Protein 5TGD (pdb70)

Radius of gyration: 28.55 Å; Cα contacts (8 Å, |Δi|>4): 2318; chains: 4; bounding box: 91×60×72 Å

Secondary structure (DSSP, 8-state):
----GGG--EEETTTTSHHHHHHHHHHHHTT--EEEEESS-HHHHHHHHHHHHHTT--EEEEE--TTS--TTHHHHHHHHHSS--EEEE---------TTS--HHHHHHHHIIIIIHHHHHHHHHHHHS-TTS-EEEEEE--GGGGS--SSSHHHHHHHHHHHHHHHHHHHHHTTTEEEEEEEE-S-S--TT--HHHHHHHHHTSTTSSPPPTHHHHHHHHHHHH-TT--S-EEEESTTGGG----TT-/-GGG--EEETTTTSHHHHHHHHHHHHTT--EEEEESS-HHHHHHHHHHHHHTT--EEEEE--TTS--TTHHHHHHHHHSS--EEEE---------TTS--HHHHHHHHIIIIIHHHHHHHHHHHHS-TTS-EEEEEE--GGGGS--SSSHHHHHHHHHHHHHHHHHHHHHTTTEEEEEEEE-S-S--SS--HHHHHHHHHTSTT-SPPPTHHHHHHHHHHHH-TT--S-EEEESTTGGG----TTT-/---GGG--EEETTTTSHHHHHHHHHHHHTT--EEEEESS-HHHHHHHHHHHHHTT--EEEEE--TTS--TTHHHHHHHHHSS--EEEE---------TTS--HHHHHHHHIIIIIHHHHHHHHHHHHS-TTS-EEEEEE--GGGGS--SSSHHHHHHHHHHHHHHHHHHHHHTTTEEEEEEEE-S-S--TT--HHHHHHHHHTSTTSSPPPTHHHHHHHHHHHH-TT--S-EEEESTTGGG----TTT-/-TT--EEETTTTSHHHHHHHHHHHHTT--EEEEESS-HHHHHHHHHHHHHTT--EEEEE--TTS--TTHHHHHHHHH-S--EEEE--------BTTB--HHHHHHHHIIIIIHHHHHHHHHHHHS-TT--EEEEEE--GGGGS--SSSHHHHHHHHHHHHHHHHHHHHHTTTEEEEEEEE-S----HHHHHTSTTSS---THHHHHHHHHHHH-TT--S-EEEESTTGGG----TTT-

CATH classification: 3.40.50.720

Nearest PDB structures (foldseek):
  5tgd-assembly1_B  TM=1.004E+00  e=1.037E-51  Brucella suis 92/29
  5bt9-assembly3_C  TM=1.002E+00  e=9.711E-50  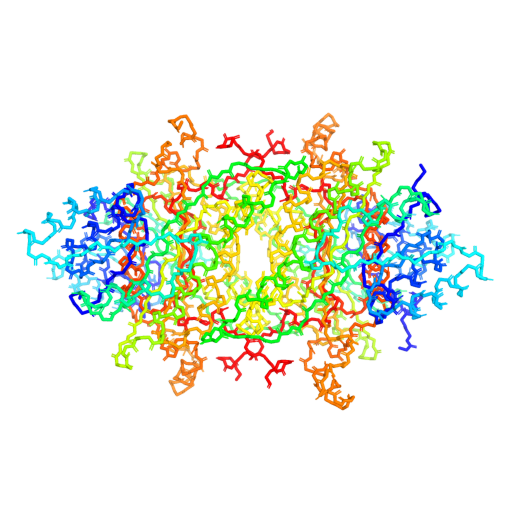Brucella canis ATCC 23365
  5bt9-assembly5_B  TM=9.985E-01  e=6.152E-47  Brucella canis ATCC 23365
  5bt9-assembly5_D  TM=9.973E-01  e=4.563E-47  Brucella canis ATCC 23365
  5tgd-assembly1_D  TM=1.000E+00  e=1.548E-45  Brucella suis 92/29

Solvent-accessible surface area: 33608 Å² total; per-residue (Å²): 152,43,47,117,52,73,46,0,7,0,0,0,2,26,0,4,130,113,30,1,81,18,0,0,43,22,0,7,88,85,38,3,6,0,0,0,4,3,55,106,24,54,113,78,0,79,60,9,5,97,111,5,69,132,90,69,32,75,8,3,28,6,84,15,88,16,69,49,114,5,122,31,1,6,132,70,0,25,96,156,21,21,53,2,5,0,0,0,6,20,20,60,33,79,89,91,13,118,14,50,75,26,78,44,68,31,3,66,107,0,12,17,11,2,0,44,7,4,0,15,0,0,15,24,0,84,184,54,4,51,152,134,28,22,0,0,0,0,0,7,5,13,9,30,14,81,26,32,5,18,64,45,1,0,10,2,1,0,6,4,0,2,32,14,0,0,45,2,0,1,17,24,5,21,59,53,0,8,0,0,0,0,0,16,11,15,12,57,47,34,122,102,47,169,90,116,64,19,113,59,38,19,63,114,3,26,8,104,64,24,4,84,64,68,2,0,0,67,0,0,35,9,0,6,83,1,69,0,0,0,2,3,5,0,0,0,0,0,0,7,22,16,11,37,90,4,69,6,88,107,51,77,85,0,9,0,0,0,2,28,0,4,125,104,29,1,80,17,0,0,39,21,0,8,90,84,41,4,10,0,0,0,4,4,70,218,25,72,121,78,0,38,58,10,4,83,155,19,61,129,89,68,33,76,11,24,47,7,82,15,76,13,70,45,102,6,84,36,1,5,51,73,0,29,124,67,16,23,54,3,25,0,1,0,6,18,19,64,30,59,67,86,12,112,13,41,76,14,80,34,65,27,3,68,88,0,11,14,13,1,0,52,4,4,0,38,0,0,27,37,1,74,87,53,6,51,88,132,31,35,0,0,0,0,0,8,6,15,13,35,13,82,26,30,8,16,68,33,2,0,10,2,1,0,4,4,0,2,31,11,0,0,48,2,0,1,17,27,2,22,67,58,0,8,0,0,0,0,0,17,12,14,13,56,39,38,104,128,51,142,96,118,71,26,60,57,34,20,67,118,2,27,2,104,49,24,6,96,63,67,2,0,0,68,0,0,36,10,0,30,83,1,107,0,0,1,3,4,5,0,0,0,0,0,0,7,22,16,10,43,69,0,64,4,59,93,108,53,124,49,65,66,0,10,0,0,0,2,26,0,6,120,141,28,0,80,18,0,0,46,23,0,14,95,84,42,4,10,0,0,0,4,4,86,102,18,52,110,64,0,76,60,12,5,86,114,5,64,130,86,74,34,73,3,4,36,6,87,17,77,12,70,49,119,5,126,44,2,5,133,77,0,25,94,152,15,23,54,1,7,0,0,0,5,20,21,60,25,100,92,120,15,132,22,56,68,10,78,29,64,24,4,66,96,0,12,15,11,1,0,52,5,3,0,19,0,0,15,15,1,83,125,52,5,54,138,131,45,20,0,0,0,0,0,8,4,14,15,31,13,82,30,30,6,18,59,45,1,0,11,2,1,0,4,4,0,3,33,10,0,0,47,2,0,0,17,38,12,23,60,33,1,8,0,0,0,0,0,18,10,19,15,58,48,66,99,116,40,52,93,70,66,23,111,49,48,18,63,111,2,26,7,101,56,19,3,90,60,72,2,0,0,74,0,0,34,11,0,3,78,1,66,0,0,1,2,5,4,0,0,0,0,0,0,14,20,16,14,57,39,0,52,6,46,120,80,78,101,0,9,0,0,0,2,25,0,5,44,144,27,0,72,20,0,0,62,27,0,15,94,79,35,6,10,0,0,0,4,4,81,100,37,57,109,92,0,81,41,2,6,91,130,13,64,125,96,69,36,69,9,17,37,8,80,18,78,12,69,45,117,4,113,39,2,4,130,76,0,23,74,159,13,22,55,2,23,0,0,0,5,18,20,61,24,102,85,86,7,107,18,41,64,32,74,33,65,20,4,68,93,0,11,13,13,2,0,50,5,4,0,14,0,0,13,30,0,76,94,50,8,36,147,128,53,26,0,0,0,0,0,7,4,15,17,32,11,84,29,33,6,17,68,43,2,0,11,2,1,0,5,5,0,2,32,13,0,0,48,2,0,1,17,38,9,24,38,49,0,3,0,0,0,0,0,16,11,21,16,61,124,89,87,69,62,18,57,116,2,25,9,99,58,20,3,93,58,78,3,0,0,72,0,0,39,11,0,35,86,1,83,0,0,0,2,5,5,0,0,0,0,0,0,12,19,14,13,36,87,0,51,10,42,124

Structure (mmCIF, N/CA/C/O backbone):
data_5TGD
#
_entry.id   5TGD
#
_cell.length_a   76.350
_cell.length_b   76.520
_cell.length_c   98.260
_cell.angle_alpha   90.000
_cell.angle_beta   109.470
_cell.angle_gamma   90.000
#
_symmetry.space_group_name_H-M   'P 1 21 1'
#
loop_
_entity.id
_entity.type
_entity.pdbx_description
1 polymer 'FolM Alternative dihydrofolate reductase'
2 non-polymer 'NADP NICOTINAMIDE-ADENINE-DINUCLEOTIDE PHOSPHATE'
3 non-polymer 1,2-ETHANEDIOL
4 non-polymer GLYCEROL
5 water water
#
loop_
_atom_site.group_PDB
_atom_site.id
_atom_site.type_symbol
_atom_site.label_atom_id
_atom_site.label_alt_id
_atom_site.label_comp_id
_atom_site.label_asym_id
_atom_site.label_entity_id
_atom_site.label_seq_id
_atom_site.pdbx_PDB_ins_code
_atom_site.Cartn_x
_atom_site.Cartn_y
_atom_site.Cartn_z
_atom_site.occupancy
_atom_site.B_iso_or_equiv
_atom_site.auth_seq_id
_atom_site.auth_comp_id
_atom_site.auth_asym_id
_atom_site.auth_atom_id
_atom_site.pdbx_PDB_model_num
ATOM 1 N N . GLU A 1 14 ? 24.979 -14.383 24.953 1.00 66.84 14 GLU A N 1
ATOM 2 C CA . GLU A 1 14 ? 26.366 -14.608 25.358 1.00 67.94 14 GLU A CA 1
ATOM 3 C C . GLU A 1 14 ? 27.345 -13.676 24.633 1.00 64.88 14 GLU A C 1
ATOM 4 O O . GLU A 1 14 ? 28.557 -13.781 24.834 1.00 65.56 14 GLU A O 1
ATOM 6 N N . ALA A 1 15 ? 26.818 -12.770 23.796 1.00 57.23 15 ALA A N 1
ATOM 7 C CA . ALA A 1 15 ? 27.639 -11.782 23.094 1.00 47.89 15 ALA A CA 1
ATOM 8 C C . ALA A 1 15 ? 26.816 -10.590 22.607 1.00 39.39 15 ALA A C 1
ATOM 9 O O . ALA A 1 15 ? 26.806 -10.284 21.408 1.00 36.04 15 ALA A O 1
ATOM 11 N N . ARG A 1 16 ? 26.128 -9.905 23.523 1.00 33.28 16 ARG A N 1
ATOM 12 C CA . ARG A 1 16 ? 25.308 -8.748 23.190 1.00 32.78 16 ARG A CA 1
ATOM 13 C C . ARG A 1 16 ? 26.020 -7.426 23.457 1.00 31.55 16 ARG A C 1
ATOM 14 O O . ARG A 1 16 ? 25.357 -6.384 23.578 1.00 30.01 16 ARG A O 1
ATOM 22 N N . MET A 1 17 ? 27.348 -7.444 23.561 1.00 35.83 17 MET A N 1
ATOM 23 C CA . MET A 1 17 ? 28.084 -6.198 23.704 1.00 34.45 17 MET A CA 1
ATOM 24 C C . MET A 1 17 ? 27.894 -5.335 22.461 1.00 25.49 17 MET A C 1
ATOM 25 O O . MET A 1 17 ? 27.657 -5.838 21.358 1.00 22.67 17 MET A O 1
ATOM 30 N N . VAL A 1 18 ? 28.012 -4.017 22.650 1.00 25.32 18 VAL A N 1
ATOM 31 C CA . VAL A 1 18 ? 27.613 -3.077 21.604 1.00 25.47 18 VAL A CA 1
ATOM 32 C C . VAL A 1 18 ? 28.477 -3.243 20.357 1.00 24.86 18 VAL A C 1
ATOM 33 O O . VAL A 1 18 ? 27.980 -3.119 19.228 1.00 22.07 18 VAL A O 1
ATOM 37 N N . ALA A 1 19 ? 29.773 -3.553 20.532 1.00 24.55 19 ALA A N 1
ATOM 38 C CA . ALA A 1 19 ? 30.654 -3.746 19.379 1.00 25.69 19 ALA A CA 1
ATOM 39 C C . ALA A 1 19 ? 30.160 -4.854 18.460 1.00 27.95 19 ALA A C 1
ATOM 40 O O . ALA A 1 19 ? 30.505 -4.865 17.273 1.00 27.70 19 ALA A O 1
ATOM 42 N N . ASN A 1 20 ? 29.357 -5.779 18.979 1.00 22.28 20 ASN A N 1
ATOM 43 C CA . ASN A 1 20 ? 28.818 -6.885 18.201 1.00 24.63 20 ASN A CA 1
ATOM 44 C C . ASN A 1 20 ? 27.343 -6.682 17.846 1.00 27.54 20 ASN A C 1
ATOM 45 O O . ASN A 1 20 ? 26.610 -7.660 17.645 1.00 25.42 20 ASN A O 1
ATOM 50 N N . CYS A 1 21 ? 26.884 -5.430 17.758 1.00 24.19 21 CYS A N 1
ATOM 51 C CA A CYS A 1 21 ? 25.484 -5.119 17.460 0.83 20.89 21 CYS A CA 1
ATOM 52 C CA B CYS A 1 21 ? 25.487 -5.118 17.455 0.17 21.47 21 CYS A CA 1
ATOM 53 C C . CYS A 1 21 ? 25.427 -4.048 16.377 1.00 22.00 21 CYS A C 1
ATOM 54 O O . CYS A 1 21 ? 25.155 -2.874 16.661 1.00 21.98 21 CYS A O 1
ATOM 59 N N . PRO A 1 22 ? 25.678 -4.418 15.122 1.00 22.31 22 PRO A N 1
ATOM 60 C CA . PRO A 1 22 ? 25.596 -3.431 14.038 1.00 21.35 22 PRO A CA 1
ATOM 61 C C . PRO A 1 22 ? 24.186 -2.863 13.892 1.00 21.12 22 PRO A C 1
ATOM 62 O O . PRO A 1 22 ? 23.188 -3.594 13.913 1.00 21.01 22 PRO A O 1
ATOM 66 N N . VAL A 1 23 ? 24.117 -1.538 13.737 1.00 23.02 23 VAL A N 1
ATOM 67 C CA . VAL A 1 23 ? 22.859 -0.801 13.665 1.00 20.75 23 VAL A CA 1
ATOM 68 C C . VAL A 1 23 ? 22.685 -0.254 12.256 1.00 21.22 23 VAL A C 1
ATOM 69 O O . VAL A 1 23 ? 23.644 0.232 11.649 1.00 23.72 23 VAL A O 1
ATOM 73 N N . LEU A 1 24 ? 21.462 -0.322 11.740 1.00 21.22 24 LEU A N 1
ATOM 74 C CA . LEU A 1 24 ? 21.095 0.361 10.503 1.00 24.38 24 LEU A CA 1
ATOM 75 C C . LEU A 1 24 ? 19.995 1.356 10.830 1.00 24.25 24 LEU A C 1
ATOM 76 O O . LEU A 1 24 ? 18.926 0.959 11.305 1.00 21.79 24 LEU A O 1
ATOM 81 N N . VAL A 1 25 ? 20.258 2.640 10.595 1.00 21.35 25 VAL A N 1
ATOM 82 C CA . VAL A 1 25 ? 19.266 3.693 10.799 1.00 22.85 25 VAL A CA 1
ATOM 83 C C . VAL A 1 25 ? 18.870 4.242 9.436 1.00 24.29 25 VAL A C 1
ATOM 84 O O . VAL A 1 25 ? 19.706 4.811 8.725 1.00 22.40 25 VAL A O 1
ATOM 88 N N . THR A 1 26 ? 17.594 4.085 9.071 1.00 21.98 26 THR A N 1
ATOM 89 C CA . THR A 1 26 ? 17.110 4.652 7.822 1.00 22.90 26 THR A CA 1
ATOM 90 C C . THR A 1 26 ? 16.823 6.138 8.006 1.00 24.52 26 THR A C 1
ATOM 91 O O . THR A 1 26 ? 16.367 6.572 9.067 1.00 23.84 26 THR A O 1
ATOM 95 N N . GLY A 1 27 ? 17.113 6.919 6.969 1.00 25.82 27 GLY A N 1
ATOM 96 C CA . GLY A 1 27 ? 17.018 8.362 7.062 1.00 27.45 27 GLY A CA 1
ATOM 97 C C . GLY A 1 27 ? 17.837 8.888 8.220 1.00 25.80 27 GLY A C 1
ATOM 98 O O . GLY A 1 27 ? 17.358 9.722 8.991 1.00 24.67 27 GLY A O 1
ATOM 99 N N . GLY A 1 28 ? 19.069 8.400 8.362 1.00 25.82 28 GLY A N 1
ATOM 100 C CA . GLY A 1 28 ? 19.884 8.686 9.522 1.00 22.31 28 GLY A CA 1
ATOM 101 C C . GLY A 1 28 ? 20.783 9.900 9.422 1.00 26.84 28 GLY A C 1
ATOM 102 O O . GLY A 1 28 ? 21.567 10.141 10.345 1.00 25.28 28 GLY A O 1
ATOM 103 N N . ALA A 1 29 ? 20.689 10.694 8.358 1.00 26.46 29 ALA A N 1
ATOM 104 C CA . ALA A 1 29 ? 21.658 11.761 8.157 1.00 28.50 29 ALA A CA 1
ATOM 105 C C . ALA A 1 29 ? 21.221 13.117 8.702 1.00 33.07 29 ALA A C 1
ATOM 106 O O . ALA A 1 29 ? 22.027 14.053 8.691 1.00 34.86 29 ALA A O 1
ATOM 108 N N . ARG A 1 30 ? 19.979 13.275 9.155 1.00 29.46 30 ARG A N 1
ATOM 109 C CA . ARG A 1 30 ? 19.540 14.566 9.672 1.00 30.24 30 ARG A CA 1
ATOM 110 C C . ARG A 1 30 ? 18.609 14.368 10.861 1.00 30.22 30 ARG A C 1
ATOM 111 O O . ARG A 1 30 ? 18.090 13.274 11.094 1.00 26.10 30 ARG A O 1
ATOM 119 N N . ARG A 1 31 ? 18.422 15.448 11.622 1.00 29.18 31 ARG A N 1
ATOM 120 C CA . ARG A 1 31 ? 17.315 15.609 12.587 1.00 29.21 31 ARG A CA 1
ATOM 121 C C . ARG A 1 31 ? 17.291 14.416 13.548 1.00 28.46 31 ARG A C 1
ATOM 122 O O . ARG A 1 31 ? 18.331 14.086 14.132 1.00 25.40 31 ARG A O 1
ATOM 130 N N . ILE A 1 32 ? 16.145 13.761 13.755 1.00 27.59 32 ILE A N 1
ATOM 131 C CA . ILE A 1 32 ? 16.042 12.709 14.766 1.00 21.93 32 ILE A CA 1
ATOM 132 C C . ILE A 1 32 ? 16.896 11.507 14.387 1.00 20.62 32 ILE A C 1
ATOM 133 O O . ILE A 1 32 ? 17.564 10.907 15.239 1.00 24.34 32 ILE A O 1
ATOM 138 N N . GLY A 1 33 ? 16.891 11.137 13.104 1.00 21.37 33 GLY A N 1
ATOM 139 C CA . GLY A 1 33 ? 17.735 10.044 12.655 1.00 20.00 33 GLY A CA 1
ATOM 140 C C . GLY A 1 33 ? 19.192 10.271 13.007 1.00 22.73 33 GLY A C 1
ATOM 141 O O . GLY A 1 33 ? 19.865 9.373 13.516 1.00 23.00 33 GLY A O 1
ATOM 142 N N . LYS A 1 34 ? 19.687 11.488 12.754 1.00 24.25 34 LYS A N 1
ATOM 143 C CA A LYS A 1 34 ? 21.063 11.832 13.106 0.57 21.96 34 LYS A CA 1
ATOM 144 C CA B LYS A 1 34 ? 21.063 11.835 13.106 0.43 21.96 34 LYS A CA 1
ATOM 145 C C . LYS A 1 34 ? 21.294 11.731 14.609 1.00 24.54 34 LYS A C 1
ATOM 146 O O . LYS A 1 34 ? 22.336 11.228 15.055 1.00 23.81 34 LYS A O 1
ATOM 157 N N . ALA A 1 35 ? 20.338 12.216 15.407 1.00 22.42 35 ALA A N 1
ATOM 158 C CA . ALA A 1 35 ? 20.460 12.134 16.859 1.00 22.78 35 ALA A CA 1
ATOM 159 C C . ALA A 1 35 ? 20.566 10.686 17.320 1.00 22.63 35 ALA A C 1
ATOM 160 O O . ALA A 1 35 ? 21.355 10.365 18.217 1.00 20.66 35 ALA A O 1
ATOM 162 N N . ILE A 1 36 ? 19.785 9.794 16.714 1.00 19.42 36 ILE A N 1
ATOM 163 C CA . ILE A 1 36 ? 19.881 8.381 17.062 1.00 18.77 36 ILE A CA 1
ATOM 164 C C . ILE A 1 36 ? 21.237 7.817 16.650 1.00 21.41 36 ILE A C 1
ATOM 165 O O . ILE A 1 36 ? 21.913 7.151 17.446 1.00 19.99 36 ILE A O 1
ATOM 170 N N . VAL A 1 37 ? 21.668 8.098 15.413 1.00 18.62 37 VAL A N 1
ATOM 171 C CA . VAL A 1 37 ? 22.939 7.571 14.901 1.00 20.21 37 VAL A CA 1
ATOM 172 C C . VAL A 1 37 ? 24.092 7.950 15.823 1.00 18.94 37 VAL A C 1
ATOM 173 O O . VAL A 1 37 ? 24.894 7.101 16.236 1.00 19.31 37 VAL A O 1
ATOM 177 N N . GLU A 1 38 ? 24.190 9.238 16.156 1.00 20.30 38 GLU A N 1
ATOM 178 C CA . GLU A 1 38 ? 25.327 9.723 16.928 1.00 20.13 38 GLU A CA 1
ATOM 179 C C . GLU A 1 38 ? 25.267 9.248 18.370 1.00 18.86 38 GLU A C 1
ATOM 180 O O . GLU A 1 38 ? 26.314 9.022 18.986 1.00 23.16 38 GLU A O 1
ATOM 186 N N . ASP A 1 39 ? 24.069 9.069 18.923 1.00 17.62 39 ASP A N 1
ATOM 187 C CA . ASP A 1 39 ? 23.973 8.480 20.257 1.00 22.02 39 ASP A CA 1
ATOM 188 C C . ASP A 1 39 ? 24.505 7.052 20.256 1.00 23.40 39 ASP A C 1
ATOM 189 O O . ASP A 1 39 ? 25.398 6.704 21.043 1.00 23.52 39 ASP A O 1
ATOM 194 N N . LEU A 1 40 ? 23.987 6.218 19.346 1.00 19.77 40 LEU A N 1
ATOM 195 C CA . LEU A 1 40 ? 24.408 4.824 19.300 1.00 19.36 40 LEU A CA 1
ATOM 196 C C . LEU A 1 40 ? 25.895 4.707 18.996 1.00 22.24 40 LEU A C 1
ATOM 197 O O . LEU A 1 40 ? 26.607 3.926 19.638 1.00 20.35 40 LEU A O 1
ATOM 202 N N . ALA A 1 41 ? 26.388 5.490 18.035 1.00 20.39 41 ALA A N 1
ATOM 203 C CA . ALA A 1 41 ? 27.809 5.432 17.710 1.00 21.51 41 ALA A CA 1
ATOM 204 C C . ALA A 1 41 ? 28.662 5.871 18.890 1.00 23.31 41 ALA A C 1
ATOM 205 O O . ALA A 1 41 ? 29.739 5.311 19.130 1.00 24.23 41 ALA A O 1
ATOM 207 N N . SER A 1 42 ? 28.212 6.872 19.642 1.00 22.07 42 SER A N 1
ATOM 208 C CA . SER A 1 42 ? 29.069 7.281 20.743 1.00 25.80 42 SER A CA 1
ATOM 209 C C . SER A 1 42 ? 29.048 6.272 21.883 1.00 27.80 42 SER A C 1
ATOM 210 O O . SER A 1 42 ? 29.913 6.334 22.758 1.00 29.45 42 SER A O 1
ATOM 213 N N . HIS A 1 43 ? 28.094 5.345 21.892 1.00 21.59 43 HIS A N 1
ATOM 214 C CA . HIS A 1 43 ? 28.045 4.302 22.903 1.00 22.66 43 HIS A CA 1
ATOM 215 C C . HIS A 1 43 ? 28.678 3.006 22.427 1.00 25.89 43 HIS A C 1
ATOM 216 O O . HIS A 1 43 ? 28.605 2.000 23.133 1.00 29.40 43 HIS A O 1
ATOM 223 N N . GLY A 1 44 ? 29.305 3.005 21.254 1.00 21.07 44 GLY A N 1
ATOM 224 C CA . GLY A 1 44 ? 30.070 1.857 20.828 1.00 15.65 44 GLY A CA 1
ATOM 225 C C . GLY A 1 44 ? 29.399 0.942 19.833 1.00 20.45 44 GLY A C 1
ATOM 226 O O . GLY A 1 44 ? 30.016 -0.053 19.436 1.00 20.09 44 GLY A O 1
ATOM 227 N N . PHE A 1 45 ? 28.169 1.239 19.410 1.00 17.90 45 PHE A N 1
ATOM 228 C CA . PHE A 1 45 ? 27.551 0.476 18.318 1.00 19.92 45 PHE A CA 1
ATOM 229 C C . PHE A 1 45 ? 28.195 0.826 16.977 1.00 21.76 45 PHE A C 1
ATOM 230 O O . PHE A 1 45 ? 28.371 2.011 16.672 1.00 20.43 45 PHE A O 1
ATOM 238 N N . PRO A 1 46 ? 28.526 -0.160 16.145 1.00 20.22 46 PRO A N 1
ATOM 239 C CA . PRO A 1 46 ? 28.750 0.122 14.719 1.00 22.07 46 PRO A CA 1
ATOM 240 C C . PRO A 1 46 ? 27.450 0.590 14.091 1.00 22.98 46 PRO A C 1
ATOM 241 O O . PRO A 1 46 ? 26.398 -0.003 14.331 1.00 22.32 46 PRO A O 1
ATOM 245 N N . VAL A 1 47 ? 27.507 1.655 13.284 1.00 23.06 47 VAL A N 1
ATOM 246 C CA A VAL A 1 47 ? 26.299 2.275 12.744 0.57 24.83 47 VAL A CA 1
ATOM 247 C CA B VAL A 1 47 ? 26.295 2.261 12.740 0.43 24.64 47 VAL A CA 1
ATOM 248 C C . VAL A 1 47 ? 26.424 2.417 11.232 1.00 25.25 47 VAL A C 1
ATOM 249 O O . VAL A 1 47 ? 27.431 2.928 10.732 1.00 25.60 47 VAL A O 1
ATOM 256 N N . ALA A 1 48 ? 25.395 1.979 10.514 1.00 21.93 48 ALA A N 1
ATOM 257 C CA . ALA A 1 48 ? 25.249 2.233 9.090 1.00 24.96 48 ALA A CA 1
ATOM 258 C C . ALA A 1 48 ? 24.215 3.343 8.934 1.00 23.45 48 ALA A C 1
ATOM 259 O O . ALA A 1 48 ? 23.056 3.170 9.322 1.00 22.51 48 ALA A O 1
ATOM 261 N N . ILE A 1 49 ? 24.648 4.487 8.414 1.00 25.60 49 ILE A N 1
ATOM 262 C CA . ILE A 1 49 ? 23.791 5.653 8.235 1.00 23.52 49 ILE A CA 1
ATOM 263 C C . ILE A 1 49 ? 23.161 5.557 6.858 1.00 24.66 49 ILE A C 1
ATOM 264 O O . ILE A 1 49 ? 23.818 5.801 5.848 1.00 27.53 49 ILE A O 1
ATOM 269 N N . HIS A 1 50 ? 21.887 5.213 6.805 1.00 24.61 50 HIS A N 1
ATOM 270 C CA . HIS A 1 50 ? 21.214 5.221 5.529 1.00 26.60 50 HIS A CA 1
ATOM 271 C C . HIS A 1 50 ? 20.729 6.626 5.194 1.00 28.98 50 HIS A C 1
ATOM 272 O O . HIS A 1 50 ? 20.268 7.371 6.065 1.00 28.44 50 HIS A O 1
ATOM 279 N N . CYS A 1 51 ? 20.820 6.978 3.915 1.00 29.42 51 CYS A N 1
ATOM 280 C CA . CYS A 1 51 ? 20.308 8.249 3.427 1.00 32.33 51 CYS A CA 1
ATOM 281 C C . CYS A 1 51 ? 20.019 8.120 1.935 1.00 30.53 51 CYS A C 1
ATOM 282 O O . CYS A 1 51 ? 20.316 7.101 1.305 1.00 33.73 51 CYS A O 1
ATOM 285 N N . ASN A 1 52 ? 19.401 9.162 1.384 1.00 35.71 52 ASN A N 1
ATOM 286 C CA . ASN A 1 52 ? 19.140 9.235 -0.050 1.00 39.64 52 ASN A CA 1
ATOM 287 C C . ASN A 1 52 ? 19.560 10.604 -0.556 1.00 40.33 52 ASN A C 1
ATOM 288 O O . ASN A 1 52 ? 20.588 10.733 -1.225 1.00 44.27 52 ASN A O 1
ATOM 290 N N . ARG A 1 53 ? 18.786 11.638 -0.222 1.00 37.33 53 ARG A N 1
ATOM 291 C CA . ARG A 1 53 ? 19.166 12.986 -0.637 1.00 42.01 53 ARG A CA 1
ATOM 292 C C . ARG A 1 53 ? 20.342 13.516 0.188 1.00 43.35 53 ARG A C 1
ATOM 293 O O . ARG A 1 53 ? 21.220 14.202 -0.351 1.00 45.84 53 ARG A O 1
ATOM 295 N N . SER A 1 54 ? 20.406 13.178 1.477 1.00 33.44 54 SER A N 1
ATOM 296 C CA . SER A 1 54 ? 21.345 13.819 2.403 1.00 33.26 54 SER A CA 1
ATOM 297 C C . SER A 1 54 ? 22.695 13.098 2.482 1.00 32.35 54 SER A C 1
ATOM 298 O O . SER A 1 54 ? 23.242 12.876 3.560 1.00 31.22 54 SER A O 1
ATOM 301 N N . LEU A 1 55 ? 23.258 12.754 1.326 1.00 36.17 55 LEU A N 1
ATOM 302 C CA . LEU A 1 55 ? 24.498 11.982 1.308 1.00 41.18 55 LEU A CA 1
ATOM 303 C C . LEU A 1 55 ? 25.663 12.776 1.890 1.00 42.88 55 LEU A C 1
ATOM 304 O O . LEU A 1 55 ? 26.455 12.239 2.674 1.00 38.22 55 LEU A O 1
ATOM 309 N N . ASP A 1 56 ? 25.795 14.049 1.503 1.00 45.54 56 ASP A N 1
ATOM 310 C CA . ASP A 1 56 ? 26.823 14.905 2.089 1.00 44.37 56 ASP A CA 1
ATOM 311 C C . ASP A 1 56 ? 26.749 14.876 3.606 1.00 42.81 56 ASP A C 1
ATOM 312 O O . ASP A 1 56 ? 27.750 14.618 4.284 1.00 42.47 56 ASP A O 1
ATOM 317 N N . GLU A 1 57 ? 25.559 15.141 4.151 1.00 32.71 57 GLU A N 1
ATOM 318 C CA . GLU A 1 57 ? 25.383 15.146 5.596 1.00 34.14 57 GLU A CA 1
ATOM 319 C C . GLU A 1 57 ? 25.764 13.803 6.198 1.00 33.41 57 GLU A C 1
ATOM 320 O O . GLU A 1 57 ? 26.403 13.751 7.255 1.00 32.34 57 GLU A O 1
ATOM 326 N N . GLY A 1 58 ? 25.375 12.706 5.543 1.00 30.37 58 GLY A N 1
ATOM 327 C CA . GLY A 1 58 ? 25.667 11.392 6.090 1.00 30.44 58 GLY A CA 1
ATOM 328 C C . GLY A 1 58 ? 27.155 11.111 6.142 1.00 30.36 58 GLY A C 1
ATOM 329 O O . GLY A 1 58 ? 27.667 10.599 7.140 1.00 27.77 58 GLY A O 1
ATOM 330 N N . GLU A 1 59 ? 27.871 11.458 5.074 1.00 31.38 59 GLU A N 1
ATOM 331 C CA . GLU A 1 59 ? 29.314 11.239 5.056 1.00 33.00 59 GLU A CA 1
ATOM 332 C C . GLU A 1 59 ? 30.018 12.085 6.106 1.00 32.10 59 GLU A C 1
ATOM 333 O O . GLU A 1 59 ? 30.993 11.638 6.720 1.00 33.72 59 GLU A O 1
ATOM 339 N N . ALA A 1 60 ? 29.554 13.316 6.315 1.00 32.02 60 ALA A N 1
ATOM 340 C CA . ALA A 1 60 ? 30.171 14.156 7.332 1.00 32.98 60 ALA A CA 1
ATOM 341 C C . ALA A 1 60 ? 29.971 13.562 8.719 1.00 31.39 60 ALA A C 1
ATOM 342 O O . ALA A 1 60 ? 30.893 13.570 9.545 1.00 30.01 60 ALA A O 1
ATOM 344 N N . ILE A 1 61 ? 28.780 13.028 8.991 1.00 31.67 61 ILE A N 1
ATOM 345 C CA . ILE A 1 61 ? 28.517 12.409 10.293 1.00 26.80 61 ILE A CA 1
ATOM 346 C C . ILE A 1 61 ? 29.403 11.185 10.481 1.00 29.18 61 ILE A C 1
ATOM 347 O O . ILE A 1 61 ? 29.990 10.972 11.550 1.00 28.00 61 ILE A O 1
ATOM 352 N N . ALA A 1 62 ? 29.495 10.350 9.444 1.00 30.25 62 ALA A N 1
ATOM 353 C CA . ALA A 1 62 ? 30.300 9.139 9.541 1.00 26.29 62 ALA A CA 1
ATOM 354 C C . ALA A 1 62 ? 31.765 9.475 9.753 1.00 27.31 62 ALA A C 1
ATOM 355 O O . ALA A 1 62 ? 32.436 8.854 10.586 1.00 29.31 62 ALA A O 1
ATOM 357 N N . ASN A 1 63 ? 32.278 10.463 9.013 1.00 31.56 63 ASN A N 1
ATOM 358 C CA . ASN A 1 63 ? 33.686 10.844 9.146 1.00 34.01 63 ASN A CA 1
ATOM 359 C C . ASN A 1 63 ? 33.993 11.334 10.555 1.00 34.83 63 ASN A C 1
ATOM 360 O O . ASN A 1 63 ? 35.057 11.028 11.113 1.00 30.07 63 ASN A O 1
ATOM 365 N N . ARG A 1 64 ? 33.084 12.123 11.130 1.00 28.98 64 ARG A N 1
ATOM 366 C CA . ARG A 1 64 ? 33.271 12.600 12.491 1.00 29.59 64 ARG A CA 1
ATOM 367 C C . ARG A 1 64 ? 33.302 11.431 13.468 1.00 30.63 64 ARG A C 1
ATOM 368 O O . ARG A 1 64 ? 34.178 11.358 14.341 1.00 30.04 64 ARG A O 1
ATOM 376 N N . ILE A 1 65 ? 32.384 10.480 13.305 1.00 25.73 65 ILE A N 1
ATOM 377 C CA . ILE A 1 65 ? 32.368 9.310 14.178 1.00 25.56 65 ILE A CA 1
ATOM 378 C C . ILE A 1 65 ? 33.675 8.542 14.058 1.00 28.54 65 ILE A C 1
ATOM 379 O O . ILE A 1 65 ? 34.302 8.185 15.062 1.00 29.68 65 ILE A O 1
ATOM 384 N N . ASN A 1 66 ? 34.106 8.275 12.828 1.00 26.15 66 ASN A N 1
ATOM 385 C CA . ASN A 1 66 ? 35.289 7.444 12.643 1.00 27.74 66 ASN A CA 1
ATOM 386 C C . ASN A 1 66 ? 36.536 8.145 13.154 1.00 29.71 66 ASN A C 1
ATOM 387 O O . ASN A 1 66 ? 37.423 7.504 13.732 1.00 29.85 66 ASN A O 1
ATOM 392 N N . ASP A 1 67 ? 36.612 9.465 12.974 1.00 30.25 67 ASP A N 1
ATOM 393 C CA A ASP A 1 67 ? 37.755 10.218 13.481 0.45 32.86 67 ASP A CA 1
ATOM 394 C CA B ASP A 1 67 ? 37.760 10.209 13.483 0.55 32.62 67 ASP A CA 1
ATOM 395 C C . ASP A 1 67 ? 37.799 10.209 15.006 1.00 33.08 67 ASP A C 1
ATOM 396 O O . ASP A 1 67 ? 38.880 10.311 15.593 1.00 39.17 67 ASP A O 1
ATOM 405 N N . SER A 1 68 ? 36.643 10.093 15.658 1.00 30.89 68 SER A N 1
ATOM 406 C CA A SER A 1 68 ? 36.552 10.009 17.109 0.60 29.18 68 SER A CA 1
ATOM 407 C CA B SER A 1 68 ? 36.576 10.015 17.109 0.40 29.21 68 SER A CA 1
ATOM 408 C C . SER A 1 68 ? 36.766 8.596 17.632 1.00 33.24 68 SER A C 1
ATOM 409 O O . SER A 1 68 ? 36.656 8.374 18.845 1.00 30.57 68 SER A O 1
ATOM 414 N N . GLY A 1 69 ? 37.053 7.638 16.755 1.00 32.51 69 GLY A N 1
ATOM 415 C CA . GLY A 1 69 ? 37.296 6.274 17.169 1.00 28.21 69 GLY A CA 1
ATOM 416 C C . GLY A 1 69 ? 36.086 5.370 17.159 1.00 30.02 69 GLY A C 1
ATOM 417 O O . GLY A 1 69 ? 36.189 4.227 17.620 1.00 29.28 69 GLY A O 1
ATOM 418 N N . GLY A 1 70 ? 34.944 5.844 16.666 1.00 27.14 70 GLY A N 1
ATOM 419 C CA . GLY A 1 70 ? 33.779 5.004 16.484 1.00 25.41 70 GLY A CA 1
ATOM 420 C C . GLY A 1 70 ? 33.850 4.234 15.180 1.00 27.54 70 GLY A C 1
ATOM 421 O O . GLY A 1 70 ? 34.892 4.134 14.532 1.00 30.08 70 GLY A O 1
ATOM 422 N N . ASN A 1 71 ? 32.700 3.690 14.778 1.00 25.17 71 ASN A N 1
ATOM 423 C CA . ASN A 1 71 ? 32.643 2.808 13.608 1.00 29.61 71 ASN A CA 1
ATOM 424 C C . ASN A 1 71 ? 31.340 3.089 12.854 1.00 29.01 71 ASN A C 1
ATOM 425 O O . ASN A 1 71 ? 30.267 2.650 13.276 1.00 28.95 71 ASN A O 1
ATOM 430 N N . ALA A 1 72 ? 31.433 3.823 11.742 1.00 26.78 72 ALA A N 1
ATOM 431 C CA . ALA A 1 72 ? 30.252 4.252 11.003 1.00 30.38 72 ALA A CA 1
ATOM 432 C C . ALA A 1 72 ? 30.510 4.182 9.505 1.00 32.60 72 ALA A C 1
ATOM 433 O O . ALA A 1 72 ? 31.641 4.364 9.045 1.00 30.29 72 ALA A O 1
ATOM 435 N N . CYS A 1 73 ? 29.443 3.921 8.746 1.00 28.72 73 CYS A N 1
ATOM 436 C CA . CYS A 1 73 ? 29.489 3.959 7.291 1.00 30.49 73 CYS A CA 1
ATOM 437 C C . CYS A 1 73 ? 28.217 4.635 6.787 1.00 35.56 73 CYS A C 1
ATOM 438 O O . CYS A 1 73 ? 27.264 4.853 7.541 1.00 30.24 73 CYS A O 1
ATOM 441 N N . VAL A 1 74 ? 28.208 4.989 5.506 1.00 32.02 74 VAL A N 1
ATOM 442 C CA . VAL A 1 74 ? 27.026 5.539 4.859 1.00 32.18 74 VAL A CA 1
ATOM 443 C C . VAL A 1 74 ? 26.553 4.552 3.803 1.00 36.16 74 VAL A C 1
ATOM 444 O O . VAL A 1 74 ? 27.360 3.992 3.054 1.00 35.04 74 VAL A O 1
ATOM 448 N N . VAL A 1 75 ? 25.248 4.324 3.754 1.00 35.36 75 VAL A N 1
ATOM 449 C CA . VAL A 1 75 ? 24.658 3.512 2.704 1.00 37.18 75 VAL A CA 1
ATOM 450 C C . VAL A 1 75 ? 23.513 4.304 2.100 1.00 39.75 75 VAL A C 1
ATOM 451 O O . VAL A 1 75 ? 22.826 5.065 2.787 1.00 37.85 75 VAL A O 1
ATOM 455 N N . GLN A 1 76 ? 23.322 4.136 0.799 1.00 42.19 76 GLN A N 1
ATOM 456 C CA . GLN A 1 76 ? 22.421 4.977 0.029 1.00 46.15 76 GLN A CA 1
ATOM 457 C C . GLN A 1 76 ? 21.373 4.100 -0.633 1.00 45.38 76 GLN A C 1
ATOM 458 O O . GLN A 1 76 ? 21.710 3.074 -1.233 1.00 44.02 76 GLN A O 1
ATOM 464 N N . ALA A 1 77 ? 20.109 4.492 -0.512 1.00 36.37 77 ALA A N 1
ATOM 465 C CA . ALA A 1 77 ? 19.069 3.763 -1.222 1.00 46.90 77 ALA A CA 1
ATOM 466 C C . ALA A 1 77 ? 17.786 4.576 -1.208 1.00 43.22 77 ALA A C 1
ATOM 467 O O . ALA A 1 77 ? 17.512 5.320 -0.262 1.00 37.88 77 ALA A O 1
ATOM 469 N N . ASP A 1 78 ? 17.013 4.424 -2.277 1.00 41.63 78 ASP A N 1
ATOM 470 C CA . ASP A 1 78 ? 15.676 4.992 -2.352 1.00 40.25 78 ASP A CA 1
ATOM 471 C C . ASP A 1 78 ? 14.724 4.015 -1.680 1.00 43.21 78 ASP A C 1
ATOM 472 O O . ASP A 1 78 ? 14.516 2.905 -2.180 1.00 42.21 78 ASP A O 1
ATOM 477 N N . LEU A 1 79 ? 14.141 4.419 -0.548 1.00 35.04 79 LEU A N 1
ATOM 478 C CA . LEU A 1 79 ? 13.230 3.513 0.141 1.00 39.34 79 LEU A CA 1
ATOM 479 C C . LEU A 1 79 ? 11.882 3.343 -0.570 1.00 45.83 79 LEU A C 1
ATOM 480 O O . LEU A 1 79 ? 11.051 2.563 -0.093 1.00 46.39 79 LEU A O 1
ATOM 485 N N . GLU A 1 80 ? 11.632 4.021 -1.690 1.00 36.65 80 GLU A N 1
ATOM 486 C CA . GLU A 1 80 ? 10.446 3.743 -2.484 1.00 37.88 80 GLU A CA 1
ATOM 487 C C . GLU A 1 80 ? 10.766 2.943 -3.734 1.00 47.98 80 GLU A C 1
ATOM 488 O O . GLU A 1 80 ? 9.864 2.671 -4.536 1.00 50.20 80 GLU A O 1
ATOM 494 N N . GLY A 1 81 ? 12.025 2.570 -3.917 1.00 44.40 81 GLY A N 1
ATOM 495 C CA . GLY A 1 81 ? 12.431 1.739 -5.027 1.00 50.57 81 GLY A CA 1
ATOM 496 C C . GLY A 1 81 ? 12.873 0.382 -4.530 1.00 52.89 81 GLY A C 1
ATOM 497 O O . GLY A 1 81 ? 12.223 -0.203 -3.657 1.00 51.23 81 GLY A O 1
ATOM 498 N N . ASP A 1 82 ? 13.992 -0.120 -5.047 1.00 58.44 82 ASP A N 1
ATOM 499 C CA . ASP A 1 82 ? 14.498 -1.418 -4.620 1.00 64.20 82 ASP A CA 1
ATOM 500 C C . ASP A 1 82 ? 15.300 -1.252 -3.331 1.00 60.18 82 ASP A C 1
ATOM 501 O O . ASP A 1 82 ? 16.383 -0.653 -3.331 1.00 56.55 82 ASP A O 1
ATOM 506 N N . VAL A 1 83 ? 14.765 -1.779 -2.228 1.00 60.22 83 VAL A N 1
ATOM 507 C CA . VAL A 1 83 ? 15.482 -1.817 -0.958 1.00 51.58 83 VAL A CA 1
ATOM 508 C C . VAL A 1 83 ? 16.064 -3.194 -0.681 1.00 54.73 83 VAL A C 1
ATOM 509 O O . VAL A 1 83 ? 16.496 -3.463 0.442 1.00 57.37 83 VAL A O 1
ATOM 513 N N . ARG A 1 84 ? 16.094 -4.071 -1.681 1.00 59.31 84 ARG A N 1
ATOM 514 C CA . ARG A 1 84 ? 16.455 -5.464 -1.462 1.00 62.58 84 ARG A CA 1
ATOM 515 C C . ARG A 1 84 ? 17.946 -5.677 -1.310 1.00 56.01 84 ARG A C 1
ATOM 516 O O . ARG A 1 84 ? 18.354 -6.764 -0.892 1.00 55.35 84 ARG A O 1
ATOM 524 N N . GLY A 1 85 ? 18.760 -4.684 -1.636 1.00 53.37 85 GLY A N 1
ATOM 525 C CA . GLY A 1 85 ? 20.170 -4.749 -1.343 1.00 44.19 85 GLY A CA 1
ATOM 526 C C . GLY A 1 85 ? 20.608 -3.924 -0.160 1.00 41.32 85 GLY A C 1
ATOM 527 O O . GLY A 1 85 ? 21.793 -3.947 0.181 1.00 45.05 85 GLY A O 1
ATOM 528 N N . LEU A 1 86 ? 19.686 -3.222 0.504 1.00 37.00 86 LEU A N 1
ATOM 529 C CA . LEU A 1 86 ? 20.082 -2.224 1.495 1.00 38.55 86 LEU A CA 1
ATOM 530 C C . LEU A 1 86 ? 20.710 -2.865 2.728 1.00 35.00 86 LEU A C 1
ATOM 531 O O . LEU A 1 86 ? 21.774 -2.431 3.182 1.00 35.18 86 LEU A O 1
ATOM 536 N N . VAL A 1 87 ? 20.062 -3.882 3.304 1.00 34.20 87 VAL A N 1
ATOM 537 C CA . VAL A 1 87 ? 20.640 -4.504 4.493 1.00 34.49 87 VAL A CA 1
ATOM 538 C C . VAL A 1 87 ? 22.006 -5.088 4.164 1.00 38.70 87 VAL A C 1
ATOM 539 O O . VAL A 1 87 ? 22.927 -5.046 4.993 1.00 35.31 87 VAL A O 1
ATOM 543 N N . LYS A 1 88 ? 22.183 -5.592 2.936 1.00 43.51 88 LYS A N 1
ATOM 544 C CA . LYS A 1 88 ? 23.464 -6.187 2.570 1.00 40.85 88 LYS A CA 1
ATOM 545 C C . LYS A 1 88 ? 24.539 -5.128 2.350 1.00 35.93 88 LYS A C 1
ATOM 546 O O . LYS A 1 88 ? 25.697 -5.338 2.724 1.00 35.98 88 LYS A O 1
ATOM 552 N N . GLN A 1 89 ? 24.191 -3.994 1.727 1.00 40.03 89 GLN A N 1
ATOM 553 C CA . GLN A 1 89 ? 25.158 -2.900 1.630 1.00 42.47 89 GLN A CA 1
ATOM 554 C C . GLN A 1 89 ? 25.669 -2.524 3.009 1.00 37.08 89 GLN A C 1
ATOM 555 O O . GLN A 1 89 ? 26.852 -2.215 3.181 1.00 35.65 89 GLN A O 1
ATOM 561 N N . ALA A 1 90 ? 24.776 -2.527 4.001 1.00 32.60 90 ALA A N 1
ATOM 562 C CA . ALA A 1 90 ? 25.166 -2.171 5.358 1.00 33.91 90 ALA A CA 1
ATOM 563 C C . ALA A 1 90 ? 26.018 -3.265 5.981 1.00 32.76 90 ALA A C 1
ATOM 564 O O . ALA A 1 90 ? 27.112 -2.997 6.494 1.00 34.18 90 ALA A O 1
ATOM 566 N N . SER A 1 91 ? 25.545 -4.511 5.920 1.00 30.27 91 SER A N 1
ATOM 567 C CA . SER A 1 91 ? 26.271 -5.613 6.540 1.00 33.54 91 SER A CA 1
ATOM 568 C C . SER A 1 91 ? 27.612 -5.869 5.859 1.00 36.08 91 SER A C 1
ATOM 569 O O . SER A 1 91 ? 28.541 -6.361 6.506 1.00 35.99 91 SER A O 1
ATOM 572 N N . ASP A 1 92 ? 27.733 -5.544 4.567 1.00 35.51 92 ASP A N 1
ATOM 573 C CA . ASP A 1 92 ? 29.031 -5.623 3.898 1.00 39.38 92 ASP A CA 1
ATOM 574 C C . ASP A 1 92 ? 30.065 -4.740 4.576 1.00 37.39 92 ASP A C 1
ATOM 575 O O . ASP A 1 92 ? 31.260 -5.042 4.529 1.00 41.61 92 ASP A O 1
ATOM 580 N N . ARG A 1 93 ? 29.634 -3.646 5.201 1.00 35.19 93 ARG A N 1
ATOM 581 C CA . ARG A 1 93 ? 30.545 -2.667 5.784 1.00 36.28 93 ARG A CA 1
ATOM 582 C C . ARG A 1 93 ? 30.768 -2.853 7.281 1.00 38.16 93 ARG A C 1
ATOM 583 O O . ARG A 1 93 ? 31.907 -2.720 7.739 1.00 37.16 93 ARG A O 1
ATOM 591 N N . ILE A 1 94 ? 29.730 -3.163 8.063 1.00 33.62 94 ILE A N 1
ATOM 592 C CA . ILE A 1 94 ? 29.855 -3.223 9.519 1.00 37.01 94 ILE A CA 1
ATOM 593 C C . ILE A 1 94 ? 29.455 -4.569 10.114 1.00 32.80 94 ILE A C 1
ATOM 594 O O . ILE A 1 94 ? 29.513 -4.724 11.338 1.00 33.89 94 ILE A O 1
ATOM 599 N N . GLY A 1 95 ? 29.046 -5.543 9.304 1.00 31.90 95 GLY A N 1
ATOM 600 C CA . GLY A 1 95 ? 28.632 -6.824 9.827 1.00 30.06 95 GLY A CA 1
ATOM 601 C C . GLY A 1 95 ? 27.121 -6.964 9.896 1.00 30.36 95 GLY A C 1
ATOM 602 O O . GLY A 1 95 ? 26.378 -5.991 9.723 1.00 28.36 95 GLY A O 1
ATOM 603 N N . PRO A 1 96 ? 26.640 -8.180 10.163 1.00 30.83 96 PRO A N 1
ATOM 604 C CA . PRO A 1 96 ? 25.202 -8.458 10.010 1.00 29.88 96 PRO A CA 1
ATOM 605 C C . PRO A 1 96 ? 24.362 -7.535 10.878 1.00 29.12 96 PRO A C 1
ATOM 606 O O . PRO A 1 96 ? 24.599 -7.404 12.079 1.00 26.36 96 PRO A O 1
ATOM 610 N N . ILE A 1 97 ? 23.380 -6.877 10.249 1.00 28.43 97 ILE A N 1
ATOM 611 C CA . ILE A 1 97 ? 22.579 -5.887 10.960 1.00 23.96 97 ILE A CA 1
ATOM 612 C C . ILE A 1 97 ? 21.791 -6.565 12.063 1.00 25.86 97 ILE A C 1
ATOM 613 O O . ILE A 1 97 ? 21.074 -7.545 11.835 1.00 25.37 97 ILE A O 1
ATOM 618 N N . ARG A 1 98 ? 21.927 -6.037 13.274 1.00 24.29 98 ARG A N 1
ATOM 619 C CA . ARG A 1 98 ? 21.330 -6.631 14.451 1.00 24.28 98 ARG A CA 1
ATOM 620 C C . ARG A 1 98 ? 20.284 -5.739 15.086 1.00 23.11 98 ARG A C 1
ATOM 621 O O . ARG A 1 98 ? 19.414 -6.238 15.809 1.00 20.71 98 ARG A O 1
ATOM 629 N N . LEU A 1 99 ? 20.349 -4.443 14.830 1.00 20.28 99 LEU A N 1
ATOM 630 C CA . LEU A 1 99 ? 19.424 -3.464 15.371 1.00 20.86 99 LEU A CA 1
ATOM 631 C C . LEU A 1 99 ? 19.041 -2.574 14.201 1.00 20.16 99 LEU A C 1
ATOM 632 O O . LEU A 1 99 ? 19.906 -1.913 13.616 1.00 20.34 99 LEU A O 1
ATOM 637 N N . LEU A 1 100 ? 17.769 -2.612 13.822 1.00 19.20 100 LEU A N 1
ATOM 638 C CA . LEU A 1 100 ? 17.236 -1.839 12.708 1.00 22.43 100 LEU A CA 1
ATOM 639 C C . LEU A 1 100 ? 16.351 -0.729 13.269 1.00 23.91 100 LEU A C 1
ATOM 640 O O . LEU A 1 100 ? 15.410 -1.008 14.024 1.00 20.37 100 LEU A O 1
ATOM 645 N N . VAL A 1 101 ? 16.641 0.517 12.906 1.00 20.00 101 VAL A N 1
ATOM 646 C CA . VAL A 1 101 ? 15.797 1.644 13.2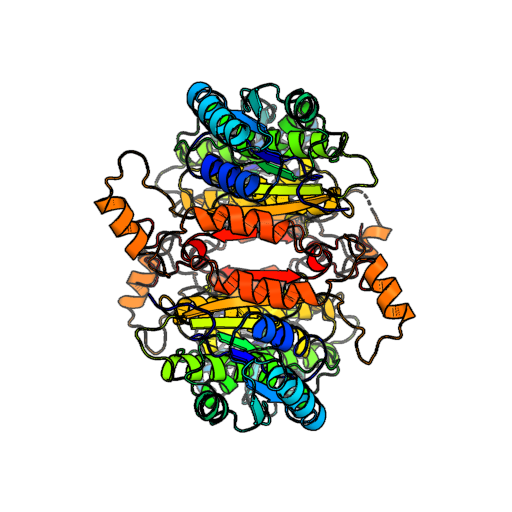89 1.00 21.93 101 VAL A CA 1
ATOM 647 C C . VAL A 1 101 ? 15.110 2.147 12.029 1.00 21.67 101 VAL A C 1
ATOM 648 O O . VAL A 1 101 ? 15.758 2.725 11.147 1.00 22.35 101 VAL A O 1
ATOM 652 N N . ASN A 1 102 ? 13.802 1.920 11.939 1.00 21.73 102 ASN A N 1
ATOM 653 C CA . ASN A 1 102 ? 13.002 2.369 10.798 1.00 25.49 102 ASN A CA 1
ATOM 654 C C . ASN A 1 102 ? 12.567 3.797 11.078 1.00 22.81 102 ASN A C 1
ATOM 655 O O . ASN A 1 102 ? 11.495 4.055 11.629 1.00 21.26 102 ASN A O 1
ATOM 660 N N . ASN A 1 103 ? 13.429 4.738 10.704 1.00 23.09 103 ASN A N 1
ATOM 661 C CA . ASN A 1 103 ? 13.225 6.140 11.027 1.00 22.88 103 ASN A CA 1
ATOM 662 C C . ASN A 1 103 ? 12.743 6.961 9.842 1.00 23.56 103 ASN A C 1
ATOM 663 O O . ASN A 1 103 ? 12.001 7.926 10.040 1.00 23.74 103 ASN A O 1
ATOM 668 N N . ALA A 1 104 ? 13.136 6.594 8.623 1.00 24.45 104 ALA A N 1
ATOM 669 C CA . ALA A 1 104 ? 12.809 7.395 7.451 1.00 25.74 104 ALA A CA 1
ATOM 670 C C . ALA A 1 104 ? 11.303 7.608 7.310 1.00 25.88 104 ALA A C 1
ATOM 671 O O . ALA A 1 104 ? 10.480 6.770 7.699 1.00 25.82 104 ALA A O 1
ATOM 673 N N . SER A 1 105 ? 10.945 8.742 6.726 1.00 28.88 105 SER A N 1
ATOM 674 C CA . SER A 1 105 ? 9.556 9.157 6.754 1.00 28.11 105 SER A CA 1
ATOM 675 C C . SER A 1 105 ? 9.290 10.155 5.645 1.00 30.29 105 SER A C 1
ATOM 676 O O . SER A 1 105 ? 10.196 10.830 5.153 1.00 30.91 105 SER A O 1
ATOM 679 N N . LEU A 1 106 ? 8.025 10.238 5.274 1.00 28.97 106 LEU A N 1
ATOM 680 C CA . LEU A 1 106 ? 7.471 11.303 4.458 1.00 33.02 106 LEU A CA 1
ATOM 681 C C . LEU A 1 106 ? 6.243 11.816 5.195 1.00 37.86 106 LEU A C 1
ATOM 682 O O . LEU A 1 106 ? 5.478 11.026 5.753 1.00 39.04 106 LEU A O 1
ATOM 687 N N . PHE A 1 107 ? 6.068 13.136 5.235 1.00 37.83 107 PHE A N 1
ATOM 688 C CA . PHE A 1 107 ? 5.037 13.756 6.084 1.00 38.27 107 PHE A CA 1
ATOM 689 C C . PHE A 1 107 ? 4.338 14.851 5.266 1.00 36.48 107 PHE A C 1
ATOM 690 O O . PHE A 1 107 ? 4.578 16.043 5.471 1.00 37.52 107 PHE A O 1
ATOM 698 N N . GLN A 1 108 ? 3.464 14.430 4.342 1.00 38.97 108 GLN A N 1
ATOM 699 C CA . GLN A 1 108 ? 2.735 15.327 3.447 1.00 38.04 108 GLN A CA 1
ATOM 700 C C . GLN A 1 108 ? 1.243 15.303 3.762 1.00 36.95 108 GLN A C 1
ATOM 701 O O . GLN A 1 108 ? 0.682 14.247 4.067 1.00 35.62 108 GLN A O 1
ATOM 707 N N . GLU A 1 109 ? 0.597 16.461 3.667 1.00 33.75 109 GLU A N 1
ATOM 708 C CA . GLU A 1 109 ? -0.801 16.551 4.055 1.00 35.85 109 GLU A CA 1
ATOM 709 C C . GLU A 1 109 ? -1.708 16.142 2.907 1.00 38.71 109 GLU A C 1
ATOM 710 O O . GLU A 1 109 ? -1.429 16.424 1.739 1.00 41.13 109 GLU A O 1
ATOM 716 N N . ASP A 1 110 ? -2.788 15.449 3.250 1.00 37.40 110 ASP A N 1
ATOM 717 C CA . ASP A 1 110 ? -3.918 15.282 2.356 1.00 40.43 110 ASP A CA 1
ATOM 718 C C . ASP A 1 110 ? -5.158 15.134 3.228 1.00 43.17 110 ASP A C 1
ATOM 719 O O . ASP A 1 110 ? -5.064 15.050 4.458 1.00 34.06 110 ASP A O 1
ATOM 724 N N . LYS A 1 111 ? -6.323 15.117 2.576 1.00 40.08 111 LYS A N 1
ATOM 725 C CA . LYS A 1 111 ? -7.620 15.136 3.240 1.00 39.09 111 LYS A CA 1
ATOM 726 C C . LYS A 1 111 ? -8.567 14.182 2.533 1.00 42.98 111 LYS A C 1
ATOM 727 O O . LYS A 1 111 ? -8.497 14.013 1.315 1.00 43.80 111 LYS A O 1
ATOM 733 N N . VAL A 1 112 ? -9.478 13.580 3.300 1.00 36.56 112 VAL A N 1
ATOM 734 C CA . VAL A 1 112 ? -10.632 12.951 2.680 1.00 37.51 112 VAL A CA 1
ATOM 735 C C . VAL A 1 112 ? -11.343 14.001 1.840 1.00 41.25 112 VAL A C 1
ATOM 736 O O . VAL A 1 112 ? -11.498 15.157 2.257 1.00 41.15 112 VAL A O 1
ATOM 740 N N . GLY A 1 113 ? -11.757 13.614 0.638 1.00 40.00 113 GLY A N 1
ATOM 741 C CA . GLY A 1 113 ? -12.367 14.521 -0.299 1.00 44.83 113 GLY A CA 1
ATOM 742 C C . GLY A 1 113 ? -11.413 15.084 -1.330 1.00 49.62 113 GLY A C 1
ATOM 743 O O . GLY A 1 113 ? -11.862 15.626 -2.347 1.00 56.21 113 GLY A O 1
ATOM 744 N N . ALA A 1 114 ? -10.113 14.972 -1.091 1.00 49.87 114 ALA A N 1
ATOM 745 C CA . ALA A 1 114 ? -9.093 15.440 -2.017 1.00 52.69 114 ALA A CA 1
ATOM 746 C C . ALA A 1 114 ? -7.924 14.477 -2.012 1.00 51.70 114 ALA A C 1
ATOM 747 O O . ALA A 1 114 ? -6.758 14.883 -2.056 1.00 54.92 114 ALA A O 1
ATOM 749 N N . LEU A 1 115 ? -8.220 13.183 -1.942 1.00 49.52 115 LEU A N 1
ATOM 750 C CA . LEU A 1 115 ? -7.173 12.182 -1.802 1.00 48.12 115 LEU A CA 1
ATOM 751 C C . LEU A 1 115 ? -6.507 11.909 -3.144 1.00 51.14 115 LEU A C 1
ATOM 752 O O . LEU A 1 115 ? -7.180 11.600 -4.134 1.00 52.88 115 LEU A O 1
ATOM 757 N N . ASP A 1 116 ? -5.184 12.049 -3.177 1.00 52.12 116 ASP A N 1
ATOM 758 C CA . ASP A 1 116 ? -4.375 11.636 -4.314 1.00 52.73 116 ASP A CA 1
ATOM 759 C C . ASP A 1 116 ? -3.691 10.329 -3.946 1.00 45.97 116 ASP A C 1
ATOM 760 O O . ASP A 1 116 ? -2.885 10.291 -3.009 1.00 44.20 116 ASP A O 1
ATOM 765 N N . MET A 1 117 ? -4.022 9.257 -4.668 1.00 40.77 117 MET A N 1
ATOM 766 C CA . MET A 1 117 ? -3.551 7.940 -4.265 1.00 41.95 117 MET A CA 1
ATOM 767 C C . MET A 1 117 ? -2.063 7.753 -4.525 1.00 43.51 117 MET A C 1
ATOM 768 O O . MET A 1 117 ? -1.447 6.891 -3.894 1.00 42.35 117 MET A O 1
ATOM 773 N N . ALA A 1 118 ? -1.469 8.542 -5.422 1.00 44.11 118 ALA A N 1
ATOM 774 C CA . ALA A 1 118 ? -0.017 8.496 -5.579 1.00 43.34 118 ALA A CA 1
ATOM 775 C C . ALA A 1 118 ? 0.683 8.866 -4.278 1.00 44.12 118 ALA A C 1
ATOM 776 O O . ALA A 1 118 ? 1.622 8.184 -3.852 1.00 44.36 118 ALA A O 1
ATOM 778 N N . LEU A 1 119 ? 0.243 9.949 -3.631 1.00 46.87 119 LEU A N 1
ATOM 779 C CA . LEU A 1 119 ? 0.840 10.331 -2.354 1.00 44.31 119 LEU A CA 1
ATOM 780 C C . LEU A 1 119 ? 0.531 9.300 -1.277 1.00 40.22 119 LEU A C 1
ATOM 781 O O . LEU A 1 119 ? 1.403 8.955 -0.469 1.00 40.57 119 LEU A O 1
ATOM 786 N N . TRP A 1 120 ? -0.711 8.815 -1.247 1.00 36.92 120 TRP A N 1
ATOM 787 C CA . TRP A 1 120 ? -1.083 7.695 -0.387 1.00 35.31 120 TRP A CA 1
ATOM 788 C C . TRP A 1 120 ? -0.072 6.558 -0.492 1.00 37.62 120 TRP A C 1
ATOM 789 O O . TRP A 1 120 ? 0.490 6.112 0.519 1.00 33.90 120 TRP A O 1
ATOM 800 N N . ASP A 1 121 ? 0.184 6.092 -1.720 1.00 36.25 121 ASP A N 1
ATOM 801 C CA . ASP A 1 121 ? 1.107 4.978 -1.933 1.00 39.38 121 ASP A CA 1
ATOM 802 C C . ASP A 1 121 ? 2.494 5.268 -1.373 1.00 37.40 121 ASP A C 1
ATOM 803 O O . ASP A 1 121 ? 3.160 4.365 -0.853 1.00 38.04 121 ASP A O 1
ATOM 808 N N . ARG A 1 122 ? 2.955 6.517 -1.482 1.00 35.79 122 ARG A N 1
ATOM 809 C CA A ARG A 1 122 ? 4.282 6.862 -0.977 0.66 34.26 122 ARG A CA 1
ATOM 810 C CA B ARG A 1 122 ? 4.283 6.848 -0.982 0.34 34.79 122 ARG A CA 1
ATOM 811 C C . ARG A 1 122 ? 4.341 6.762 0.538 1.00 34.89 122 ARG A C 1
ATOM 812 O O . ARG A 1 122 ? 5.330 6.270 1.097 1.00 35.13 122 ARG A O 1
ATOM 827 N N . HIS A 1 123 ? 3.299 7.238 1.222 1.00 30.94 123 HIS A N 1
ATOM 828 C CA . HIS A 1 123 ? 3.265 7.116 2.675 1.00 29.49 123 HIS A CA 1
ATOM 829 C C . HIS A 1 123 ? 3.343 5.658 3.095 1.00 30.35 123 HIS A C 1
ATOM 830 O O . HIS A 1 123 ? 4.118 5.297 3.989 1.00 29.41 123 HIS A O 1
ATOM 837 N N . PHE A 1 124 ? 2.554 4.798 2.444 1.00 28.70 124 PHE A N 1
ATOM 838 C CA . PHE A 1 124 ? 2.566 3.387 2.805 1.00 29.71 124 PHE A CA 1
ATOM 839 C C . PHE A 1 124 ? 3.874 2.714 2.421 1.00 32.38 124 PHE A C 1
ATOM 840 O O . PHE A 1 124 ? 4.329 1.803 3.125 1.00 29.89 124 PHE A O 1
ATOM 848 N N . ALA A 1 125 ? 4.505 3.160 1.336 1.00 33.32 125 ALA A N 1
ATOM 849 C CA . ALA A 1 125 ? 5.790 2.585 0.952 1.00 28.94 125 ALA A CA 1
ATOM 850 C C . ALA A 1 125 ? 6.846 2.841 2.016 1.00 27.96 125 ALA A C 1
ATOM 851 O O . ALA A 1 125 ? 7.541 1.914 2.449 1.00 29.99 125 ALA A O 1
ATOM 853 N N . VAL A 1 126 ? 6.974 4.097 2.456 1.00 32.64 126 VAL A N 1
ATOM 854 C CA . VAL A 1 126 ? 8.062 4.488 3.353 1.00 28.22 126 VAL A CA 1
ATOM 855 C C . VAL A 1 126 ? 7.783 4.048 4.787 1.00 25.40 126 VAL A C 1
ATOM 856 O O . VAL A 1 126 ? 8.701 3.662 5.515 1.00 27.70 126 VAL A O 1
ATOM 860 N N . HIS A 1 127 ? 6.528 4.104 5.224 1.00 24.82 127 HIS A N 1
ATOM 861 C CA . HIS A 1 127 ? 6.234 3.845 6.630 1.00 23.42 127 HIS A CA 1
ATOM 862 C C . HIS A 1 127 ? 5.821 2.414 6.915 1.00 27.61 127 HIS A C 1
ATOM 863 O O . HIS A 1 127 ? 5.861 2.001 8.076 1.00 26.59 127 HIS A O 1
ATOM 870 N N . LEU A 1 128 ? 5.428 1.644 5.903 1.00 29.07 128 LEU A N 1
ATOM 871 C CA . LEU A 1 128 ? 4.951 0.297 6.181 1.00 25.29 128 LEU A CA 1
ATOM 872 C C . LEU A 1 128 ? 5.697 -0.746 5.366 1.00 25.34 128 LEU A C 1
ATOM 873 O O . LEU A 1 128 ? 6.300 -1.659 5.936 1.00 29.33 128 LEU A O 1
ATOM 878 N N . LYS A 1 129 ? 5.659 -0.624 4.034 1.00 26.18 129 LYS A N 1
ATOM 879 C CA . LYS A 1 129 ? 6.254 -1.642 3.175 1.00 29.72 129 LYS A CA 1
ATOM 880 C C . LYS A 1 129 ? 7.739 -1.805 3.464 1.00 29.35 129 LYS A C 1
ATOM 881 O O . LYS A 1 129 ? 8.219 -2.900 3.783 1.00 29.32 129 LYS A O 1
ATOM 887 N N . THR A 1 130 ? 8.483 -0.722 3.358 1.00 27.57 130 THR A N 1
ATOM 888 C CA . THR A 1 130 ? 9.928 -0.823 3.545 1.00 29.61 130 THR A CA 1
ATOM 889 C C . THR A 1 130 ? 10.309 -1.257 4.956 1.00 25.97 130 THR A C 1
ATOM 890 O O . THR A 1 130 ? 11.142 -2.171 5.084 1.00 30.22 130 THR A O 1
ATOM 894 N N . PRO A 1 131 ? 9.758 -0.685 6.036 1.00 25.61 131 PRO A N 1
ATOM 895 C CA . PRO A 1 131 ? 10.091 -1.208 7.373 1.00 25.22 131 PRO A CA 1
ATOM 896 C C . PRO A 1 131 ? 9.874 -2.704 7.512 1.00 27.67 131 PRO A C 1
ATOM 897 O O . PRO A 1 131 ? 10.704 -3.397 8.115 1.00 27.65 131 PRO A O 1
ATOM 901 N N . VAL A 1 132 ? 8.779 -3.223 6.959 1.00 28.25 132 VAL A N 1
ATOM 902 C CA . VAL A 1 132 ? 8.513 -4.657 7.035 1.00 30.06 132 VAL A CA 1
ATOM 903 C C . VAL A 1 132 ? 9.536 -5.432 6.215 1.00 31.79 132 VAL A C 1
ATOM 904 O O . VAL A 1 132 ? 10.073 -6.453 6.662 1.00 31.93 132 VAL A O 1
ATOM 908 N N . ILE A 1 133 ? 9.817 -4.960 4.999 1.00 26.20 133 ILE A N 1
ATOM 909 C CA . ILE A 1 133 ? 10.774 -5.651 4.143 1.00 27.64 133 ILE A CA 1
ATOM 910 C C . ILE A 1 133 ? 12.157 -5.662 4.781 1.00 27.41 133 ILE A C 1
ATOM 911 O O . ILE A 1 133 ? 12.844 -6.689 4.789 1.00 30.64 133 ILE A O 1
ATOM 916 N N . LEU A 1 134 ? 12.589 -4.522 5.326 1.00 26.61 134 LEU A N 1
ATOM 917 C CA . LEU A 1 134 ? 13.905 -4.466 5.961 1.00 28.34 134 LEU A CA 1
ATOM 918 C C . LEU A 1 134 ? 13.963 -5.357 7.195 1.00 26.79 134 LEU A C 1
ATOM 919 O O . LEU A 1 134 ? 14.987 -5.996 7.460 1.00 26.54 134 LEU A O 1
ATOM 924 N N . ALA A 1 135 ? 12.872 -5.418 7.961 1.00 26.88 135 ALA A N 1
ATOM 925 C CA . ALA A 1 135 ? 12.826 -6.340 9.093 1.00 27.27 135 ALA A CA 1
ATOM 926 C C . ALA A 1 135 ? 12.992 -7.779 8.620 1.00 28.47 135 ALA A C 1
ATOM 927 O O . ALA A 1 135 ? 13.782 -8.548 9.179 1.00 30.44 135 ALA A O 1
ATOM 929 N N . GLU A 1 136 ? 12.256 -8.156 7.577 1.00 26.87 136 GLU A N 1
ATOM 930 C CA . GLU A 1 136 ? 12.408 -9.478 6.990 1.00 29.82 136 GLU A CA 1
ATOM 931 C C . GLU A 1 136 ? 13.858 -9.728 6.586 1.00 32.76 136 GLU A C 1
ATOM 932 O O . GLU A 1 136 ? 14.448 -10.762 6.925 1.00 33.18 136 GLU A O 1
ATOM 938 N N . ASP A 1 137 ? 14.457 -8.773 5.872 1.00 30.48 137 ASP A N 1
ATOM 939 C CA . ASP A 1 137 ? 15.809 -8.977 5.363 1.00 30.68 137 ASP A CA 1
ATOM 940 C C . ASP A 1 137 ? 16.816 -9.065 6.501 1.00 33.30 137 ASP A C 1
ATOM 941 O O . ASP A 1 137 ? 17.754 -9.870 6.446 1.00 30.86 137 ASP A O 1
ATOM 946 N N . MET A 1 138 ? 16.646 -8.237 7.533 1.00 31.88 138 MET A N 1
ATOM 947 C CA . MET A 1 138 ? 17.512 -8.334 8.704 1.00 32.11 138 MET A CA 1
ATOM 948 C C . MET A 1 138 ? 17.411 -9.712 9.335 1.00 31.00 138 MET A C 1
ATOM 949 O O . MET A 1 138 ? 18.427 -10.340 9.649 1.00 31.39 138 MET A O 1
ATOM 954 N N . ARG A 1 139 ? 16.181 -10.191 9.542 1.00 30.12 139 ARG A N 1
ATOM 955 C CA . ARG A 1 139 ? 15.996 -11.501 10.150 1.00 31.75 139 ARG A CA 1
ATOM 956 C C . ARG A 1 139 ? 16.662 -12.591 9.325 1.00 33.81 139 ARG A C 1
ATOM 957 O O . ARG A 1 139 ? 17.328 -13.475 9.875 1.00 34.01 139 ARG A O 1
ATOM 965 N N . LYS A 1 140 ? 16.493 -12.546 8.004 1.00 29.24 140 LYS A N 1
ATOM 966 C CA . LYS A 1 140 ? 17.067 -13.582 7.155 1.00 31.26 140 LYS A CA 1
ATOM 967 C C . LYS A 1 140 ? 18.593 -13.604 7.254 1.00 34.30 140 LYS A C 1
ATOM 968 O O . LYS A 1 140 ? 19.204 -14.677 7.252 1.00 36.53 140 LYS A O 1
ATOM 974 N N . ALA A 1 141 ? 19.225 -12.435 7.385 1.00 32.42 141 ALA A N 1
ATOM 975 C CA . ALA A 1 141 ? 20.680 -12.349 7.343 1.00 34.73 141 ALA A CA 1
ATOM 976 C C . ALA A 1 141 ? 21.324 -12.371 8.722 1.00 31.33 141 ALA A C 1
ATOM 977 O O . ALA A 1 141 ? 22.548 -12.492 8.817 1.00 33.16 141 ALA A O 1
ATOM 979 N N . LEU A 1 142 ? 20.554 -12.264 9.781 1.00 30.29 142 LEU A N 1
ATOM 980 C CA . LEU A 1 142 ? 21.144 -12.250 11.111 1.00 33.10 142 LEU A CA 1
ATOM 981 C C . LEU A 1 142 ? 21.443 -13.678 11.550 1.00 36.25 142 LEU A C 1
ATOM 982 O O . LEU A 1 142 ? 20.529 -14.512 11.567 1.00 32.43 142 LEU A O 1
ATOM 987 N N . PRO A 1 143 ? 22.696 -14.004 11.890 1.00 36.93 143 PRO A N 1
ATOM 988 C CA . PRO A 1 143 ? 23.028 -15.369 12.320 1.00 34.14 143 PRO A CA 1
ATOM 989 C C . PRO A 1 143 ? 22.119 -15.838 13.444 1.00 34.19 143 PRO A C 1
ATOM 990 O O . PRO A 1 143 ? 21.715 -15.056 14.306 1.00 30.46 143 PRO A O 1
ATOM 994 N N . GLU A 1 144 ? 21.822 -17.140 13.437 1.00 37.32 144 GLU A N 1
ATOM 995 C CA . GLU A 1 144 ? 20.795 -17.670 14.324 1.00 44.30 144 GLU A CA 1
ATOM 996 C C . GLU A 1 144 ? 21.204 -17.639 15.791 1.00 36.96 144 GLU A C 1
ATOM 997 O O . GLU A 1 144 ? 20.322 -17.617 16.655 1.00 35.88 144 GLU A O 1
ATOM 1003 N N . ASP A 1 145 ? 22.499 -17.599 16.101 1.00 34.60 145 ASP A N 1
ATOM 1004 C CA . ASP A 1 145 ? 22.919 -17.445 17.492 1.00 33.13 145 ASP A CA 1
ATOM 1005 C C . ASP A 1 145 ? 22.917 -15.984 17.969 1.00 31.84 145 ASP A C 1
ATOM 1006 O O . ASP A 1 145 ? 23.406 -15.718 19.072 1.00 30.49 145 ASP A O 1
ATOM 1011 N N . GLN A 1 146 ? 22.374 -15.046 17.185 1.00 30.61 146 GLN A N 1
ATOM 1012 C CA . GLN A 1 146 ? 22.258 -13.641 17.575 1.00 26.50 146 GLN A CA 1
ATOM 1013 C C . GLN A 1 146 ? 20.792 -13.231 17.644 1.00 26.27 146 GLN A C 1
ATOM 1014 O O . GLN A 1 146 ? 20.024 -13.481 16.707 1.00 26.81 146 GLN A O 1
ATOM 1020 N N . ASP A 1 147 ? 20.408 -12.601 18.750 1.00 23.83 147 ASP A N 1
ATOM 1021 C CA . ASP A 1 147 ? 19.095 -11.985 18.830 1.00 23.41 147 ASP A CA 1
ATOM 1022 C C . ASP A 1 147 ? 19.148 -10.600 18.185 1.00 23.83 147 ASP A C 1
ATOM 1023 O O . ASP A 1 147 ? 20.214 -9.998 18.042 1.00 23.57 147 ASP A O 1
ATOM 1028 N N . GLY A 1 148 ? 17.982 -10.104 17.760 1.00 19.69 148 GLY A N 1
ATOM 1029 C CA . GLY A 1 148 ? 17.907 -8.829 17.086 1.00 18.96 148 GLY A CA 1
ATOM 1030 C C . GLY A 1 148 ? 16.807 -7.954 17.660 1.00 23.07 148 GLY A C 1
ATOM 1031 O O . GLY A 1 148 ? 15.993 -8.385 18.485 1.00 23.64 148 GLY A O 1
ATOM 1032 N N . LEU A 1 149 ? 16.794 -6.707 17.193 1.00 22.60 149 LEU A N 1
ATOM 1033 C CA . LEU A 1 149 ? 15.805 -5.725 17.620 1.00 21.95 149 LEU A CA 1
ATOM 1034 C C . LEU A 1 149 ? 15.467 -4.814 16.449 1.00 23.33 149 LEU A C 1
ATOM 1035 O O . LEU A 1 149 ? 16.367 -4.332 15.755 1.00 20.00 149 LEU A O 1
ATOM 1040 N N . VAL A 1 150 ? 14.176 -4.587 16.236 1.00 17.77 150 VAL A N 1
ATOM 1041 C CA . VAL A 1 150 ? 13.680 -3.567 15.320 1.00 20.73 150 VAL A CA 1
ATOM 1042 C C . VAL A 1 150 ? 13.032 -2.488 16.173 1.00 20.11 150 VAL A C 1
ATOM 1043 O O . VAL A 1 150 ? 12.242 -2.797 17.070 1.00 20.08 150 VAL A O 1
ATOM 1047 N N . VAL A 1 151 ? 13.380 -1.232 15.919 1.00 18.64 151 VAL A N 1
ATOM 1048 C CA . VAL A 1 151 ? 12.682 -0.095 16.518 1.00 19.42 151 VAL A CA 1
ATOM 1049 C C . VAL A 1 151 ? 12.058 0.729 15.397 1.00 20.58 151 VAL A C 1
ATOM 1050 O O . VAL A 1 151 ? 12.772 1.304 14.566 1.00 19.32 151 VAL A O 1
ATOM 1054 N N . ASN A 1 152 ? 10.733 0.778 15.369 1.00 17.48 152 ASN A N 1
ATOM 1055 C CA . ASN A 1 152 ? 10.011 1.558 14.375 1.00 19.99 152 ASN A CA 1
ATOM 1056 C C . ASN A 1 152 ? 9.772 2.957 14.919 1.00 20.92 152 ASN A C 1
ATOM 1057 O O . ASN A 1 152 ? 9.289 3.108 16.045 1.00 18.64 152 ASN A O 1
ATOM 1062 N N . ILE A 1 153 ? 10.091 3.977 14.130 1.00 19.51 153 ILE A N 1
ATOM 1063 C CA . ILE A 1 153 ? 9.758 5.344 14.515 1.00 19.53 153 ILE A CA 1
ATOM 1064 C C . ILE A 1 153 ? 8.407 5.693 13.909 1.00 23.86 153 ILE A C 1
ATOM 1065 O O . ILE A 1 153 ? 8.246 5.719 12.683 1.00 22.60 153 ILE A O 1
ATOM 1070 N N . ILE A 1 154 ? 7.430 5.956 14.768 1.00 17.53 154 ILE A N 1
ATOM 1071 C CA . ILE A 1 154 ? 6.073 6.132 14.292 1.00 18.57 154 ILE A CA 1
ATOM 1072 C C . ILE A 1 154 ? 5.684 7.591 14.486 1.00 23.94 154 ILE A C 1
ATOM 1073 O O . ILE A 1 154 ? 6.275 8.482 13.864 1.00 22.46 154 ILE A O 1
ATOM 1078 N N . ASP A 1 155 ? 4.700 7.844 15.351 1.00 17.99 155 ASP A N 1
ATOM 1079 C CA . ASP A 1 155 ? 4.137 9.175 15.542 1.00 20.77 155 ASP A CA 1
ATOM 1080 C C . ASP A 1 155 ? 3.124 9.052 16.662 1.00 25.75 155 ASP A C 1
ATOM 1081 O O . ASP A 1 155 ? 2.337 8.100 16.661 1.00 21.29 155 ASP A O 1
ATOM 1086 N N . GLN A 1 156 ? 3.131 9.994 17.611 1.00 18.06 156 GLN A N 1
ATOM 1087 C CA . GLN A 1 156 ? 2.201 9.933 18.740 1.00 18.27 156 GLN A CA 1
ATOM 1088 C C . GLN A 1 156 ? 0.739 9.871 18.299 1.00 19.36 156 GLN A C 1
ATOM 1089 O O . GLN A 1 156 ? -0.111 9.380 19.055 1.00 20.03 156 GLN A O 1
ATOM 1095 N N . ARG A 1 157 ? 0.425 10.364 17.102 1.00 19.91 157 ARG A N 1
ATOM 1096 C CA . ARG A 1 157 ? -0.967 10.494 16.689 1.00 21.78 157 ARG A CA 1
ATOM 1097 C C . ARG A 1 157 ? -1.648 9.147 16.503 1.00 20.13 157 ARG A C 1
ATOM 1098 O O . ARG A 1 157 ? -2.882 9.090 16.465 1.00 23.13 157 ARG A O 1
ATOM 1106 N N . VAL A 1 158 ? -0.885 8.059 16.392 1.00 19.71 158 VAL A N 1
ATOM 1107 C CA . VAL A 1 158 ? -1.528 6.758 16.302 1.00 19.28 158 VAL A CA 1
ATOM 1108 C C . VAL A 1 158 ? -2.219 6.410 17.602 1.00 20.19 158 VAL A C 1
ATOM 1109 O O . VAL A 1 158 ? -3.065 5.515 17.620 1.00 22.83 158 VAL A O 1
ATOM 1113 N N . TRP A 1 159 ? -1.875 7.094 18.697 1.00 19.09 159 TRP A N 1
ATOM 1114 C CA . TRP A 1 159 ? -2.542 6.916 19.977 1.00 18.85 159 TRP A CA 1
ATOM 1115 C C . TRP A 1 159 ? -3.615 7.965 20.238 1.00 19.74 159 TRP A C 1
ATOM 1116 O O . TRP A 1 159 ? -4.230 7.959 21.309 1.00 19.53 159 TRP A O 1
ATOM 1127 N N . LYS A 1 160 ? -3.861 8.861 19.284 1.00 20.40 160 LYS A N 1
ATOM 1128 C CA . LYS A 1 160 ? -4.866 9.906 19.438 1.00 23.47 160 LYS A CA 1
ATOM 1129 C C . LYS A 1 160 ? -5.328 10.276 18.027 1.00 23.02 160 LYS A C 1
ATOM 1130 O O . LYS A 1 160 ? -4.944 11.297 17.450 1.00 25.22 160 LYS A O 1
ATOM 1136 N N . LEU A 1 161 ? -6.170 9.418 17.466 1.00 22.84 161 LEU A N 1
ATOM 1137 C CA . LEU A 1 161 ? -6.529 9.533 16.065 1.00 26.16 161 LEU A CA 1
ATOM 1138 C C . LEU A 1 161 ? -7.340 10.794 15.818 1.00 30.10 161 LEU A C 1
ATOM 1139 O O . LEU A 1 161 ? -8.200 11.169 16.620 1.00 32.55 161 LEU A O 1
ATOM 1144 N N . ASN A 1 162 ? -7.052 11.452 14.704 1.00 24.32 162 ASN A N 1
ATOM 1145 C CA . ASN A 1 162 ? -7.848 12.575 14.235 1.00 25.79 162 ASN A CA 1
ATOM 1146 C C . ASN A 1 162 ? -7.838 12.524 12.716 1.00 26.50 162 ASN A C 1
ATOM 1147 O O . ASN A 1 162 ? -7.093 11.732 12.123 1.00 25.84 162 ASN A O 1
ATOM 1152 N N . PRO A 1 163 ? -8.685 13.315 12.052 1.00 27.93 163 PRO A N 1
ATOM 1153 C CA . PRO A 1 163 ? -8.840 13.170 10.595 1.00 28.71 163 PRO A CA 1
ATOM 1154 C C . PRO A 1 163 ? -7.833 13.933 9.750 1.00 35.72 163 PRO A C 1
ATOM 1155 O O . PRO A 1 163 ? -7.905 13.849 8.518 1.00 29.89 163 PRO A O 1
ATOM 1159 N N . GLN A 1 164 ? -6.917 14.678 10.358 1.00 32.32 164 GLN A N 1
ATOM 1160 C CA . GLN A 1 164 ? -5.961 15.417 9.554 1.00 34.17 164 GLN A CA 1
ATOM 1161 C C . GLN A 1 164 ? -4.874 14.476 9.049 1.00 31.29 164 GLN A C 1
ATOM 1162 O O . GLN A 1 164 ? -4.636 13.409 9.621 1.00 28.62 164 GLN A O 1
ATOM 1168 N N . PHE A 1 165 ? -4.222 14.878 7.956 1.00 30.06 165 PHE A N 1
ATOM 1169 C CA . PHE A 1 165 ? -3.119 14.117 7.367 1.00 30.15 165 PHE A CA 1
ATOM 1170 C C . PHE A 1 165 ? -3.544 12.669 7.133 1.00 31.63 165 PHE A C 1
ATOM 1171 O O . PHE A 1 165 ? -3.005 11.727 7.713 1.00 30.45 165 PHE A O 1
ATOM 1179 N N . PHE A 1 166 ? -4.538 12.512 6.260 1.00 29.89 166 PHE A N 1
ATOM 1180 C CA . PHE A 1 166 ? -5.315 11.279 6.239 1.00 28.24 166 PHE A CA 1
ATOM 1181 C C . PHE A 1 166 ? -4.461 10.070 5.879 1.00 28.53 166 PHE A C 1
ATOM 1182 O O . PHE A 1 166 ? -4.411 9.094 6.633 1.00 26.36 166 PHE A O 1
ATOM 1190 N N . SER A 1 167 ? -3.800 10.093 4.716 1.00 28.91 167 SER A N 1
ATOM 1191 C CA . SER A 1 167 ? -3.037 8.910 4.325 1.00 27.69 167 SER A CA 1
ATOM 1192 C C . SER A 1 167 ? -1.779 8.754 5.170 1.00 29.21 167 SER A C 1
ATOM 1193 O O . SER A 1 167 ? -1.377 7.622 5.478 1.00 25.65 167 SER A O 1
ATOM 1196 N N . TYR A 1 168 ? -1.156 9.869 5.570 1.00 28.22 168 TYR A N 1
ATOM 1197 C CA . TYR A 1 168 ? -0.010 9.788 6.471 1.00 28.95 168 TYR A CA 1
ATOM 1198 C C . TYR A 1 168 ? -0.390 9.067 7.757 1.00 26.03 168 TYR A C 1
ATOM 1199 O O . TYR A 1 168 ? 0.309 8.145 8.196 1.00 26.03 168 TYR A O 1
ATOM 1208 N N . THR A 1 169 ? -1.509 9.468 8.363 1.00 23.95 169 THR A N 1
ATOM 1209 C CA . THR A 1 169 ? -1.930 8.871 9.623 1.00 24.91 169 THR A CA 1
ATOM 1210 C C . THR A 1 169 ? -2.199 7.380 9.459 1.00 25.20 169 THR A C 1
ATOM 1211 O O . THR A 1 169 ? -1.756 6.564 10.277 1.00 25.98 169 THR A O 1
ATOM 1215 N N . LEU A 1 170 ? -2.913 7.002 8.392 1.00 25.18 170 LEU A N 1
ATOM 1216 C CA . LEU A 1 170 ? -3.202 5.587 8.169 1.00 26.56 170 LEU A CA 1
ATOM 1217 C C . LEU A 1 170 ? -1.924 4.769 8.013 1.00 25.72 170 LEU A C 1
ATOM 1218 O O . LEU A 1 170 ? -1.844 3.633 8.501 1.00 23.40 170 LEU A O 1
ATOM 1223 N N . SER A 1 171 ? -0.916 5.323 7.326 1.00 26.55 171 SER A N 1
ATOM 1224 C CA . SER A 1 171 ? 0.327 4.584 7.122 1.00 24.38 171 SER A CA 1
ATOM 1225 C C . SER A 1 171 ? 1.116 4.445 8.427 1.00 26.04 171 SER A C 1
ATOM 1226 O O . SER A 1 171 ? 1.707 3.389 8.685 1.00 22.90 171 SER A O 1
ATOM 1229 N N . LYS A 1 172 ? 1.140 5.492 9.262 1.00 22.18 172 LYS A N 1
ATOM 1230 C CA . LYS A 1 172 ? 1.808 5.378 10.557 1.00 21.11 172 LYS A CA 1
ATOM 1231 C C . LYS A 1 172 ? 1.026 4.470 11.498 1.00 21.05 172 LYS A C 1
ATOM 1232 O O . LYS A 1 172 ? 1.619 3.688 12.251 1.00 19.23 172 LYS A O 1
ATOM 1238 N N . SER A 1 173 ? -0.308 4.550 11.469 1.00 21.50 173 SER A N 1
ATOM 1239 C CA . SER A 1 173 ? -1.093 3.605 12.256 1.00 22.45 173 SER A CA 1
ATOM 1240 C C . SER A 1 173 ? -0.786 2.167 11.847 1.00 24.60 173 SER A C 1
ATOM 1241 O O . SER A 1 173 ? -0.684 1.281 12.704 1.00 21.48 173 SER A O 1
ATOM 1244 N N . ALA A 1 174 ? -0.619 1.918 10.540 1.00 19.52 174 ALA A N 1
ATOM 1245 C CA . ALA A 1 174 ? -0.304 0.567 10.076 1.00 26.38 174 ALA A CA 1
ATOM 1246 C C . ALA A 1 174 ? 1.051 0.101 10.602 1.00 24.50 174 ALA A C 1
ATOM 1247 O O . ALA A 1 174 ? 1.209 -1.062 10.993 1.00 23.58 174 ALA A O 1
ATOM 1249 N N . LEU A 1 175 ? 2.042 0.995 10.611 1.00 22.47 175 LEU A N 1
ATOM 1250 C CA . LEU A 1 175 ? 3.335 0.666 11.199 1.00 21.02 175 LEU A CA 1
ATOM 1251 C C . LEU A 1 175 ? 3.193 0.303 12.678 1.00 22.80 175 LEU A C 1
ATOM 1252 O O . LEU A 1 175 ? 3.898 -0.583 13.175 1.00 20.55 175 LEU A O 1
ATOM 1257 N N . TRP A 1 176 ? 2.270 0.956 13.397 1.00 20.52 176 TRP A N 1
ATOM 1258 C CA . TRP A 1 176 ? 2.056 0.581 14.792 1.00 19.89 176 TRP A CA 1
ATOM 1259 C C . TRP A 1 176 ? 1.356 -0.772 14.890 1.00 21.91 176 TRP A C 1
ATOM 1260 O O . TRP A 1 176 ? 1.709 -1.599 15.739 1.00 19.59 176 TRP A O 1
ATOM 1271 N N . ASN A 1 177 ? 0.382 -1.033 14.014 1.00 20.57 177 ASN A N 1
ATOM 1272 C CA . ASN A 1 177 ? -0.213 -2.364 13.959 1.00 23.52 177 ASN A CA 1
ATOM 1273 C C . ASN A 1 177 ? 0.839 -3.416 13.624 1.00 21.86 177 ASN A C 1
ATOM 1274 O O . ASN A 1 177 ? 0.903 -4.478 14.254 1.00 19.96 177 ASN A O 1
ATOM 1279 N N . ALA A 1 178 ? 1.675 -3.132 12.626 1.00 20.26 178 ALA A N 1
ATOM 1280 C CA . ALA A 1 178 ? 2.733 -4.062 12.250 1.00 19.29 178 ALA A CA 1
ATOM 1281 C C . ALA A 1 178 ? 3.749 -4.264 13.371 1.00 23.57 178 ALA A C 1
ATOM 1282 O O . ALA A 1 178 ? 4.382 -5.322 13.444 1.00 22.62 178 ALA A O 1
ATOM 1284 N N . THR A 1 179 ? 3.940 -3.268 14.244 1.00 19.34 179 THR A N 1
ATOM 1285 C CA . THR A 1 179 ? 4.850 -3.475 15.366 1.00 19.37 179 THR A CA 1
ATOM 1286 C C . THR A 1 179 ? 4.378 -4.637 16.224 1.00 16.79 179 THR A C 1
ATOM 1287 O O . THR A 1 179 ? 5.184 -5.476 16.626 1.00 17.87 179 THR A O 1
ATOM 1291 N N . ARG A 1 180 ? 3.069 -4.738 16.474 1.00 17.85 180 ARG A N 1
ATOM 1292 C CA . ARG A 1 180 ? 2.560 -5.884 17.231 1.00 20.12 180 ARG A CA 1
ATOM 1293 C C . ARG A 1 180 ? 2.703 -7.189 16.449 1.00 22.20 180 ARG A C 1
ATOM 1294 O O . ARG A 1 180 ? 3.243 -8.176 16.966 1.00 21.34 180 ARG A O 1
ATOM 1302 N N . THR A 1 181 ? 2.216 -7.222 15.202 1.00 17.68 181 THR A N 1
ATOM 1303 C CA . THR A 1 181 ? 2.195 -8.490 14.477 1.00 20.38 181 THR A CA 1
ATOM 1304 C C . THR A 1 181 ? 3.600 -8.911 14.038 1.00 21.57 181 THR A C 1
ATOM 1305 O O . THR A 1 181 ? 3.902 -10.110 14.031 1.00 21.75 181 THR A O 1
ATOM 1309 N N . LEU A 1 182 ? 4.482 -7.960 13.703 1.00 20.13 182 LEU A N 1
ATOM 1310 C CA . LEU A 1 182 ? 5.888 -8.319 13.497 1.00 21.75 182 LEU A CA 1
ATOM 1311 C C . LEU A 1 182 ? 6.505 -8.881 14.773 1.00 21.53 182 LEU A C 1
ATOM 1312 O O . LEU A 1 182 ? 7.255 -9.864 14.730 1.00 20.74 182 LEU A O 1
ATOM 1317 N N . ALA A 1 183 ? 6.211 -8.264 15.920 1.00 18.92 183 ALA A N 1
ATOM 1318 C CA . ALA A 1 183 ? 6.748 -8.779 17.173 1.00 19.20 183 ALA A CA 1
ATOM 1319 C C . ALA A 1 183 ? 6.311 -10.220 17.389 1.00 20.15 183 ALA A C 1
ATOM 1320 O O . ALA A 1 183 ? 7.124 -11.078 17.748 1.00 20.05 183 ALA A O 1
ATOM 1322 N N . GLN A 1 184 ? 5.025 -10.508 17.162 1.00 17.78 184 GLN A N 1
ATOM 1323 C CA . GLN A 1 184 ? 4.545 -11.876 17.321 1.00 20.10 184 GLN A CA 1
ATOM 1324 C C . GLN A 1 184 ? 5.192 -12.813 16.304 1.00 23.09 184 GLN A C 1
ATOM 1325 O O . GLN A 1 184 ? 5.531 -13.959 16.630 1.00 24.95 184 GLN A O 1
ATOM 1331 N N . ALA A 1 185 ? 5.367 -12.343 15.067 1.00 19.00 185 ALA A N 1
ATOM 1332 C CA . ALA A 1 185 ? 5.894 -13.198 14.007 1.00 20.30 185 ALA A CA 1
ATOM 1333 C C . ALA A 1 185 ? 7.374 -13.496 14.206 1.00 26.17 185 ALA A C 1
ATOM 1334 O O . ALA A 1 185 ? 7.835 -14.598 13.889 1.00 29.15 185 ALA A O 1
ATOM 1336 N N . LEU A 1 186 ? 8.142 -12.529 14.710 1.00 23.85 186 LEU A N 1
ATOM 1337 C CA . LEU A 1 186 ? 9.593 -12.677 14.757 1.00 23.62 186 LEU A CA 1
ATOM 1338 C C . LEU A 1 186 ? 10.090 -13.181 16.100 1.00 24.15 186 LEU A C 1
ATOM 1339 O O . LEU A 1 186 ? 11.269 -13.536 16.213 1.00 25.14 186 LEU A O 1
ATOM 1344 N N . ALA A 1 187 ? 9.229 -13.204 17.113 1.00 22.60 187 ALA A N 1
ATOM 1345 C CA . ALA A 1 187 ? 9.580 -13.812 18.381 1.00 20.69 187 ALA A CA 1
ATOM 1346 C C . ALA A 1 187 ? 9.943 -15.279 18.156 1.00 23.18 187 ALA A C 1
ATOM 1347 O O . ALA A 1 187 ? 9.413 -15.921 17.244 1.00 21.81 187 ALA A O 1
ATOM 1349 N N . PRO A 1 188 ? 10.855 -15.840 18.970 1.00 23.93 188 PRO A N 1
ATOM 1350 C CA . PRO A 1 188 ? 11.528 -15.182 20.088 1.00 20.30 188 PRO A CA 1
ATOM 1351 C C . PRO A 1 188 ? 12.838 -14.470 19.732 1.00 18.51 188 PRO A C 1
ATOM 1352 O O . PRO A 1 188 ? 13.342 -13.728 20.569 1.00 21.38 188 PRO A O 1
ATOM 1356 N N . ARG A 1 189 ? 13.380 -14.675 18.530 1.00 18.99 189 ARG A N 1
ATOM 1357 C CA . ARG A 1 189 ? 14.762 -14.248 18.306 1.00 22.10 189 ARG A CA 1
ATOM 1358 C C . ARG A 1 189 ? 14.884 -12.748 18.062 1.00 21.55 189 ARG A C 1
ATOM 1359 O O . ARG A 1 189 ? 15.912 -12.151 18.398 1.00 21.38 189 ARG A O 1
ATOM 1367 N N . ILE A 1 190 ? 13.865 -12.115 17.493 1.00 22.96 190 ILE A N 1
ATOM 1368 C CA . ILE A 1 190 ? 13.936 -10.697 17.170 1.00 21.52 190 ILE A CA 1
ATOM 1369 C C . ILE A 1 190 ? 12.757 -9.995 17.815 1.00 17.79 190 ILE A C 1
ATOM 1370 O O . ILE A 1 190 ? 11.616 -10.445 17.691 1.00 18.90 190 ILE A O 1
ATOM 1375 N N . ARG A 1 191 ? 13.038 -8.925 18.535 1.00 18.03 191 ARG A N 1
ATOM 1376 C CA . ARG A 1 191 ? 12.019 -8.128 19.192 1.00 19.41 191 ARG A CA 1
ATOM 1377 C C . ARG A 1 191 ? 11.724 -6.894 18.347 1.00 20.57 191 ARG A C 1
ATOM 1378 O O . ARG A 1 191 ? 12.598 -6.378 17.644 1.00 21.88 191 ARG A O 1
ATOM 1386 N N . VAL A 1 192 ? 10.477 -6.433 18.399 1.00 18.41 192 VAL A N 1
ATOM 1387 C CA . VAL A 1 192 ? 10.032 -5.307 17.586 1.00 18.45 192 VAL A CA 1
ATOM 1388 C C . VAL A 1 192 ? 9.313 -4.313 18.490 1.00 19.64 192 VAL A C 1
ATOM 1389 O O . VAL A 1 192 ? 8.264 -4.630 19.066 1.00 19.81 192 VAL A O 1
ATOM 1393 N N . ASN A 1 193 ? 9.867 -3.112 18.603 1.00 16.93 193 ASN A N 1
ATOM 1394 C CA . ASN A 1 193 ? 9.326 -2.070 19.460 1.00 15.82 193 ASN A CA 1
ATOM 1395 C C . ASN A 1 193 ? 9.259 -0.776 18.667 1.00 17.50 193 ASN A C 1
ATOM 1396 O O . ASN A 1 193 ? 9.623 -0.729 17.487 1.00 19.99 193 ASN A O 1
ATOM 1401 N N . ALA A 1 194 ? 8.785 0.286 19.310 1.00 15.02 194 ALA A N 1
ATOM 1402 C CA . ALA A 1 194 ? 8.549 1.515 18.572 1.00 16.24 194 ALA A CA 1
ATOM 1403 C C . ALA A 1 194 ? 8.745 2.731 19.460 1.00 18.78 194 ALA A C 1
ATOM 1404 O O . ALA A 1 194 ? 8.672 2.655 20.692 1.00 16.43 194 ALA A O 1
ATOM 1406 N N . ILE A 1 195 ? 8.982 3.862 18.795 1.00 17.02 195 ILE A N 1
ATOM 1407 C CA . ILE A 1 195 ? 9.001 5.189 19.398 1.00 16.76 195 ILE A CA 1
ATOM 1408 C C . ILE A 1 195 ? 7.976 6.048 18.667 1.00 18.84 195 ILE A C 1
ATOM 1409 O O . ILE A 1 195 ? 7.975 6.101 17.431 1.00 21.65 195 ILE A O 1
ATOM 1414 N N . ALA A 1 196 ? 7.122 6.731 19.422 1.00 17.56 196 ALA A N 1
ATOM 1415 C CA . ALA A 1 196 ? 6.142 7.637 18.827 1.00 17.93 196 ALA A CA 1
ATOM 1416 C C . ALA A 1 196 ? 6.512 9.066 19.186 1.00 21.39 196 ALA A C 1
ATOM 1417 O O . ALA A 1 196 ? 6.176 9.535 20.283 1.00 21.87 196 ALA A O 1
ATOM 1419 N N . PRO A 1 197 ? 7.213 9.792 18.323 1.00 20.99 197 PRO A N 1
ATOM 1420 C CA . PRO A 1 197 ? 7.584 11.169 18.663 1.00 20.95 197 PRO A CA 1
ATOM 1421 C C . PRO A 1 197 ? 6.376 12.089 18.659 1.00 22.59 197 PRO A C 1
ATOM 1422 O O . PRO A 1 197 ? 5.446 11.930 17.861 1.00 24.29 197 PRO A O 1
ATOM 1426 N N . GLY A 1 198 ? 6.396 13.054 19.571 1.00 23.18 198 GLY A N 1
ATOM 1427 C CA . GLY A 1 198 ? 5.548 14.219 19.468 1.00 20.86 198 GLY A CA 1
ATOM 1428 C C . GLY A 1 198 ? 6.343 15.361 18.859 1.00 27.15 198 GLY A C 1
ATOM 1429 O O . GLY A 1 198 ? 7.348 15.146 18.164 1.00 26.86 198 GLY A O 1
ATOM 1430 N N . PRO A 1 199 ? 5.923 16.601 19.121 1.00 27.03 199 PRO A N 1
ATOM 1431 C CA . PRO A 1 199 ? 6.617 17.751 18.521 1.00 27.91 199 PRO A CA 1
ATOM 1432 C C . PRO A 1 199 ? 8.064 17.841 18.990 1.00 31.80 199 PRO A C 1
ATOM 1433 O O . PRO A 1 199 ? 8.356 18.222 20.130 1.00 26.25 199 PRO A O 1
ATOM 1437 N N . THR A 1 200 ? 8.983 17.464 18.106 1.00 29.48 200 THR A N 1
ATOM 1438 C CA . THR A 1 200 ? 10.397 17.392 18.440 1.00 25.27 200 THR A CA 1
ATOM 1439 C C . THR A 1 200 ? 11.211 18.448 17.714 1.00 26.61 200 THR A C 1
ATOM 1440 O O . THR A 1 200 ? 12.023 19.140 18.334 1.00 30.18 200 THR A O 1
ATOM 1444 N N . LEU A 1 201 ? 11.003 18.592 16.406 1.00 26.57 201 LEU A N 1
ATOM 1445 C CA . LEU A 1 201 ? 11.654 19.622 15.623 1.00 34.85 201 LEU A CA 1
ATOM 1446 C C . LEU A 1 201 ? 10.579 20.138 14.681 1.00 40.88 201 LEU A C 1
ATOM 1447 O O . LEU A 1 201 ? 9.880 19.324 14.050 1.00 47.18 201 LEU A O 1
ATOM 1452 N N . PRO A 1 202 ? 10.419 21.456 14.562 1.00 37.49 202 PRO A N 1
ATOM 1453 C CA . PRO A 1 202 ? 9.350 21.998 13.716 1.00 38.03 202 PRO A CA 1
ATOM 1454 C C . PRO A 1 202 ? 9.356 21.362 12.335 1.00 40.72 202 PRO A C 1
ATOM 1455 O O . PRO A 1 202 ? 10.414 21.121 11.747 1.00 41.84 202 PRO A O 1
ATOM 1459 N N . SER A 1 203 ? 8.161 21.056 11.833 1.00 48.68 203 SER A N 1
ATOM 1460 C CA . SER A 1 203 ? 8.018 20.545 10.477 1.00 54.69 203 SER A CA 1
ATOM 1461 C C . SER A 1 203 ? 8.264 21.664 9.467 1.00 57.64 203 SER A C 1
ATOM 1462 O O . SER A 1 203 ? 8.448 22.831 9.822 1.00 56.00 203 SER A O 1
ATOM 1465 N N . GLU A 1 204 ? 8.267 21.298 8.183 1.00 61.22 204 GLU A N 1
ATOM 1466 C CA . GLU A 1 204 ? 8.491 22.300 7.147 1.00 56.89 204 GLU A CA 1
ATOM 1467 C C . GLU A 1 204 ? 7.369 23.332 7.096 1.00 48.71 204 GLU A C 1
ATOM 1468 O O . GLU A 1 204 ? 7.593 24.449 6.616 1.00 48.45 204 GLU A O 1
ATOM 1470 N N . ARG A 1 205 ? 6.181 22.995 7.601 1.00 48.68 205 ARG A N 1
ATOM 1471 C CA . ARG A 1 205 ? 5.028 23.889 7.585 1.00 49.92 205 ARG A CA 1
ATOM 1472 C C . ARG A 1 205 ? 4.909 24.746 8.844 1.00 48.75 205 ARG A C 1
ATOM 1473 O O . ARG A 1 205 ? 3.980 25.558 8.939 1.00 44.91 205 ARG A O 1
ATOM 1475 N N . GLN A 1 206 ? 5.831 24.607 9.794 1.00 44.99 206 GLN A N 1
ATOM 1476 C CA . GLN A 1 206 ? 5.740 25.254 11.098 1.00 44.52 206 GLN A CA 1
ATOM 1477 C C . GLN A 1 206 ? 6.799 26.342 11.237 1.00 42.71 206 GLN A C 1
ATOM 1478 O O . GLN A 1 206 ? 8.000 26.051 11.242 1.00 41.84 206 GLN A O 1
ATOM 1484 N N . ARG A 1 207 ? 6.351 27.588 11.358 1.00 39.78 207 ARG A N 1
ATOM 1485 C CA A ARG A 1 207 ? 7.220 28.658 11.812 0.53 39.26 207 ARG A CA 1
ATOM 1486 C CA B ARG A 1 207 ? 7.239 28.643 11.805 0.47 39.32 207 ARG A CA 1
ATOM 1487 C C . ARG A 1 207 ? 7.688 28.356 13.237 1.00 41.66 207 ARG A C 1
ATOM 1488 O O . ARG A 1 207 ? 7.076 27.542 13.941 1.00 40.28 207 ARG A O 1
ATOM 1503 N N . PRO A 1 208 ? 8.769 29.003 13.695 1.00 46.37 208 PRO A N 1
ATOM 1504 C CA . PRO A 1 208 ? 9.180 28.794 15.097 1.00 42.98 208 PRO A CA 1
ATOM 1505 C C . PRO A 1 208 ? 8.088 29.121 16.109 1.00 39.74 208 PRO A C 1
ATOM 1506 O O . PRO A 1 208 ? 7.908 28.372 17.075 1.00 39.80 208 PRO A O 1
ATOM 1510 N N . GLU A 1 209 ? 7.360 30.225 15.917 1.00 41.64 209 GLU A N 1
ATOM 1511 C CA . GLU A 1 209 ? 6.238 30.551 16.793 1.00 41.63 209 GLU A CA 1
ATOM 1512 C C . GLU A 1 209 ? 5.231 29.415 16.859 1.00 40.34 209 GLU A C 1
ATOM 1513 O O . GLU A 1 209 ? 4.669 29.132 17.926 1.00 39.51 209 GLU A O 1
ATOM 1519 N N . ASP A 1 210 ? 4.950 28.788 15.716 1.00 38.51 210 ASP A N 1
ATOM 1520 C CA . ASP A 1 210 ? 3.955 27.724 15.691 1.00 39.02 210 ASP A CA 1
ATOM 1521 C C . ASP A 1 210 ? 4.420 26.530 16.507 1.00 36.17 210 ASP A C 1
ATOM 1522 O O . ASP A 1 210 ? 3.638 25.948 17.267 1.00 33.36 210 ASP A O 1
ATOM 1527 N N . PHE A 1 211 ? 5.697 26.166 16.374 1.00 38.40 211 PHE A N 1
ATOM 1528 C CA . PHE A 1 211 ? 6.234 25.044 17.135 1.00 34.48 211 PHE A CA 1
ATOM 1529 C C . PHE A 1 211 ? 6.220 25.343 18.627 1.00 31.79 211 PHE A C 1
ATOM 1530 O O . PHE A 1 211 ? 5.856 24.483 19.439 1.00 32.53 211 PHE A O 1
ATOM 1538 N N . GLU A 1 212 ? 6.606 26.563 19.006 1.00 32.32 212 GLU A N 1
ATOM 1539 C CA . GLU A 1 212 ? 6.659 26.918 20.419 1.00 36.84 212 GLU A CA 1
ATOM 1540 C C . GLU A 1 212 ? 5.264 26.942 21.028 1.00 38.51 212 GLU A C 1
ATOM 1541 O O . GLU A 1 212 ? 5.039 26.381 22.109 1.00 33.90 212 GLU A O 1
ATOM 1547 N N . ARG A 1 213 ? 4.313 27.593 20.348 1.00 40.48 213 ARG A N 1
ATOM 1548 C CA . ARG A 1 213 ? 2.936 27.610 20.839 1.00 39.35 213 ARG A CA 1
ATOM 1549 C C . ARG A 1 213 ? 2.409 26.194 21.009 1.00 32.74 213 ARG A C 1
ATOM 1550 O O . ARG A 1 213 ? 1.780 25.877 22.024 1.00 30.04 213 ARG A O 1
ATOM 1552 N N . GLN A 1 214 ? 2.681 25.320 20.038 1.00 29.20 214 GLN A N 1
ATOM 1553 C CA . GLN A 1 214 ? 2.219 23.942 20.144 1.00 26.21 214 GLN A CA 1
ATOM 1554 C C . GLN A 1 214 ? 2.828 23.251 21.354 1.00 28.38 214 GLN A C 1
ATOM 1555 O O . GLN A 1 214 ? 2.124 22.571 22.112 1.00 27.58 214 GLN A O 1
ATOM 1561 N N . VAL A 1 215 ? 4.142 23.407 21.551 1.00 25.22 215 VAL A N 1
ATOM 1562 C CA . VAL A 1 215 ? 4.807 22.756 22.678 1.00 24.29 215 VAL A CA 1
ATOM 1563 C C . VAL A 1 215 ? 4.208 23.231 23.993 1.00 26.83 215 VAL A C 1
ATOM 1564 O O . VAL A 1 215 ? 4.016 22.446 24.931 1.00 22.65 215 VAL A O 1
ATOM 1568 N N . SER A 1 216 ? 3.901 24.524 24.082 1.00 31.05 216 SER A N 1
ATOM 1569 C CA . SER A 1 216 ? 3.343 25.059 25.315 1.00 32.59 216 SER A CA 1
ATOM 1570 C C . SER A 1 216 ? 1.946 24.524 25.596 1.00 30.60 216 SER A C 1
ATOM 1571 O O . SER A 1 216 ? 1.475 24.639 26.731 1.00 33.95 216 SER A O 1
ATOM 1574 N N . LYS A 1 217 ? 1.272 23.960 24.593 1.00 29.43 217 LYS A N 1
ATOM 1575 C CA . LYS A 1 217 ? -0.054 23.372 24.762 1.00 29.77 217 LYS A CA 1
ATOM 1576 C C . LYS A 1 217 ? -0.009 21.875 25.066 1.00 26.28 217 LYS A C 1
ATOM 1577 O O . LYS A 1 217 ? -1.059 21.277 25.316 1.00 25.80 217 LYS A O 1
ATOM 1583 N N . LEU A 1 218 ? 1.171 21.260 25.051 1.00 20.51 218 LEU A N 1
ATOM 1584 C CA . LEU A 1 218 ? 1.290 19.871 25.463 1.00 20.14 218 LEU A CA 1
ATOM 1585 C C . LEU A 1 218 ? 1.088 19.749 26.972 1.00 23.87 218 LEU A C 1
ATOM 1586 O O . LEU A 1 218 ? 1.380 20.687 27.720 1.00 22.90 218 LEU A O 1
ATOM 1591 N N . PRO A 1 219 ? 0.578 18.600 27.442 1.00 19.76 219 PRO A N 1
ATOM 1592 C CA . PRO A 1 219 ? 0.392 18.430 28.895 1.00 18.72 219 PRO A CA 1
ATOM 1593 C C . PRO A 1 219 ? 1.664 18.628 29.703 1.00 18.23 219 PRO A C 1
ATOM 1594 O O . PRO A 1 219 ? 1.610 19.209 30.794 1.00 20.02 219 PRO A O 1
ATOM 1598 N N . LEU A 1 220 ? 2.810 18.183 29.200 1.00 18.57 220 LEU A N 1
ATOM 1599 C CA . LEU A 1 220 ? 4.056 18.418 29.918 1.00 20.09 220 LEU A CA 1
ATOM 1600 C C . LEU A 1 220 ? 4.699 19.752 29.563 1.00 23.03 220 LEU A C 1
ATOM 1601 O O . LEU A 1 220 ? 5.713 20.114 30.171 1.00 21.84 220 LEU A O 1
ATOM 1606 N N . GLN A 1 221 ? 4.134 20.482 28.598 1.00 20.76 221 GLN A N 1
ATOM 1607 C CA . GLN A 1 221 ? 4.612 21.808 28.207 1.00 23.54 221 GLN A CA 1
ATOM 1608 C C . GLN A 1 221 ? 6.091 21.800 27.812 1.00 26.04 221 GLN A C 1
ATOM 1609 O O . GLN A 1 221 ? 6.787 22.809 27.951 1.00 27.35 221 GLN A O 1
ATOM 1615 N N . ARG A 1 222 ? 6.577 20.673 27.298 1.00 21.19 222 ARG A N 1
ATOM 1616 C CA . ARG A 1 222 ? 7.970 20.551 26.898 1.00 26.54 222 ARG A CA 1
ATOM 1617 C C . ARG A 1 222 ? 8.063 19.567 25.740 1.00 24.38 222 ARG A C 1
ATOM 1618 O O . ARG A 1 222 ? 7.292 18.608 25.657 1.00 24.45 222 ARG A O 1
ATOM 1626 N N . ALA A 1 223 ? 9.005 19.819 24.845 1.00 24.38 223 ALA A N 1
ATOM 1627 C CA . ALA A 1 223 ? 9.246 18.897 23.751 1.00 24.25 223 ALA A CA 1
ATOM 1628 C C . ALA A 1 223 ? 10.183 17.780 24.196 1.00 25.80 223 ALA A C 1
ATOM 1629 O O . ALA A 1 223 ? 11.021 17.976 25.083 1.00 26.85 223 ALA A O 1
ATOM 1631 N N . PRO A 1 224 ? 10.076 16.605 23.585 1.00 25.77 224 PRO A N 1
ATOM 1632 C CA . PRO A 1 224 ? 11.134 15.603 23.748 1.00 29.27 224 PRO A CA 1
ATOM 1633 C C . PRO A 1 224 ? 12.473 16.177 23.311 1.00 30.06 224 PRO A C 1
ATOM 1634 O O . PRO A 1 224 ? 12.582 16.823 22.267 1.00 30.92 224 PRO A O 1
ATOM 1638 N N . GLU A 1 225 ? 13.489 15.959 24.133 1.00 28.24 225 GLU A N 1
ATOM 1639 C CA . GLU A 1 225 ? 14.837 16.364 23.798 1.00 31.25 225 GLU A CA 1
ATOM 1640 C C . GLU A 1 225 ? 15.494 15.284 22.951 1.00 35.05 225 GLU A C 1
ATOM 1641 O O . GLU A 1 225 ? 15.255 14.090 23.142 1.00 34.10 225 GLU A O 1
ATOM 1647 N N . LEU A 1 226 ? 16.333 15.716 22.012 1.00 24.78 226 LEU A N 1
ATOM 1648 C CA . LEU A 1 226 ? 16.961 14.775 21.087 1.00 22.18 226 LEU A CA 1
ATOM 1649 C C . LEU A 1 226 ? 17.663 13.607 21.772 1.00 22.42 226 LEU A C 1
ATOM 1650 O O . LEU A 1 226 ? 17.545 12.482 21.258 1.00 23.28 226 LEU A O 1
ATOM 1655 N N . PRO A 1 227 ? 18.359 13.765 22.910 1.00 22.08 227 PRO A N 1
ATOM 1656 C CA . PRO A 1 227 ? 18.981 12.587 23.544 1.00 23.87 227 PRO A CA 1
ATOM 1657 C C . PRO A 1 227 ? 18.000 11.507 23.954 1.00 24.07 227 PRO A C 1
ATOM 1658 O O . PRO A 1 227 ? 18.412 10.350 24.108 1.00 22.34 227 PRO A O 1
ATOM 1662 N N . GLU A 1 228 ? 16.716 11.830 24.134 1.00 21.03 228 GLU A N 1
ATOM 1663 C CA . GLU A 1 228 ? 15.780 10.806 24.587 1.00 17.91 228 GLU A CA 1
ATOM 1664 C C . GLU A 1 228 ? 15.564 9.723 23.542 1.00 19.16 228 GLU A C 1
ATOM 1665 O O . GLU A 1 228 ? 15.194 8.600 23.899 1.00 19.05 228 GLU A O 1
ATOM 1671 N N . PHE A 1 229 ? 15.794 10.031 22.264 1.00 19.70 229 PHE A N 1
ATOM 1672 C CA . PHE A 1 229 ? 15.524 9.060 21.208 1.00 18.51 229 PHE A CA 1
ATOM 1673 C C . PHE A 1 229 ? 16.551 7.937 21.222 1.00 19.85 229 PHE A C 1
ATOM 1674 O O . PHE A 1 229 ? 16.189 6.758 21.272 1.00 19.20 229 PHE A O 1
ATOM 1682 N N . GLY A 1 230 ? 17.837 8.285 21.187 1.00 17.10 230 GLY A N 1
ATOM 1683 C CA . GLY A 1 230 ? 18.864 7.264 21.307 1.00 17.98 230 GLY A CA 1
ATOM 1684 C C . GLY A 1 230 ? 18.783 6.505 22.619 1.00 19.09 230 GLY A C 1
ATOM 1685 O O . GLY A 1 230 ? 18.968 5.286 22.653 1.00 21.86 230 GLY A O 1
ATOM 1686 N N . ARG A 1 231 ? 18.502 7.208 23.721 1.00 17.59 231 ARG A N 1
ATOM 1687 C CA . ARG A 1 231 ? 18.380 6.516 24.996 1.00 17.62 231 ARG A CA 1
ATOM 1688 C C . ARG A 1 231 ? 17.264 5.488 24.956 1.00 17.65 231 ARG A C 1
ATOM 1689 O O . ARG A 1 231 ? 17.348 4.445 25.615 1.00 20.19 231 ARG A O 1
ATOM 1697 N N . THR A 1 232 ? 16.200 5.770 24.212 1.00 16.41 232 THR A N 1
ATOM 1698 C CA . THR A 1 232 ? 15.085 4.836 24.162 1.00 18.28 232 THR A CA 1
ATOM 1699 C C . THR A 1 232 ? 15.444 3.613 23.331 1.00 17.17 232 THR A C 1
ATOM 1700 O O . THR A 1 232 ? 15.089 2.485 23.688 1.00 16.74 232 THR A O 1
ATOM 1704 N N . VAL A 1 233 ? 16.149 3.811 22.218 1.00 19.02 233 VAL A N 1
ATOM 1705 C CA . VAL A 1 233 ? 16.612 2.663 21.448 1.00 15.43 233 VAL A CA 1
ATOM 1706 C C . VAL A 1 233 ? 17.489 1.776 22.321 1.00 17.02 233 VAL A C 1
ATOM 1707 O O . VAL A 1 233 ? 17.311 0.554 22.370 1.00 17.73 233 VAL A O 1
ATOM 1711 N N . ARG A 1 234 ? 18.422 2.388 23.060 1.00 13.78 234 ARG A N 1
ATOM 1712 C CA . ARG A 1 234 ? 19.286 1.603 23.934 1.00 15.67 234 ARG A CA 1
ATOM 1713 C C . ARG A 1 234 ? 18.485 0.946 25.048 1.00 16.76 234 ARG A C 1
ATOM 1714 O O . ARG A 1 234 ? 18.733 -0.219 25.384 1.00 15.87 234 ARG A O 1
ATOM 1722 N N . TYR A 1 235 ? 17.505 1.664 25.615 1.00 17.28 235 TYR A N 1
ATOM 1723 C CA . TYR A 1 235 ? 16.601 1.058 26.594 1.00 16.53 235 TYR A CA 1
ATOM 1724 C C . TYR A 1 235 ? 15.965 -0.220 26.046 1.00 15.06 235 TYR A C 1
ATOM 1725 O O . TYR A 1 235 ? 16.001 -1.274 26.694 1.00 16.41 235 TYR A O 1
ATOM 1734 N N . PHE A 1 236 ? 15.381 -0.147 24.845 1.00 15.77 236 PHE A N 1
ATOM 1735 C CA . PHE A 1 236 ? 14.828 -1.345 24.216 1.00 15.83 236 PHE A CA 1
ATOM 1736 C C . PHE A 1 236 ? 15.894 -2.425 24.013 1.00 19.19 236 PHE A C 1
ATOM 1737 O O . PHE A 1 236 ? 15.625 -3.616 24.218 1.00 18.74 236 PHE A O 1
ATOM 1745 N N . TRP A 1 237 ? 17.107 -2.039 23.599 1.00 13.46 237 TRP A N 1
ATOM 1746 C CA . TRP A 1 237 ? 18.154 -3.036 23.398 1.00 13.26 237 TRP A CA 1
ATOM 1747 C C . TRP A 1 237 ? 18.518 -3.724 24.706 1.00 16.81 237 TRP A C 1
ATOM 1748 O O . TRP A 1 237 ? 18.800 -4.927 24.724 1.00 17.38 237 TRP A O 1
ATOM 1759 N N . GLU A 1 238 ? 18.500 -2.981 25.814 1.00 15.64 238 GLU A N 1
ATOM 1760 C CA . GLU A 1 238 ? 19.094 -3.429 27.067 1.00 16.06 238 GLU A CA 1
ATOM 1761 C C . GLU A 1 238 ? 18.141 -4.214 27.954 1.00 17.89 238 GLU A C 1
ATOM 1762 O O . GLU A 1 238 ? 18.561 -4.710 29.006 1.00 17.25 238 GLU A O 1
ATOM 1768 N N . ASN A 1 239 ? 16.872 -4.333 27.584 1.00 15.82 239 ASN A N 1
ATOM 1769 C CA . ASN A 1 239 ? 15.895 -4.991 28.448 1.00 18.29 239 ASN A CA 1
ATOM 1770 C C . ASN A 1 239 ? 15.125 -5.977 27.583 1.00 14.52 239 ASN A C 1
ATOM 1771 O O . ASN A 1 239 ? 14.195 -5.611 26.862 1.00 14.57 239 ASN A O 1
ATOM 1776 N N . ARG A 1 240 ? 15.567 -7.227 27.634 1.00 17.06 240 ARG A N 1
ATOM 1777 C CA . ARG A 1 240 ? 15.227 -8.221 26.632 1.00 16.47 240 ARG A CA 1
ATOM 1778 C C . ARG A 1 240 ? 13.831 -8.792 26.801 1.00 17.20 240 ARG A C 1
ATOM 1779 O O . ARG A 1 240 ? 13.439 -9.626 25.986 1.00 18.15 240 ARG A O 1
ATOM 1787 N N . SER A 1 241 ? 13.087 -8.394 27.834 1.00 14.77 241 SER A N 1
ATOM 1788 C CA . SER A 1 241 ? 11.726 -8.896 27.996 1.00 14.04 241 SER A CA 1
ATOM 1789 C C . SER A 1 241 ? 10.684 -8.065 27.256 1.00 16.49 241 SER A C 1
ATOM 1790 O O . SER A 1 241 ? 9.501 -8.420 27.291 1.00 16.13 241 SER A O 1
ATOM 1793 N N . ILE A 1 242 ? 11.088 -7.002 26.558 1.00 15.42 242 ILE A N 1
ATOM 1794 C CA . ILE A 1 242 ? 10.166 -6.054 25.930 1.00 17.01 242 ILE A CA 1
ATOM 1795 C C . ILE A 1 242 ? 10.048 -6.350 24.439 1.00 19.24 242 ILE A C 1
ATOM 1796 O O . ILE A 1 242 ? 11.032 -6.238 23.698 1.00 16.95 242 ILE A O 1
ATOM 1801 N N . THR A 1 243 ? 8.837 -6.655 23.979 1.00 15.56 243 THR A N 1
ATOM 1802 C CA . THR A 1 243 ? 8.588 -6.682 22.546 1.00 14.56 243 THR A CA 1
ATOM 1803 C C . THR A 1 243 ? 7.161 -6.200 22.288 1.00 14.68 243 THR A C 1
ATOM 1804 O O . THR A 1 243 ? 6.313 -6.220 23.183 1.00 15.89 243 THR A O 1
ATOM 1808 N N . GLY A 1 244 ? 6.925 -5.716 21.061 1.00 12.77 244 GLY A N 1
ATOM 1809 C CA . GLY A 1 244 ? 5.603 -5.296 20.620 1.00 13.71 244 GLY A CA 1
ATOM 1810 C C . GLY A 1 244 ? 5.089 -4.019 21.243 1.00 17.17 244 GLY A C 1
ATOM 1811 O O . GLY A 1 244 ? 3.872 -3.791 21.257 1.00 17.01 244 GLY A O 1
ATOM 1812 N N . GLN A 1 245 ? 5.974 -3.158 21.736 1.00 14.00 245 GLN A N 1
ATOM 1813 C CA . GLN A 1 245 ? 5.558 -2.042 22.565 1.00 13.76 245 GLN A CA 1
ATOM 1814 C C . GLN A 1 245 ? 6.140 -0.735 22.059 1.00 17.23 245 GLN A C 1
ATOM 1815 O O . GLN A 1 245 ? 7.136 -0.710 21.333 1.00 17.98 245 GLN A O 1
ATOM 1821 N N . MET A 1 246 ? 5.512 0.365 22.481 1.00 16.04 246 MET A N 1
ATOM 1822 C CA . MET A 1 246 ? 5.890 1.693 22.020 1.00 16.55 246 MET A CA 1
ATOM 1823 C C . MET A 1 246 ? 6.021 2.651 23.194 1.00 18.58 246 MET A C 1
ATOM 1824 O O . MET A 1 246 ? 5.257 2.572 24.159 1.00 18.80 246 MET A O 1
ATOM 1829 N N . ILE A 1 247 ? 6.985 3.559 23.106 1.00 17.90 247 ILE A N 1
ATOM 1830 C CA . ILE A 1 247 ? 7.079 4.708 24.001 1.00 16.86 247 ILE A CA 1
ATOM 1831 C C . ILE A 1 247 ? 6.809 5.956 23.176 1.00 16.64 247 ILE A C 1
ATOM 1832 O O . ILE A 1 247 ? 7.440 6.163 22.132 1.00 15.56 247 ILE A O 1
ATOM 1837 N N . ALA A 1 248 ? 5.863 6.773 23.626 1.00 14.78 248 ALA A N 1
ATOM 1838 C CA . ALA A 1 248 ? 5.615 8.065 22.999 1.00 16.61 248 ALA A CA 1
ATOM 1839 C C . ALA A 1 248 ? 6.505 9.094 23.688 1.00 18.85 248 ALA A C 1
ATOM 1840 O O . ALA A 1 248 ? 6.302 9.415 24.865 1.00 16.95 248 ALA A O 1
ATOM 1842 N N . LEU A 1 249 ? 7.517 9.579 22.970 1.00 17.30 249 LEU A N 1
ATOM 1843 C CA . LEU A 1 249 ? 8.344 10.691 23.442 1.00 18.01 249 LEU A CA 1
ATOM 1844 C C . LEU A 1 249 ? 7.674 11.961 22.939 1.00 18.60 249 LEU A C 1
ATOM 1845 O O . LEU A 1 249 ? 8.060 12.537 21.922 1.00 18.99 249 LEU A O 1
ATOM 1850 N N . ASP A 1 250 ? 6.623 12.387 23.648 1.00 18.87 250 ASP A N 1
ATOM 1851 C CA . ASP A 1 250 ? 5.710 13.346 23.038 1.00 18.36 250 ASP A CA 1
ATOM 1852 C C . ASP A 1 250 ? 5.222 14.443 23.974 1.00 21.55 250 ASP A C 1
ATOM 1853 O O . ASP A 1 250 ? 4.309 15.191 23.587 1.00 20.50 250 ASP A O 1
ATOM 1858 N N . GLY A 1 251 ? 5.780 14.570 25.180 1.00 18.43 251 GLY A N 1
ATOM 1859 C CA . GLY A 1 251 ? 5.326 15.625 26.075 1.00 17.34 251 GLY A CA 1
ATOM 1860 C C . GLY A 1 251 ? 3.899 15.462 26.553 1.00 16.59 251 GLY A C 1
ATOM 1861 O O . GLY A 1 251 ? 3.272 16.438 26.979 1.00 17.54 251 GLY A O 1
ATOM 1862 N N . GLY A 1 252 ? 3.373 14.244 26.492 1.00 15.69 252 GLY A N 1
ATOM 1863 C CA . GLY A 1 252 ? 1.990 13.975 26.843 1.00 15.00 252 GLY A CA 1
ATOM 1864 C C . GLY A 1 252 ? 0.983 14.170 25.730 1.00 21.71 252 GLY A C 1
ATOM 1865 O O . GLY A 1 252 ? -0.224 14.046 25.985 1.00 18.84 252 GLY A O 1
ATOM 1866 N N . GLN A 1 253 ? 1.433 14.458 24.502 1.00 18.64 253 GLN A N 1
ATOM 1867 C CA . GLN A 1 253 ? 0.503 14.934 23.479 1.00 15.90 253 GLN A CA 1
ATOM 1868 C C . GLN A 1 253 ? -0.648 13.957 23.249 1.00 21.95 253 GLN A C 1
ATOM 1869 O O . GLN A 1 253 ? -1.803 14.377 23.080 1.00 21.59 253 GLN A O 1
ATOM 1875 N N . HIS A 1 254 ? -0.363 12.651 23.238 1.00 16.69 254 HIS A N 1
ATOM 1876 C CA . HIS A 1 254 ? -1.437 11.706 22.949 1.00 20.14 254 HIS A CA 1
ATOM 1877 C C . HIS A 1 254 ? -2.490 11.671 24.049 1.00 19.85 254 HIS A C 1
ATOM 1878 O O . HIS A 1 254 ? -3.583 11.154 23.813 1.00 20.06 254 HIS A O 1
ATOM 1885 N N . LEU A 1 255 ? -2.196 12.221 25.224 1.00 18.36 255 LEU A N 1
ATOM 1886 C CA . LEU A 1 255 ? -3.126 12.283 26.345 1.00 17.54 255 LEU A CA 1
ATOM 1887 C C . LEU A 1 255 ? -3.901 13.588 26.409 1.00 18.72 255 LEU A C 1
ATOM 1888 O O . LEU A 1 255 ? -4.708 13.761 27.332 1.00 21.50 255 LEU A O 1
ATOM 1893 N N . ALA A 1 256 ? -3.650 14.517 25.483 1.00 19.92 256 ALA A N 1
ATOM 1894 C CA . ALA A 1 256 ? -4.420 15.748 25.423 1.00 18.40 256 ALA A CA 1
ATOM 1895 C C . ALA A 1 256 ? -5.898 15.413 25.309 1.00 19.39 256 ALA A C 1
ATOM 1896 O O . ALA A 1 256 ? -6.285 14.481 24.599 1.00 21.41 256 ALA A O 1
ATOM 1898 N N . TRP A 1 257 ? -6.731 16.178 26.006 1.00 21.99 257 TRP A N 1
ATOM 1899 C CA . TRP A 1 257 ? -8.121 15.774 26.183 1.00 22.20 257 TRP A CA 1
ATOM 1900 C C . TRP A 1 257 ? -9.142 16.902 26.134 1.00 28.33 257 TRP A C 1
ATOM 1901 O O . TRP A 1 257 ? -10.330 16.613 25.939 1.00 26.66 257 TRP A O 1
ATOM 1912 N N . GLU A 1 258 ? -8.757 18.166 26.299 1.00 29.97 258 GLU A N 1
ATOM 1913 C CA A GLU A 1 258 ? -9.713 19.271 26.371 0.50 31.08 258 GLU A CA 1
ATOM 1914 C CA B GLU A 1 258 ? -9.737 19.248 26.379 0.50 31.03 258 GLU A CA 1
ATOM 1915 C C . GLU A 1 258 ? -10.196 19.617 24.972 1.00 31.89 258 GLU A C 1
ATOM 1916 O O . GLU A 1 258 ? -9.553 20.393 24.264 1.00 33.19 258 GLU A O 1
ATOM 1927 N N . THR A 1 259 ? -11.323 19.067 24.575 1.00 35.13 259 THR A N 1
ATOM 1928 C CA . THR A 1 259 ? -11.943 19.345 23.291 1.00 32.80 259 THR A CA 1
ATOM 1929 C C . THR A 1 259 ? -13.077 20.346 23.470 1.00 35.61 259 THR A C 1
ATOM 1930 O O . THR A 1 259 ? -13.513 20.615 24.594 1.00 38.05 259 THR A O 1
ATOM 1934 N N . PRO A 1 260 ? -13.574 20.947 22.381 1.00 35.24 260 PRO A N 1
ATOM 1935 C CA . PRO A 1 260 ? -14.576 22.014 22.539 1.00 37.33 260 PRO A CA 1
ATOM 1936 C C . PRO A 1 260 ? -15.870 21.553 23.187 1.00 40.21 260 PRO A C 1
ATOM 1937 O O . PRO A 1 260 ? -16.581 22.379 23.768 1.00 45.78 260 PRO A O 1
ATOM 1941 N N . ASP A 1 261 ? -16.198 20.267 23.112 1.00 38.72 261 ASP A N 1
ATOM 1942 C CA . ASP A 1 261 ? -17.396 19.761 23.769 1.00 44.64 261 ASP A CA 1
ATOM 1943 C C . ASP A 1 261 ? -17.251 19.677 25.290 1.00 49.65 261 ASP A C 1
ATOM 1944 O O . ASP A 1 261 ? -18.224 19.326 25.968 1.00 52.98 261 ASP A O 1
ATOM 1949 N N . ILE A 1 262 ? -16.078 19.978 25.839 1.00 52.39 262 ILE A N 1
ATOM 1950 C CA . ILE A 1 262 ? -15.897 20.043 27.286 1.00 58.24 262 ILE A CA 1
ATOM 1951 C C . ILE A 1 262 ? -15.738 21.494 27.737 1.00 62.55 262 ILE A C 1
ATOM 1952 O O . ILE A 1 262 ? -14.628 22.040 27.734 1.00 61.86 262 ILE A O 1
ATOM 1957 N N . MET B 1 17 ? -36.757 7.515 5.978 1.00 64.79 17 MET B N 1
ATOM 1958 C CA . MET B 1 17 ? -37.488 6.340 5.499 1.00 69.73 17 MET B CA 1
ATOM 1959 C C . MET B 1 17 ? -36.577 5.454 4.656 1.00 73.52 17 MET B C 1
ATOM 1960 O O . MET B 1 17 ? -35.739 5.956 3.902 1.00 74.38 17 MET B O 1
ATOM 1962 N N . VAL B 1 18 ? -36.752 4.134 4.775 1.00 71.30 18 VAL B N 1
ATOM 1963 C CA . VAL B 1 18 ? -35.875 3.210 4.061 1.00 65.18 18 VAL B CA 1
ATOM 1964 C C . VAL B 1 18 ? -36.117 3.275 2.558 1.00 63.93 18 VAL B C 1
ATOM 1965 O O . VAL B 1 18 ? -35.213 2.973 1.767 1.00 58.95 18 VAL B O 1
ATOM 1969 N N . ALA B 1 19 ? -37.324 3.671 2.132 1.00 66.72 19 ALA B N 1
ATOM 1970 C CA . ALA B 1 19 ? -37.596 3.859 0.708 1.00 59.77 19 ALA B CA 1
ATOM 1971 C C . ALA B 1 19 ? -36.730 4.959 0.094 1.00 57.00 19 ALA B C 1
ATOM 1972 O O . ALA B 1 19 ? -36.486 4.945 -1.117 1.00 55.14 19 ALA B O 1
ATOM 1974 N N . ASN B 1 20 ? -36.249 5.900 0.909 1.00 58.75 20 ASN B N 1
ATOM 1975 C CA . ASN B 1 20 ? -35.415 7.006 0.459 1.00 59.04 20 ASN B CA 1
ATOM 1976 C C . ASN B 1 20 ? -33.961 6.837 0.898 1.00 55.27 20 ASN B C 1
ATOM 1977 O O . ASN B 1 20 ? -33.274 7.823 1.185 1.00 55.20 20 ASN B O 1
ATOM 1982 N N . CYS B 1 21 ? -33.479 5.595 0.963 1.00 51.93 21 CYS B N 1
ATOM 1983 C CA . CYS B 1 21 ? -32.096 5.301 1.354 1.00 48.11 21 CYS B CA 1
ATOM 1984 C C . CYS B 1 21 ? -31.541 4.209 0.456 1.00 46.68 21 CYS B C 1
ATOM 1985 O O . CYS B 1 21 ? -31.515 3.030 0.828 1.00 42.63 21 CYS B O 1
ATOM 1988 N N . PRO B 1 22 ? -31.081 4.565 -0.747 1.00 47.00 22 PRO B N 1
ATOM 1989 C CA . PRO B 1 22 ? -30.537 3.549 -1.651 1.00 44.41 22 PRO B CA 1
ATOM 1990 C C . PRO B 1 22 ? -29.203 3.020 -1.135 1.00 46.31 22 PRO B C 1
ATOM 1991 O O . PRO B 1 22 ? -28.372 3.772 -0.614 1.00 43.09 22 PRO B O 1
ATOM 1995 N N . VAL B 1 23 ? -29.001 1.709 -1.287 1.00 46.75 23 VAL B N 1
ATOM 1996 C CA . VAL B 1 23 ? -27.865 1.007 -0.700 1.00 44.26 23 VAL B CA 1
ATOM 1997 C C . VAL B 1 23 ? -26.958 0.501 -1.807 1.00 47.15 23 VAL B C 1
ATOM 1998 O O . VAL B 1 23 ? -27.427 -0.008 -2.829 1.00 47.36 23 VAL B O 1
ATOM 2002 N N . LEU B 1 24 ? -25.654 0.616 -1.586 1.00 44.22 24 LEU B N 1
ATOM 2003 C CA . LEU B 1 24 ? -24.654 -0.040 -2.413 1.00 45.30 24 LEU B CA 1
ATOM 2004 C C . LEU B 1 24 ? -23.907 -1.039 -1.540 1.00 46.94 24 LEU B C 1
ATOM 2005 O O . LEU B 1 24 ? -23.304 -0.653 -0.532 1.00 39.65 24 LEU B O 1
ATOM 2010 N N . VAL B 1 25 ? -23.959 -2.318 -1.912 1.00 46.39 25 VAL B N 1
ATOM 2011 C CA . VAL B 1 25 ? -23.257 -3.381 -1.197 1.00 43.83 25 VAL B CA 1
ATOM 2012 C C . VAL B 1 25 ? -22.198 -3.953 -2.132 1.00 45.11 25 VAL B C 1
ATOM 2013 O O . VAL B 1 25 ? -22.532 -4.595 -3.136 1.00 44.12 25 VAL B O 1
ATOM 2017 N N . THR B 1 26 ? -20.923 -3.729 -1.811 1.00 42.39 26 THR B N 1
ATOM 2018 C CA . THR B 1 26 ? -19.853 -4.333 -2.594 1.00 43.06 26 THR B CA 1
ATOM 2019 C C . THR B 1 26 ? -19.771 -5.826 -2.290 1.00 45.64 26 THR B C 1
ATOM 2020 O O . THR B 1 26 ? -20.029 -6.268 -1.165 1.00 39.76 26 THR B O 1
ATOM 2024 N N . GLY B 1 27 ? -19.424 -6.605 -3.312 1.00 44.18 27 GLY B N 1
ATOM 2025 C CA . GLY B 1 27 ? -19.366 -8.053 -3.158 1.00 42.28 27 GLY B CA 1
ATOM 2026 C C . GLY B 1 27 ? -20.662 -8.663 -2.664 1.00 44.01 27 GLY B C 1
ATOM 2027 O O . GLY B 1 27 ? -20.640 -9.603 -1.860 1.00 42.97 27 GLY B O 1
ATOM 2028 N N . GLY B 1 28 ? -21.795 -8.149 -3.132 1.00 45.46 28 GLY B N 1
ATOM 2029 C CA . GLY B 1 28 ? -23.091 -8.506 -2.602 1.00 41.86 28 GLY B CA 1
ATOM 2030 C C . GLY B 1 28 ? -23.774 -9.701 -3.226 1.00 42.84 28 GLY B C 1
ATOM 2031 O O . GLY B 1 28 ? -24.945 -9.946 -2.919 1.00 44.34 28 GLY B O 1
ATOM 2032 N N . ALA B 1 29 ? -23.089 -10.471 -4.070 1.00 43.66 29 ALA B N 1
ATOM 2033 C CA . ALA B 1 29 ? -23.744 -11.543 -4.811 1.00 46.90 29 ALA B CA 1
ATOM 2034 C C . ALA B 1 29 ? -23.686 -12.899 -4.113 1.00 46.18 29 ALA B C 1
ATOM 2035 O O . ALA B 1 29 ? -24.387 -13.825 -4.540 1.00 45.43 29 ALA B O 1
ATOM 2037 N N . ARG B 1 30 ? -22.880 -13.046 -3.062 1.00 45.66 30 ARG B N 1
ATOM 2038 C CA . ARG B 1 30 ? -22.726 -14.333 -2.398 1.00 47.25 30 ARG B CA 1
ATOM 2039 C C . ARG B 1 30 ? -22.588 -14.141 -0.895 1.00 41.92 30 ARG B C 1
ATOM 2040 O O . ARG B 1 30 ? -22.228 -13.065 -0.414 1.00 40.82 30 ARG B O 1
ATOM 2048 N N . ARG B 1 31 ? -22.908 -15.206 -0.162 1.00 43.85 31 ARG B N 1
ATOM 2049 C CA . ARG B 1 31 ? -22.490 -15.411 1.237 1.00 44.71 31 ARG B CA 1
ATOM 2050 C C . ARG B 1 31 ? -22.939 -14.222 2.089 1.00 42.08 31 ARG B C 1
ATOM 2051 O O . ARG B 1 31 ? -24.127 -13.876 2.057 1.00 39.48 31 ARG B O 1
ATOM 2059 N N . ILE B 1 32 ? -22.044 -13.585 2.848 1.00 38.68 32 ILE B N 1
ATOM 2060 C CA . ILE B 1 32 ? -22.453 -12.542 3.787 1.00 39.75 32 ILE B CA 1
ATOM 2061 C C . ILE B 1 32 ? -23.017 -11.335 3.046 1.00 37.81 32 ILE B C 1
ATOM 2062 O O . ILE B 1 32 ? -24.053 -10.782 3.433 1.00 37.64 32 ILE B O 1
ATOM 2067 N N . GLY B 1 33 ? -22.341 -10.901 1.978 1.00 38.37 33 GLY B N 1
ATOM 2068 C CA . GLY B 1 33 ? -22.855 -9.784 1.196 1.00 38.84 33 GLY B CA 1
ATOM 2069 C C . GLY B 1 33 ? -24.263 -10.028 0.679 1.00 49.69 33 GLY B C 1
ATOM 2070 O O . GLY B 1 33 ? -25.108 -9.130 0.703 1.00 39.65 33 GLY B O 1
ATOM 2071 N N . LYS B 1 34 ? -24.531 -11.254 0.212 1.00 40.34 34 LYS B N 1
ATOM 2072 C CA . LYS B 1 34 ? -25.874 -11.623 -0.225 1.00 41.18 34 LYS B CA 1
ATOM 2073 C C . LYS B 1 34 ? -26.867 -11.565 0.929 1.00 40.5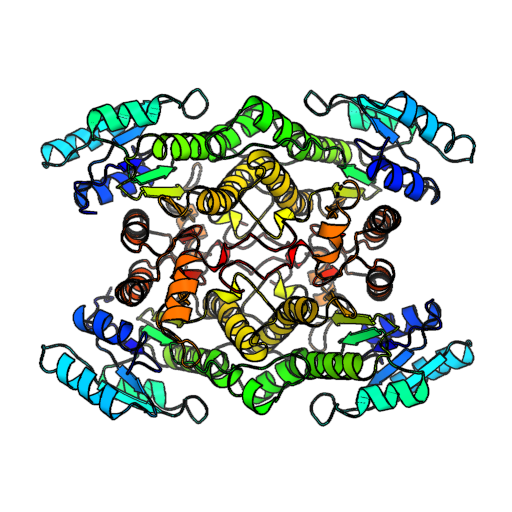2 34 LYS B C 1
ATOM 2074 O O . LYS B 1 34 ? -28.002 -11.105 0.762 1.00 40.93 34 LYS B O 1
ATOM 2080 N N . ALA B 1 35 ? -26.456 -12.032 2.108 1.00 39.58 35 ALA B N 1
ATOM 2081 C CA . ALA B 1 35 ? -27.332 -11.965 3.272 1.00 40.85 35 ALA B CA 1
ATOM 2082 C C . ALA B 1 35 ? -27.700 -10.524 3.599 1.00 38.79 35 ALA B C 1
ATOM 2083 O O . ALA B 1 35 ? -28.848 -10.234 3.954 1.00 39.68 35 ALA B O 1
ATOM 2085 N N . ILE B 1 36 ? -26.744 -9.603 3.469 1.00 40.04 36 ILE B N 1
ATOM 2086 C CA . ILE B 1 36 ? -27.010 -8.201 3.777 1.00 37.77 36 ILE B CA 1
ATOM 2087 C C . ILE B 1 36 ? -27.944 -7.596 2.736 1.00 42.98 36 ILE B C 1
ATOM 2088 O O . ILE B 1 36 ? -28.925 -6.921 3.073 1.00 38.76 36 ILE B O 1
ATOM 2093 N N . VAL B 1 37 ? -27.647 -7.830 1.456 1.00 39.62 37 VAL B N 1
ATOM 2094 C CA . VAL B 1 37 ? -28.486 -7.329 0.368 1.00 40.71 37 VAL B CA 1
ATOM 2095 C C . VAL B 1 37 ? -29.926 -7.781 0.549 1.00 41.19 37 VAL B C 1
ATOM 2096 O O . VAL B 1 37 ? -30.865 -6.978 0.491 1.00 41.74 37 VAL B O 1
ATOM 2100 N N . GLU B 1 38 ? -30.123 -9.079 0.771 1.00 41.32 38 GLU B N 1
ATOM 2101 C CA . GLU B 1 38 ? -31.481 -9.597 0.829 1.00 41.98 38 GLU B CA 1
ATOM 2102 C C . GLU B 1 38 ? -32.213 -9.109 2.068 1.00 41.26 38 GLU B C 1
ATOM 2103 O O . GLU B 1 38 ? -33.415 -8.843 2.007 1.00 41.86 38 GLU B O 1
ATOM 2109 N N . ASP B 1 39 ? -31.511 -8.951 3.185 1.00 43.41 39 ASP B N 1
ATOM 2110 C CA . ASP B 1 39 ? -32.151 -8.408 4.376 1.00 40.15 39 ASP B CA 1
ATOM 2111 C C . ASP B 1 39 ? -32.606 -6.973 4.147 1.00 41.82 39 ASP B C 1
ATOM 2112 O O . ASP B 1 39 ? -33.730 -6.600 4.506 1.00 41.61 39 ASP B O 1
ATOM 2117 N N . LEU B 1 40 ? -31.741 -6.149 3.555 1.00 39.51 40 LEU B N 1
ATOM 2118 C CA . LEU B 1 40 ? -32.094 -4.753 3.334 1.00 39.72 40 LEU B CA 1
ATOM 2119 C C . LEU B 1 40 ? -33.227 -4.629 2.325 1.00 40.99 40 LEU B C 1
ATOM 2120 O O . LEU B 1 40 ? -34.191 -3.889 2.549 1.00 43.69 40 LEU B O 1
ATOM 2125 N N . ALA B 1 41 ? -33.131 -5.353 1.209 1.00 41.85 41 ALA B N 1
ATOM 2126 C CA . ALA B 1 41 ? -34.161 -5.252 0.182 1.00 46.44 41 ALA B CA 1
ATOM 2127 C C . ALA B 1 41 ? -35.504 -5.715 0.715 1.00 47.48 41 ALA B C 1
ATOM 2128 O O . ALA B 1 41 ? -36.535 -5.083 0.457 1.00 48.72 41 ALA B O 1
ATOM 2130 N N . SER B 1 42 ? -35.507 -6.800 1.491 1.00 43.09 42 SER B N 1
ATOM 2131 C CA . SER B 1 42 ? -36.736 -7.288 2.092 1.00 43.45 42 SER B CA 1
ATOM 2132 C C . SER B 1 42 ? -37.294 -6.332 3.134 1.00 50.78 42 SER B C 1
ATOM 2133 O O . SER B 1 42 ? -38.447 -6.505 3.541 1.00 50.70 42 SER B O 1
ATOM 2136 N N . HIS B 1 43 ? -36.520 -5.332 3.564 1.00 41.99 43 HIS B N 1
ATOM 2137 C CA . HIS B 1 43 ? -36.993 -4.317 4.497 1.00 41.57 43 HIS B CA 1
ATOM 2138 C C . HIS B 1 43 ? -37.245 -2.968 3.834 1.00 42.93 43 HIS B C 1
ATOM 2139 O O . HIS B 1 43 ? -37.390 -1.965 4.536 1.00 49.52 43 HIS B O 1
ATOM 2146 N N . GLY B 1 44 ? -37.289 -2.910 2.509 1.00 45.24 44 GLY B N 1
ATOM 2147 C CA . GLY B 1 44 ? -37.709 -1.705 1.825 1.00 49.23 44 GLY B CA 1
ATOM 2148 C C . GLY B 1 44 ? -36.609 -0.807 1.304 1.00 53.68 44 GLY B C 1
ATOM 2149 O O . GLY B 1 44 ? -36.920 0.236 0.712 1.00 51.41 44 GLY B O 1
ATOM 2150 N N . PHE B 1 45 ? -35.332 -1.168 1.503 1.00 51.47 45 PHE B N 1
ATOM 2151 C CA . PHE B 1 45 ? -34.237 -0.398 0.919 1.00 51.30 45 PHE B CA 1
ATOM 2152 C C . PHE B 1 45 ? -34.094 -0.715 -0.570 1.00 48.18 45 PHE B C 1
ATOM 2153 O O . PHE B 1 45 ? -34.138 -1.884 -0.959 1.00 44.89 45 PHE B O 1
ATOM 2161 N N . PRO B 1 46 ? -33.897 0.296 -1.418 1.00 49.10 46 PRO B N 1
ATOM 2162 C CA . PRO B 1 46 ? -33.381 0.027 -2.768 1.00 46.65 46 PRO B CA 1
ATOM 2163 C C . PRO B 1 46 ? -31.918 -0.382 -2.675 1.00 47.28 46 PRO B C 1
ATOM 2164 O O . PRO B 1 46 ? -31.125 0.267 -1.989 1.00 45.67 46 PRO B O 1
ATOM 2168 N N . VAL B 1 47 ? -31.561 -1.468 -3.361 1.00 47.46 47 VAL B N 1
ATOM 2169 C CA . VAL B 1 47 ? -30.256 -2.099 -3.193 1.00 47.02 47 VAL B CA 1
ATOM 2170 C C . VAL B 1 47 ? -29.567 -2.218 -4.546 1.00 46.72 47 VAL B C 1
ATOM 2171 O O . VAL B 1 47 ? -30.066 -2.905 -5.445 1.00 47.49 47 VAL B O 1
ATOM 2175 N N . ALA B 1 48 ? -28.416 -1.565 -4.679 1.00 44.77 48 ALA B N 1
ATOM 2176 C CA . ALA B 1 48 ? -27.504 -1.769 -5.798 1.00 47.51 48 ALA B CA 1
ATOM 2177 C C . ALA B 1 48 ? -26.528 -2.881 -5.422 1.00 49.11 48 ALA B C 1
ATOM 2178 O O . ALA B 1 48 ? -25.690 -2.706 -4.530 1.00 47.79 48 ALA B O 1
ATOM 2180 N N . ILE B 1 49 ? -26.647 -4.028 -6.081 1.00 45.65 49 ILE B N 1
ATOM 2181 C CA . ILE B 1 49 ? -25.800 -5.182 -5.799 1.00 45.20 49 ILE B CA 1
ATOM 2182 C C . ILE B 1 49 ? -24.533 -5.042 -6.631 1.00 60.92 49 ILE B C 1
ATOM 2183 O O . ILE B 1 49 ? -24.564 -5.169 -7.858 1.00 47.04 49 ILE B O 1
ATOM 2188 N N . HIS B 1 50 ? -23.408 -4.795 -5.976 1.00 57.85 50 HIS B N 1
ATOM 2189 C CA . HIS B 1 50 ? -22.150 -4.792 -6.697 1.00 50.25 50 HIS B CA 1
ATOM 2190 C C . HIS B 1 50 ? -21.557 -6.193 -6.753 1.00 48.02 50 HIS B C 1
ATOM 2191 O O . HIS B 1 50 ? -21.633 -6.961 -5.791 1.00 44.40 50 HIS B O 1
ATOM 2198 N N . CYS B 1 51 ? -20.946 -6.510 -7.887 1.00 50.19 51 CYS B N 1
ATOM 2199 C CA . CYS B 1 51 ? -20.243 -7.771 -8.045 1.00 51.55 51 CYS B CA 1
ATOM 2200 C C . CYS B 1 51 ? -19.179 -7.586 -9.113 1.00 52.13 51 CYS B C 1
ATOM 2201 O O . CYS B 1 51 ? -19.100 -6.541 -9.763 1.00 48.79 51 CYS B O 1
ATOM 2204 N N . ASN B 1 52 ? -18.350 -8.616 -9.283 1.00 51.65 52 ASN B N 1
ATOM 2205 C CA . ASN B 1 52 ? -17.345 -8.612 -10.339 1.00 60.58 52 ASN B CA 1
ATOM 2206 C C . ASN B 1 52 ? -17.417 -9.906 -11.141 1.00 63.32 52 ASN B C 1
ATOM 2207 O O . ASN B 1 52 ? -17.794 -9.893 -12.317 1.00 67.53 52 ASN B O 1
ATOM 2212 N N . ARG B 1 53 ? -17.060 -11.025 -10.510 1.00 60.99 53 ARG B N 1
ATOM 2213 C CA . ARG B 1 53 ? -17.149 -12.341 -11.132 1.00 60.94 53 ARG B CA 1
ATOM 2214 C C . ARG B 1 53 ? -18.540 -12.966 -11.027 1.00 62.50 53 ARG B C 1
ATOM 2215 O O . ARG B 1 53 ? -18.988 -13.627 -11.970 1.00 62.82 53 ARG B O 1
ATOM 2223 N N . SER B 1 54 ? -19.234 -12.780 -9.900 1.00 57.34 54 SER B N 1
ATOM 2224 C CA . SER B 1 54 ? -20.466 -13.515 -9.624 1.00 54.37 54 SER B CA 1
ATOM 2225 C C . SER B 1 54 ? -21.689 -12.883 -10.274 1.00 57.73 54 SER B C 1
ATOM 2226 O O . SER B 1 54 ? -22.730 -12.735 -9.625 1.00 57.79 54 SER B O 1
ATOM 2229 N N . LEU B 1 55 ? -21.586 -12.538 -11.559 1.00 54.27 55 LEU B N 1
ATOM 2230 C CA . LEU B 1 55 ? -22.653 -11.777 -12.199 1.00 58.75 55 LEU B CA 1
ATOM 2231 C C . LEU B 1 55 ? -23.949 -12.571 -12.248 1.00 61.73 55 LEU B C 1
ATOM 2232 O O . LEU B 1 55 ? -25.035 -12.007 -12.067 1.00 64.53 55 LEU B O 1
ATOM 2237 N N . ASP B 1 56 ? -23.861 -13.881 -12.486 1.00 65.87 56 ASP B N 1
ATOM 2238 C CA . ASP B 1 56 ? -25.073 -14.696 -12.553 1.00 69.82 56 ASP B CA 1
ATOM 2239 C C . ASP B 1 56 ? -25.775 -14.748 -11.201 1.00 61.81 56 ASP B C 1
ATOM 2240 O O . ASP B 1 56 ? -26.994 -14.559 -11.118 1.00 55.15 56 ASP B O 1
ATOM 2245 N N . GLU B 1 57 ? -25.014 -15.012 -10.131 1.00 62.59 57 GLU B N 1
ATOM 2246 C CA . GLU B 1 57 ? -25.574 -14.963 -8.782 1.00 58.51 57 GLU B CA 1
ATOM 2247 C C . GLU B 1 57 ? -26.195 -13.601 -8.494 1.00 56.70 57 GLU B C 1
ATOM 2248 O O . GLU B 1 57 ? -27.297 -13.516 -7.936 1.00 55.23 57 GLU B O 1
ATOM 2254 N N . GLY B 1 58 ? -25.511 -12.527 -8.879 1.00 53.24 58 GLY B N 1
ATOM 2255 C CA . GLY B 1 58 ? -26.012 -11.187 -8.658 1.00 49.58 58 GLY B CA 1
ATOM 2256 C C . GLY B 1 58 ? -27.330 -10.920 -9.353 1.00 58.87 58 GLY B C 1
ATOM 2257 O O . GLY B 1 58 ? -28.313 -10.541 -8.703 1.00 56.65 58 GLY B O 1
ATOM 2258 N N . GLU B 1 59 ? -27.364 -11.121 -10.677 1.00 58.93 59 GLU B N 1
ATOM 2259 C CA . GLU B 1 59 ? -28.589 -10.863 -11.430 1.00 61.58 59 GLU B CA 1
ATOM 2260 C C . GLU B 1 59 ? -29.745 -11.705 -10.898 1.00 60.76 59 GLU B C 1
ATOM 2261 O O . GLU B 1 59 ? -30.887 -11.234 -10.826 1.00 54.14 59 GLU B O 1
ATOM 2263 N N . ALA B 1 60 ? -29.460 -12.944 -10.490 1.00 57.65 60 ALA B N 1
ATOM 2264 C CA . ALA B 1 60 ? -30.499 -13.800 -9.924 1.00 55.59 60 ALA B CA 1
ATOM 2265 C C . ALA B 1 60 ? -31.087 -13.191 -8.657 1.00 57.53 60 ALA B C 1
ATOM 2266 O O . ALA B 1 60 ? -32.314 -13.116 -8.505 1.00 57.38 60 ALA B O 1
ATOM 2268 N N . ILE B 1 61 ? -30.223 -12.753 -7.731 1.00 50.61 61 ILE B N 1
ATOM 2269 C CA . ILE B 1 61 ? -30.697 -12.165 -6.480 1.00 49.23 61 ILE B CA 1
ATOM 2270 C C . ILE B 1 61 ? -31.565 -10.947 -6.763 1.00 49.59 61 ILE B C 1
ATOM 2271 O O . ILE B 1 61 ? -32.661 -10.797 -6.212 1.00 49.49 61 ILE B O 1
ATOM 2276 N N . ALA B 1 62 ? -31.091 -10.062 -7.641 1.00 50.10 62 ALA B N 1
ATOM 2277 C CA . ALA B 1 62 ? -31.842 -8.845 -7.927 1.00 52.55 62 ALA B CA 1
ATOM 2278 C C . ALA B 1 62 ? -33.159 -9.150 -8.636 1.00 52.04 62 ALA B C 1
ATOM 2279 O O . ALA B 1 62 ? -34.171 -8.484 -8.388 1.00 54.59 62 ALA B O 1
ATOM 2281 N N . ASN B 1 63 ? -33.170 -10.155 -9.518 1.00 53.35 63 ASN B N 1
ATOM 2282 C CA . ASN B 1 63 ? -34.402 -10.493 -10.227 1.00 62.37 63 ASN B CA 1
ATOM 2283 C C . ASN B 1 63 ? -35.444 -11.078 -9.281 1.00 61.66 63 ASN B C 1
ATOM 2284 O O . ASN B 1 63 ? -36.638 -10.777 -9.404 1.00 59.53 63 ASN B O 1
ATOM 2289 N N . ARG B 1 64 ? -35.012 -11.917 -8.334 1.00 61.14 64 ARG B N 1
ATOM 2290 C CA . ARG B 1 64 ? -35.931 -12.423 -7.319 1.00 55.20 64 ARG B CA 1
ATOM 2291 C C . ARG B 1 64 ? -36.470 -11.286 -6.463 1.00 52.12 64 ARG B C 1
ATOM 2292 O O . ARG B 1 64 ? -37.652 -11.276 -6.100 1.00 56.00 64 ARG B O 1
ATOM 2300 N N . ILE B 1 65 ? -35.623 -10.305 -6.153 1.00 53.04 65 ILE B N 1
ATOM 2301 C CA . ILE B 1 65 ? -36.068 -9.141 -5.392 1.00 50.13 65 ILE B CA 1
ATOM 2302 C C . ILE B 1 65 ? -37.121 -8.363 -6.175 1.00 53.01 65 ILE B C 1
ATOM 2303 O O . ILE B 1 65 ? -38.224 -8.101 -5.680 1.00 51.61 65 ILE B O 1
ATOM 2308 N N . ASN B 1 66 ? -36.793 -7.984 -7.411 1.00 54.48 66 ASN B N 1
ATOM 2309 C CA . ASN B 1 66 ? -37.725 -7.216 -8.232 1.00 60.71 66 ASN B CA 1
ATOM 2310 C C . ASN B 1 66 ? -39.046 -7.957 -8.410 1.00 64.17 66 ASN B C 1
ATOM 2311 O O . ASN B 1 66 ? -40.123 -7.392 -8.175 1.00 58.60 66 ASN B O 1
ATOM 2316 N N . ASP B 1 67 ? -38.979 -9.236 -8.808 1.00 67.30 67 ASP B N 1
ATOM 2317 C CA . ASP B 1 67 ? -40.186 -10.050 -8.948 1.00 70.06 67 ASP B CA 1
ATOM 2318 C C . ASP B 1 67 ? -41.022 -10.041 -7.676 1.00 67.93 67 ASP B C 1
ATOM 2319 O O . ASP B 1 67 ? -42.253 -10.116 -7.740 1.00 71.22 67 ASP B O 1
ATOM 2324 N N . SER B 1 68 ? -40.377 -9.939 -6.516 1.00 61.78 68 SER B N 1
ATOM 2325 C CA . SER B 1 68 ? -41.075 -9.843 -5.245 1.00 58.94 68 SER B CA 1
ATOM 2326 C C . SER B 1 68 ? -41.557 -8.428 -4.941 1.00 58.78 68 SER B C 1
ATOM 2327 O O . SER B 1 68 ? -42.081 -8.189 -3.849 1.00 57.74 68 SER B O 1
ATOM 2329 N N . GLY B 1 69 ? -41.393 -7.487 -5.871 1.00 58.59 69 GLY B N 1
ATOM 2330 C CA . GLY B 1 69 ? -41.827 -6.123 -5.658 1.00 63.45 69 GLY B CA 1
ATOM 2331 C C . GLY B 1 69 ? -40.812 -5.212 -5.002 1.00 68.47 69 GLY B C 1
ATOM 2332 O O . GLY B 1 69 ? -41.099 -4.020 -4.823 1.00 71.06 69 GLY B O 1
ATOM 2333 N N . GLY B 1 70 ? -39.639 -5.727 -4.638 1.00 68.62 70 GLY B N 1
ATOM 2334 C CA . GLY B 1 70 ? -38.563 -4.892 -4.135 1.00 64.38 70 GLY B CA 1
ATOM 2335 C C . GLY B 1 70 ? -37.961 -4.033 -5.229 1.00 63.80 70 GLY B C 1
ATOM 2336 O O . GLY B 1 70 ? -38.562 -3.860 -6.294 1.00 60.73 70 GLY B O 1
ATOM 2337 N N . ASN B 1 71 ? -36.763 -3.499 -4.995 1.00 56.62 71 ASN B N 1
ATOM 2338 C CA . ASN B 1 71 ? -36.140 -2.564 -5.934 1.00 55.47 71 ASN B CA 1
ATOM 2339 C C . ASN B 1 71 ? -34.632 -2.809 -5.906 1.00 56.02 71 ASN B C 1
ATOM 2340 O O . ASN B 1 71 ? -33.919 -2.239 -5.076 1.00 55.19 71 ASN B O 1
ATOM 2345 N N . ALA B 1 72 ? -34.153 -3.657 -6.819 1.00 54.01 72 ALA B N 1
ATOM 2346 C CA . ALA B 1 72 ? -32.749 -4.038 -6.877 1.00 53.80 72 ALA B CA 1
ATOM 2347 C C . ALA B 1 72 ? -32.186 -3.813 -8.275 1.00 61.51 72 ALA B C 1
ATOM 2348 O O . ALA B 1 72 ? -32.912 -3.803 -9.274 1.00 67.26 72 ALA B O 1
ATOM 2350 N N . CYS B 1 73 ? -30.866 -3.635 -8.328 1.00 55.03 73 CYS B N 1
ATOM 2351 C CA . CYS B 1 73 ? -30.137 -3.525 -9.583 1.00 54.42 73 CYS B CA 1
ATOM 2352 C C . CYS B 1 73 ? -28.738 -4.079 -9.361 1.00 58.86 73 CYS B C 1
ATOM 2353 O O . CYS B 1 73 ? -28.273 -4.200 -8.224 1.00 57.67 73 CYS B O 1
ATOM 2356 N N . VAL B 1 74 ? -28.065 -4.409 -10.458 1.00 50.62 74 VAL B N 1
ATOM 2357 C CA . VAL B 1 74 ? -26.738 -5.004 -10.412 1.00 50.34 74 VAL B CA 1
ATOM 2358 C C . VAL B 1 74 ? -25.765 -4.060 -11.100 1.00 55.68 74 VAL B C 1
ATOM 2359 O O . VAL B 1 74 ? -25.943 -3.729 -12.278 1.00 55.53 74 VAL B O 1
ATOM 2363 N N . VAL B 1 75 ? -24.745 -3.622 -10.362 1.00 56.74 75 VAL B N 1
ATOM 2364 C CA . VAL B 1 75 ? -23.638 -2.842 -10.904 1.00 55.08 75 VAL B CA 1
ATOM 2365 C C . VAL B 1 75 ? -22.386 -3.705 -10.865 1.00 56.92 75 VAL B C 1
ATOM 2366 O O . VAL B 1 75 ? -22.180 -4.492 -9.934 1.00 54.72 75 VAL B O 1
ATOM 2370 N N . GLN B 1 76 ? -21.557 -3.565 -11.887 1.00 63.89 76 GLN B N 1
ATOM 2371 C CA . GLN B 1 76 ? -20.370 -4.385 -12.053 1.00 64.79 76 GLN B CA 1
ATOM 2372 C C . GLN B 1 76 ? -19.155 -3.475 -12.106 1.00 61.32 76 GLN B C 1
ATOM 2373 O O . GLN B 1 76 ? -19.204 -2.398 -12.710 1.00 63.49 76 GLN B O 1
ATOM 2379 N N . ALA B 1 77 ? -18.075 -3.904 -11.458 1.00 53.43 77 ALA B N 1
ATOM 2380 C CA . ALA B 1 77 ? -16.856 -3.110 -11.416 1.00 54.48 77 ALA B CA 1
ATOM 2381 C C . ALA B 1 77 ? -15.754 -3.930 -10.767 1.00 51.63 77 ALA B C 1
ATOM 2382 O O . ALA B 1 77 ? -16.007 -4.687 -9.827 1.00 49.48 77 ALA B O 1
ATOM 2384 N N . ASP B 1 78 ? -14.542 -3.777 -11.281 1.00 51.65 78 ASP B N 1
ATOM 2385 C CA . ASP B 1 78 ? -13.353 -4.326 -10.646 1.00 55.45 78 ASP B CA 1
ATOM 2386 C C . ASP B 1 78 ? -12.874 -3.314 -9.610 1.00 56.82 78 ASP B C 1
ATOM 2387 O O . ASP B 1 78 ? -12.406 -2.227 -9.967 1.00 55.70 78 ASP B O 1
ATOM 2392 N N . LEU B 1 79 ? -12.993 -3.670 -8.324 1.00 53.98 79 LEU B N 1
ATOM 2393 C CA . LEU B 1 79 ? -12.630 -2.752 -7.249 1.00 52.83 79 LEU B CA 1
ATOM 2394 C C . LEU B 1 79 ? -11.138 -2.443 -7.183 1.00 57.15 79 LEU B C 1
ATOM 2395 O O . LEU B 1 79 ? -10.740 -1.599 -6.372 1.00 55.61 79 LEU B O 1
ATOM 2400 N N . GLU B 1 80 ? -10.301 -3.087 -7.994 1.00 58.83 80 GLU B N 1
ATOM 2401 C CA . GLU B 1 80 ? -8.881 -2.768 -8.023 1.00 52.60 80 GLU B CA 1
ATOM 2402 C C . GLU B 1 80 ? -8.497 -1.894 -9.203 1.00 53.04 80 GLU B C 1
ATOM 2403 O O . GLU B 1 80 ? -7.311 -1.617 -9.385 1.00 60.81 80 GLU B O 1
ATOM 2409 N N . GLY B 1 81 ? -9.465 -1.457 -10.003 1.00 54.89 81 GLY B N 1
ATOM 2410 C CA . GLY B 1 81 ? -9.205 -0.557 -11.109 1.00 57.68 81 GLY B CA 1
ATOM 2411 C C . GLY B 1 81 ? -9.912 0.766 -10.909 1.00 62.65 81 GLY B C 1
ATOM 2412 O O . GLY B 1 81 ? -9.969 1.277 -9.784 1.00 62.06 81 GLY B O 1
ATOM 2413 N N . ASP B 1 82 ? -10.468 1.323 -11.984 1.00 67.07 82 ASP B N 1
ATOM 2414 C CA . ASP B 1 82 ? -11.203 2.586 -11.908 1.00 67.27 82 ASP B CA 1
ATOM 2415 C C . ASP B 1 82 ? -12.552 2.333 -11.244 1.00 67.71 82 ASP B C 1
ATOM 2416 O O . ASP B 1 82 ? -13.477 1.806 -11.868 1.00 64.69 82 ASP B O 1
ATOM 2418 N N . VAL B 1 83 ? -12.660 2.695 -9.962 1.00 69.22 83 VAL B N 1
ATOM 2419 C CA . VAL B 1 83 ? -13.917 2.620 -9.221 1.00 67.80 83 VAL B CA 1
ATOM 2420 C C . VAL B 1 83 ? -14.616 3.972 -9.151 1.00 71.45 83 VAL B C 1
ATOM 2421 O O . VAL B 1 83 ? -15.554 4.141 -8.363 1.00 69.52 83 VAL B O 1
ATOM 2425 N N . ARG B 1 84 ? -14.183 4.940 -9.959 1.00 70.80 84 ARG B N 1
ATOM 2426 C CA . ARG B 1 84 ? -14.710 6.294 -9.899 1.00 69.28 84 ARG B CA 1
ATOM 2427 C C . ARG B 1 84 ? -16.043 6.446 -10.616 1.00 67.83 84 ARG B C 1
ATOM 2428 O O . ARG B 1 84 ? -16.629 7.532 -10.568 1.00 69.44 84 ARG B O 1
ATOM 2430 N N . GLY B 1 85 ? -16.534 5.401 -11.277 1.00 65.44 85 GLY B N 1
ATOM 2431 C CA . GLY B 1 85 ? -17.860 5.454 -11.862 1.00 63.69 85 GLY B CA 1
ATOM 2432 C C . GLY B 1 85 ? -18.866 4.557 -11.164 1.00 62.32 85 GLY B C 1
ATOM 2433 O O . GLY B 1 85 ? -20.044 4.526 -11.535 1.00 62.00 85 GLY B O 1
ATOM 2434 N N . LEU B 1 86 ? -18.416 3.840 -10.130 1.00 61.62 86 LEU B N 1
ATOM 2435 C CA . LEU B 1 86 ? -19.240 2.796 -9.524 1.00 57.55 86 LEU B CA 1
ATOM 2436 C C . LEU B 1 86 ? -20.433 3.382 -8.779 1.00 51.20 86 LEU B C 1
ATOM 2437 O O . LEU B 1 86 ? -21.562 2.907 -8.933 1.00 51.15 86 LEU B O 1
ATOM 2442 N N . VAL B 1 87 ? -20.202 4.400 -7.947 1.00 48.94 87 VAL B N 1
ATOM 2443 C CA . VAL B 1 87 ? -21.309 5.051 -7.255 1.00 48.14 87 VAL B CA 1
ATOM 2444 C C . VAL B 1 87 ? -22.270 5.678 -8.257 1.00 55.20 87 VAL B C 1
ATOM 2445 O O . VAL B 1 87 ? -23.488 5.689 -8.037 1.00 54.13 87 VAL B O 1
ATOM 2449 N N . LYS B 1 88 ? -21.750 6.188 -9.379 1.00 53.44 88 LYS B N 1
ATOM 2450 C CA . LYS B 1 88 ? -22.620 6.725 -10.422 1.00 51.36 88 LYS B CA 1
ATOM 2451 C C . LYS B 1 88 ? -23.466 5.626 -11.052 1.00 51.98 88 LYS B C 1
ATOM 2452 O O . LYS B 1 88 ? -24.682 5.785 -11.217 1.00 52.29 88 LYS B O 1
ATOM 2454 N N . GLN B 1 89 ? -22.835 4.506 -11.421 1.00 57.23 89 GLN B N 1
ATOM 2455 C CA . GLN B 1 89 ? -23.583 3.350 -11.913 1.00 62.50 89 GLN B CA 1
ATOM 2456 C C . GLN B 1 89 ? -24.760 3.026 -11.002 1.00 61.46 89 GLN B C 1
ATOM 2457 O O . GLN B 1 89 ? -25.904 2.900 -11.452 1.00 62.20 89 GLN B O 1
ATOM 2463 N N . ALA B 1 90 ? -24.487 2.878 -9.709 1.00 49.70 90 ALA B N 1
ATOM 2464 C CA . ALA B 1 90 ? -25.544 2.570 -8.761 1.00 48.52 90 ALA B CA 1
ATOM 2465 C C . ALA B 1 90 ? -26.613 3.654 -8.765 1.00 54.43 90 ALA B C 1
ATOM 2466 O O . ALA B 1 90 ? -27.801 3.372 -8.960 1.00 52.35 90 ALA B O 1
ATOM 2468 N N . SER B 1 91 ? -26.205 4.908 -8.563 1.00 48.74 91 SER B N 1
ATOM 2469 C CA . SER B 1 91 ? -27.183 5.977 -8.417 1.00 54.19 91 SER B CA 1
ATOM 2470 C C . SER B 1 91 ? -27.896 6.300 -9.726 1.00 57.35 91 SER B C 1
ATOM 2471 O O . SER B 1 91 ? -28.951 6.942 -9.694 1.00 57.05 91 SER B O 1
ATOM 2474 N N . ASP B 1 92 ? -27.354 5.874 -10.869 1.00 56.40 92 ASP B N 1
ATOM 2475 C CA . ASP B 1 92 ? -28.107 5.999 -12.113 1.00 60.33 92 ASP B CA 1
ATOM 2476 C C . ASP B 1 92 ? -29.320 5.087 -12.119 1.00 64.07 92 ASP B C 1
ATOM 2477 O O . ASP B 1 92 ? -30.317 5.388 -12.785 1.00 72.13 92 ASP B O 1
ATOM 2482 N N . ARG B 1 93 ? -29.259 3.978 -11.389 1.00 55.52 93 ARG B N 1
ATOM 2483 C CA . ARG B 1 93 ? -30.323 2.987 -11.426 1.00 55.73 93 ARG B CA 1
ATOM 2484 C C . ARG B 1 93 ? -31.286 3.082 -10.246 1.00 59.76 93 ARG B C 1
ATOM 2485 O O . ARG B 1 93 ? -32.491 2.893 -10.434 1.00 65.48 93 ARG B O 1
ATOM 2487 N N . ILE B 1 94 ? -30.808 3.387 -9.034 1.00 60.18 94 ILE B N 1
ATOM 2488 C CA . ILE B 1 94 ? -31.677 3.337 -7.857 1.00 54.84 94 ILE B CA 1
ATOM 2489 C C . ILE B 1 94 ? -31.628 4.622 -7.035 1.00 53.13 94 ILE B C 1
ATOM 2490 O O . ILE B 1 94 ? -32.150 4.664 -5.917 1.00 49.63 94 ILE B O 1
ATOM 2492 N N . GLY B 1 95 ? -31.027 5.682 -7.575 1.00 48.57 95 GLY B N 1
ATOM 2493 C CA . GLY B 1 95 ? -30.967 6.948 -6.879 1.00 47.98 95 GLY B CA 1
ATOM 2494 C C . GLY B 1 95 ? -29.687 7.105 -6.079 1.00 55.12 95 GLY B C 1
ATOM 2495 O O . GLY B 1 95 ? -28.956 6.138 -5.854 1.00 54.73 95 GLY B O 1
ATOM 2496 N N . PRO B 1 96 ? -29.406 8.325 -5.615 1.00 50.40 96 PRO B N 1
ATOM 2497 C CA . PRO B 1 96 ? -28.090 8.613 -5.018 1.00 51.44 96 PRO B CA 1
ATOM 2498 C C . PRO B 1 96 ? -27.831 7.747 -3.794 1.00 50.91 96 PRO B C 1
ATOM 2499 O O . PRO B 1 96 ? -28.663 7.658 -2.887 1.00 47.26 96 PRO B O 1
ATOM 2503 N N . ILE B 1 97 ? -26.661 7.106 -3.777 1.00 49.12 97 ILE B N 1
ATOM 2504 C CA . ILE B 1 97 ? -26.363 6.133 -2.736 1.00 47.92 97 ILE B CA 1
ATOM 2505 C C . ILE B 1 97 ? -26.289 6.830 -1.387 1.00 46.76 97 ILE B C 1
ATOM 2506 O O . ILE B 1 97 ? -25.575 7.826 -1.211 1.00 51.91 97 ILE B O 1
ATOM 2511 N N . ARG B 1 98 ? -27.040 6.310 -0.427 1.00 41.33 98 ARG B N 1
ATOM 2512 C CA . ARG B 1 98 ? -27.097 6.872 0.904 1.00 41.24 98 ARG B CA 1
ATOM 2513 C C . ARG B 1 98 ? -26.480 5.962 1.953 1.00 37.10 98 ARG B C 1
ATOM 2514 O O . ARG B 1 98 ? -26.171 6.423 3.056 1.00 36.05 98 ARG B O 1
ATOM 2522 N N . LEU B 1 99 ? -26.312 4.685 1.639 1.00 37.14 99 LEU B N 1
ATOM 2523 C CA . LEU B 1 99 ? -25.790 3.702 2.575 1.00 35.95 99 LEU B CA 1
ATOM 2524 C C . LEU B 1 99 ? -24.831 2.824 1.790 1.00 37.85 99 LEU B C 1
ATOM 2525 O O . LEU B 1 99 ? -25.255 2.080 0.898 1.00 37.28 99 LEU B O 1
ATOM 2530 N N . LEU B 1 100 ? -23.544 2.931 2.107 1.00 35.85 100 LEU B N 1
ATOM 2531 C CA . LEU B 1 100 ? -22.501 2.136 1.474 1.00 40.55 100 LEU B CA 1
ATOM 2532 C C . LEU B 1 100 ? -22.076 1.042 2.438 1.00 38.35 100 LEU B C 1
ATOM 2533 O O . LEU B 1 100 ? -21.704 1.330 3.580 1.00 33.91 100 LEU B O 1
ATOM 2538 N N . VAL B 1 101 ? -22.145 -0.205 1.989 1.00 35.42 101 VAL B N 1
ATOM 2539 C CA . VAL B 1 101 ? -21.621 -1.335 2.745 1.00 36.07 101 VAL B CA 1
ATOM 2540 C C . VAL B 1 101 ? -20.359 -1.795 2.028 1.00 40.00 101 VAL B C 1
ATOM 2541 O O . VAL B 1 101 ? -20.428 -2.359 0.926 1.00 37.53 101 VAL B O 1
ATOM 2545 N N . ASN B 1 102 ? -19.202 -1.521 2.635 1.00 35.62 102 ASN B N 1
ATOM 2546 C CA . ASN B 1 102 ? -17.911 -1.938 2.086 1.00 38.78 102 ASN B CA 1
ATOM 2547 C C . ASN B 1 102 ? -17.675 -3.362 2.563 1.00 34.26 102 ASN B C 1
ATOM 2548 O O . ASN B 1 102 ? -17.067 -3.604 3.607 1.00 33.15 102 ASN B O 1
ATOM 2553 N N . ASN B 1 103 ? -18.176 -4.311 1.779 1.00 38.79 103 ASN B N 1
ATOM 2554 C CA . ASN B 1 103 ? -18.176 -5.722 2.130 1.00 34.74 103 ASN B CA 1
ATOM 2555 C C . ASN B 1 103 ? -17.208 -6.552 1.302 1.00 46.89 103 ASN B C 1
ATOM 2556 O O . ASN B 1 103 ? -16.724 -7.580 1.788 1.00 35.12 103 ASN B O 1
ATOM 2561 N N . ALA B 1 104 ? -16.902 -6.116 0.079 1.00 36.91 104 ALA B N 1
ATOM 2562 C CA . ALA B 1 104 ? -16.026 -6.878 -0.802 1.00 37.93 104 ALA B CA 1
ATOM 2563 C C . ALA B 1 104 ? -14.701 -7.180 -0.121 1.00 37.21 104 ALA B C 1
ATOM 2564 O O . ALA B 1 104 ? -14.149 -6.351 0.611 1.00 36.83 104 ALA B O 1
ATOM 2566 N N . SER B 1 105 ? -14.195 -8.384 -0.361 1.00 38.63 105 SER B N 1
ATOM 2567 C CA . SER B 1 105 ? -13.026 -8.831 0.369 1.00 41.61 105 SER B CA 1
ATOM 2568 C C . SER B 1 105 ? -12.182 -9.765 -0.474 1.00 45.71 105 SER B C 1
ATOM 2569 O O . SER B 1 105 ? -12.663 -10.423 -1.400 1.00 47.05 105 SER B O 1
ATOM 2572 N N . LEU B 1 106 ? -10.906 -9.807 -0.113 1.00 41.19 106 LEU B N 1
ATOM 2573 C CA . LEU B 1 106 ? -9.956 -10.812 -0.543 1.00 42.73 106 LEU B CA 1
ATOM 2574 C C . LEU B 1 106 ? -9.281 -11.346 0.714 1.00 42.02 106 LEU B C 1
ATOM 2575 O O . LEU B 1 106 ? -8.798 -10.559 1.534 1.00 44.13 106 LEU B O 1
ATOM 2580 N N . PHE B 1 107 ? -9.248 -12.678 0.877 1.00 38.31 107 PHE B N 1
ATOM 2581 C CA . PHE B 1 107 ? -8.714 -13.318 2.094 1.00 38.22 107 PHE B CA 1
ATOM 2582 C C . PHE B 1 107 ? -7.683 -14.369 1.694 1.00 40.48 107 PHE B C 1
ATOM 2583 O O . PHE B 1 107 ? -8.002 -15.556 1.606 1.00 39.75 107 PHE B O 1
ATOM 2591 N N . GLN B 1 108 ? -6.447 -13.936 1.450 1.00 37.18 108 GLN B N 1
ATOM 2592 C CA . GLN B 1 108 ? -5.384 -14.846 1.048 1.00 43.06 108 GLN B CA 1
ATOM 2593 C C . GLN B 1 108 ? -4.222 -14.756 2.023 1.00 42.15 108 GLN B C 1
ATOM 2594 O O . GLN B 1 108 ? -3.913 -13.679 2.546 1.00 37.31 108 GLN B O 1
ATOM 2600 N N . GLU B 1 109 ? -3.590 -15.898 2.273 1.00 42.37 109 GLU B N 1
ATOM 2601 C CA . GLU B 1 109 ? -2.556 -15.976 3.293 1.00 44.29 109 GLU B CA 1
ATOM 2602 C C . GLU B 1 109 ? -1.210 -15.490 2.773 1.00 44.38 109 GLU B C 1
ATOM 2603 O O . GLU B 1 109 ? -0.837 -15.749 1.624 1.00 46.41 109 GLU B O 1
ATOM 2609 N N . ASP B 1 110 ? -0.492 -14.764 3.630 1.00 43.42 110 ASP B N 1
ATOM 2610 C CA . ASP B 1 110 ? 0.955 -14.623 3.534 1.00 39.16 110 ASP B CA 1
ATOM 2611 C C . ASP B 1 110 ? 1.505 -14.524 4.953 1.00 37.40 110 ASP B C 1
ATOM 2612 O O . ASP B 1 110 ? 0.754 -14.526 5.936 1.00 34.36 110 ASP B O 1
ATOM 2617 N N . LYS B 1 111 ? 2.826 -14.443 5.064 1.00 43.33 111 LYS B N 1
ATOM 2618 C CA . LYS B 1 111 ? 3.429 -14.366 6.384 1.00 43.52 111 LYS B CA 1
ATOM 2619 C C . LYS B 1 111 ? 4.795 -13.716 6.264 1.00 42.76 111 LYS B C 1
ATOM 2620 O O . LYS B 1 111 ? 5.422 -13.758 5.203 1.00 39.21 111 LYS B O 1
ATOM 2626 N N . VAL B 1 112 ? 5.233 -13.094 7.364 1.00 41.33 112 VAL B N 1
ATOM 2627 C CA . VAL B 1 112 ? 6.573 -12.532 7.419 1.00 39.40 112 VAL B CA 1
ATOM 2628 C C . VAL B 1 112 ? 7.573 -13.621 7.076 1.00 42.04 112 VAL B C 1
ATOM 2629 O O . VAL B 1 112 ? 7.435 -14.772 7.502 1.00 40.57 112 VAL B O 1
ATOM 2633 N N . GLY B 1 113 ? 8.587 -13.259 6.301 1.00 47.24 113 GLY B N 1
ATOM 2634 C CA . GLY B 1 113 ? 9.579 -14.195 5.838 1.00 54.26 113 GLY B CA 1
ATOM 2635 C C . GLY B 1 113 ? 9.393 -14.626 4.403 1.00 57.30 113 GLY B C 1
ATOM 2636 O O . GLY B 1 113 ? 10.339 -15.134 3.796 1.00 65.41 113 GLY B O 1
ATOM 2637 N N . ALA B 1 114 ? 8.200 -14.430 3.845 1.00 57.34 114 ALA B N 1
ATOM 2638 C CA . ALA B 1 114 ? 7.929 -14.805 2.462 1.00 63.04 114 ALA B CA 1
ATOM 2639 C C . ALA B 1 114 ? 6.886 -13.872 1.864 1.00 60.34 114 ALA B C 1
ATOM 2640 O O . ALA B 1 114 ? 5.974 -14.310 1.155 1.00 59.61 114 ALA B O 1
ATOM 2642 N N . LEU B 1 115 ? 7.006 -12.579 2.145 1.00 54.04 115 LEU B N 1
ATOM 2643 C CA . LEU B 1 115 ? 5.978 -11.628 1.757 1.00 46.44 115 LEU B CA 1
ATOM 2644 C C . LEU B 1 115 ? 6.115 -11.276 0.289 1.00 52.44 115 LEU B C 1
ATOM 2645 O O . LEU B 1 115 ? 7.210 -10.960 -0.185 1.00 55.75 115 LEU B O 1
ATOM 2650 N N . ASP B 1 116 ? 5.002 -11.355 -0.431 1.00 53.28 116 ASP B N 1
ATOM 2651 C CA . ASP B 1 116 ? 4.914 -10.924 -1.818 1.00 55.54 116 ASP B CA 1
ATOM 2652 C C . ASP B 1 116 ? 4.024 -9.694 -1.872 1.00 50.55 116 ASP B C 1
ATOM 2653 O O . ASP B 1 116 ? 2.849 -9.754 -1.484 1.00 45.69 116 ASP B O 1
ATOM 2658 N N . MET B 1 117 ? 4.588 -8.582 -2.351 1.00 40.59 117 MET B N 1
ATOM 2659 C CA . MET B 1 117 ? 3.900 -7.302 -2.284 1.00 43.90 117 MET B CA 1
ATOM 2660 C C . MET B 1 117 ? 2.768 -7.174 -3.298 1.00 44.07 117 MET B C 1
ATOM 2661 O O . MET B 1 117 ? 1.916 -6.293 -3.141 1.00 44.49 117 MET B O 1
ATOM 2666 N N . ALA B 1 118 ? 2.719 -8.025 -4.324 1.00 41.60 118 ALA B N 1
ATOM 2667 C CA . ALA B 1 118 ? 1.563 -7.991 -5.210 1.00 41.30 118 ALA B CA 1
ATOM 2668 C C . ALA B 1 118 ? 0.296 -8.373 -4.459 1.00 44.41 118 ALA B C 1
ATOM 2669 O O . ALA B 1 118 ? -0.744 -7.726 -4.618 1.00 49.49 118 ALA B O 1
ATOM 2671 N N . LEU B 1 119 ? 0.363 -9.419 -3.630 1.00 37.48 119 LEU B N 1
ATOM 2672 C CA . LEU B 1 119 ? -0.805 -9.806 -2.846 1.00 43.19 119 LEU B CA 1
ATOM 2673 C C . LEU B 1 119 ? -1.099 -8.766 -1.777 1.00 44.25 119 LEU B C 1
ATOM 2674 O O . LEU B 1 119 ? -2.259 -8.393 -1.561 1.00 34.66 119 LEU B O 1
ATOM 2679 N N . TRP B 1 120 ? -0.053 -8.298 -1.098 1.00 40.02 120 TRP B N 1
ATOM 2680 C CA . TRP B 1 120 ? -0.169 -7.189 -0.159 1.00 37.63 120 TRP B CA 1
ATOM 2681 C C . TRP B 1 120 ? -0.968 -6.042 -0.771 1.00 34.62 120 TRP B C 1
ATOM 2682 O O . TRP B 1 120 ? -1.935 -5.556 -0.179 1.00 34.39 120 TRP B O 1
ATOM 2693 N N . ASP B 1 121 ? -0.596 -5.630 -1.988 1.00 34.88 121 ASP B N 1
ATOM 2694 C CA . ASP B 1 121 ? -1.249 -4.496 -2.639 1.00 35.05 121 ASP B CA 1
ATOM 2695 C C . ASP B 1 121 ? -2.727 -4.762 -2.877 1.00 35.08 121 ASP B C 1
ATOM 2696 O O . ASP B 1 121 ? -3.555 -3.855 -2.746 1.00 41.05 121 ASP B O 1
ATOM 2701 N N . ARG B 1 122 ? -3.079 -5.990 -3.253 1.00 35.60 122 ARG B N 1
ATOM 2702 C CA . ARG B 1 122 ? -4.486 -6.291 -3.506 1.00 35.73 122 ARG B CA 1
ATOM 2703 C C . ARG B 1 122 ? -5.297 -6.205 -2.221 1.00 37.13 122 ARG B C 1
ATOM 2704 O O . ARG B 1 122 ? -6.405 -5.655 -2.213 1.00 34.24 122 ARG B O 1
ATOM 2712 N N . HIS B 1 123 ? -4.751 -6.731 -1.123 1.00 36.45 123 HIS B N 1
ATOM 2713 C CA . HIS B 1 123 ? -5.421 -6.628 0.170 1.00 36.38 123 HIS B CA 1
ATOM 2714 C C . HIS B 1 123 ? -5.725 -5.177 0.515 1.00 33.46 123 HIS B C 1
ATOM 2715 O O . HIS B 1 123 ? -6.849 -4.842 0.900 1.00 31.86 123 HIS B O 1
ATOM 2722 N N . PHE B 1 124 ? -4.736 -4.294 0.356 1.00 33.77 124 PHE B N 1
ATOM 2723 C CA . PHE B 1 124 ? -4.947 -2.887 0.682 1.00 31.91 124 PHE B CA 1
ATOM 2724 C C . PHE B 1 124 ? -5.868 -2.198 -0.315 1.00 33.87 124 PHE B C 1
ATOM 2725 O O . PHE B 1 124 ? -6.589 -1.267 0.059 1.00 33.22 124 PHE B O 1
ATOM 2733 N N . ALA B 1 125 ? -5.860 -2.625 -1.578 1.00 33.36 125 ALA B N 1
ATOM 2734 C CA . ALA B 1 125 ? -6.752 -2.015 -2.555 1.00 34.24 125 ALA B CA 1
ATOM 2735 C C . ALA B 1 125 ? -8.205 -2.314 -2.220 1.00 33.94 125 ALA B C 1
ATOM 2736 O O . ALA B 1 125 ? -9.050 -1.412 -2.210 1.00 34.23 125 ALA B O 1
ATOM 2738 N N . VAL B 1 126 ? -8.510 -3.575 -1.917 1.00 33.71 126 VAL B N 1
ATOM 2739 C CA . VAL B 1 126 ? -9.903 -3.960 -1.725 1.00 33.60 126 VAL B CA 1
ATOM 2740 C C . VAL B 1 126 ? -10.398 -3.590 -0.333 1.00 35.71 126 VAL B C 1
ATOM 2741 O O . VAL B 1 126 ? -11.568 -3.224 -0.172 1.00 34.94 126 VAL B O 1
ATOM 2745 N N . HIS B 1 127 ? -9.536 -3.650 0.689 1.00 34.38 127 HIS B N 1
ATOM 2746 C CA . HIS B 1 127 ? -9.994 -3.403 2.054 1.00 34.85 127 HIS B CA 1
ATOM 2747 C C . HIS B 1 127 ? -9.808 -1.966 2.506 1.00 34.42 127 HIS B C 1
ATOM 2748 O O . HIS B 1 127 ? -10.442 -1.557 3.479 1.00 31.74 127 HIS B O 1
ATOM 2755 N N . LEU B 1 128 ? -8.953 -1.195 1.843 1.00 35.77 128 LEU B N 1
ATOM 2756 C CA . LEU B 1 128 ? -8.682 0.137 2.352 1.00 29.80 128 LEU B CA 1
ATOM 2757 C C . LEU B 1 128 ? -8.880 1.193 1.283 1.00 30.83 128 LEU B C 1
ATOM 2758 O O . LEU B 1 128 ? -9.691 2.106 1.466 1.00 34.84 128 LEU B O 1
ATOM 2763 N N . LYS B 1 129 ? -8.139 1.081 0.174 1.00 31.79 129 LYS B N 1
ATOM 2764 C CA . LYS B 1 129 ? -8.197 2.099 -0.872 1.00 33.00 129 LYS B CA 1
ATOM 2765 C C . LYS B 1 129 ? -9.610 2.250 -1.422 1.00 33.48 129 LYS B C 1
ATOM 2766 O O . LYS B 1 129 ? -10.163 3.354 -1.454 1.00 37.11 129 LYS B O 1
ATOM 2772 N N . THR B 1 130 ? -10.202 1.145 -1.875 1.00 33.84 130 THR B N 1
ATOM 2773 C CA . THR B 1 130 ? -11.527 1.221 -2.490 1.00 34.60 130 THR B CA 1
ATOM 2774 C C . THR B 1 130 ? -12.604 1.635 -1.493 1.00 35.42 130 THR B C 1
ATOM 2775 O O . THR B 1 130 ? -13.399 2.536 -1.818 1.00 35.70 130 THR B O 1
ATOM 2779 N N . PRO B 1 131 ? -12.703 1.044 -0.289 1.00 34.53 131 PRO B N 1
ATOM 2780 C CA . PRO B 1 131 ? -13.678 1.554 0.689 1.00 31.99 131 PRO B CA 1
ATOM 2781 C C . PRO B 1 131 ? -13.587 3.048 0.927 1.00 34.11 131 PRO B C 1
ATOM 2782 O O . PRO B 1 131 ? -14.623 3.712 1.042 1.00 34.07 131 PRO B O 1
ATOM 2786 N N . VAL B 1 132 ? -12.373 3.594 1.006 1.00 31.81 132 VAL B N 1
ATOM 2787 C CA . VAL B 1 132 ? -12.216 5.026 1.233 1.00 37.67 132 VAL B CA 1
ATOM 2788 C C . VAL B 1 132 ? -12.654 5.813 0.000 1.00 38.22 132 VAL B C 1
ATOM 2789 O O . VAL B 1 132 ? -13.355 6.826 0.112 1.00 40.35 132 VAL B O 1
ATOM 2793 N N . ILE B 1 133 ? -12.268 5.354 -1.194 1.00 35.99 133 ILE B N 1
ATOM 2794 C CA . ILE B 1 133 ? -12.649 6.056 -2.421 1.00 35.62 133 ILE B CA 1
ATOM 2795 C C . ILE B 1 133 ? -14.168 6.050 -2.588 1.00 39.37 133 ILE B C 1
ATOM 2796 O O . ILE B 1 133 ? -14.785 7.085 -2.861 1.00 40.59 133 ILE B O 1
ATOM 2801 N N . LEU B 1 134 ? -14.797 4.888 -2.401 1.00 36.39 134 LEU B N 1
ATOM 2802 C CA . LEU B 1 134 ? -16.246 4.812 -2.536 1.00 38.99 134 LEU B CA 1
ATOM 2803 C C . LEU B 1 134 ? -16.943 5.690 -1.506 1.00 35.76 134 LEU B C 1
ATOM 2804 O O . LEU B 1 134 ? -17.950 6.342 -1.813 1.00 38.87 134 LEU B O 1
ATOM 2809 N N . ALA B 1 135 ? -16.430 5.719 -0.275 1.00 34.44 135 ALA B N 1
ATOM 2810 C CA . ALA B 1 135 ? -16.990 6.636 0.710 1.00 35.45 135 ALA B CA 1
ATOM 2811 C C . ALA B 1 135 ? -16.838 8.080 0.252 1.00 40.78 135 ALA B C 1
ATOM 2812 O O . ALA B 1 135 ? -17.776 8.878 0.368 1.00 44.72 135 ALA B O 1
ATOM 2814 N N . GLU B 1 136 ? -15.666 8.425 -0.291 1.00 35.10 136 GLU B N 1
ATOM 2815 C CA . GLU B 1 136 ? -15.436 9.769 -0.810 1.00 41.65 136 GLU B CA 1
ATOM 2816 C C . GLU B 1 136 ? -16.445 10.111 -1.898 1.00 42.51 136 GLU B C 1
ATOM 2817 O O . GLU B 1 136 ? -17.052 11.187 -1.881 1.00 46.78 136 GLU B O 1
ATOM 2823 N N . ASP B 1 137 ? -16.652 9.189 -2.846 1.00 44.11 137 ASP B N 1
ATOM 2824 C CA . ASP B 1 137 ? -17.587 9.437 -3.946 1.00 45.75 137 ASP B CA 1
ATOM 2825 C C . ASP B 1 137 ? -19.018 9.555 -3.448 1.00 44.99 137 ASP B C 1
ATOM 2826 O O . ASP B 1 137 ? -19.795 10.367 -3.965 1.00 40.97 137 ASP B O 1
ATOM 2831 N N . MET B 1 138 ? -19.390 8.736 -2.462 1.00 43.04 138 MET B N 1
ATOM 2832 C CA . MET B 1 138 ? -20.730 8.830 -1.895 1.00 44.74 138 MET B CA 1
ATOM 2833 C C . MET B 1 138 ? -20.968 10.211 -1.301 1.00 45.40 138 MET B C 1
ATOM 2834 O O . MET B 1 138 ? -22.013 10.831 -1.544 1.00 48.77 138 MET B O 1
ATOM 2839 N N . ARG B 1 139 ? -20.003 10.711 -0.518 1.00 39.92 139 ARG B N 1
ATOM 2840 C CA . ARG B 1 139 ? -20.148 12.036 0.075 1.00 43.62 139 ARG B CA 1
ATOM 2841 C C . ARG B 1 139 ? -20.267 13.107 -0.998 1.00 46.54 139 ARG B C 1
ATOM 2842 O O . ARG B 1 139 ? -21.030 14.065 -0.842 1.00 46.47 139 ARG B O 1
ATOM 2850 N N . LYS B 1 140 ? -19.516 12.967 -2.093 1.00 43.90 140 LYS B N 1
ATOM 2851 C CA . LYS B 1 140 ? -19.601 13.961 -3.154 1.00 44.68 140 LYS B CA 1
ATOM 2852 C C . LYS B 1 140 ? -20.991 13.982 -3.770 1.00 48.30 140 LYS B C 1
ATOM 2853 O O . LYS B 1 140 ? -21.559 15.054 -4.000 1.00 52.75 140 LYS B O 1
ATOM 2855 N N . ALA B 1 141 ? -21.570 12.809 -4.014 1.00 48.93 141 ALA B N 1
ATOM 2856 C CA . ALA B 1 141 ? -22.823 12.710 -4.749 1.00 49.92 141 ALA B CA 1
ATOM 2857 C C . ALA B 1 141 ? -24.059 12.745 -3.863 1.00 49.66 141 ALA B C 1
ATOM 2858 O O . ALA B 1 141 ? -25.174 12.685 -4.390 1.00 54.00 141 ALA B O 1
ATOM 2860 N N . LEU B 1 142 ? -23.912 12.837 -2.543 1.00 47.68 142 LEU B N 1
ATOM 2861 C CA . LEU B 1 142 ? -25.079 12.794 -1.667 1.00 46.59 142 LEU B CA 1
ATOM 2862 C C . LEU B 1 142 ? -25.647 14.197 -1.492 1.00 48.99 142 LEU B C 1
ATOM 2863 O O . LEU B 1 142 ? -24.917 15.095 -1.048 1.00 49.45 142 LEU B O 1
ATOM 2868 N N . PRO B 1 143 ? -26.913 14.438 -1.850 1.00 49.61 143 PRO B N 1
ATOM 2869 C CA . PRO B 1 143 ? -27.504 15.769 -1.651 1.00 50.70 143 PRO B CA 1
ATOM 2870 C C . PRO B 1 143 ? -27.367 16.222 -0.204 1.00 53.42 143 PRO B C 1
ATOM 2871 O O . PRO B 1 143 ? -27.529 15.431 0.727 1.00 57.21 143 PRO B O 1
ATOM 2875 N N . GLU B 1 144 ? -27.070 17.513 -0.022 1.00 54.20 144 GLU B N 1
ATOM 2876 C CA . GLU B 1 144 ? -26.697 18.024 1.295 1.00 59.33 144 GLU B CA 1
ATOM 2877 C C . GLU B 1 144 ? -27.833 17.942 2.312 1.00 61.23 144 GLU B C 1
ATOM 2878 O O . GLU B 1 144 ? -27.564 17.943 3.520 1.00 60.59 144 GLU B O 1
ATOM 2880 N N . ASP B 1 145 ? -29.088 17.867 1.864 1.00 58.64 145 ASP B N 1
ATOM 2881 C CA . ASP B 1 145 ? -30.216 17.690 2.772 1.00 57.36 145 ASP B CA 1
ATOM 2882 C C . ASP B 1 145 ? -30.448 16.227 3.157 1.00 54.01 145 ASP B C 1
ATOM 2883 O O . ASP B 1 145 ? -31.501 15.905 3.721 1.00 56.99 145 ASP B O 1
ATOM 2888 N N . GLN B 1 146 ? -29.501 15.340 2.858 1.00 49.47 146 GLN B N 1
ATOM 2889 C CA . GLN B 1 146 ? -29.585 13.934 3.227 1.00 48.75 146 GLN B CA 1
ATOM 2890 C C . GLN B 1 146 ? -28.339 13.551 4.012 1.00 44.78 146 GLN B C 1
ATOM 2891 O O . GLN B 1 146 ? -27.220 13.883 3.610 1.00 44.10 146 GLN B O 1
ATOM 2897 N N . ASP B 1 147 ? -28.529 12.863 5.126 1.00 39.43 147 ASP B N 1
ATOM 2898 C CA . ASP B 1 147 ? -27.403 12.270 5.826 1.00 36.71 147 ASP B CA 1
ATOM 2899 C C . ASP B 1 147 ? -27.140 10.874 5.272 1.00 38.95 147 ASP B C 1
ATOM 2900 O O . ASP B 1 147 ? -27.961 10.294 4.561 1.00 38.65 147 ASP B O 1
ATOM 2905 N N . GLY B 1 148 ? -25.972 10.328 5.601 1.00 35.84 148 GLY B N 1
ATOM 2906 C CA . GLY B 1 148 ? -25.577 9.046 5.064 1.00 35.41 148 GLY B CA 1
ATOM 2907 C C . GLY B 1 148 ? -24.852 8.207 6.096 1.00 33.31 148 GLY B C 1
ATOM 2908 O O . GLY B 1 148 ? -24.524 8.668 7.192 1.00 33.71 148 GLY B O 1
ATOM 2909 N N . LEU B 1 149 ? -24.586 6.964 5.706 1.00 32.93 149 LEU B N 1
ATOM 2910 C CA . LEU B 1 149 ? -23.925 5.996 6.568 1.00 32.10 149 LEU B CA 1
ATOM 2911 C C . LEU B 1 149 ? -23.038 5.115 5.706 1.00 32.41 149 LEU B C 1
ATOM 2912 O O . LEU B 1 149 ? -23.435 4.720 4.604 1.00 33.18 149 LEU B O 1
ATOM 2917 N N . VAL B 1 150 ? -21.829 4.843 6.195 1.00 30.24 150 VAL B N 1
ATOM 2918 C CA . VAL B 1 150 ? -20.945 3.831 5.628 1.00 30.09 150 VAL B CA 1
ATOM 2919 C C . VAL B 1 150 ? -20.772 2.744 6.675 1.00 28.85 150 VAL B C 1
ATOM 2920 O O . VAL B 1 150 ? -20.509 3.044 7.843 1.00 30.77 150 VAL B O 1
ATOM 2924 N N . VAL B 1 151 ? -20.939 1.490 6.273 1.00 36.31 151 VAL B N 1
ATOM 2925 C CA . VAL B 1 151 ? -20.659 0.351 7.142 1.00 34.60 151 VAL B CA 1
ATOM 2926 C C . VAL B 1 151 ? -19.540 -0.448 6.488 1.00 35.40 151 VAL B C 1
ATOM 2927 O O . VAL B 1 151 ? -19.728 -1.023 5.403 1.00 30.04 151 VAL B O 1
ATOM 2931 N N . ASN B 1 152 ? -18.373 -0.465 7.139 1.00 27.12 152 ASN B N 1
ATOM 2932 C CA . ASN B 1 152 ? -17.235 -1.252 6.691 1.00 27.45 152 ASN B CA 1
ATOM 2933 C C . ASN B 1 152 ? -17.320 -2.650 7.290 1.00 30.13 152 ASN B C 1
ATOM 2934 O O . ASN B 1 152 ? -17.494 -2.801 8.502 1.00 25.85 152 ASN B O 1
ATOM 2939 N N . ILE B 1 153 ? -17.205 -3.671 6.448 1.00 27.19 153 ILE B N 1
ATOM 2940 C CA . ILE B 1 153 ? -17.135 -5.040 6.943 1.00 30.66 153 ILE B CA 1
ATOM 2941 C C . ILE B 1 153 ? -15.663 -5.392 7.099 1.00 28.55 153 ILE B C 1
ATOM 2942 O O . ILE B 1 153 ? -14.918 -5.466 6.118 1.00 29.50 153 ILE B O 1
ATOM 2947 N N . ILE B 1 154 ? -15.242 -5.605 8.341 1.00 27.57 154 ILE B N 1
ATOM 2948 C CA . ILE B 1 154 ? -13.832 -5.805 8.631 1.00 26.41 154 ILE B CA 1
ATOM 2949 C C . ILE B 1 154 ? -13.609 -7.266 9.007 1.00 27.54 154 ILE B C 1
ATOM 2950 O O . ILE B 1 154 ? -13.758 -8.159 8.161 1.00 28.86 154 ILE B O 1
ATOM 2955 N N . ASP B 1 155 ? -13.297 -7.522 10.279 1.00 23.76 155 ASP B N 1
ATOM 2956 C CA . ASP B 1 155 ? -12.852 -8.831 10.735 1.00 24.28 155 ASP B CA 1
ATOM 2957 C C . ASP B 1 155 ? -12.544 -8.725 12.220 1.00 27.68 155 ASP B C 1
ATOM 2958 O O . ASP B 1 155 ? -11.849 -7.794 12.637 1.00 26.41 155 ASP B O 1
ATOM 2963 N N . GLN B 1 156 ? -13.053 -9.670 13.017 1.00 23.80 156 GLN B N 1
ATOM 2964 C CA . GLN B 1 156 ? -12.832 -9.641 14.456 1.00 20.97 156 GLN B CA 1
ATOM 2965 C C . GLN B 1 156 ? -11.354 -9.612 14.812 1.00 22.56 156 GLN B C 1
ATOM 2966 O O . GLN B 1 156 ? -11.005 -9.129 15.892 1.00 22.52 156 GLN B O 1
ATOM 2972 N N . ARG B 1 157 ? -10.476 -10.100 13.927 1.00 25.37 157 ARG B N 1
ATOM 2973 C CA . ARG B 1 157 ? -9.070 -10.238 14.286 1.00 23.88 157 ARG B CA 1
ATOM 2974 C C . ARG B 1 157 ? -8.392 -8.893 14.518 1.00 25.11 157 ARG B C 1
ATOM 2975 O O . ARG B 1 157 ? -7.332 -8.853 15.147 1.00 26.55 157 ARG B O 1
ATOM 2983 N N . VAL B 1 158 ? -8.976 -7.788 14.045 1.00 24.87 158 VAL B N 1
ATOM 2984 C CA . VAL B 1 158 ? -8.377 -6.490 14.334 1.00 22.65 158 VAL B CA 1
ATOM 2985 C C . VAL B 1 158 ? -8.458 -6.161 15.821 1.00 20.36 158 VAL B C 1
ATOM 2986 O O . VAL B 1 158 ? -7.717 -5.293 16.300 1.00 22.41 158 VAL B O 1
ATOM 2990 N N . TRP B 1 159 ? -9.333 -6.840 16.566 1.00 19.28 159 TRP B N 1
ATOM 2991 C CA . TRP B 1 159 ? -9.429 -6.697 18.013 1.00 22.87 159 TRP B CA 1
ATOM 2992 C C . TRP B 1 159 ? -8.679 -7.790 18.766 1.00 26.07 159 TRP B C 1
ATOM 2993 O O . TRP B 1 159 ? -8.728 -7.826 19.998 1.00 22.92 159 TRP B O 1
ATOM 3004 N N . LYS B 1 160 ? -8.010 -8.697 18.057 1.00 26.81 160 LYS B N 1
ATOM 3005 C CA A LYS B 1 160 ? -7.229 -9.759 18.678 0.48 25.56 160 LYS B CA 1
ATOM 3006 C CA B LYS B 1 160 ? -7.236 -9.771 18.673 0.52 25.54 160 LYS B CA 1
ATOM 3007 C C . LYS B 1 160 ? -6.110 -10.081 17.686 1.00 25.29 160 LYS B C 1
ATOM 3008 O O . LYS B 1 160 ? -6.138 -11.085 16.962 1.00 25.35 160 LYS B O 1
ATOM 3019 N N . LEU B 1 161 ? -5.121 -9.190 17.649 1.00 20.51 161 LEU B N 1
ATOM 3020 C CA . LEU B 1 161 ? -4.072 -9.279 16.650 1.00 23.23 161 LEU B CA 1
ATOM 3021 C C . LEU B 1 161 ? -3.227 -10.531 16.851 1.00 26.37 161 LEU B C 1
ATOM 3022 O O . LEU B 1 161 ? -2.955 -10.947 17.980 1.00 22.73 161 LEU B O 1
ATOM 3027 N N . ASN B 1 162 ? -2.834 -11.137 15.736 1.00 27.34 162 ASN B N 1
ATOM 3028 C CA . ASN B 1 162 ? -1.903 -12.255 15.729 1.00 24.33 162 ASN B CA 1
ATOM 3029 C C . ASN B 1 162 ? -1.136 -12.208 14.415 1.00 23.43 162 ASN B C 1
ATOM 3030 O O . ASN B 1 162 ? -1.482 -11.442 13.509 1.00 27.40 162 ASN B O 1
ATOM 3035 N N . PRO B 1 163 ? -0.046 -12.964 14.296 1.00 24.14 163 PRO B N 1
ATOM 3036 C CA . PRO B 1 163 ? 0.830 -12.807 13.126 1.00 25.17 163 PRO B CA 1
ATOM 3037 C C . PRO B 1 163 ? 0.412 -13.587 11.892 1.00 31.23 163 PRO B C 1
ATOM 3038 O O . PRO B 1 163 ? 1.148 -13.564 10.899 1.00 30.14 163 PRO B O 1
ATOM 3042 N N . GLN B 1 164 ? -0.717 -14.282 11.918 1.00 30.89 164 GLN B N 1
ATOM 3043 C CA . GLN B 1 164 ? -1.142 -15.026 10.745 1.00 31.69 164 GLN B CA 1
ATOM 3044 C C . GLN B 1 164 ? -1.812 -14.093 9.746 1.00 29.70 164 GLN B C 1
ATOM 3045 O O . GLN B 1 164 ? -2.382 -13.061 10.115 1.00 28.57 164 GLN B O 1
ATOM 3051 N N . PHE B 1 165 ? -1.757 -14.472 8.470 1.00 29.72 165 PHE B N 1
ATOM 3052 C CA . PHE B 1 165 ? -2.387 -13.699 7.401 1.00 32.68 165 PHE B CA 1
ATOM 3053 C C . PHE B 1 165 ? -1.926 -12.242 7.461 1.00 30.80 165 PHE B C 1
ATOM 3054 O O . PHE B 1 165 ? -2.697 -11.320 7.749 1.00 28.13 165 PHE B O 1
ATOM 3062 N N . PHE B 1 166 ? -0.632 -12.070 7.176 1.00 30.81 166 PHE B N 1
ATOM 3063 C CA . PHE B 1 166 ? 0.051 -10.853 7.593 1.00 29.26 166 PHE B CA 1
ATOM 3064 C C . PHE B 1 166 ? -0.493 -9.625 6.877 1.00 35.68 166 PHE B C 1
ATOM 3065 O O . PHE B 1 166 ? -0.935 -8.667 7.523 1.00 27.68 166 PHE B O 1
ATOM 3073 N N . SER B 1 167 ? -0.448 -9.617 5.538 1.00 30.32 167 SER B N 1
ATOM 3074 C CA . SER B 1 167 ? -0.888 -8.424 4.819 1.00 35.17 167 SER B CA 1
ATOM 3075 C C . SER B 1 167 ? -2.402 -8.258 4.882 1.00 32.00 167 SER B C 1
ATOM 3076 O O . SER B 1 167 ? -2.894 -7.126 4.955 1.00 29.47 167 SER B O 1
ATOM 3079 N N . TYR B 1 168 ? -3.148 -9.366 4.870 1.00 30.50 168 TYR B N 1
ATOM 3080 C CA . TYR B 1 168 ? -4.593 -9.305 5.043 1.00 29.25 168 TYR B CA 1
ATOM 3081 C C . TYR B 1 168 ? -4.959 -8.606 6.346 1.00 27.46 168 TYR B C 1
ATOM 3082 O O . TYR B 1 168 ? -5.818 -7.715 6.373 1.00 28.60 168 TYR B O 1
ATOM 3091 N N . THR B 1 169 ? -4.316 -9.008 7.443 1.00 26.75 169 THR B N 1
ATOM 3092 C CA . THR B 1 169 ? -4.618 -8.436 8.755 1.00 30.81 169 THR B CA 1
ATOM 3093 C C . THR B 1 169 ? -4.294 -6.945 8.806 1.00 27.95 169 THR B C 1
ATOM 3094 O O . THR B 1 169 ? -5.096 -6.140 9.290 1.00 27.22 169 THR B O 1
ATOM 3098 N N . LEU B 1 170 ? -3.111 -6.561 8.319 1.00 28.39 170 LEU B N 1
ATOM 3099 C CA . LEU B 1 170 ? -2.754 -5.148 8.283 1.00 24.91 170 LEU B CA 1
ATOM 3100 C C . LEU B 1 170 ? -3.781 -4.339 7.497 1.00 25.12 170 LEU B C 1
ATOM 3101 O O . LEU B 1 170 ? -4.149 -3.230 7.899 1.00 27.18 170 LEU B O 1
ATOM 3106 N N . SER B 1 171 ? -4.254 -4.869 6.369 1.00 26.25 171 SER B N 1
ATOM 3107 C CA . SER B 1 171 ? -5.215 -4.110 5.577 1.00 27.06 171 SER B CA 1
ATOM 3108 C C . SER B 1 171 ? -6.570 -4.030 6.275 1.00 29.60 171 SER B C 1
ATOM 3109 O O . SER B 1 171 ? -7.261 -3.009 6.167 1.00 26.45 171 SER B O 1
ATOM 3112 N N . LYS B 1 172 ? -6.966 -5.082 6.996 1.00 27.48 172 LYS B N 1
ATOM 3113 C CA . LYS B 1 172 ? -8.221 -5.008 7.733 1.00 24.17 172 LYS B CA 1
ATOM 3114 C C . LYS B 1 172 ? -8.077 -4.091 8.942 1.00 24.77 172 LYS B C 1
ATOM 3115 O O . LYS B 1 172 ? -8.998 -3.330 9.265 1.00 25.34 172 LYS B O 1
ATOM 3121 N N . SER B 1 173 ? -6.915 -4.130 9.605 1.00 27.51 173 SER B N 1
ATOM 3122 C CA . SER B 1 173 ? -6.663 -3.204 10.708 1.00 26.32 173 SER B CA 1
ATOM 3123 C C . SER B 1 173 ? -6.688 -1.765 10.218 1.00 26.87 173 SER B C 1
ATOM 3124 O O . SER B 1 173 ? -7.175 -0.872 10.920 1.00 24.26 173 SER B O 1
ATOM 3127 N N . ALA B 1 174 ? -6.171 -1.525 9.006 1.00 23.52 174 ALA B N 1
ATOM 3128 C CA . ALA B 1 174 ? -6.231 -0.189 8.418 1.00 26.65 174 ALA B CA 1
ATOM 3129 C C . ALA B 1 174 ? -7.672 0.247 8.172 1.00 25.12 174 ALA B C 1
ATOM 3130 O O . ALA B 1 174 ? -8.025 1.409 8.410 1.00 27.12 174 ALA B O 1
ATOM 3132 N N . LEU B 1 175 ? -8.521 -0.669 7.695 1.00 24.77 175 LEU B N 1
ATOM 3133 C CA . LEU B 1 175 ? -9.929 -0.340 7.489 1.00 23.71 175 LEU B CA 1
ATOM 3134 C C . LEU B 1 175 ? -10.605 0.022 8.811 1.00 26.61 175 LEU B C 1
ATOM 3135 O O . LEU B 1 175 ? -11.459 0.917 8.860 1.00 24.83 175 LEU B O 1
ATOM 3140 N N . TRP B 1 176 ? -10.222 -0.655 9.897 1.00 23.08 176 TRP B N 1
ATOM 3141 C CA . TRP B 1 176 ? -10.733 -0.292 11.215 1.00 24.18 176 TRP B CA 1
ATOM 3142 C C . TRP B 1 176 ? -10.201 1.070 11.656 1.00 23.37 176 TRP B C 1
ATOM 3143 O O . TRP B 1 176 ? -10.962 1.903 12.161 1.00 24.45 176 TRP B O 1
ATOM 3154 N N . ASN B 1 177 ? -8.905 1.328 11.460 1.00 22.99 177 ASN B N 1
ATOM 3155 C CA . ASN B 1 177 ? -8.383 2.664 11.731 1.00 21.03 177 ASN B CA 1
ATOM 3156 C C . ASN B 1 177 ? -9.118 3.710 10.902 1.00 26.32 177 ASN B C 1
ATOM 3157 O O . ASN B 1 177 ? -9.528 4.756 11.423 1.00 27.25 177 ASN B O 1
ATOM 3162 N N . ALA B 1 178 ? -9.301 3.437 9.600 1.00 25.71 178 ALA B N 1
ATOM 3163 C CA . ALA B 1 178 ? -10.006 4.384 8.740 1.00 25.33 178 ALA B CA 1
ATOM 3164 C C . ALA B 1 178 ? -11.458 4.555 9.167 1.00 26.21 178 ALA B C 1
ATOM 3165 O O . ALA B 1 178 ? -12.061 5.598 8.898 1.00 27.90 178 ALA B O 1
ATOM 3167 N N . THR B 1 179 ? -12.042 3.554 9.826 1.00 23.14 179 THR B N 1
ATOM 3168 C CA . THR B 1 179 ? -13.411 3.729 10.299 1.00 21.68 179 THR B CA 1
ATOM 3169 C C . THR B 1 179 ? -13.481 4.879 11.297 1.00 25.59 179 THR B C 1
ATOM 3170 O O . THR B 1 179 ? -14.413 5.688 11.256 1.00 27.16 179 THR B O 1
ATOM 3174 N N . ARG B 1 180 ? -12.465 5.011 12.155 1.00 26.42 180 ARG B N 1
ATOM 3175 C CA . ARG B 1 180 ? -12.428 6.142 13.076 1.00 25.33 180 ARG B CA 1
ATOM 3176 C C . ARG B 1 180 ? -12.141 7.452 12.346 1.00 25.73 180 ARG B C 1
ATOM 3177 O O . ARG B 1 180 ? -12.846 8.448 12.545 1.00 27.36 180 ARG B O 1
ATOM 3185 N N . THR B 1 181 ? -11.101 7.488 11.505 1.00 22.80 181 THR B N 1
ATOM 3186 C CA . THR B 1 181 ? -10.726 8.778 10.938 1.00 24.59 181 THR B CA 1
ATOM 3187 C C . THR B 1 181 ? -11.682 9.218 9.829 1.00 26.61 181 THR B C 1
ATOM 3188 O O . THR B 1 181 ? -11.879 10.424 9.644 1.00 28.46 181 THR B O 1
ATOM 3192 N N . LEU B 1 182 ? -12.305 8.279 9.100 1.00 28.03 182 LEU B N 1
ATOM 3193 C CA . LEU B 1 182 ? -13.381 8.667 8.182 1.00 26.56 182 LEU B CA 1
ATOM 3194 C C . LEU B 1 182 ? -14.570 9.219 8.944 1.00 25.25 182 LEU B C 1
ATOM 3195 O O . LEU B 1 182 ? -15.209 10.179 8.496 1.00 26.36 182 LEU B O 1
ATOM 3200 N N . ALA B 1 183 ? -14.893 8.609 10.089 1.00 28.16 183 ALA B N 1
ATOM 3201 C CA . ALA B 1 183 ? -16.019 9.095 10.882 1.00 26.93 183 ALA B CA 1
ATOM 3202 C C . ALA B 1 183 ? -15.770 10.520 11.339 1.00 27.53 183 ALA B C 1
ATOM 3203 O O . ALA B 1 183 ? -16.662 11.371 11.262 1.00 27.03 183 ALA B O 1
ATOM 3205 N N . GLN B 1 184 ? -14.545 10.806 11.782 1.00 27.12 184 GLN B N 1
ATOM 3206 C CA . GLN B 1 184 ? -14.199 12.167 12.170 1.00 25.01 184 GLN B CA 1
ATOM 3207 C C . GLN B 1 184 ? -14.218 13.112 10.975 1.00 29.66 184 GLN B C 1
ATOM 3208 O O . GLN B 1 184 ? -14.653 14.263 11.103 1.00 30.81 184 GLN B O 1
ATOM 3214 N N . ALA B 1 185 ? -13.749 12.650 9.808 1.00 26.38 185 ALA B N 1
ATOM 3215 C CA . ALA B 1 185 ? -13.669 13.531 8.643 1.00 31.23 185 ALA B CA 1
ATOM 3216 C C . ALA B 1 185 ? -15.045 13.801 8.036 1.00 36.44 185 ALA B C 1
ATOM 3217 O O . ALA B 1 185 ? -15.320 14.922 7.596 1.00 38.55 185 ALA B O 1
ATOM 3219 N N . LEU B 1 186 ? -15.921 12.794 7.995 1.00 29.61 186 LEU B N 1
ATOM 3220 C CA . LEU B 1 186 ? -17.184 12.933 7.282 1.00 29.99 186 LEU B CA 1
ATOM 3221 C C . LEU B 1 186 ? -18.329 13.405 8.166 1.00 31.83 186 LEU B C 1
ATOM 3222 O O . LEU B 1 186 ? -19.424 13.654 7.649 1.00 33.63 186 LEU B O 1
ATOM 3227 N N . ALA B 1 187 ? -18.113 13.519 9.474 1.00 30.00 187 ALA B N 1
ATOM 3228 C CA . ALA B 1 187 ? -19.123 14.070 10.361 1.00 28.50 187 ALA B CA 1
ATOM 3229 C C . ALA B 1 187 ? -19.328 15.550 10.048 1.00 33.23 187 ALA B C 1
ATOM 3230 O O . ALA B 1 187 ? -18.400 16.228 9.597 1.00 32.93 187 ALA B O 1
ATOM 3232 N N . PRO B 1 188 ? -20.542 16.082 10.273 1.00 32.11 188 PRO B N 1
ATOM 3233 C CA . PRO B 1 188 ? -21.734 15.434 10.834 1.00 34.42 188 PRO B CA 1
ATOM 3234 C C . PRO B 1 188 ? -22.639 14.709 9.829 1.00 36.59 188 PRO B C 1
ATOM 3235 O O . PRO B 1 188 ? -23.510 13.944 10.253 1.00 31.93 188 PRO B O 1
ATOM 3239 N N . ARG B 1 189 ? -22.458 14.937 8.527 1.00 36.01 189 ARG B N 1
ATOM 3240 C CA . ARG B 1 189 ? -23.483 14.482 7.591 1.00 39.93 189 ARG B CA 1
ATOM 3241 C C . ARG B 1 189 ? -23.399 12.985 7.306 1.00 37.03 189 ARG B C 1
ATOM 3242 O O . ARG B 1 189 ? -24.427 12.362 7.014 1.00 36.48 189 ARG B O 1
ATOM 3250 N N . ILE B 1 190 ? -22.215 12.382 7.389 1.00 34.85 190 ILE B N 1
ATOM 3251 C CA . ILE B 1 190 ? -22.061 10.966 7.085 1.00 32.84 190 ILE B CA 1
ATOM 3252 C C . ILE B 1 190 ? -21.433 10.261 8.272 1.00 31.84 190 ILE B C 1
ATOM 3253 O O . ILE B 1 190 ? -20.382 10.681 8.776 1.00 29.57 190 ILE B O 1
ATOM 3258 N N . ARG B 1 191 ? -22.067 9.181 8.702 1.00 27.85 191 ARG B N 1
ATOM 3259 C CA . ARG B 1 191 ? -21.543 8.343 9.766 1.00 26.68 191 ARG B CA 1
ATOM 3260 C C . ARG B 1 191 ? -20.823 7.139 9.170 1.00 25.76 191 ARG B C 1
ATOM 3261 O O . ARG B 1 191 ? -21.165 6.659 8.085 1.00 30.43 191 ARG B O 1
ATOM 3269 N N . VAL B 1 192 ? -19.796 6.669 9.877 1.00 24.48 192 VAL B N 1
ATOM 3270 C CA . VAL B 1 192 ? -18.995 5.532 9.435 1.00 26.11 192 VAL B CA 1
ATOM 3271 C C . VAL B 1 192 ? -18.858 4.567 10.607 1.00 24.41 192 VAL B C 1
ATOM 3272 O O . VAL B 1 192 ? -18.249 4.905 11.635 1.00 21.72 192 VAL B O 1
ATOM 3276 N N . ASN B 1 193 ? -19.415 3.370 10.450 1.00 24.51 193 ASN B N 1
ATOM 3277 C CA . ASN B 1 193 ? -19.356 2.321 11.453 1.00 23.57 193 ASN B CA 1
ATOM 3278 C C . ASN B 1 193 ? -18.880 1.042 10.786 1.00 27.29 193 ASN B C 1
ATOM 3279 O O . ASN B 1 193 ? -18.567 1.025 9.589 1.00 29.75 193 ASN B O 1
ATOM 3284 N N . ALA B 1 194 ? -18.828 -0.043 11.556 1.00 23.77 194 ALA B N 1
ATOM 3285 C CA . ALA B 1 194 ? -18.207 -1.249 11.034 1.00 22.11 194 ALA B CA 1
ATOM 3286 C C . ALA B 1 194 ? -18.814 -2.485 11.679 1.00 22.57 194 ALA B C 1
ATOM 3287 O O . ALA B 1 194 ? -19.411 -2.426 12.758 1.00 19.81 194 ALA B O 1
ATOM 3289 N N . ILE B 1 195 ? -18.658 -3.609 10.980 1.00 24.90 195 ILE B N 1
ATOM 3290 C CA . ILE B 1 195 ? -18.985 -4.940 11.481 1.00 25.44 195 ILE B CA 1
ATOM 3291 C C . ILE B 1 195 ? -17.729 -5.793 11.370 1.00 28.84 195 ILE B C 1
ATOM 3292 O O . ILE B 1 195 ? -17.080 -5.816 10.318 1.00 28.87 195 ILE B O 1
ATOM 3297 N N . ALA B 1 196 ? -17.381 -6.486 12.454 1.00 26.49 196 ALA B N 1
ATOM 3298 C CA . ALA B 1 196 ? -16.209 -7.357 12.488 1.00 23.37 196 ALA B CA 1
ATOM 3299 C C . ALA B 1 196 ? -16.697 -8.795 12.581 1.00 26.48 196 ALA B C 1
ATOM 3300 O O . ALA B 1 196 ? -16.964 -9.297 13.684 1.00 22.97 196 ALA B O 1
ATOM 3302 N N . PRO B 1 197 ? -16.850 -9.499 11.464 1.00 23.08 197 PRO B N 1
ATOM 3303 C CA . PRO B 1 197 ? -17.364 -10.869 11.539 1.00 26.77 197 PRO B CA 1
ATOM 3304 C C . PRO B 1 197 ? -16.357 -11.799 12.190 1.00 23.35 197 PRO B C 1
ATOM 3305 O O . PRO B 1 197 ? -15.144 -11.633 12.042 1.00 23.50 197 PRO B O 1
ATOM 3309 N N . GLY B 1 198 ? -16.877 -12.753 12.957 1.00 23.63 198 GLY B N 1
ATOM 3310 C CA . GLY B 1 198 ? -16.121 -13.915 13.350 1.00 26.51 198 GLY B CA 1
ATOM 3311 C C . GLY B 1 198 ? -16.414 -15.053 12.392 1.00 30.63 198 GLY B C 1
ATOM 3312 O O . GLY B 1 198 ? -16.818 -14.832 11.245 1.00 31.48 198 GLY B O 1
ATOM 3313 N N . PRO B 1 199 ? -16.241 -16.295 12.847 1.00 31.57 199 PRO B N 1
ATOM 3314 C CA . PRO B 1 199 ? -16.464 -17.441 11.951 1.00 33.83 199 PRO B CA 1
ATOM 3315 C C . PRO B 1 199 ? -17.917 -17.554 11.517 1.00 33.76 199 PRO B C 1
ATOM 3316 O O . PRO B 1 199 ? -18.769 -17.990 12.296 1.00 31.60 199 PRO B O 1
ATOM 3320 N N . THR B 1 200 ? -18.209 -17.172 10.275 1.00 33.69 200 THR B N 1
ATOM 3321 C CA . THR B 1 200 ? -19.579 -17.132 9.779 1.00 33.76 200 THR B CA 1
ATOM 3322 C C . THR B 1 200 ? -19.857 -18.212 8.749 1.00 38.31 200 THR B C 1
ATOM 3323 O O . THR B 1 200 ? -20.841 -18.949 8.865 1.00 39.33 200 THR B O 1
ATOM 3327 N N . LEU B 1 201 ? -19.009 -18.310 7.732 1.00 38.37 201 LEU B N 1
ATOM 3328 C CA . LEU B 1 201 ? -19.086 -19.345 6.727 1.00 44.01 201 LEU B CA 1
ATOM 3329 C C . LEU B 1 201 ? -17.662 -19.803 6.459 1.00 53.52 201 LEU B C 1
ATOM 3330 O O . LEU B 1 201 ? -16.754 -18.964 6.355 1.00 60.01 201 LEU B O 1
ATOM 3335 N N . PRO B 1 202 ? -17.437 -21.112 6.353 1.00 52.83 202 PRO B N 1
ATOM 3336 C CA . PRO B 1 202 ? -16.094 -21.613 6.027 1.00 49.94 202 PRO B CA 1
ATOM 3337 C C . PRO B 1 202 ? -15.502 -20.889 4.822 1.00 55.55 202 PRO B C 1
ATOM 3338 O O . PRO B 1 202 ? -16.222 -20.355 3.974 1.00 58.65 202 PRO B O 1
ATOM 3342 N N . SER B 1 203 ? -14.174 -20.876 4.753 1.00 63.37 203 SER B N 1
ATOM 3343 C CA . SER B 1 203 ? -13.450 -20.142 3.726 1.00 67.13 203 SER B CA 1
ATOM 3344 C C . SER B 1 203 ? -13.119 -21.041 2.525 1.00 71.03 203 SER B C 1
ATOM 3345 O O . SER B 1 203 ? -13.479 -22.219 2.472 1.00 68.36 203 SER B O 1
ATOM 3348 N N . GLU B 1 204 ? -12.421 -20.472 1.536 1.00 76.40 204 GLU B N 1
ATOM 3349 C CA . GLU B 1 204 ? -11.987 -21.247 0.376 1.00 77.31 204 GLU B CA 1
ATOM 3350 C C . GLU B 1 204 ? -10.982 -22.330 0.741 1.00 75.06 204 GLU B C 1
ATOM 3351 O O . GLU B 1 204 ? -10.686 -23.191 -0.095 1.00 77.30 204 GLU B O 1
ATOM 3353 N N . ARG B 1 205 ? -10.455 -22.303 1.965 1.00 66.45 205 ARG B N 1
ATOM 3354 C CA A ARG B 1 205 ? -9.483 -23.291 2.398 0.43 63.14 205 ARG B CA 1
ATOM 3355 C CA B ARG B 1 205 ? -9.455 -23.250 2.430 0.57 63.10 205 ARG B CA 1
ATOM 3356 C C . ARG B 1 205 ? -9.866 -23.995 3.691 1.00 61.19 205 ARG B C 1
ATOM 3357 O O . ARG B 1 205 ? -9.190 -24.957 4.065 1.00 62.10 205 ARG B O 1
ATOM 3372 N N . GLN B 1 206 ? -10.935 -23.574 4.361 1.00 58.11 206 GLN B N 1
ATOM 3373 C CA . GLN B 1 206 ? -11.365 -24.177 5.616 1.00 51.76 206 GLN B CA 1
ATOM 3374 C C . GLN B 1 206 ? -12.409 -25.263 5.350 1.00 53.91 206 GLN B C 1
ATOM 3375 O O . GLN B 1 206 ? -13.416 -25.013 4.681 1.00 53.13 206 GLN B O 1
ATOM 3381 N N . ARG B 1 207 ? -12.162 -26.468 5.861 1.00 56.20 207 ARG B N 1
ATOM 3382 C CA . ARG B 1 207 ? -13.132 -27.548 5.728 1.00 43.27 207 ARG B CA 1
ATOM 3383 C C . ARG B 1 207 ? -14.316 -27.293 6.659 1.00 41.74 207 ARG B C 1
ATOM 3384 O O . ARG B 1 207 ? -14.154 -26.657 7.703 1.00 41.81 207 ARG B O 1
ATOM 3392 N N . PRO B 1 208 ? -15.524 -27.757 6.298 1.00 47.23 208 PRO B N 1
ATOM 3393 C CA A PRO B 1 208 ? -16.672 -27.544 7.199 0.54 45.42 208 PRO B CA 1
ATOM 3394 C CA B PRO B 1 208 ? -16.674 -27.545 7.199 0.46 45.40 208 PRO B CA 1
ATOM 3395 C C . PRO B 1 208 ? -16.441 -28.104 8.591 1.00 46.05 208 PRO B C 1
ATOM 3396 O O . PRO B 1 208 ? -16.807 -27.466 9.586 1.00 45.18 208 PRO B O 1
ATOM 3403 N N . GLU B 1 209 ? -15.816 -29.279 8.680 1.00 49.79 209 GLU B N 1
ATOM 3404 C CA . GLU B 1 209 ? -15.510 -29.892 9.967 1.00 54.06 209 GLU B CA 1
ATOM 3405 C C . GLU B 1 209 ? -14.533 -29.045 10.777 1.00 50.02 209 GLU B C 1
ATOM 3406 O O . GLU B 1 209 ? -14.635 -28.982 12.009 1.00 46.32 209 GLU B O 1
ATOM 3412 N N . ASP B 1 210 ? -13.592 -28.375 10.111 1.00 44.06 210 ASP B N 1
ATOM 3413 C CA . ASP B 1 210 ? -12.715 -27.460 10.830 1.00 39.82 210 ASP B CA 1
ATOM 3414 C C . ASP B 1 210 ? -13.464 -26.207 11.259 1.00 38.39 210 ASP B C 1
ATOM 3415 O O . ASP B 1 210 ? -13.267 -25.714 12.377 1.00 35.49 210 ASP B O 1
ATOM 3420 N N . PHE B 1 211 ? -14.316 -25.668 10.380 1.00 37.29 211 PHE B N 1
ATOM 3421 C CA . PHE B 1 211 ? -15.120 -24.511 10.762 1.00 37.97 211 PHE B CA 1
ATOM 3422 C C . PHE B 1 211 ? -15.981 -24.821 11.977 1.00 37.80 211 PHE B C 1
ATOM 3423 O O . PHE B 1 211 ? -16.175 -23.963 12.847 1.00 37.78 211 PHE B O 1
ATOM 3431 N N . GLU B 1 212 ? -16.507 -26.046 12.054 1.00 41.02 212 GLU B N 1
ATOM 3432 C CA . GLU B 1 212 ? -17.329 -26.417 13.199 1.00 41.26 212 GLU B CA 1
ATOM 3433 C C . GLU B 1 212 ? -16.499 -26.488 14.480 1.00 43.60 212 GLU B C 1
ATOM 3434 O O . GLU B 1 212 ? -16.940 -26.012 15.533 1.00 40.70 212 GLU B O 1
ATOM 3436 N N . ARG B 1 213 ? -15.290 -27.065 14.412 1.00 43.61 213 ARG B N 1
ATOM 3437 C CA . ARG B 1 213 ? -14.440 -27.136 15.600 1.00 37.53 213 ARG B CA 1
ATOM 3438 C C . ARG B 1 213 ? -14.078 -25.743 16.101 1.00 33.06 213 ARG B C 1
ATOM 3439 O O . ARG B 1 213 ? -14.104 -25.482 17.309 1.00 33.23 213 ARG B O 1
ATOM 3441 N N . GLN B 1 214 ? -13.738 -24.837 15.186 1.00 31.90 214 GLN B N 1
ATOM 3442 C CA . GLN B 1 214 ? -13.472 -23.458 15.569 1.00 30.09 214 GLN B CA 1
ATOM 3443 C C . GLN B 1 214 ? -14.661 -22.849 16.306 1.00 34.54 214 GLN B C 1
ATOM 3444 O O . GLN B 1 214 ? -14.500 -22.230 17.365 1.00 32.34 214 GLN B O 1
ATOM 3450 N N . VAL B 1 215 ? -15.868 -23.017 15.760 1.00 34.30 215 VAL B N 1
ATOM 3451 C CA . VAL B 1 215 ? -17.059 -22.468 16.406 1.00 31.48 215 VAL B CA 1
ATOM 3452 C C . VAL B 1 215 ? -17.223 -23.046 17.804 1.00 28.05 215 VAL B C 1
ATOM 3453 O O . VAL B 1 215 ? -17.534 -22.324 18.757 1.00 26.84 215 VAL B O 1
ATOM 3457 N N . SER B 1 216 ? -17.010 -24.354 17.952 1.00 35.24 216 SER B N 1
ATOM 3458 C CA . SER B 1 216 ? -17.139 -24.992 19.258 1.00 33.56 216 SER B CA 1
ATOM 3459 C C . SER B 1 216 ? -16.170 -24.414 20.277 1.00 33.55 216 SER B C 1
ATOM 3460 O O . SER B 1 216 ? -16.415 -24.524 21.483 1.00 32.07 216 SER B O 1
ATOM 3463 N N . LYS B 1 217 ? -15.080 -23.803 19.820 1.00 31.54 217 LYS B N 1
ATOM 3464 C CA . LYS B 1 217 ? -14.078 -23.214 20.695 1.00 32.40 217 LYS B CA 1
ATOM 3465 C C . LYS B 1 217 ? -14.298 -21.724 20.955 1.00 30.94 217 LYS B C 1
ATOM 3466 O O . LYS B 1 217 ? -13.556 -21.134 21.743 1.00 34.62 217 LYS B O 1
ATOM 3472 N N . LEU B 1 218 ? -15.284 -21.099 20.319 1.00 25.15 218 LEU B N 1
ATOM 3473 C CA . LEU B 1 218 ? -15.591 -19.708 20.615 1.00 26.06 218 LEU B CA 1
ATOM 3474 C C . LEU B 1 218 ? -16.186 -19.579 22.024 1.00 27.79 218 LEU B C 1
ATOM 3475 O O . LEU B 1 218 ? -16.834 -20.508 22.519 1.00 25.17 218 LEU B O 1
ATOM 3480 N N . PRO B 1 219 ? -15.973 -18.437 22.701 1.00 24.72 219 PRO B N 1
ATOM 3481 C CA . PRO B 1 219 ? -16.589 -18.260 24.030 1.00 19.61 219 PRO B CA 1
ATOM 3482 C C . PRO B 1 219 ? -18.096 -18.467 24.041 1.00 20.04 219 PRO B C 1
ATOM 3483 O O . PRO B 1 219 ? -18.621 -19.082 24.983 1.00 21.87 219 PRO B O 1
ATOM 3487 N N . LEU B 1 220 ? -18.815 -18.001 23.018 1.00 19.09 220 LEU B N 1
ATOM 3488 C CA . LEU B 1 220 ? -20.251 -18.263 22.971 1.00 21.21 220 LEU B CA 1
ATOM 3489 C C . LEU B 1 220 ? -20.590 -19.587 22.303 1.00 26.10 220 LEU B C 1
ATOM 3490 O O . LEU B 1 220 ? -21.760 -19.983 22.307 1.00 26.61 220 LEU B O 1
ATOM 3495 N N . GLN B 1 221 ? -19.602 -20.270 21.725 1.00 25.37 221 GLN B N 1
ATOM 3496 C CA . GLN B 1 221 ? -19.794 -21.598 21.154 1.00 30.95 221 GLN B CA 1
ATOM 3497 C C . GLN B 1 221 ? -20.848 -21.602 20.045 1.00 32.34 221 GLN B C 1
ATOM 3498 O O . GLN B 1 221 ? -21.499 -22.616 19.799 1.00 33.42 221 GLN B O 1
ATOM 3504 N N . ARG B 1 222 ? -21.025 -20.476 19.363 1.00 29.51 222 ARG B N 1
ATOM 3505 C CA A ARG B 1 222 ? -21.952 -20.403 18.245 0.56 33.35 222 ARG B CA 1
ATOM 3506 C CA B ARG B 1 222 ? -21.966 -20.385 18.256 0.44 33.24 222 ARG B CA 1
ATOM 3507 C C . ARG B 1 222 ? -21.441 -19.366 17.255 1.00 33.96 222 ARG B C 1
ATOM 3508 O O . ARG B 1 222 ? -20.788 -18.390 17.632 1.00 30.71 222 ARG B O 1
ATOM 3523 N N . ALA B 1 223 ? -21.720 -19.609 15.974 1.00 35.88 223 ALA B N 1
ATOM 3524 C CA . ALA B 1 223 ? -21.386 -18.657 14.929 1.00 30.50 223 ALA B CA 1
ATOM 3525 C C . ALA B 1 223 ? -22.464 -17.579 14.855 1.00 31.07 223 ALA B C 1
ATOM 3526 O O . ALA B 1 223 ? -23.614 -17.815 15.236 1.00 32.52 223 ALA B O 1
ATOM 3528 N N . PRO B 1 224 ? -22.120 -16.385 14.381 1.00 31.72 224 PRO B N 1
ATOM 3529 C CA . PRO B 1 224 ? -23.167 -15.424 14.033 1.00 31.82 224 PRO B CA 1
ATOM 3530 C C . PRO B 1 224 ? -24.080 -16.031 12.979 1.00 34.85 224 PRO B C 1
ATOM 3531 O O . PRO B 1 224 ? -23.630 -16.753 12.086 1.00 32.80 224 PRO B O 1
ATOM 3535 N N . GLU B 1 225 ? -25.374 -15.763 13.107 1.00 36.23 225 GLU B N 1
ATOM 3536 C CA . GLU B 1 225 ? -26.330 -16.136 12.079 1.00 39.39 225 GLU B CA 1
ATOM 3537 C C . GLU B 1 225 ? -26.373 -15.044 11.019 1.00 33.44 225 GLU B C 1
ATOM 3538 O O . GLU B 1 225 ? -26.265 -13.856 11.335 1.00 33.13 225 GLU B O 1
ATOM 3544 N N . LEU B 1 226 ? -26.534 -15.458 9.764 1.00 28.31 226 LEU B N 1
ATOM 3545 C CA . LEU B 1 226 ? -26.555 -14.510 8.654 1.00 31.08 226 LEU B CA 1
ATOM 3546 C C . LEU B 1 226 ? -27.527 -13.346 8.845 1.00 29.13 226 LEU B C 1
ATOM 3547 O O . LEU B 1 226 ? -27.157 -12.215 8.488 1.00 29.62 226 LEU B O 1
ATOM 3552 N N . PRO B 1 227 ? -28.740 -13.524 9.385 1.00 28.97 227 PRO B N 1
ATOM 3553 C CA . PRO B 1 227 ? -29.601 -12.356 9.630 1.00 29.26 227 PRO B CA 1
ATOM 3554 C C . PRO B 1 227 ? -28.994 -11.304 10.545 1.00 28.19 227 PRO B C 1
ATOM 3555 O O . PRO B 1 227 ? -29.433 -10.149 10.495 1.00 28.88 227 PRO B O 1
ATOM 3559 N N . GLU B 1 228 ? -28.013 -11.651 11.386 1.00 25.14 228 GLU B N 1
ATOM 3560 C CA . GLU B 1 228 ? -27.457 -10.650 12.291 1.00 23.87 228 GLU B CA 1
ATOM 3561 C C . GLU B 1 228 ? -26.751 -9.535 11.530 1.00 28.08 228 GLU B C 1
ATOM 3562 O O . GLU B 1 228 ? -26.656 -8.406 12.027 1.00 28.12 228 GLU B O 1
ATOM 3568 N N . PHE B 1 229 ? -26.263 -9.817 10.324 1.00 27.17 229 PHE B N 1
ATOM 3569 C CA . PHE B 1 229 ? -25.473 -8.817 9.618 1.00 25.36 229 PHE B CA 1
ATOM 3570 C C . PHE B 1 229 ? -26.358 -7.694 9.098 1.00 28.42 229 PHE B C 1
ATOM 3571 O O . PHE B 1 229 ? -26.071 -6.510 9.322 1.00 25.75 229 PHE B O 1
ATOM 3579 N N . GLY B 1 230 ? -27.456 -8.048 8.427 1.00 31.82 230 GLY B N 1
ATOM 3580 C CA . GLY B 1 230 ? -28.375 -7.029 7.955 1.00 27.02 230 GLY B CA 1
ATOM 3581 C C . GLY B 1 230 ? -29.061 -6.314 9.099 1.00 26.43 230 GLY B C 1
ATOM 3582 O O . GLY B 1 230 ? -29.298 -5.105 9.035 1.00 28.40 230 GLY B O 1
ATOM 3583 N N . ARG B 1 231 ? -29.382 -7.047 10.170 1.00 26.05 231 ARG B N 1
ATOM 3584 C CA . ARG B 1 231 ? -29.937 -6.395 11.346 1.00 25.68 231 ARG B CA 1
ATOM 3585 C C . ARG B 1 231 ? -28.976 -5.360 11.905 1.00 24.67 231 ARG B C 1
ATOM 3586 O O . ARG B 1 231 ? -29.406 -4.318 12.411 1.00 26.03 231 ARG B O 1
ATOM 3594 N N . THR B 1 232 ? -27.674 -5.617 11.814 1.00 23.62 232 THR B N 1
ATOM 3595 C CA . THR B 1 232 ? -26.696 -4.678 12.347 1.00 23.88 232 THR B CA 1
ATOM 3596 C C . THR B 1 232 ? -26.557 -3.444 11.464 1.00 26.37 232 THR B C 1
ATOM 3597 O O . THR B 1 232 ? -26.437 -2.325 11.976 1.00 24.81 232 THR B O 1
ATOM 3601 N N . VAL B 1 233 ? -26.556 -3.623 10.141 1.00 25.81 233 VAL B N 1
ATOM 3602 C CA . VAL B 1 233 ? -26.571 -2.463 9.253 1.00 24.70 233 VAL B CA 1
ATOM 3603 C C . VAL B 1 233 ? -27.798 -1.610 9.542 1.00 25.74 233 VAL B C 1
ATOM 3604 O O . VAL B 1 233 ? -27.713 -0.381 9.660 1.00 25.49 233 VAL B O 1
ATOM 3608 N N . ARG B 1 234 ? -28.960 -2.257 9.689 1.00 25.50 234 ARG B N 1
ATOM 3609 C CA . ARG B 1 234 ? -30.174 -1.504 9.966 1.00 27.15 234 ARG B CA 1
ATOM 3610 C C . ARG B 1 234 ? -30.114 -0.861 11.346 1.00 24.82 234 ARG B C 1
ATOM 3611 O O . ARG B 1 234 ? -30.584 0.267 11.530 1.00 26.52 234 ARG B O 1
ATOM 3619 N N . TYR B 1 235 ? -29.506 -1.540 12.318 1.00 23.25 235 TYR B N 1
ATOM 3620 C CA . TYR B 1 235 ? -29.312 -0.923 13.627 1.00 32.17 235 TYR B CA 1
ATOM 3621 C C . TYR B 1 235 ? -28.493 0.364 13.511 1.00 26.57 235 TYR B C 1
ATOM 3622 O O . TYR B 1 235 ? -28.871 1.404 14.065 1.00 23.74 235 TYR B O 1
ATOM 3631 N N . PHE B 1 236 ? -27.366 0.312 12.792 1.00 22.09 236 PHE B N 1
ATOM 3632 C CA . PHE B 1 236 ? -26.575 1.523 12.581 1.00 22.40 236 PHE B CA 1
ATOM 3633 C C . PHE B 1 236 ? -27.395 2.606 11.880 1.00 25.97 236 PHE B C 1
ATOM 3634 O O . PHE B 1 236 ? -27.305 3.790 12.229 1.00 26.82 236 PHE B O 1
ATOM 3642 N N . TRP B 1 237 ? -28.201 2.230 10.887 1.00 25.49 237 TRP B N 1
ATOM 3643 C CA . TRP B 1 237 ? -28.975 3.250 10.189 1.00 27.39 237 TRP B CA 1
ATOM 3644 C C . TRP B 1 237 ? -29.995 3.909 11.111 1.00 31.67 237 TRP B C 1
ATOM 3645 O O . TRP B 1 237 ? -30.185 5.129 11.058 1.00 28.61 237 TRP B O 1
ATOM 3656 N N . GLU B 1 238 ? -30.641 3.126 11.982 1.00 28.53 238 GLU B N 1
ATOM 3657 C CA . GLU B 1 238 ? -31.795 3.598 12.747 1.00 29.61 238 GLU B CA 1
ATOM 3658 C C . GLU B 1 238 ? -31.421 4.412 13.986 1.00 26.09 238 GLU B C 1
ATOM 3659 O O . GLU B 1 238 ? -32.308 5.002 14.618 1.00 28.67 238 GLU B O 1
ATOM 3665 N N . ASN B 1 239 ? -30.143 4.477 14.339 1.00 24.84 239 ASN B N 1
ATOM 3666 C CA . ASN B 1 239 ? -29.704 5.098 15.587 1.00 23.93 239 ASN B CA 1
ATOM 3667 C C . ASN B 1 239 ? -28.613 6.108 15.264 1.00 24.22 239 ASN B C 1
ATOM 3668 O O . ASN B 1 239 ? -27.435 5.758 15.118 1.00 23.28 239 ASN B O 1
ATOM 3673 N N . ARG B 1 240 ? -29.028 7.364 15.142 1.00 28.27 240 ARG B N 1
ATOM 3674 C CA . ARG B 1 240 ? -28.246 8.382 14.458 1.00 28.10 240 ARG B CA 1
ATOM 3675 C C . ARG B 1 240 ? -27.105 8.931 15.299 1.00 26.27 240 ARG B C 1
ATOM 3676 O O . ARG B 1 240 ? -26.312 9.724 14.783 1.00 28.80 240 ARG B O 1
ATOM 3684 N N . SER B 1 241 ? -26.988 8.528 16.561 1.00 24.32 241 SER B N 1
ATOM 3685 C CA . SER B 1 241 ? -25.920 9.041 17.409 1.00 23.51 241 SER B CA 1
ATOM 3686 C C . SER B 1 241 ? -24.639 8.212 17.334 1.00 21.99 241 SER B C 1
ATOM 3687 O O . SER B 1 241 ? -23.655 8.560 18.001 1.00 21.30 241 SER B O 1
ATOM 3690 N N . ILE B 1 242 ? -24.611 7.153 16.523 1.00 21.64 242 ILE B N 1
ATOM 3691 C CA . ILE B 1 242 ? -23.501 6.200 16.490 1.00 21.62 242 ILE B CA 1
ATOM 3692 C C . ILE B 1 242 ? -22.602 6.507 15.296 1.00 22.79 242 ILE B C 1
ATOM 3693 O O . ILE B 1 242 ? -23.052 6.481 14.143 1.00 22.51 242 ILE B O 1
ATOM 3698 N N . THR B 1 243 ? -21.322 6.755 15.554 1.00 20.68 243 THR B N 1
ATOM 3699 C CA . THR B 1 243 ? -20.362 6.854 14.463 1.00 21.51 243 THR B CA 1
ATOM 3700 C C . THR B 1 243 ? -18.990 6.428 14.981 1.00 23.65 243 THR B C 1
ATOM 3701 O O . THR B 1 243 ? -18.733 6.425 16.194 1.00 20.20 243 THR B O 1
ATOM 3705 N N . GLY B 1 244 ? -18.131 6.016 14.045 1.00 22.61 244 GLY B N 1
ATOM 3706 C CA . GLY B 1 244 ? -16.783 5.569 14.372 1.00 20.79 244 GLY B CA 1
ATOM 3707 C C . GLY B 1 244 ? -16.685 4.288 15.171 1.00 20.32 244 GLY B C 1
ATOM 3708 O O . GLY B 1 244 ? -15.662 4.059 15.828 1.00 21.12 244 GLY B O 1
ATOM 3709 N N . GLN B 1 245 ? -17.709 3.432 15.137 1.00 20.77 245 GLN B N 1
ATOM 3710 C CA . GLN B 1 245 ? -17.751 2.277 16.019 1.00 20.31 245 GLN B CA 1
ATOM 3711 C C . GLN B 1 245 ? -18.012 0.992 15.239 1.00 23.44 245 GLN B C 1
ATOM 3712 O O . GLN B 1 245 ? -18.451 1.005 14.086 1.00 23.37 245 GLN B O 1
ATOM 3718 N N . MET B 1 246 ? -17.760 -0.128 15.918 1.00 21.39 246 MET B N 1
ATOM 3719 C CA . MET B 1 246 ? -17.779 -1.445 15.309 1.00 19.79 246 MET B CA 1
ATOM 3720 C C . MET B 1 246 ? -18.444 -2.430 16.257 1.00 23.41 246 MET B C 1
ATOM 3721 O O . MET B 1 246 ? -18.229 -2.379 17.473 1.00 19.99 246 MET B O 1
ATOM 3726 N N . ILE B 1 247 ? -19.250 -3.324 15.697 1.00 20.30 247 ILE B N 1
ATOM 3727 C CA . ILE B 1 247 ? -19.781 -4.475 16.415 1.00 18.45 247 ILE B CA 1
ATOM 3728 C C . ILE B 1 247 ? -19.111 -5.715 15.839 1.00 23.13 247 ILE B C 1
ATOM 3729 O O . ILE B 1 247 ? -19.083 -5.897 14.613 1.00 21.99 247 ILE B O 1
ATOM 3734 N N . ALA B 1 248 ? -18.565 -6.560 16.713 1.00 20.15 248 ALA B N 1
ATOM 3735 C CA . ALA B 1 248 ? -17.989 -7.834 16.292 1.00 20.96 248 ALA B CA 1
ATOM 3736 C C . ALA B 1 248 ? -19.064 -8.904 16.428 1.00 18.99 248 ALA B C 1
ATOM 3737 O O . ALA B 1 248 ? -19.455 -9.264 17.536 1.00 20.33 248 ALA B O 1
ATOM 3739 N N . LEU B 1 249 ? -19.563 -9.394 15.296 1.00 23.34 249 LEU B N 1
ATOM 3740 C CA . LEU B 1 249 ? -20.499 -10.516 15.289 1.00 22.77 249 LEU B CA 1
ATOM 3741 C C . LEU B 1 249 ? -19.651 -11.779 15.229 1.00 25.84 249 LEU B C 1
ATOM 3742 O O . LEU B 1 249 ? -19.460 -12.382 14.169 1.00 23.02 249 LEU B O 1
ATOM 3747 N N . ASP B 1 250 ? -19.088 -12.167 16.385 1.00 22.26 250 ASP B N 1
ATOM 3748 C CA . ASP B 1 250 ? -18.005 -13.144 16.341 1.00 25.46 250 ASP B CA 1
ATOM 3749 C C . ASP B 1 250 ? -18.114 -14.268 17.363 1.00 26.33 250 ASP B C 1
ATOM 3750 O O . ASP B 1 250 ? -17.143 -15.017 17.531 1.00 26.57 250 ASP B O 1
ATOM 3755 N N . GLY B 1 251 ? -19.255 -14.432 18.024 1.00 23.12 251 GLY B N 1
ATOM 3756 C CA . GLY B 1 251 ? -19.349 -15.447 19.061 1.00 19.04 251 GLY B CA 1
ATOM 3757 C C . GLY B 1 251 ? -18.364 -15.260 20.193 1.00 20.39 251 GLY B C 1
ATOM 3758 O O . GLY B 1 251 ? -18.037 -16.225 20.892 1.00 22.31 251 GLY B O 1
ATOM 3759 N N . GLY B 1 252 ? -17.880 -14.035 20.396 1.00 18.84 252 GLY B N 1
ATOM 3760 C CA . GLY B 1 252 ? -16.884 -13.763 21.410 1.00 19.10 252 GLY B CA 1
ATOM 3761 C C . GLY B 1 252 ? -15.455 -14.035 20.992 1.00 20.86 252 GLY B C 1
ATOM 3762 O O . GLY B 1 252 ? -14.565 -14.016 21.855 1.00 22.95 252 GLY B O 1
ATOM 3763 N N . GLN B 1 253 ? -15.199 -14.269 19.695 1.00 19.02 253 GLN B N 1
ATOM 3764 C CA . GLN B 1 253 ? -13.870 -14.715 19.280 1.00 19.87 253 GLN B CA 1
ATOM 3765 C C . GLN B 1 253 ? -12.773 -13.745 19.719 1.00 22.34 253 GLN B C 1
ATOM 3766 O O . GLN B 1 253 ? -11.708 -14.173 20.185 1.00 20.78 253 GLN B O 1
ATOM 3772 N N . HIS B 1 254 ? -13.003 -12.435 19.581 1.00 22.10 254 HIS B N 1
ATOM 3773 C CA . HIS B 1 254 ? -11.934 -11.493 19.894 1.00 21.27 254 HIS B CA 1
ATOM 3774 C C . HIS B 1 254 ? -11.620 -11.452 21.383 1.00 22.23 254 HIS B C 1
ATOM 3775 O O . HIS B 1 254 ? -10.609 -10.854 21.769 1.00 21.44 254 HIS B O 1
ATOM 3782 N N . LEU B 1 255 ? -12.453 -12.080 22.215 1.00 19.51 255 LEU B N 1
ATOM 3783 C CA . LEU B 1 255 ? -12.280 -12.126 23.661 1.00 17.26 255 LEU B CA 1
ATOM 3784 C C . LEU B 1 255 ? -11.634 -13.412 24.142 1.00 18.28 255 LEU B C 1
ATOM 3785 O O . LEU B 1 255 ? -11.435 -13.565 25.348 1.00 19.01 255 LEU B O 1
ATOM 3790 N N . ALA B 1 256 ? -11.361 -14.357 23.242 1.00 17.37 256 ALA B N 1
ATOM 3791 C CA . ALA B 1 256 ? -10.703 -15.595 23.631 1.00 18.93 256 ALA B CA 1
ATOM 3792 C C . ALA B 1 256 ? -9.341 -15.277 24.221 1.00 22.09 256 ALA B C 1
ATOM 3793 O O . ALA B 1 256 ? -8.616 -14.410 23.722 1.00 22.77 256 ALA B O 1
ATOM 3795 N N . TRP B 1 257 ? -8.988 -15.994 25.284 1.00 19.40 257 TRP B N 1
ATOM 3796 C CA . TRP B 1 257 ? -7.893 -15.555 26.146 1.00 20.80 257 TRP B CA 1
ATOM 3797 C C . TRP B 1 257 ? -6.977 -16.671 26.610 1.00 23.47 257 TRP B C 1
ATOM 3798 O O . TRP B 1 257 ? -5.830 -16.387 26.982 1.00 23.56 257 TRP B O 1
ATOM 3809 N N . GLU B 1 258 ? -7.421 -17.923 26.604 1.00 25.91 258 GLU B N 1
ATOM 3810 C CA . GLU B 1 258 ? -6.642 -19.010 27.189 1.00 30.53 258 GLU B CA 1
ATOM 3811 C C . GLU B 1 258 ? -5.554 -19.435 26.210 1.00 23.21 258 GLU B C 1
ATOM 3812 O O . GLU B 1 258 ? -5.784 -20.244 25.307 1.00 25.84 258 GLU B O 1
ATOM 3818 N N . THR B 1 259 ? -4.363 -18.900 26.400 1.00 25.64 259 THR B N 1
ATOM 3819 C CA . THR B 1 259 ? -3.183 -19.222 25.618 1.00 26.23 259 THR B CA 1
ATOM 3820 C C . THR B 1 259 ? -2.287 -20.183 26.391 1.00 28.44 259 THR B C 1
ATOM 3821 O O . THR B 1 259 ? -2.466 -20.387 27.595 1.00 27.68 259 THR B O 1
ATOM 3825 N N . PRO B 1 260 ? -1.312 -20.813 25.725 1.00 29.83 260 PRO B N 1
ATOM 3826 C CA . PRO B 1 260 ? -0.525 -21.860 26.399 1.00 33.22 260 PRO B CA 1
ATOM 3827 C C . PRO B 1 260 ? 0.271 -21.375 27.590 1.00 29.28 260 PRO B C 1
ATOM 3828 O O . PRO B 1 260 ? 0.597 -22.180 28.470 1.00 30.78 260 PRO B O 1
ATOM 3832 N N . ASP B 1 261 ? 0.600 -20.093 27.657 1.00 27.46 261 ASP B N 1
ATOM 3833 C CA . ASP B 1 261 ? 1.312 -19.576 28.816 1.00 31.00 261 ASP B CA 1
ATOM 3834 C C . ASP B 1 261 ? 0.429 -19.477 30.061 1.00 38.77 261 ASP B C 1
ATOM 3835 O O . ASP B 1 261 ? 0.962 -19.234 31.147 1.00 43.49 261 ASP B O 1
ATOM 3840 N N . ILE B 1 262 ? -0.894 -19.621 29.929 1.00 36.81 262 ILE B N 1
ATOM 3841 C CA . ILE B 1 262 ? -1.791 -19.696 31.079 1.00 46.26 262 ILE B CA 1
ATOM 3842 C C . ILE B 1 262 ? -2.265 -21.134 31.255 1.00 58.66 262 ILE B C 1
ATOM 3843 O O . ILE B 1 262 ? -2.091 -21.733 32.325 1.00 66.61 262 ILE B O 1
ATOM 3848 N N . ALA B 1 263 ? -2.864 -21.687 30.195 1.00 56.29 263 ALA B N 1
ATOM 3849 C CA . ALA B 1 263 ? -3.597 -22.953 30.211 1.00 55.41 263 ALA B CA 1
ATOM 3850 C C . ALA B 1 263 ? -2.837 -24.090 30.893 1.00 60.21 263 ALA B C 1
ATOM 3851 O O . ALA B 1 263 ? -3.377 -24.761 31.774 1.00 63.32 263 ALA B O 1
ATOM 3853 N N . ALA C 1 15 ? 18.566 21.056 39.010 1.00 82.73 15 ALA C N 1
ATOM 3854 C CA . ALA C 1 15 ? 19.388 19.933 39.445 1.00 77.91 15 ALA C CA 1
ATOM 3855 C C . ALA C 1 15 ? 18.536 18.685 39.717 1.00 66.75 15 ALA C C 1
ATOM 3856 O O . ALA C 1 15 ? 18.081 18.466 40.845 1.00 57.46 15 ALA C O 1
ATOM 3858 N N . ARG C 1 16 ? 18.313 17.886 38.663 1.00 64.07 16 ARG C N 1
ATOM 3859 C CA . ARG C 1 16 ? 17.704 16.565 38.766 1.00 57.03 16 ARG C CA 1
ATOM 3860 C C . ARG C 1 16 ? 18.730 15.473 39.050 1.00 56.64 16 ARG C C 1
ATOM 3861 O O . ARG C 1 16 ? 18.481 14.305 38.712 1.00 55.75 16 ARG C O 1
ATOM 3869 N N . MET C 1 17 ? 19.879 15.832 39.634 1.00 51.55 17 MET C N 1
ATOM 3870 C CA . MET C 1 17 ? 20.846 14.846 40.099 1.00 44.72 17 MET C CA 1
ATOM 3871 C C . MET C 1 17 ? 20.179 13.824 41.010 1.00 37.30 17 MET C C 1
ATOM 3872 O O . MET C 1 17 ? 19.316 14.164 41.825 1.00 36.97 17 MET C O 1
ATOM 3877 N N . VAL C 1 18 ? 20.590 12.563 40.870 1.00 33.99 18 VAL C N 1
ATOM 3878 C CA . VAL C 1 18 ? 19.900 11.479 41.569 1.00 34.75 18 VAL C CA 1
ATOM 3879 C C . VAL C 1 18 ? 19.995 11.644 43.082 1.00 30.06 18 VAL C C 1
ATOM 3880 O O . VAL C 1 18 ? 19.118 11.177 43.817 1.00 26.69 18 VAL C O 1
ATOM 3884 N N . ALA C 1 19 ? 21.042 12.317 43.576 1.00 34.27 19 ALA C N 1
ATOM 3885 C CA . ALA C 1 19 ? 21.135 12.592 45.008 1.00 36.34 19 ALA C CA 1
ATOM 3886 C C . ALA C 1 19 ? 20.036 13.533 45.486 1.00 34.90 19 ALA C C 1
ATOM 3887 O O . ALA C 1 19 ? 19.715 13.542 46.678 1.00 32.80 19 ALA C O 1
ATOM 3889 N N . ASN C 1 20 ? 19.461 14.328 44.585 1.00 32.13 20 ASN C N 1
ATOM 3890 C CA . ASN C 1 20 ? 18.341 15.196 44.900 1.00 29.09 20 ASN C CA 1
ATOM 3891 C C . ASN C 1 20 ? 17.004 14.579 44.508 1.00 25.47 20 ASN C C 1
ATOM 3892 O O . ASN C 1 20 ? 16.048 15.320 44.266 1.00 27.10 20 ASN C O 1
ATOM 3897 N N . CYS C 1 21 ? 16.909 13.244 44.431 1.00 22.53 21 CYS C N 1
ATOM 3898 C CA A CYS C 1 21 ? 15.670 12.560 44.043 0.83 20.13 21 CYS C CA 1
ATOM 3899 C CA B CYS C 1 21 ? 15.674 12.559 44.046 0.17 20.51 21 CYS C CA 1
ATOM 3900 C C . CYS C 1 21 ? 15.348 11.454 45.043 1.00 19.65 21 CYS C C 1
ATOM 3901 O O . CYS C 1 21 ? 15.590 10.267 44.781 1.00 19.98 21 CYS C O 1
ATOM 3906 N N . PRO C 1 22 ? 14.785 11.802 46.199 1.00 18.89 22 PRO C N 1
ATOM 3907 C CA . PRO C 1 22 ? 14.422 10.761 47.169 1.00 19.96 22 PRO C CA 1
ATOM 3908 C C . PRO C 1 22 ? 13.330 9.853 46.620 1.00 18.75 22 PRO C C 1
ATOM 3909 O O . PRO C 1 22 ? 12.369 10.313 45.996 1.00 18.68 22 PRO C O 1
ATOM 3913 N N . VAL C 1 23 ? 13.483 8.551 46.864 1.00 19.19 23 VAL C N 1
ATOM 3914 C CA . VAL C 1 23 ? 12.569 7.526 46.367 1.00 16.53 23 VAL C CA 1
ATOM 3915 C C . VAL C 1 23 ? 11.823 6.885 47.531 1.00 19.87 23 VAL C C 1
ATOM 3916 O O . VAL C 1 23 ? 12.408 6.610 48.584 1.00 22.43 23 VAL C O 1
ATOM 3920 N N . LEU C 1 24 ? 10.529 6.635 47.332 1.00 17.74 24 LEU C N 1
ATOM 3921 C CA . LEU C 1 24 ? 9.733 5.773 48.198 1.00 16.80 24 LEU C CA 1
ATOM 3922 C C . LEU C 1 24 ? 9.276 4.578 47.371 1.00 19.64 24 LEU C C 1
ATOM 3923 O O . LEU C 1 24 ? 8.609 4.758 46.345 1.00 18.27 24 LEU C O 1
ATOM 3928 N N . VAL C 1 25 ? 9.650 3.371 47.799 1.00 20.20 25 VAL C N 1
ATOM 3929 C CA . VAL C 1 25 ? 9.201 2.122 47.175 1.00 19.50 25 VAL C CA 1
ATOM 3930 C C . VAL C 1 25 ? 8.314 1.380 48.170 1.00 15.70 25 VAL C C 1
ATOM 3931 O O . VAL C 1 25 ? 8.780 0.974 49.240 1.00 17.41 25 VAL C O 1
ATOM 3935 N N . THR C 1 26 ? 7.043 1.195 47.829 1.00 18.93 26 THR C N 1
ATOM 3936 C CA . THR C 1 26 ? 6.166 0.417 48.691 1.00 19.50 26 THR C CA 1
ATOM 3937 C C . THR C 1 26 ? 6.427 -1.069 48.474 1.00 20.66 26 THR C C 1
ATOM 3938 O O . THR C 1 26 ? 6.771 -1.501 47.371 1.00 19.47 26 THR C O 1
ATOM 3942 N N . GLY C 1 27 ? 6.275 -1.849 49.540 1.00 21.40 27 GLY C N 1
ATOM 3943 C CA . GLY C 1 27 ? 6.626 -3.269 49.461 1.00 21.59 27 GLY C CA 1
ATOM 3944 C C . GLY C 1 27 ? 8.034 -3.510 48.957 1.00 22.98 27 GLY C C 1
ATOM 3945 O O . GLY C 1 27 ? 8.264 -4.424 48.152 1.00 24.36 27 GLY C O 1
ATOM 3946 N N . GLY C 1 28 ? 8.992 -2.710 49.415 1.00 21.69 28 GLY C N 1
ATOM 3947 C CA . GLY C 1 28 ? 10.325 -2.740 48.845 1.00 21.65 28 GLY C CA 1
ATOM 3948 C C . GLY C 1 28 ? 11.330 -3.655 49.512 1.00 25.48 28 GLY C C 1
ATOM 3949 O O . GLY C 1 28 ? 12.517 -3.576 49.178 1.00 25.74 28 GLY C O 1
ATOM 3950 N N . ALA C 1 29 ? 10.910 -4.523 50.437 1.00 24.53 29 ALA C N 1
ATOM 3951 C CA . ALA C 1 29 ? 11.856 -5.353 51.172 1.00 25.45 29 ALA C CA 1
ATOM 3952 C C . ALA C 1 29 ? 12.066 -6.733 50.559 1.00 31.52 29 ALA C C 1
ATOM 3953 O O . ALA C 1 29 ? 12.909 -7.486 51.057 1.00 29.35 29 ALA C O 1
ATOM 3955 N N . ARG C 1 30 ? 11.339 -7.090 49.500 1.00 26.32 30 ARG C N 1
ATOM 3956 C CA . ARG C 1 30 ? 11.477 -8.417 48.917 1.00 29.14 30 ARG C CA 1
ATOM 3957 C C . ARG C 1 30 ? 11.286 -8.356 47.414 1.00 27.16 30 ARG C C 1
ATOM 3958 O O . ARG C 1 30 ? 10.698 -7.413 46.886 1.00 24.28 30 ARG C O 1
ATOM 3966 N N . ARG C 1 31 ? 11.808 -9.384 46.741 1.00 25.49 31 ARG C N 1
ATOM 3967 C CA A ARG C 1 31 ? 11.472 -9.728 45.345 0.53 26.83 31 ARG C CA 1
ATOM 3968 C CA B ARG C 1 31 ? 11.471 -9.727 45.347 0.47 26.76 31 ARG C CA 1
ATOM 3969 C C . ARG C 1 31 ? 11.619 -8.487 44.461 1.00 24.81 31 ARG C C 1
ATOM 3970 O O . ARG C 1 31 ? 12.677 -7.846 44.488 1.00 21.89 31 ARG C O 1
ATOM 3985 N N . ILE C 1 32 ? 10.605 -8.126 43.664 1.00 24.43 32 ILE C N 1
ATOM 3986 C CA . ILE C 1 32 ? 10.767 -7.061 42.677 1.00 23.15 32 ILE C CA 1
ATOM 3987 C C . ILE C 1 32 ? 11.004 -5.727 43.362 1.00 21.77 32 ILE C C 1
ATOM 3988 O O . ILE C 1 32 ? 11.834 -4.922 42.916 1.00 18.49 32 ILE C O 1
ATOM 3993 N N . GLY C 1 33 ? 10.275 -5.468 44.450 1.00 18.75 33 GLY C N 1
ATOM 3994 C CA . GLY C 1 33 ? 10.476 -4.227 45.178 1.00 18.13 33 GLY C CA 1
ATOM 3995 C C . GLY C 1 33 ? 11.898 -4.084 45.684 1.00 18.69 33 GLY C C 1
ATOM 3996 O O . GLY C 1 33 ? 12.516 -3.026 45.540 1.00 20.46 33 GLY C O 1
ATOM 3997 N N . LYS C 1 34 ? 12.444 -5.153 46.263 1.00 17.03 34 LYS C N 1
ATOM 3998 C CA . LYS C 1 34 ? 13.834 -5.132 46.698 1.00 18.07 34 LYS C CA 1
ATOM 3999 C C . LYS C 1 34 ? 14.775 -4.889 45.527 1.00 22.16 34 LYS C C 1
ATOM 4000 O O . LYS C 1 34 ? 15.725 -4.103 45.636 1.00 22.77 34 LYS C O 1
ATOM 4006 N N . ALA C 1 35 ? 14.530 -5.560 44.399 1.00 20.53 35 ALA C N 1
ATOM 4007 C CA . ALA C 1 35 ? 15.381 -5.364 43.230 1.00 22.81 35 ALA C CA 1
ATOM 4008 C C . ALA C 1 35 ? 15.368 -3.910 42.771 1.00 22.65 35 ALA C C 1
ATOM 4009 O O . ALA C 1 35 ? 16.409 -3.367 42.376 1.00 25.21 35 ALA C O 1
ATOM 4011 N N . ILE C 1 36 ? 14.206 -3.257 42.825 1.00 17.63 36 ILE C N 1
ATOM 4012 C CA . ILE C 1 36 ? 14.140 -1.844 42.465 1.00 18.38 36 ILE C CA 1
ATOM 4013 C C . ILE C 1 36 ? 14.889 -0.991 43.487 1.00 20.82 36 ILE C C 1
ATOM 4014 O O . ILE C 1 36 ? 15.705 -0.136 43.120 1.00 19.46 36 ILE C O 1
ATOM 4019 N N . VAL C 1 37 ? 14.622 -1.209 44.782 1.00 16.97 37 VAL C N 1
ATOM 4020 C CA . VAL C 1 37 ? 15.321 -0.478 45.843 1.00 18.88 37 VAL C CA 1
ATOM 4021 C C . VAL C 1 37 ? 16.832 -0.563 45.663 1.00 19.96 37 VAL C C 1
ATOM 4022 O O . VAL C 1 37 ? 17.552 0.445 45.714 1.00 21.31 37 VAL C O 1
ATOM 4026 N N . GLU C 1 38 ? 17.342 -1.775 45.470 1.00 20.13 38 GLU C N 1
ATOM 4027 C CA . GLU C 1 38 ? 18.786 -1.939 45.465 1.00 23.46 38 GLU C CA 1
ATOM 4028 C C . GLU C 1 38 ? 19.416 -1.352 44.208 1.00 22.52 38 GLU C C 1
ATOM 4029 O O . GLU C 1 38 ? 20.548 -0.848 44.257 1.00 22.73 38 GLU C O 1
ATOM 4035 N N . ASP C 1 39 ? 18.698 -1.374 43.089 1.00 19.38 39 ASP C N 1
ATOM 4036 C CA . ASP C 1 39 ? 19.208 -0.724 41.888 1.00 22.04 39 ASP C CA 1
ATOM 4037 C C . ASP C 1 39 ? 19.291 0.787 42.087 1.00 19.37 39 ASP C C 1
ATOM 4038 O O . ASP C 1 39 ? 20.319 1.410 41.790 1.00 22.23 39 ASP C O 1
ATOM 4043 N N . LEU C 1 40 ? 18.223 1.390 42.607 1.00 18.26 40 LEU C N 1
ATOM 4044 C CA . LEU C 1 40 ? 18.202 2.839 42.767 1.00 20.55 40 LEU C CA 1
ATOM 4045 C C . LEU C 1 40 ? 19.258 3.296 43.765 1.00 21.03 40 LEU C C 1
ATOM 4046 O O . LEU C 1 40 ? 20.002 4.251 43.507 1.00 22.71 40 LEU C O 1
ATOM 4051 N N . ALA C 1 41 ? 19.342 2.622 44.914 1.00 22.47 41 ALA C N 1
ATOM 4052 C CA . ALA C 1 41 ? 20.354 2.991 45.902 1.00 21.18 41 ALA C CA 1
ATOM 4053 C C . ALA C 1 41 ? 21.757 2.805 45.343 1.00 24.21 41 ALA C C 1
ATOM 4054 O O . ALA C 1 41 ? 22.636 3.642 45.569 1.00 27.84 41 ALA C O 1
ATOM 4056 N N . SER C 1 42 ? 21.980 1.736 44.578 1.00 22.28 42 SER C N 1
ATOM 4057 C CA . SER C 1 42 ? 23.284 1.542 43.952 1.00 24.92 42 SER C CA 1
ATOM 4058 C C . SER C 1 42 ? 23.610 2.647 42.949 1.00 27.00 42 SER C C 1
ATOM 4059 O O . SER C 1 42 ? 24.791 2.854 42.622 1.00 27.73 42 SER C O 1
ATOM 4062 N N . HIS C 1 43 ? 22.595 3.362 42.455 1.00 23.49 43 HIS C N 1
ATOM 4063 C CA . HIS C 1 43 ? 22.797 4.452 41.513 1.00 22.96 43 HIS C CA 1
ATOM 4064 C C . HIS C 1 43 ? 22.780 5.823 42.177 1.00 26.23 43 HIS C C 1
ATOM 4065 O O . HIS C 1 43 ? 22.816 6.839 41.480 1.00 27.34 43 HIS C O 1
ATOM 4072 N N . GLY C 1 44 ? 22.742 5.883 43.498 1.00 24.10 44 GLY C N 1
ATOM 4073 C CA . GLY C 1 44 ? 22.884 7.145 44.186 1.00 25.57 44 GLY C CA 1
ATOM 4074 C C . GLY C 1 44 ? 21.597 7.815 44.611 1.00 25.33 44 GLY C C 1
ATOM 4075 O O . GLY C 1 44 ? 21.655 8.942 45.116 1.00 26.24 44 GLY C O 1
ATOM 4076 N N . PHE C 1 45 ? 20.442 7.165 44.420 1.00 21.50 45 PHE C N 1
ATOM 4077 C CA . PHE C 1 45 ? 19.162 7.684 44.912 1.00 19.77 45 PHE C CA 1
ATOM 4078 C C . PHE C 1 45 ? 19.037 7.428 46.410 1.00 25.06 45 PHE C C 1
ATOM 4079 O O . PHE C 1 45 ? 19.298 6.309 46.861 1.00 27.36 45 PHE C O 1
ATOM 4087 N N . PRO C 1 46 ? 18.619 8.409 47.204 1.00 23.95 46 PRO C N 1
ATOM 4088 C CA . PRO C 1 46 ? 18.174 8.092 48.568 1.00 22.02 46 PRO C CA 1
ATOM 4089 C C . PRO C 1 46 ? 16.877 7.311 48.472 1.00 19.88 46 PRO C C 1
ATOM 4090 O O . PRO C 1 46 ? 16.017 7.624 47.642 1.00 21.24 46 PRO C O 1
ATOM 4094 N N . VAL C 1 47 ? 16.739 6.262 49.283 1.00 18.02 47 VAL C N 1
ATOM 4095 C CA A VAL C 1 47 ? 15.620 5.335 49.139 0.55 18.66 47 VAL C CA 1
ATOM 4096 C CA B VAL C 1 47 ? 15.616 5.340 49.141 0.45 18.68 47 VAL C CA 1
ATOM 4097 C C . VAL C 1 47 ? 14.950 5.108 50.490 1.00 20.53 47 VAL C C 1
ATOM 4098 O O . VAL C 1 47 ? 15.620 4.808 51.484 1.00 22.48 47 VAL C O 1
ATOM 4105 N N . ALA C 1 48 ? 13.628 5.234 50.514 1.00 19.27 48 ALA C N 1
ATOM 4106 C CA . ALA C 1 48 ? 12.815 4.842 51.653 1.00 21.55 48 ALA C CA 1
ATOM 4107 C C . ALA C 1 48 ? 12.165 3.506 51.303 1.00 20.18 48 ALA C C 1
ATOM 4108 O O . ALA C 1 48 ? 11.456 3.397 50.293 1.00 21.86 48 ALA C O 1
ATOM 4110 N N . ILE C 1 49 ? 12.441 2.492 52.115 1.00 22.66 49 ILE C N 1
ATOM 4111 C CA . ILE C 1 49 ? 11.938 1.140 51.908 1.00 22.26 49 ILE C CA 1
ATOM 4112 C C . ILE C 1 49 ? 10.675 0.998 52.742 1.00 22.76 49 ILE C C 1
ATOM 4113 O O . ILE C 1 49 ? 10.738 0.927 53.973 1.00 22.87 49 ILE C O 1
ATOM 4118 N N . HIS C 1 50 ? 9.518 0.973 52.093 1.00 22.61 50 HIS C N 1
ATOM 4119 C CA . HIS C 1 50 ? 8.305 0.692 52.834 1.00 22.66 50 HIS C CA 1
ATOM 4120 C C . HIS C 1 50 ? 8.115 -0.810 52.949 1.00 22.59 50 HIS C C 1
ATOM 4121 O O . HIS C 1 50 ? 8.412 -1.566 52.017 1.00 22.24 50 HIS C O 1
ATOM 4128 N N . CYS C 1 51 ? 7.604 -1.235 54.098 1.00 23.23 51 CYS C N 1
ATOM 4129 C CA . CYS C 1 51 ? 7.283 -2.632 54.302 1.00 26.34 51 CYS C CA 1
ATOM 4130 C C . CYS C 1 51 ? 6.182 -2.722 55.338 1.00 28.76 51 CYS C C 1
ATOM 4131 O O . CYS C 1 51 ? 5.826 -1.739 55.996 1.00 27.75 51 CYS C O 1
ATOM 4134 N N . ASN C 1 52 ? 5.639 -3.923 55.466 1.00 30.20 52 ASN C N 1
ATOM 4135 C CA . ASN C 1 52 ? 4.600 -4.177 56.443 1.00 28.37 52 ASN C CA 1
ATOM 4136 C C . ASN C 1 52 ? 5.039 -5.333 57.319 1.00 33.50 52 ASN C C 1
ATOM 4137 O O . ASN C 1 52 ? 5.506 -5.128 58.445 1.00 36.28 52 ASN C O 1
ATOM 4142 N N . ARG C 1 53 ? 4.923 -6.551 56.794 1.00 33.46 53 ARG C N 1
ATOM 4143 C CA . ARG C 1 53 ? 5.314 -7.723 57.561 1.00 36.91 53 ARG C CA 1
ATOM 4144 C C . ARG C 1 53 ? 6.816 -8.003 57.487 1.00 39.91 53 ARG C C 1
ATOM 4145 O O . ARG C 1 53 ? 7.330 -8.747 58.328 1.00 44.08 53 ARG C O 1
ATOM 4147 N N . SER C 1 54 ? 7.530 -7.406 56.536 1.00 33.48 54 SER C N 1
ATOM 4148 C CA . SER C 1 54 ? 8.935 -7.736 56.265 1.00 33.76 54 SER C CA 1
ATOM 4149 C C . SER C 1 54 ? 9.887 -6.699 56.844 1.00 33.25 54 SER C C 1
ATOM 4150 O O . SER C 1 54 ? 10.811 -6.242 56.167 1.00 29.44 54 SER C O 1
ATOM 4153 N N . LEU C 1 55 ? 9.685 -6.329 58.109 1.00 34.56 55 LEU C N 1
ATOM 4154 C CA . LEU C 1 55 ? 10.493 -5.270 58.704 1.00 34.96 55 LEU C CA 1
ATOM 4155 C C . LEU C 1 55 ? 11.963 -5.675 58.788 1.00 37.24 55 LEU C C 1
ATOM 4156 O O . LEU C 1 55 ? 12.854 -4.905 58.406 1.00 34.72 55 LEU C O 1
ATOM 4161 N N . ASP C 1 56 ? 12.233 -6.887 59.285 1.00 40.02 56 ASP C N 1
ATOM 4162 C CA . ASP C 1 56 ? 13.613 -7.352 59.411 1.00 44.95 56 ASP C CA 1
ATOM 4163 C C . ASP C 1 56 ? 14.334 -7.344 58.067 1.00 43.83 56 ASP C C 1
ATOM 4164 O O . ASP C 1 56 ? 15.495 -6.924 57.978 1.00 42.03 56 ASP C O 1
ATOM 4169 N N . GLU C 1 57 ? 13.665 -7.817 57.014 1.00 37.46 57 GLU C N 1
ATOM 4170 C CA . GLU C 1 57 ? 14.254 -7.793 55.681 1.00 36.76 57 GLU C CA 1
ATOM 4171 C C . GLU C 1 57 ? 14.557 -6.366 55.247 1.00 32.06 57 GLU C C 1
ATOM 4172 O O . GLU C 1 57 ? 15.646 -6.076 54.737 1.00 33.69 57 GLU C O 1
ATOM 4178 N N . GLY C 1 58 ? 13.603 -5.454 55.454 1.00 30.72 58 GLY C N 1
ATOM 4179 C CA . GLY C 1 58 ? 13.817 -4.074 55.050 1.00 28.77 58 GLY C CA 1
ATOM 4180 C C . GLY C 1 58 ? 14.963 -3.419 55.799 1.00 33.48 58 GLY C C 1
ATOM 4181 O O . GLY C 1 58 ? 15.779 -2.704 55.207 1.00 32.37 58 GLY C O 1
ATOM 4182 N N . GLU C 1 59 ? 15.048 -3.661 57.112 1.00 32.75 59 GLU C N 1
ATOM 4183 C CA . GLU C 1 59 ? 16.119 -3.051 57.889 1.00 32.86 59 GLU C CA 1
ATOM 4184 C C . GLU C 1 59 ? 17.474 -3.580 57.450 1.00 32.50 59 GLU C C 1
ATOM 4185 O O . GLU C 1 59 ? 18.455 -2.830 57.411 1.00 35.74 59 GLU C O 1
ATOM 4191 N N . ALA C 1 60 ? 17.542 -4.862 57.082 1.00 35.69 60 ALA C N 1
ATOM 4192 C CA . ALA C 1 60 ? 18.805 -5.422 56.606 1.00 38.13 60 ALA C CA 1
ATOM 4193 C C . ALA C 1 60 ? 19.240 -4.764 55.303 1.00 34.62 60 ALA C C 1
ATOM 4194 O O . ALA C 1 60 ? 20.425 -4.448 55.121 1.00 34.25 60 ALA C O 1
ATOM 4196 N N . ILE C 1 61 ? 18.295 -4.539 54.387 1.00 27.94 61 ILE C N 1
ATOM 4197 C CA . ILE C 1 61 ? 18.618 -3.857 53.136 1.00 30.59 61 ILE C CA 1
ATOM 4198 C C . ILE C 1 61 ? 19.132 -2.450 53.421 1.00 32.35 61 ILE C C 1
ATOM 4199 O O . ILE C 1 61 ? 20.194 -2.044 52.933 1.00 36.01 61 ILE C O 1
ATOM 4204 N N . ALA C 1 62 ? 18.388 -1.687 54.224 1.00 30.41 62 ALA C N 1
ATOM 4205 C CA . ALA C 1 62 ? 18.789 -0.316 54.517 1.00 30.38 62 ALA C CA 1
ATOM 4206 C C . ALA C 1 62 ? 20.133 -0.271 55.238 1.00 31.17 62 ALA C C 1
ATOM 4207 O O . ALA C 1 62 ? 20.935 0.642 55.007 1.00 31.86 62 ALA C O 1
ATOM 4209 N N . ASN C 1 63 ? 20.401 -1.251 56.112 1.00 31.97 63 ASN C N 1
ATOM 4210 C CA . ASN C 1 63 ? 21.691 -1.295 56.794 1.00 34.63 63 ASN C CA 1
ATOM 4211 C C . ASN C 1 63 ? 22.820 -1.504 55.801 1.00 38.95 63 ASN C C 1
ATOM 4212 O O . ASN C 1 63 ? 23.867 -0.850 55.887 1.00 40.49 63 ASN C O 1
ATOM 4217 N N . ARG C 1 64 ? 22.634 -2.433 54.863 1.00 40.22 64 ARG C N 1
ATOM 4218 C CA . ARG C 1 64 ? 23.670 -2.682 53.873 1.00 42.52 64 ARG C CA 1
ATOM 4219 C C . ARG C 1 64 ? 23.894 -1.447 53.012 1.00 42.48 64 ARG C C 1
ATOM 4220 O O . ARG C 1 64 ? 25.038 -1.106 52.691 1.00 40.41 64 ARG C O 1
ATOM 4228 N N . ILE C 1 65 ? 22.814 -0.746 52.654 1.00 35.75 65 ILE C N 1
ATOM 4229 C CA . ILE C 1 65 ? 22.951 0.457 51.840 1.00 33.01 65 ILE C CA 1
ATOM 4230 C C . ILE C 1 65 ? 23.677 1.555 52.609 1.00 38.61 65 ILE C C 1
ATOM 4231 O O . ILE C 1 65 ? 24.575 2.215 52.070 1.00 41.21 65 ILE C O 1
ATOM 4236 N N . ASN C 1 66 ? 23.317 1.768 53.878 1.00 34.08 66 ASN C N 1
ATOM 4237 C CA . ASN C 1 66 ? 23.948 2.849 54.630 1.00 35.79 66 ASN C CA 1
ATOM 4238 C C . ASN C 1 66 ? 25.402 2.526 54.952 1.00 39.15 66 ASN C C 1
ATOM 4239 O O . ASN C 1 66 ? 26.264 3.412 54.904 1.00 41.65 66 ASN C O 1
ATOM 4244 N N . ASP C 1 67 ? 25.699 1.261 55.265 1.00 42.26 67 ASP C N 1
ATOM 4245 C CA . ASP C 1 67 ? 27.080 0.861 55.515 1.00 46.16 67 ASP C CA 1
ATOM 4246 C C . ASP C 1 67 ? 27.935 0.950 54.258 1.00 49.19 67 ASP C C 1
ATOM 4247 O O . ASP C 1 67 ? 29.167 0.954 54.363 1.00 48.37 67 ASP C O 1
ATOM 4252 N N . SER C 1 68 ? 27.308 1.028 53.080 1.00 49.20 68 SER C N 1
ATOM 4253 C CA . SER C 1 68 ? 27.985 1.226 51.803 1.00 49.13 68 SER C CA 1
ATOM 4254 C C . SER C 1 68 ? 28.094 2.694 51.412 1.00 47.28 68 SER C C 1
ATOM 4255 O O . SER C 1 68 ? 28.532 2.991 50.297 1.00 52.79 68 SER C O 1
ATOM 4258 N N . GLY C 1 69 ? 27.699 3.613 52.290 1.00 41.71 69 GLY C N 1
ATOM 4259 C CA . GLY C 1 69 ? 27.723 5.025 51.974 1.00 42.76 69 GLY C CA 1
ATOM 4260 C C . GLY C 1 69 ? 26.491 5.547 51.271 1.00 47.27 69 GLY C C 1
ATOM 4261 O O . GLY C 1 69 ? 26.510 6.686 50.784 1.00 49.34 69 GLY C O 1
ATOM 4262 N N . GLY C 1 70 ? 25.424 4.756 51.192 1.00 41.39 70 GLY C N 1
ATOM 4263 C CA . GLY C 1 70 ? 24.168 5.214 50.646 1.00 35.51 70 GLY C CA 1
ATOM 4264 C C . GLY C 1 70 ? 23.296 5.870 51.701 1.00 35.88 70 GLY C C 1
ATOM 4265 O O . GLY C 1 70 ? 23.683 6.050 52.859 1.00 42.51 70 GLY C O 1
ATOM 4266 N N . ASN C 1 71 ? 22.088 6.231 51.284 1.00 30.59 71 ASN C N 1
ATOM 4267 C CA . ASN C 1 71 ? 21.130 6.899 52.160 1.00 33.08 71 ASN C CA 1
ATOM 4268 C C . ASN C 1 71 ? 19.824 6.116 52.063 1.00 35.15 71 ASN C C 1
ATOM 4269 O O . ASN C 1 71 ? 19.091 6.254 51.078 1.00 36.72 71 ASN C O 1
ATOM 4274 N N . ALA C 1 72 ? 19.541 5.282 53.067 1.00 29.26 72 ALA C N 1
ATOM 4275 C CA . ALA C 1 72 ? 18.338 4.457 53.048 1.00 25.73 72 ALA C CA 1
ATOM 4276 C C . ALA C 1 72 ? 17.655 4.487 54.408 1.00 29.67 72 ALA C C 1
ATOM 4277 O O . ALA C 1 72 ? 18.290 4.707 55.438 1.00 30.29 72 ALA C O 1
ATOM 4279 N N . CYS C 1 73 ? 16.349 4.251 54.403 1.00 26.43 73 CYS C N 1
ATOM 4280 C CA . CYS C 1 73 ? 15.600 4.139 55.645 1.00 28.22 73 CYS C CA 1
ATOM 4281 C C . CYS C 1 73 ? 14.451 3.167 55.415 1.00 27.29 73 CYS C C 1
ATOM 4282 O O . CYS C 1 73 ? 14.163 2.771 54.282 1.00 26.55 73 CYS C O 1
ATOM 4285 N N . VAL C 1 74 ? 13.782 2.797 56.505 1.00 24.98 74 VAL C N 1
ATOM 4286 C CA . VAL C 1 74 ? 12.656 1.872 56.475 1.00 25.20 74 VAL C CA 1
ATOM 4287 C C . VAL C 1 74 ? 11.445 2.570 57.074 1.00 28.76 74 VAL C C 1
ATOM 4288 O O . VAL C 1 74 ? 11.544 3.180 58.144 1.00 28.11 74 VAL C O 1
ATOM 4292 N N . VAL C 1 75 ? 10.304 2.479 56.396 1.00 26.96 75 VAL C N 1
ATOM 4293 C CA . VAL C 1 75 ? 9.051 3.002 56.929 1.00 27.00 75 VAL C CA 1
ATOM 4294 C C . VAL C 1 75 ? 8.004 1.902 56.851 1.00 25.07 75 VAL C C 1
ATOM 4295 O O . VAL C 1 75 ? 8.024 1.066 55.943 1.00 25.09 75 VAL C O 1
ATOM 4299 N N . GLN C 1 76 ? 7.093 1.889 57.819 1.00 29.90 76 GLN C N 1
ATOM 4300 C CA . GLN C 1 76 ? 6.098 0.831 57.934 1.00 33.52 76 GLN C CA 1
ATOM 4301 C C . GLN C 1 76 ? 4.688 1.386 57.810 1.00 34.70 76 GLN C C 1
ATOM 4302 O O . GLN C 1 76 ? 4.369 2.437 58.383 1.00 32.52 76 GLN C O 1
ATOM 4308 N N . ALA C 1 77 ? 3.838 0.646 57.098 1.00 29.11 77 ALA C N 1
ATOM 4309 C CA . ALA C 1 77 ? 2.424 0.978 57.020 1.00 27.63 77 ALA C CA 1
ATOM 4310 C C . ALA C 1 77 ? 1.667 -0.207 56.444 1.00 27.83 77 ALA C C 1
ATOM 4311 O O . ALA C 1 77 ? 2.163 -0.880 55.537 1.00 26.80 77 ALA C O 1
ATOM 4313 N N . ASP C 1 78 ? 0.472 -0.458 56.982 1.00 28.81 78 ASP C N 1
ATOM 4314 C CA . ASP C 1 78 ? -0.483 -1.367 56.356 1.00 29.06 78 ASP C CA 1
ATOM 4315 C C . ASP C 1 78 ? -1.246 -0.581 55.296 1.00 28.64 78 ASP C C 1
ATOM 4316 O O . ASP C 1 78 ? -2.096 0.256 55.622 1.00 30.27 78 ASP C O 1
ATOM 4321 N N . LEU C 1 79 ? -0.956 -0.861 54.027 1.00 24.93 79 LEU C N 1
ATOM 4322 C CA . LEU C 1 79 ? -1.558 -0.111 52.930 1.00 21.77 79 LEU C CA 1
ATOM 4323 C C . LEU C 1 79 ? -3.037 -0.445 52.698 1.00 27.07 79 LEU C C 1
ATOM 4324 O O . LEU C 1 79 ? -3.641 0.136 51.790 1.00 27.40 79 LEU C O 1
ATOM 4329 N N . GLU C 1 80 ? -3.641 -1.351 53.466 1.00 24.02 80 GLU C N 1
ATOM 4330 C CA . GLU C 1 80 ? -5.091 -1.496 53.442 1.00 25.48 80 GLU C CA 1
ATOM 4331 C C . GLU C 1 80 ? -5.787 -0.612 54.468 1.00 32.87 80 GLU C C 1
ATOM 4332 O O . GLU C 1 80 ? -7.020 -0.565 54.483 1.00 39.61 80 GLU C O 1
ATOM 4338 N N . GLY C 1 81 ? -5.035 0.071 55.332 1.00 34.53 81 GLY C N 1
ATOM 4339 C CA . GLY C 1 81 ? -5.599 1.027 56.269 1.00 33.86 81 GLY C CA 1
ATOM 4340 C C . GLY C 1 81 ? -5.229 2.464 55.943 1.00 37.48 81 GLY C C 1
ATOM 4341 O O . GLY C 1 81 ? -5.148 2.834 54.768 1.00 39.84 81 GLY C O 1
ATOM 4342 N N . ASP C 1 82 ? -4.995 3.286 56.965 1.00 40.65 82 ASP C N 1
ATOM 4343 C CA . ASP C 1 82 ? -4.649 4.687 56.748 1.00 46.78 82 ASP C CA 1
ATOM 4344 C C . ASP C 1 82 ? -3.198 4.812 56.299 1.00 38.87 82 ASP C C 1
ATOM 4345 O O . ASP C 1 82 ? -2.288 4.318 56.972 1.00 43.74 82 ASP C O 1
ATOM 4350 N N . VAL C 1 83 ? -2.979 5.481 55.165 1.00 36.02 83 VAL C N 1
ATOM 4351 C CA . VAL C 1 83 ? -1.639 5.691 54.626 1.00 34.23 83 VAL C CA 1
ATOM 4352 C C . VAL C 1 83 ? -1.269 7.172 54.567 1.00 34.71 83 VAL C C 1
ATOM 4353 O O . VAL C 1 83 ? -0.242 7.535 53.981 1.00 28.96 83 VAL C O 1
ATOM 4357 N N . ARG C 1 84 ? -2.064 8.034 55.191 1.00 38.75 84 ARG C N 1
ATOM 4358 C CA . ARG C 1 84 ? -1.905 9.464 54.977 1.00 42.02 84 ARG C CA 1
ATOM 4359 C C . ARG C 1 84 ? -0.698 10.061 55.697 1.00 38.46 84 ARG C C 1
ATOM 4360 O O . ARG C 1 84 ? -0.384 11.234 55.460 1.00 37.77 84 ARG C O 1
ATOM 4368 N N . GLY C 1 85 ? -0.005 9.294 56.539 1.00 32.77 85 GLY C N 1
ATOM 4369 C CA . GLY C 1 85 ? 1.262 9.713 57.110 1.00 28.90 85 GLY C CA 1
ATOM 4370 C C . GLY C 1 85 ? 2.503 9.102 56.483 1.00 29.15 85 GLY C C 1
ATOM 4371 O O . GLY C 1 85 ? 3.616 9.481 56.857 1.00 29.15 85 GLY C O 1
ATOM 4372 N N . LEU C 1 86 ? 2.345 8.200 55.508 1.00 25.31 86 LEU C N 1
ATOM 4373 C CA . LEU C 1 86 ? 3.463 7.392 55.031 1.00 25.30 86 LEU C CA 1
ATOM 4374 C C . LEU C 1 86 ? 4.489 8.227 54.275 1.00 23.32 86 LEU C C 1
ATOM 4375 O O . LEU C 1 86 ? 5.692 8.089 54.500 1.00 26.67 86 LEU C O 1
ATOM 4380 N N . VAL C 1 87 ? 4.046 9.077 53.349 1.00 22.43 87 VAL C N 1
ATOM 4381 C CA . VAL C 1 87 ? 5.015 9.893 52.622 1.00 22.32 87 VAL C CA 1
ATOM 4382 C C . VAL C 1 87 ? 5.825 10.745 53.592 1.00 25.53 87 VAL C C 1
ATOM 4383 O O . VAL C 1 87 ? 7.045 10.888 53.444 1.00 27.71 87 VAL C O 1
ATOM 4387 N N . LYS C 1 88 ? 5.177 11.289 54.624 1.00 28.07 88 LYS C N 1
ATOM 4388 C CA . LYS C 1 88 ? 5.901 12.140 55.562 1.00 26.88 88 LYS C CA 1
ATOM 4389 C C . LYS C 1 88 ? 6.889 11.340 56.410 1.00 29.75 88 LYS C C 1
ATOM 4390 O O . LYS C 1 88 ? 7.976 11.839 56.729 1.00 32.25 88 LYS C O 1
ATOM 4396 N N . GLN C 1 89 ? 6.528 10.112 56.811 1.00 31.37 89 GLN C N 1
ATOM 4397 C CA . GLN C 1 89 ? 7.502 9.230 57.460 1.00 28.39 89 GLN C CA 1
ATOM 4398 C C . GLN C 1 89 ? 8.782 9.148 56.643 1.00 27.26 89 GLN C C 1
ATOM 4399 O O . GLN C 1 89 ? 9.891 9.193 57.188 1.00 31.33 89 GLN C O 1
ATOM 4405 N N . ALA C 1 90 ? 8.636 9.017 55.325 1.00 27.57 90 ALA C N 1
ATOM 4406 C CA . ALA C 1 90 ? 9.787 8.882 54.441 1.00 24.78 90 ALA C CA 1
ATOM 4407 C C . ALA C 1 90 ? 10.515 10.208 54.281 1.00 24.33 90 ALA C C 1
ATOM 4408 O O . ALA C 1 90 ? 11.738 10.278 54.452 1.00 23.74 90 ALA C O 1
ATOM 4410 N N . SER C 1 91 ? 9.779 11.276 53.953 1.00 24.91 91 SER C N 1
ATOM 4411 C CA . SER C 1 91 ? 10.416 12.572 53.724 1.00 25.82 91 SER C CA 1
ATOM 4412 C C . SER C 1 91 ? 11.069 13.122 54.990 1.00 28.97 91 SER C C 1
ATOM 4413 O O . SER C 1 91 ? 12.042 13.876 54.904 1.00 28.37 91 SER C O 1
ATOM 4416 N N . ASP C 1 92 ? 10.561 12.761 56.170 1.00 27.47 92 ASP C N 1
ATOM 4417 C CA . ASP C 1 92 ? 11.241 13.147 57.403 1.00 32.14 92 ASP C CA 1
ATOM 4418 C C . ASP C 1 92 ? 12.643 12.557 57.491 1.00 34.40 92 ASP C C 1
ATOM 4419 O O . ASP C 1 92 ? 13.493 13.111 58.196 1.00 36.33 92 ASP C O 1
ATOM 4424 N N . ARG C 1 93 ? 12.907 11.455 56.789 1.00 32.98 93 ARG C N 1
ATOM 4425 C CA . ARG C 1 93 ? 14.190 10.762 56.863 1.00 32.15 93 ARG C CA 1
ATOM 4426 C C . ARG C 1 93 ? 15.120 11.059 55.688 1.00 30.90 93 ARG C C 1
ATOM 4427 O O . ARG C 1 93 ? 16.335 11.174 55.886 1.00 34.51 93 ARG C O 1
ATOM 4435 N N . ILE C 1 94 ? 14.604 11.204 54.465 1.00 24.97 94 ILE C N 1
ATOM 4436 C CA . ILE C 1 94 ? 15.463 11.372 53.297 1.00 25.79 94 ILE C CA 1
ATOM 4437 C C . ILE C 1 94 ? 15.126 12.601 52.469 1.00 28.62 94 ILE C C 1
ATOM 4438 O O . ILE C 1 94 ? 15.736 12.802 51.419 1.00 29.07 94 ILE C O 1
ATOM 4443 N N . GLY C 1 95 ? 14.171 13.428 52.888 1.00 26.05 95 GLY C N 1
ATOM 4444 C CA . GLY C 1 95 ? 13.829 14.608 52.130 1.00 21.24 95 GLY C CA 1
ATOM 4445 C C . GLY C 1 95 ? 12.598 14.379 51.282 1.00 23.81 95 GLY C C 1
ATOM 4446 O O . GLY C 1 95 ? 12.152 13.243 51.107 1.00 24.41 95 GLY C O 1
ATOM 4447 N N . PRO C 1 96 ? 12.028 15.453 50.736 1.00 25.61 96 PRO C N 1
ATOM 4448 C CA . PRO C 1 96 ? 10.749 15.335 50.017 1.00 25.25 96 PRO C CA 1
ATOM 4449 C C . PRO C 1 96 ? 10.792 14.272 48.927 1.00 23.25 96 PRO C C 1
ATOM 4450 O O . PRO C 1 96 ? 11.686 14.253 48.076 1.00 22.98 96 PRO C O 1
ATOM 4454 N N . ILE C 1 97 ? 9.821 13.366 48.968 1.00 19.06 97 ILE C N 1
ATOM 4455 C CA . ILE C 1 97 ? 9.799 12.272 48.014 1.00 18.54 97 ILE C CA 1
ATOM 4456 C C . ILE C 1 97 ? 9.564 12.820 46.616 1.00 20.55 97 ILE C C 1
ATOM 4457 O O . ILE C 1 97 ? 8.632 13.603 46.376 1.00 19.94 97 ILE C O 1
ATOM 4462 N N . ARG C 1 98 ? 10.415 12.410 45.685 1.00 18.72 98 ARG C N 1
ATOM 4463 C CA . ARG C 1 98 ? 10.381 12.891 44.321 1.00 15.15 98 ARG C CA 1
ATOM 4464 C C . ARG C 1 98 ? 10.036 11.790 43.332 1.00 18.55 98 ARG C C 1
ATOM 4465 O O . ARG C 1 98 ? 9.604 12.087 42.211 1.00 18.79 98 ARG C O 1
ATOM 4473 N N . LEU C 1 99 ? 10.199 10.535 43.726 1.00 18.06 99 LEU C N 1
ATOM 4474 C CA . LEU C 1 99 ? 9.962 9.390 42.862 1.00 16.34 99 LEU C CA 1
ATOM 4475 C C . LEU C 1 99 ? 9.250 8.354 43.719 1.00 17.12 99 LEU C C 1
ATOM 4476 O O . LEU C 1 99 ? 9.819 7.870 44.697 1.00 20.65 99 LEU C O 1
ATOM 4481 N N . LEU C 1 100 ? 8.006 8.038 43.372 1.00 15.93 100 LEU C N 1
ATOM 4482 C CA . LEU C 1 100 ? 7.181 7.079 44.097 1.00 15.36 100 LEU C CA 1
ATOM 4483 C C . LEU C 1 100 ? 7.031 5.836 43.229 1.00 15.54 100 LEU C C 1
ATOM 4484 O O . LEU C 1 100 ? 6.614 5.938 42.074 1.00 15.98 100 LEU C O 1
ATOM 4489 N N . VAL C 1 101 ? 7.382 4.674 43.771 1.00 16.92 101 VAL C N 1
ATOM 4490 C CA . VAL C 1 101 ? 7.158 3.393 43.105 1.00 15.87 101 VAL C CA 1
ATOM 4491 C C . VAL C 1 101 ? 6.079 2.652 43.889 1.00 20.25 101 VAL C C 1
ATOM 4492 O O . VAL C 1 101 ? 6.329 2.164 45.001 1.00 16.66 101 VAL C O 1
ATOM 4496 N N . ASN C 1 102 ? 4.882 2.563 43.311 1.00 16.54 102 ASN C N 1
ATOM 4497 C CA . ASN C 1 102 ? 3.766 1.826 43.911 1.00 15.93 102 ASN C CA 1
ATOM 4498 C C . ASN C 1 102 ? 3.903 0.364 43.509 1.00 16.89 102 ASN C C 1
ATOM 4499 O O . ASN C 1 102 ? 3.354 -0.087 42.500 1.00 18.39 102 ASN C O 1
ATOM 4504 N N . ASN C 1 103 ? 4.659 -0.383 44.305 1.00 14.19 103 ASN C N 1
ATOM 4505 C CA . ASN C 1 103 ? 4.962 -1.778 44.018 1.00 16.05 103 ASN C CA 1
ATOM 4506 C C . ASN C 1 103 ? 4.138 -2.745 44.857 1.00 19.91 103 ASN C C 1
ATOM 4507 O O . ASN C 1 103 ? 3.863 -3.863 44.410 1.00 17.84 103 ASN C O 1
ATOM 4512 N N . ALA C 1 104 ? 3.740 -2.345 46.060 1.00 17.02 104 ALA C N 1
ATOM 4513 C CA . ALA C 1 104 ? 3.063 -3.269 46.955 1.00 19.56 104 ALA C CA 1
ATOM 4514 C C . ALA C 1 104 ? 1.819 -3.847 46.294 1.00 18.73 104 ALA C C 1
ATOM 4515 O O . ALA C 1 104 ? 1.123 -3.166 45.535 1.00 19.20 104 ALA C O 1
ATOM 4517 N N . SER C 1 105 ? 1.553 -5.122 46.567 1.00 19.63 105 SER C N 1
ATOM 4518 C CA . SER C 1 105 ? 0.459 -5.803 45.902 1.00 21.51 105 SER C CA 1
ATOM 4519 C C . SER C 1 105 ? -0.062 -6.931 46.770 1.00 22.56 105 SER C C 1
ATOM 4520 O O . SER C 1 105 ? 0.686 -7.556 47.520 1.00 21.74 105 SER C O 1
ATOM 4523 N N . LEU C 1 106 ? -1.362 -7.176 46.645 1.00 21.96 106 LEU C N 1
ATOM 4524 C CA . LEU C 1 106 ? -2.022 -8.352 47.186 1.00 23.16 106 LEU C CA 1
ATOM 4525 C C . LEU C 1 106 ? -2.532 -9.164 46.006 1.00 22.51 106 LEU C C 1
ATOM 4526 O O . LEU C 1 106 ? -3.158 -8.608 45.101 1.00 23.82 106 LEU C O 1
ATOM 4531 N N . PHE C 1 107 ? -2.276 -10.470 46.011 1.00 21.61 107 PHE C N 1
ATOM 4532 C CA . PHE C 1 107 ? -2.630 -11.340 44.884 1.00 26.35 107 PHE C CA 1
ATOM 4533 C C . PHE C 1 107 ? -3.370 -12.565 45.417 1.00 31.87 107 PHE C C 1
ATOM 4534 O O . PHE C 1 107 ? -2.737 -13.574 45.734 1.00 36.72 107 PHE C O 1
ATOM 4542 N N . GLN C 1 108 ? -4.699 -12.493 45.515 1.00 24.81 108 GLN C N 1
ATOM 4543 C CA A GLN C 1 108 ? -5.498 -13.619 45.979 0.46 28.47 108 GLN C CA 1
ATOM 4544 C CA B GLN C 1 108 ? -5.495 -13.623 45.978 0.54 28.40 108 GLN C CA 1
ATOM 4545 C C . GLN C 1 108 ? -6.583 -13.932 44.964 1.00 26.51 108 GLN C C 1
ATOM 4546 O O . GLN C 1 108 ? -7.237 -13.026 44.441 1.00 22.96 108 GLN C O 1
ATOM 4557 N N . GLU C 1 109 ? -6.768 -15.216 44.690 1.00 24.97 109 GLU C N 1
ATOM 4558 C CA . GLU C 1 109 ? -7.711 -15.619 43.663 1.00 25.89 109 GLU C CA 1
ATOM 4559 C C . GLU C 1 109 ? -9.147 -15.457 44.144 1.00 25.83 109 GLU C C 1
ATOM 4560 O O . GLU C 1 109 ? -9.464 -15.695 45.311 1.00 26.08 109 GLU C O 1
ATOM 4566 N N . ASP C 1 110 ? -10.008 -15.015 43.234 1.00 22.10 110 ASP C N 1
ATOM 4567 C CA . ASP C 1 110 ? -11.447 -15.176 43.365 1.00 22.50 110 ASP C CA 1
ATOM 4568 C C . ASP C 1 110 ? -12.014 -15.231 41.952 1.00 25.95 110 ASP C C 1
ATOM 4569 O O . ASP C 1 110 ? -11.291 -15.053 40.966 1.00 24.65 110 ASP C O 1
ATOM 4574 N N . LYS C 1 111 ? -13.313 -15.505 41.856 1.00 23.10 111 LYS C N 1
ATOM 4575 C CA . LYS C 1 111 ? -13.954 -15.658 40.560 1.00 23.86 111 LYS C CA 1
ATOM 4576 C C . LYS C 1 111 ? -15.424 -15.308 40.690 1.00 26.13 111 LYS C C 1
ATOM 4577 O O . LYS C 1 111 ? -16.018 -15.478 41.759 1.00 27.31 111 LYS C O 1
ATOM 4583 N N . VAL C 1 112 ? -16.000 -14.820 39.586 1.00 23.97 112 VAL C N 1
ATOM 4584 C CA . VAL C 1 112 ? -17.440 -14.586 39.516 1.00 24.49 112 VAL C CA 1
ATOM 4585 C C . VAL C 1 112 ? -18.186 -15.843 39.924 1.00 33.53 112 VAL C C 1
ATOM 4586 O O . VAL C 1 112 ? -17.878 -16.945 39.459 1.00 37.46 112 VAL C O 1
ATOM 4590 N N . GLY C 1 113 ? -19.199 -15.676 40.774 1.00 33.73 113 GLY C N 1
ATOM 4591 C CA . GLY C 1 113 ? -19.978 -16.771 41.309 1.00 33.09 113 GLY C CA 1
ATOM 4592 C C . GLY C 1 113 ? -19.771 -16.977 42.788 1.00 36.17 113 GLY C C 1
ATOM 4593 O O . GLY C 1 113 ? -20.649 -17.529 43.459 1.00 44.80 113 GLY C O 1
ATOM 4594 N N . ALA C 1 114 ? -18.635 -16.538 43.311 1.00 37.89 114 ALA C N 1
ATOM 4595 C CA . ALA C 1 114 ? -18.326 -16.685 44.722 1.00 40.82 114 ALA C CA 1
ATOM 4596 C C . ALA C 1 114 ? -17.501 -15.494 45.188 1.00 40.24 114 ALA C C 1
ATOM 4597 O O . ALA C 1 114 ? -16.492 -15.649 45.884 1.00 45.19 114 ALA C O 1
ATOM 4599 N N . LEU C 1 115 ? -17.900 -14.291 44.785 1.00 31.24 115 LEU C N 1
ATOM 4600 C CA . LEU C 1 115 ? -17.110 -13.117 45.117 1.00 29.12 115 LEU C CA 1
ATOM 4601 C C . LEU C 1 115 ? -17.310 -12.763 46.580 1.00 25.23 115 LEU C C 1
ATOM 4602 O O . LEU C 1 115 ? -18.437 -12.721 47.077 1.00 29.04 115 LEU C O 1
ATOM 4607 N N . ASP C 1 116 ? -16.214 -12.553 47.271 1.00 26.27 116 ASP C N 1
ATOM 4608 C CA . ASP C 1 116 ? -16.235 -12.065 48.638 1.00 32.81 116 ASP C CA 1
ATOM 4609 C C . ASP C 1 116 ? -15.785 -10.612 48.585 1.00 26.97 116 ASP C C 1
ATOM 4610 O O . ASP C 1 116 ? -14.645 -10.320 48.209 1.00 25.47 116 ASP C O 1
ATOM 4615 N N . MET C 1 117 ? -16.695 -9.704 48.941 1.00 26.21 117 MET C N 1
ATOM 4616 C CA . MET C 1 117 ? -16.401 -8.285 48.826 1.00 26.24 117 MET C CA 1
ATOM 4617 C C . MET C 1 117 ? -15.320 -7.820 49.802 1.00 28.21 117 MET C C 1
ATOM 4618 O O . MET C 1 117 ? -14.682 -6.791 49.544 1.00 28.99 117 MET C O 1
ATOM 4623 N N . ALA C 1 118 ? -15.086 -8.545 50.904 1.00 27.41 118 ALA C N 1
ATOM 4624 C CA . ALA C 1 118 ? -13.981 -8.189 51.793 1.00 26.28 118 ALA C CA 1
ATOM 4625 C C . ALA C 1 118 ? -12.641 -8.269 51.065 1.00 23.95 118 ALA C C 1
ATOM 4626 O O . ALA C 1 118 ? -11.806 -7.365 51.175 1.00 24.49 118 ALA C O 1
ATOM 4628 N N . LEU C 1 119 ? -12.411 -9.353 50.323 1.00 25.64 119 LEU C N 1
ATOM 4629 C CA . LEU C 1 119 ? -11.163 -9.470 49.571 1.00 24.31 119 LEU C CA 1
ATOM 4630 C C . LEU C 1 119 ? -11.116 -8.461 48.429 1.00 23.49 119 LEU C C 1
ATOM 4631 O O . LEU C 1 119 ? -10.069 -7.856 48.163 1.00 21.23 119 LEU C O 1
ATOM 4636 N N . TRP C 1 120 ? -12.243 -8.281 47.740 1.00 24.59 120 TRP C N 1
ATOM 4637 C CA . TRP C 1 120 ? -12.364 -7.247 46.716 1.00 23.91 120 TRP C CA 1
ATOM 4638 C C . TRP C 1 120 ? -11.881 -5.893 47.239 1.00 23.57 120 TRP C C 1
ATOM 4639 O O . TRP C 1 120 ? -11.027 -5.239 46.623 1.00 20.61 120 TRP C O 1
ATOM 4650 N N . ASP C 1 121 ? -12.393 -5.482 48.406 1.00 19.17 121 ASP C N 1
ATOM 4651 C CA . ASP C 1 121 ? -11.979 -4.217 49.008 1.00 20.79 121 ASP C CA 1
ATOM 4652 C C . ASP C 1 121 ? -10.475 -4.178 49.251 1.00 21.34 121 ASP C C 1
ATOM 4653 O O . ASP C 1 121 ? -9.831 -3.150 49.020 1.00 20.03 121 ASP C O 1
ATOM 4658 N N . ARG C 1 122 ? -9.896 -5.284 49.725 1.00 19.76 122 ARG C N 1
ATOM 4659 C CA . ARG C 1 122 ? -8.458 -5.298 49.968 1.00 20.49 122 ARG C CA 1
ATOM 4660 C C . ARG C 1 122 ? -7.678 -5.109 48.674 1.00 19.82 122 ARG C C 1
ATOM 4661 O O . ARG C 1 122 ? -6.685 -4.367 48.643 1.00 19.19 122 ARG C O 1
ATOM 4669 N N . HIS C 1 123 ? -8.122 -5.751 47.587 1.00 17.22 123 HIS C N 1
ATOM 4670 C CA . HIS C 1 123 ? -7.444 -5.580 46.301 1.00 20.73 123 HIS C CA 1
ATOM 4671 C C . HIS C 1 123 ? -7.475 -4.123 45.840 1.00 19.20 123 HIS C C 1
ATOM 4672 O O . HIS C 1 123 ? -6.459 -3.582 45.385 1.00 14.94 123 HIS C O 1
ATOM 4679 N N . PHE C 1 124 ? -8.641 -3.476 45.936 1.00 17.43 124 PHE C N 1
ATOM 4680 C CA . PHE C 1 124 ? -8.743 -2.081 45.512 1.00 17.72 124 PHE C CA 1
ATOM 4681 C C . PHE C 1 124 ? -8.030 -1.135 46.478 1.00 22.37 124 PHE C C 1
ATOM 4682 O O . PHE C 1 124 ? -7.538 -0.079 46.057 1.00 17.01 124 PHE C O 1
ATOM 4690 N N . ALA C 1 125 ? -7.980 -1.483 47.769 1.00 18.75 125 ALA C N 1
ATOM 4691 C CA . ALA C 1 125 ? -7.222 -0.679 48.726 1.00 18.73 125 ALA C CA 1
ATOM 4692 C C . ALA C 1 125 ? -5.748 -0.609 48.335 1.00 18.92 125 ALA C C 1
ATOM 4693 O O . ALA C 1 125 ? -5.172 0.481 48.231 1.00 19.51 125 ALA C O 1
ATOM 4695 N N . VAL C 1 126 ? -5.124 -1.765 48.092 1.00 17.02 126 VAL C N 1
ATOM 4696 C CA . VAL C 1 126 ? -3.678 -1.792 47.886 1.00 18.29 126 VAL C CA 1
ATOM 4697 C C . VAL C 1 126 ? -3.321 -1.321 46.488 1.00 18.59 126 VAL C C 1
ATOM 4698 O O . VAL C 1 126 ? -2.303 -0.646 46.293 1.00 18.17 126 VAL C O 1
ATOM 4702 N N . HIS C 1 127 ? -4.139 -1.669 45.492 1.00 18.34 127 HIS C N 1
ATOM 4703 C CA . HIS C 1 127 ? -3.758 -1.406 44.112 1.00 15.06 127 HIS C CA 1
ATOM 4704 C C . HIS C 1 127 ? -4.283 -0.093 43.578 1.00 16.90 127 HIS C C 1
ATOM 4705 O O . HIS C 1 127 ? -3.735 0.398 42.591 1.00 18.70 127 HIS C O 1
ATOM 4712 N N . LEU C 1 128 ? -5.335 0.480 44.170 1.00 16.11 128 LEU C N 1
ATOM 4713 C CA . LEU C 1 128 ? -5.908 1.699 43.609 1.00 14.18 128 LEU C CA 1
ATOM 4714 C C . LEU C 1 128 ? -5.954 2.841 44.614 1.00 17.15 128 LEU C C 1
ATOM 4715 O O . LEU C 1 128 ? -5.385 3.903 44.347 1.00 15.45 128 LEU C O 1
ATOM 4720 N N . LYS C 1 129 ? -6.634 2.674 45.752 1.00 15.70 129 LYS C N 1
ATOM 4721 C CA . LYS C 1 129 ? -6.754 3.780 46.693 1.00 18.67 129 LYS C CA 1
ATOM 4722 C C . LYS C 1 129 ? -5.383 4.248 47.159 1.00 22.82 129 LYS C C 1
ATOM 4723 O O . LYS C 1 129 ? -5.063 5.441 47.103 1.00 24.14 129 LYS C O 1
ATOM 4729 N N . THR C 1 130 ? -4.559 3.318 47.618 1.00 17.70 130 THR C N 1
ATOM 4730 C CA . THR C 1 130 ? -3.256 3.702 48.148 1.00 21.11 130 THR C CA 1
ATOM 4731 C C . THR C 1 130 ? -2.358 4.334 47.095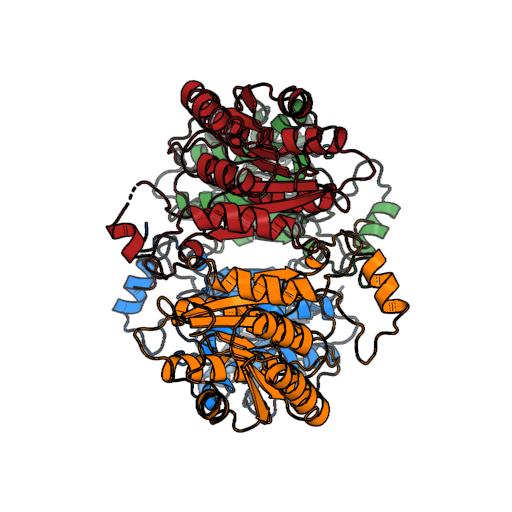 1.00 19.74 130 THR C C 1
ATOM 4732 O O . THR C 1 130 ? -1.793 5.406 47.370 1.00 21.36 130 THR C O 1
ATOM 4736 N N . PRO C 1 131 ? -2.171 3.757 45.897 1.00 18.07 131 PRO C N 1
ATOM 4737 C CA . PRO C 1 131 ? -1.337 4.448 44.901 1.00 19.09 131 PRO C CA 1
ATOM 4738 C C . PRO C 1 131 ? -1.801 5.865 44.611 1.00 20.42 131 PRO C C 1
ATOM 4739 O O . PRO C 1 131 ? -0.967 6.769 44.469 1.00 18.76 131 PRO C O 1
ATOM 4743 N N . VAL C 1 132 ? -3.114 6.090 44.556 1.00 17.69 132 VAL C N 1
ATOM 4744 C CA . VAL C 1 132 ? -3.624 7.420 44.244 1.00 18.42 132 VAL C CA 1
ATOM 4745 C C . VAL C 1 132 ? -3.356 8.379 45.399 1.00 19.02 132 VAL C C 1
ATOM 4746 O O . VAL C 1 132 ? -2.903 9.513 45.196 1.00 18.61 132 VAL C O 1
ATOM 4750 N N . ILE C 1 133 ? -3.627 7.940 46.627 1.00 16.28 133 ILE C N 1
ATOM 4751 C CA . ILE C 1 133 ? -3.414 8.804 47.787 1.00 18.42 133 ILE C CA 1
ATOM 4752 C C . ILE C 1 133 ? -1.931 9.151 47.941 1.00 20.26 133 ILE C C 1
ATOM 4753 O O . ILE C 1 133 ? -1.567 10.308 48.191 1.00 21.30 133 ILE C O 1
ATOM 4758 N N . LEU C 1 134 ? -1.056 8.153 47.814 1.00 15.87 134 LEU C N 1
ATOM 4759 C CA . LEU C 1 134 ? 0.376 8.417 47.944 1.00 15.99 134 LEU C CA 1
ATOM 4760 C C . LEU C 1 134 ? 0.863 9.374 46.864 1.00 17.80 134 LEU C C 1
ATOM 4761 O O . LEU C 1 134 ? 1.700 10.252 47.129 1.00 20.29 134 LEU C O 1
ATOM 4766 N N . ALA C 1 135 ? 0.355 9.220 45.636 1.00 14.58 135 ALA C N 1
ATOM 4767 C CA . ALA C 1 135 ? 0.735 10.138 44.568 1.00 15.72 135 ALA C CA 1
ATOM 4768 C C . ALA C 1 135 ? 0.331 11.570 44.907 1.00 22.47 135 ALA C C 1
ATOM 4769 O O . ALA C 1 135 ? 1.124 12.506 44.736 1.00 20.53 135 ALA C O 1
ATOM 4771 N N . GLU C 1 136 ? -0.899 11.760 45.398 1.00 21.67 136 GLU C N 1
ATOM 4772 C CA . GLU C 1 136 ? -1.323 13.100 45.790 1.00 20.65 136 GLU C CA 1
ATOM 4773 C C . GLU C 1 136 ? -0.495 13.623 46.961 1.00 20.41 136 GLU C C 1
ATOM 4774 O O . GLU C 1 136 ? -0.109 14.798 46.976 1.00 23.91 136 GLU C O 1
ATOM 4780 N N . ASP C 1 137 ? -0.213 12.770 47.952 1.00 20.75 137 ASP C N 1
ATOM 4781 C CA . ASP C 1 137 ? 0.636 13.209 49.061 1.00 24.02 137 ASP C CA 1
ATOM 4782 C C . ASP C 1 137 ? 2.023 13.575 48.561 1.00 22.81 137 ASP C C 1
ATOM 4783 O O . ASP C 1 137 ? 2.619 14.561 49.020 1.00 21.53 137 ASP C O 1
ATOM 4788 N N . MET C 1 138 ? 2.553 12.800 47.612 1.00 18.01 138 MET C N 1
ATOM 4789 C CA . MET C 1 138 ? 3.833 13.181 47.030 1.00 18.58 138 MET C CA 1
ATOM 4790 C C . MET C 1 138 ? 3.744 14.557 46.388 1.00 22.05 138 MET C C 1
ATOM 4791 O O . MET C 1 138 ? 4.634 15.396 46.584 1.00 25.67 138 MET C O 1
ATOM 4796 N N . ARG C 1 139 ? 2.664 14.821 45.647 1.00 19.01 139 ARG C N 1
ATOM 4797 C CA . ARG C 1 139 ? 2.545 16.111 44.975 1.00 21.75 139 ARG C CA 1
ATOM 4798 C C . ARG C 1 139 ? 2.523 17.267 45.966 1.00 24.59 139 ARG C C 1
ATOM 4799 O O . ARG C 1 139 ? 3.187 18.289 45.757 1.00 23.85 139 ARG C O 1
ATOM 4807 N N . LYS C 1 140 ? 1.735 17.139 47.038 1.00 22.79 140 LYS C N 1
ATOM 4808 C CA A LYS C 1 140 ? 1.541 18.231 47.992 0.59 24.06 140 LYS C CA 1
ATOM 4809 C CA B LYS C 1 140 ? 1.568 18.291 47.911 0.41 24.03 140 LYS C CA 1
ATOM 4810 C C . LYS C 1 140 ? 2.825 18.598 48.719 1.00 22.45 140 LYS C C 1
ATOM 4811 O O . LYS C 1 140 ? 3.012 19.755 49.117 1.00 26.51 140 LYS C O 1
ATOM 4822 N N . ALA C 1 141 ? 3.702 17.626 48.934 1.00 20.70 141 ALA C N 1
ATOM 4823 C CA . ALA C 1 141 ? 4.925 17.882 49.680 1.00 29.77 141 ALA C CA 1
ATOM 4824 C C . ALA C 1 141 ? 6.137 18.187 48.797 1.00 24.81 141 ALA C C 1
ATOM 4825 O O . ALA C 1 141 ? 7.142 18.699 49.303 1.00 21.40 141 ALA C O 1
ATOM 4827 N N . LEU C 1 142 ? 6.076 17.895 47.507 1.00 19.88 142 LEU C N 1
ATOM 4828 C CA . LEU C 1 142 ? 7.230 18.113 46.643 1.00 19.74 142 LEU C CA 1
ATOM 4829 C C . LEU C 1 142 ? 7.290 19.582 46.241 1.00 20.55 142 LEU C C 1
ATOM 4830 O O . LEU C 1 142 ? 6.323 20.091 45.663 1.00 22.74 142 LEU C O 1
ATOM 4835 N N . PRO C 1 143 ? 8.374 20.299 46.543 1.00 21.82 143 PRO C N 1
ATOM 4836 C CA . PRO C 1 143 ? 8.422 21.729 46.218 1.00 23.67 143 PRO C CA 1
ATOM 4837 C C . PRO C 1 143 ? 8.175 21.973 44.739 1.00 28.12 143 PRO C C 1
ATOM 4838 O O . PRO C 1 143 ? 8.562 21.178 43.878 1.00 26.74 143 PRO C O 1
ATOM 4842 N N . GLU C 1 144 ? 7.515 23.094 44.459 1.00 24.64 144 GLU C N 1
ATOM 4843 C CA . GLU C 1 144 ? 7.057 23.385 43.110 1.00 25.59 144 GLU C CA 1
ATOM 4844 C C . GLU C 1 144 ? 8.203 23.455 42.099 1.00 30.36 144 GLU C C 1
ATOM 4845 O O . GLU C 1 144 ? 7.975 23.226 40.906 1.00 27.78 144 GLU C O 1
ATOM 4851 N N . ASP C 1 145 ? 9.429 23.742 42.534 1.00 23.98 145 ASP C N 1
ATOM 4852 C CA . ASP C 1 145 ? 10.543 23.846 41.597 1.00 27.79 145 ASP C CA 1
ATOM 4853 C C . ASP C 1 145 ? 11.195 22.505 41.307 1.00 24.92 145 ASP C C 1
ATOM 4854 O O . ASP C 1 145 ? 12.231 22.468 40.633 1.00 27.10 145 ASP C O 1
ATOM 4859 N N . GLN C 1 146 ? 10.612 21.412 41.792 1.00 22.30 146 GLN C N 1
ATOM 4860 C CA . GLN C 1 146 ? 11.080 20.062 41.508 1.00 21.72 146 GLN C CA 1
ATOM 4861 C C . GLN C 1 146 ? 9.994 19.286 40.776 1.00 24.00 146 GLN C C 1
ATOM 4862 O O . GLN C 1 146 ? 8.842 19.268 41.217 1.00 24.09 146 GLN C O 1
ATOM 4868 N N . ASP C 1 147 ? 10.362 18.652 39.664 1.00 20.08 147 ASP C N 1
ATOM 4869 C CA . ASP C 1 147 ? 9.472 17.728 38.985 1.00 18.89 147 ASP C CA 1
ATOM 4870 C C . ASP C 1 147 ? 9.530 16.366 39.668 1.00 21.83 147 ASP C C 1
ATOM 4871 O O . ASP C 1 147 ? 10.526 16.019 40.308 1.00 21.93 147 ASP C O 1
ATOM 4876 N N . GLY C 1 148 ? 8.441 15.596 39.543 1.00 17.85 148 GLY C N 1
ATOM 4877 C CA . GLY C 1 148 ? 8.345 14.300 40.180 1.00 18.26 148 GLY C CA 1
ATOM 4878 C C . GLY C 1 148 ? 7.941 13.200 39.207 1.00 18.11 148 GLY C C 1
ATOM 4879 O O . GLY C 1 148 ? 7.575 13.450 38.055 1.00 17.71 148 GLY C O 1
ATOM 4880 N N . LEU C 1 149 ? 8.021 11.965 39.696 1.00 17.99 149 LEU C N 1
ATOM 4881 C CA . LEU C 1 149 ? 7.657 10.793 38.906 1.00 17.54 149 LEU C CA 1
ATOM 4882 C C . LEU C 1 149 ? 6.961 9.781 39.803 1.00 18.38 149 LEU C C 1
ATOM 4883 O O . LEU C 1 149 ? 7.427 9.513 40.916 1.00 17.74 149 LEU C O 1
ATOM 4888 N N . VAL C 1 150 ? 5.832 9.249 39.335 1.00 15.32 150 VAL C N 1
ATOM 4889 C CA . VAL C 1 150 ? 5.190 8.088 39.941 1.00 14.71 150 VAL C CA 1
ATOM 4890 C C . VAL C 1 150 ? 5.329 6.935 38.958 1.00 16.88 150 VAL C C 1
ATOM 4891 O O . VAL C 1 150 ? 5.060 7.107 37.764 1.00 15.04 150 VAL C O 1
ATOM 4895 N N . VAL C 1 151 ? 5.766 5.770 39.451 1.00 14.30 151 VAL C N 1
ATOM 4896 C CA . VAL C 1 151 ? 5.803 4.532 38.668 1.00 14.39 151 VAL C CA 1
ATOM 4897 C C . VAL C 1 151 ? 4.908 3.517 39.363 1.00 16.30 151 VAL C C 1
ATOM 4898 O O . VAL C 1 151 ? 5.206 3.079 40.480 1.00 14.79 151 VAL C O 1
ATOM 4902 N N . ASN C 1 152 ? 3.816 3.140 38.709 1.00 15.66 152 ASN C N 1
ATOM 4903 C CA . ASN C 1 152 ? 2.910 2.136 39.245 1.00 15.70 152 ASN C CA 1
ATOM 4904 C C . ASN C 1 152 ? 3.323 0.761 38.740 1.00 16.15 152 ASN C C 1
ATOM 4905 O O . ASN C 1 152 ? 3.561 0.582 37.541 1.00 16.42 152 ASN C O 1
ATOM 4910 N N . ILE C 1 153 ? 3.403 -0.210 39.637 1.00 13.66 153 ILE C N 1
ATOM 4911 C CA . ILE C 1 153 ? 3.690 -1.583 39.232 1.00 15.45 153 ILE C CA 1
ATOM 4912 C C . ILE C 1 153 ? 2.354 -2.295 39.104 1.00 17.72 153 ILE C C 1
ATOM 4913 O O . ILE C 1 153 ? 1.641 -2.478 40.096 1.00 16.08 153 ILE C O 1
ATOM 4918 N N . ILE C 1 154 ? 2.010 -2.702 37.887 1.00 13.55 154 ILE C N 1
ATOM 4919 C CA . ILE C 1 154 ? 0.665 -3.215 37.641 1.00 14.16 154 ILE C CA 1
ATOM 4920 C C . ILE C 1 154 ? 0.807 -4.705 37.351 1.00 15.42 154 ILE C C 1
ATOM 4921 O O . ILE C 1 154 ? 1.208 -5.472 38.236 1.00 15.78 154 ILE C O 1
ATOM 4926 N N . ASP C 1 155 ? 0.555 -5.117 36.104 1.00 14.71 155 ASP C N 1
ATOM 4927 C CA . ASP C 1 155 ? 0.472 -6.532 35.754 1.00 14.53 155 ASP C CA 1
ATOM 4928 C C . ASP C 1 155 ? 0.225 -6.637 34.261 1.00 13.58 155 ASP C C 1
ATOM 4929 O O . ASP C 1 155 ? -0.690 -5.977 33.757 1.00 14.02 155 ASP C O 1
ATOM 4934 N N . GLN C 1 156 ? 0.998 -7.478 33.554 1.00 15.23 156 GLN C N 1
ATOM 4935 C CA . GLN C 1 156 ? 0.804 -7.626 32.111 1.00 17.37 156 GLN C CA 1
ATOM 4936 C C . GLN C 1 156 ? -0.653 -7.911 31.749 1.00 18.65 156 GLN C C 1
ATOM 4937 O O . GLN C 1 156 ? -1.091 -7.576 30.644 1.00 16.65 156 GLN C O 1
ATOM 4943 N N . ARG C 1 157 ? -1.422 -8.514 32.663 1.00 17.11 157 ARG C N 1
ATOM 4944 C CA . ARG C 1 157 ? -2.748 -8.994 32.287 1.00 16.38 157 ARG C CA 1
ATOM 4945 C C . ARG C 1 157 ? -3.714 -7.862 31.975 1.00 16.57 157 ARG C C 1
ATOM 4946 O O . ARG C 1 157 ? -4.743 -8.108 31.334 1.00 16.08 157 ARG C O 1
ATOM 4954 N N . VAL C 1 158 ? -3.429 -6.628 32.409 1.00 15.01 158 VAL C N 1
ATOM 4955 C CA . VAL C 1 158 ? -4.337 -5.536 32.072 1.00 15.94 158 VAL C CA 1
ATOM 4956 C C . VAL C 1 158 ? -4.305 -5.219 30.583 1.00 18.73 158 VAL C C 1
ATOM 4957 O O . VAL C 1 158 ? -5.211 -4.543 30.078 1.00 17.51 158 VAL C O 1
ATOM 4961 N N . TRP C 1 159 ? -3.311 -5.729 29.855 1.00 15.41 159 TRP C N 1
ATOM 4962 C CA . TRP C 1 159 ? -3.251 -5.592 28.408 1.00 15.03 159 TRP C CA 1
ATOM 4963 C C . TRP C 1 159 ? -3.735 -6.835 27.684 1.00 19.08 159 TRP C C 1
ATOM 4964 O O . TRP C 1 159 ? -3.667 -6.880 26.451 1.00 20.11 159 TRP C O 1
ATOM 4975 N N . LYS C 1 160 ? -4.199 -7.857 28.415 1.00 15.98 160 LYS C N 1
ATOM 4976 C CA . LYS C 1 160 ? -4.742 -9.065 27.808 1.00 15.08 160 LYS C CA 1
ATOM 4977 C C . LYS C 1 160 ? -5.776 -9.607 28.794 1.00 17.96 160 LYS C C 1
ATOM 4978 O O . LYS C 1 160 ? -5.568 -10.602 29.483 1.00 17.01 160 LYS C O 1
ATOM 4984 N N . LEU C 1 161 ? -6.909 -8.914 28.859 1.00 19.28 161 LEU C N 1
ATOM 4985 C CA . LEU C 1 161 ? -7.915 -9.216 29.864 1.00 20.67 161 LEU C CA 1
ATOM 4986 C C . LEU C 1 161 ? -8.376 -10.667 29.770 1.00 19.42 161 LEU C C 1
ATOM 4987 O O . LEU C 1 161 ? -8.563 -11.215 28.678 1.00 19.48 161 LEU C O 1
ATOM 4992 N N . ASN C 1 162 ? -8.527 -11.304 30.930 1.00 15.53 162 ASN C N 1
ATOM 4993 C CA . ASN C 1 162 ? -9.120 -12.632 30.986 1.00 15.90 162 ASN C CA 1
ATOM 4994 C C . ASN C 1 162 ? -9.938 -12.701 32.278 1.00 15.96 162 ASN C C 1
ATOM 4995 O O . ASN C 1 162 ? -9.853 -11.779 33.098 1.00 18.14 162 ASN C O 1
ATOM 5000 N N . PRO C 1 163 ? -10.768 -13.721 32.497 1.00 17.25 163 PRO C N 1
ATOM 5001 C CA . PRO C 1 163 ? -11.670 -13.689 33.659 1.00 16.92 163 PRO C CA 1
ATOM 5002 C C . PRO C 1 163 ? -11.105 -14.309 34.929 1.00 19.36 163 PRO C C 1
ATOM 5003 O O . PRO C 1 163 ? -11.828 -14.395 35.925 1.00 18.12 163 PRO C O 1
ATOM 5007 N N . GLN C 1 164 ? -9.853 -14.747 34.933 1.00 17.84 164 GLN C N 1
ATOM 5008 C CA . GLN C 1 164 ? -9.266 -15.307 36.139 1.00 20.09 164 GLN C CA 1
ATOM 5009 C C . GLN C 1 164 ? -8.903 -14.197 37.118 1.00 18.35 164 GLN C C 1
ATOM 5010 O O . GLN C 1 164 ? -8.645 -13.056 36.729 1.00 19.06 164 GLN C O 1
ATOM 5016 N N . PHE C 1 165 ? -8.857 -14.550 38.402 1.00 18.25 165 PHE C N 1
ATOM 5017 C CA . PHE C 1 165 ? -8.474 -13.612 39.457 1.00 18.79 165 PHE C CA 1
ATOM 5018 C C . PHE C 1 165 ? -9.278 -12.319 39.324 1.00 17.57 165 PHE C C 1
ATOM 5019 O O . PHE C 1 165 ? -8.752 -11.249 39.016 1.00 18.10 165 PHE C O 1
ATOM 5027 N N . PHE C 1 166 ? -10.586 -12.465 39.557 1.00 20.45 166 PHE C N 1
ATOM 5028 C CA . PHE C 1 166 ? -11.539 -11.473 39.071 1.00 20.39 166 PHE C CA 1
ATOM 5029 C C . PHE C 1 166 ? -11.334 -10.108 39.722 1.00 20.61 166 PHE C C 1
ATOM 5030 O O . PHE C 1 166 ? -11.175 -9.102 39.021 1.00 16.81 166 PHE C O 1
ATOM 5038 N N . SER C 1 167 ? -11.383 -10.035 41.063 1.00 17.10 167 SER C N 1
ATOM 5039 C CA . SER C 1 167 ? -11.273 -8.708 41.668 1.00 16.50 167 SER C CA 1
ATOM 5040 C C . SER C 1 167 ? -9.840 -8.196 41.628 1.00 19.05 167 SER C C 1
ATOM 5041 O O . SER C 1 167 ? -9.616 -6.992 41.443 1.00 18.62 167 SER C O 1
ATOM 5044 N N . TYR C 1 168 ? -8.856 -9.087 41.766 1.00 16.97 168 TYR C N 1
ATOM 5045 C CA . TYR C 1 168 ? -7.470 -8.677 41.565 1.00 14.25 168 TYR C CA 1
ATOM 5046 C C . TYR C 1 168 ? -7.302 -7.995 40.213 1.00 16.51 168 TYR C C 1
ATOM 5047 O O . TYR C 1 168 ? -6.728 -6.901 40.118 1.00 17.08 168 TYR C O 1
ATOM 5056 N N . THR C 1 169 ? -7.808 -8.629 39.153 1.00 13.25 169 THR C N 1
ATOM 5057 C CA . THR C 1 169 ? -7.669 -8.068 37.814 1.00 15.86 169 THR C CA 1
ATOM 5058 C C . THR C 1 169 ? -8.343 -6.701 37.703 1.00 14.52 169 THR C C 1
ATOM 5059 O O . THR C 1 169 ? -7.751 -5.747 37.182 1.00 15.13 169 THR C O 1
ATOM 5063 N N . LEU C 1 170 ? -9.582 -6.576 38.186 1.00 13.86 170 LEU C N 1
ATOM 5064 C CA . LEU C 1 170 ? -10.249 -5.282 38.091 1.00 13.99 170 LEU C CA 1
ATOM 5065 C C . LEU C 1 170 ? -9.462 -4.206 38.820 1.00 13.37 170 LEU C C 1
ATOM 5066 O O . LEU C 1 170 ? -9.356 -3.073 38.336 1.00 14.89 170 LEU C O 1
ATOM 5071 N N . SER C 1 171 ? -8.896 -4.539 39.984 1.00 14.46 171 SER C N 1
ATOM 5072 C CA . SER C 1 171 ? -8.145 -3.538 40.732 1.00 14.02 171 SER C CA 1
ATOM 5073 C C . SER C 1 171 ? -6.856 -3.147 40.004 1.00 19.23 171 SER C C 1
ATOM 5074 O O . SER C 1 171 ? -6.460 -1.975 40.019 1.00 17.14 171 SER C O 1
ATOM 5077 N N . LYS C 1 172 ? -6.191 -4.100 39.346 1.00 15.12 172 LYS C N 1
ATOM 5078 C CA . LYS C 1 172 ? -4.989 -3.746 38.600 1.00 14.88 172 LYS C CA 1
ATOM 5079 C C . LYS C 1 172 ? -5.339 -2.956 37.341 1.00 16.06 172 LYS C C 1
ATOM 5080 O O . LYS C 1 172 ? -4.634 -1.999 36.986 1.00 14.09 172 LYS C O 1
ATOM 5086 N N . SER C 1 173 ? -6.429 -3.338 36.656 1.00 17.00 173 SER C N 1
ATOM 5087 C CA . SER C 1 173 ? -6.891 -2.565 35.502 1.00 12.97 173 SER C CA 1
ATOM 5088 C C . SER C 1 173 ? -7.216 -1.135 35.902 1.00 14.47 173 SER C C 1
ATOM 5089 O O . SER C 1 173 ? -6.950 -0.194 35.139 1.00 15.19 173 SER C O 1
ATOM 5092 N N . ALA C 1 174 ? -7.779 -0.951 37.103 1.00 12.98 174 ALA C N 1
ATOM 5093 C CA . ALA C 1 174 ? -8.082 0.394 37.587 1.00 14.49 174 ALA C CA 1
ATOM 5094 C C . ALA C 1 174 ? -6.805 1.195 37.800 1.00 16.53 174 ALA C C 1
ATOM 5095 O O . ALA C 1 174 ? -6.763 2.401 37.527 1.00 16.36 174 ALA C O 1
ATOM 5097 N N . LEU C 1 175 ? -5.756 0.538 38.295 1.00 12.98 175 LEU C N 1
ATOM 5098 C CA . LEU C 1 175 ? -4.476 1.212 38.463 1.00 12.88 175 LEU C CA 1
ATOM 5099 C C . LEU C 1 175 ? -3.930 1.666 37.113 1.00 16.09 175 LEU C C 1
ATOM 5100 O O . LEU C 1 175 ? -3.370 2.762 36.995 1.00 16.60 175 LEU C O 1
ATOM 5105 N N . TRP C 1 176 ? -4.108 0.845 36.074 1.00 13.25 176 TRP C N 1
ATOM 5106 C CA . TRP C 1 176 ? -3.681 1.258 34.743 1.00 13.39 176 TRP C CA 1
ATOM 5107 C C . TRP C 1 176 ? -4.525 2.421 34.238 1.00 14.64 176 TRP C C 1
ATOM 5108 O O . TRP C 1 176 ? -3.990 3.369 33.655 1.00 14.56 176 TRP C O 1
ATOM 5119 N N . ASN C 1 177 ? -5.843 2.380 34.468 1.00 12.66 177 ASN C N 1
ATOM 5120 C CA . ASN C 1 177 ? -6.679 3.523 34.119 1.00 14.63 177 ASN C CA 1
ATOM 5121 C C . ASN C 1 177 ? -6.226 4.772 34.865 1.00 16.29 177 ASN C C 1
ATOM 5122 O O . ASN C 1 177 ? -6.084 5.854 34.271 1.00 14.71 177 ASN C O 1
ATOM 5127 N N . ALA C 1 178 ? -5.984 4.636 36.172 1.00 14.22 178 ALA C N 1
ATOM 5128 C CA . ALA C 1 178 ? -5.536 5.775 36.963 1.00 14.01 178 ALA C CA 1
ATOM 5129 C C . ALA C 1 178 ? -4.160 6.257 36.532 1.00 14.24 178 ALA C C 1
ATOM 5130 O O . ALA C 1 178 ? -3.842 7.428 36.729 1.00 18.02 178 ALA C O 1
ATOM 5132 N N . THR C 1 179 ? -3.350 5.398 35.918 1.00 12.37 179 THR C N 1
ATOM 5133 C CA . THR C 1 179 ? -2.060 5.859 35.414 1.00 14.00 179 THR C CA 1
ATOM 5134 C C . THR C 1 179 ? -2.264 6.938 34.362 1.00 15.91 179 THR C C 1
ATOM 5135 O O . THR C 1 179 ? -1.557 7.950 34.353 1.00 17.95 179 THR C O 1
ATOM 5139 N N . ARG C 1 180 ? -3.289 6.780 33.520 1.00 16.74 180 ARG C N 1
ATOM 5140 C CA . ARG C 1 180 ? -3.567 7.787 32.502 1.00 14.73 180 ARG C CA 1
ATOM 5141 C C . ARG C 1 180 ? -4.204 9.037 33.110 1.00 20.48 180 ARG C C 1
ATOM 5142 O O . ARG C 1 180 ? -3.768 10.164 32.835 1.00 17.14 180 ARG C O 1
ATOM 5150 N N . THR C 1 181 ? -5.234 8.870 33.946 1.00 15.76 181 THR C N 1
ATOM 5151 C CA . THR C 1 181 ? -5.901 10.071 34.431 1.00 15.39 181 THR C CA 1
ATOM 5152 C C . THR C 1 181 ? -5.079 10.788 35.495 1.00 14.04 181 THR C C 1
ATOM 5153 O O . THR C 1 181 ? -5.154 12.019 35.587 1.00 17.39 181 THR C O 1
ATOM 5157 N N . LEU C 1 182 ? -4.266 10.062 36.274 1.00 14.49 182 LEU C N 1
ATOM 5158 C CA . LEU C 1 182 ? -3.303 10.736 37.148 1.00 16.31 182 LEU C CA 1
ATOM 5159 C C . LEU C 1 182 ? -2.278 11.511 36.338 1.00 17.04 182 LEU C C 1
ATOM 5160 O O . LEU C 1 182 ? -1.904 12.633 36.701 1.00 15.96 182 LEU C O 1
ATOM 5165 N N . ALA C 1 183 ? -1.784 10.914 35.253 1.00 17.09 183 ALA C N 1
ATOM 5166 C CA . ALA C 1 183 ? -0.828 11.634 34.422 1.00 17.66 183 ALA C CA 1
ATOM 5167 C C . ALA C 1 183 ? -1.450 12.913 33.879 1.00 16.42 183 ALA C C 1
ATOM 5168 O O . ALA C 1 183 ? -0.806 13.971 33.859 1.00 18.94 183 ALA C O 1
ATOM 5170 N N . GLN C 1 184 ? -2.717 12.848 33.464 1.00 14.62 184 GLN C N 1
ATOM 5171 C CA . GLN C 1 184 ? -3.372 14.055 32.980 1.00 15.78 184 GLN C CA 1
ATOM 5172 C C . GLN C 1 184 ? -3.567 15.065 34.104 1.00 21.67 184 GLN C C 1
ATOM 5173 O O . GLN C 1 184 ? -3.399 16.273 33.893 1.00 21.28 184 GLN C O 1
ATOM 5179 N N . ALA C 1 185 ? -3.900 14.588 35.311 1.00 16.36 185 ALA C N 1
ATOM 5180 C CA . ALA C 1 185 ? -4.172 15.502 36.417 1.00 21.29 185 ALA C CA 1
ATOM 5181 C C . ALA C 1 185 ? -2.894 16.142 36.948 1.00 20.41 185 ALA C C 1
ATOM 5182 O O . ALA C 1 185 ? -2.893 17.325 37.304 1.00 21.68 185 ALA C O 1
ATOM 5184 N N . LEU C 1 186 ? -1.805 15.383 37.023 1.00 15.62 186 LEU C N 1
ATOM 5185 C CA . LEU C 1 186 ? -0.594 15.860 37.683 1.00 18.22 186 LEU C CA 1
ATOM 5186 C C . LEU C 1 186 ? 0.381 16.540 36.732 1.00 17.33 186 LEU C C 1
ATOM 5187 O O . LEU C 1 186 ? 1.365 17.124 37.200 1.00 17.42 186 LEU C O 1
ATOM 5192 N N . ALA C 1 187 ? 0.132 16.486 35.423 1.00 18.33 187 ALA C N 1
ATOM 5193 C CA . ALA C 1 187 ? 0.946 17.231 34.472 1.00 19.64 187 ALA C CA 1
ATOM 5194 C C . ALA C 1 187 ? 0.809 18.732 34.743 1.00 22.86 187 ALA C C 1
ATOM 5195 O O . ALA C 1 187 ? -0.236 19.191 35.224 1.00 20.95 187 ALA C O 1
ATOM 5197 N N . PRO C 1 188 ? 1.848 19.532 34.437 1.00 20.28 188 PRO C N 1
ATOM 5198 C CA . PRO C 1 188 ? 3.123 19.133 33.835 1.00 20.01 188 PRO C CA 1
ATOM 5199 C C . PRO C 1 188 ? 4.182 18.716 34.834 1.00 18.02 188 PRO C C 1
ATOM 5200 O O . PRO C 1 188 ? 5.173 18.133 34.416 1.00 21.18 188 PRO C O 1
ATOM 5204 N N . ARG C 1 189 ? 3.988 19.000 36.123 1.00 16.79 189 ARG C N 1
ATOM 5205 C CA . ARG C 1 189 ? 5.101 18.872 37.057 1.00 17.61 189 ARG C CA 1
ATOM 5206 C C . ARG C 1 189 ? 5.397 17.425 37.443 1.00 19.75 189 ARG C C 1
ATOM 5207 O O . ARG C 1 189 ? 6.560 17.079 37.670 1.00 19.43 189 ARG C O 1
ATOM 5215 N N . ILE C 1 190 ? 4.389 16.569 37.540 1.00 18.67 190 ILE C N 1
ATOM 5216 C CA . ILE C 1 190 ? 4.599 15.188 37.948 1.00 20.10 190 ILE C CA 1
ATOM 5217 C C . ILE C 1 190 ? 4.133 14.269 36.825 1.00 17.91 190 ILE C C 1
ATOM 5218 O O . ILE C 1 190 ? 3.018 14.417 36.311 1.00 17.56 190 ILE C O 1
ATOM 5223 N N . ARG C 1 191 ? 5.008 13.346 36.434 1.00 15.52 191 ARG C N 1
ATOM 5224 C CA . ARG C 1 191 ? 4.721 12.329 35.437 1.00 12.95 191 ARG C CA 1
ATOM 5225 C C . ARG C 1 191 ? 4.338 11.024 36.126 1.00 17.04 191 ARG C C 1
ATOM 5226 O O . ARG C 1 191 ? 4.772 10.737 37.246 1.00 17.08 191 ARG C O 1
ATOM 5234 N N . VAL C 1 192 ? 3.472 10.253 35.472 1.00 14.55 192 VAL C N 1
ATOM 5235 C CA . VAL C 1 192 ? 2.954 9.022 36.055 1.00 15.07 192 VAL C CA 1
ATOM 5236 C C . VAL C 1 192 ? 3.053 7.935 35.001 1.00 17.42 192 VAL C C 1
ATOM 5237 O O . VAL C 1 192 ? 2.385 8.016 33.961 1.00 15.59 192 VAL C O 1
ATOM 5241 N N . ASN C 1 193 ? 3.877 6.925 35.266 1.00 16.86 193 ASN C N 1
ATOM 5242 C CA . ASN C 1 193 ? 4.105 5.831 34.333 1.00 15.31 193 ASN C CA 1
ATOM 5243 C C . ASN C 1 193 ? 3.929 4.505 35.065 1.00 17.03 193 ASN C C 1
ATOM 5244 O O . ASN C 1 193 ? 3.601 4.471 36.254 1.00 15.94 193 ASN C O 1
ATOM 5249 N N . ALA C 1 194 ? 4.147 3.400 34.350 1.00 15.97 194 ALA C N 1
ATOM 5250 C CA . ALA C 1 194 ? 3.815 2.104 34.919 1.00 14.33 194 ALA C CA 1
ATOM 5251 C C . ALA C 1 194 ? 4.720 1.032 34.342 1.00 15.27 194 ALA C C 1
ATOM 5252 O O . ALA C 1 194 ? 5.302 1.190 33.268 1.00 14.98 194 ALA C O 1
ATOM 5254 N N . ILE C 1 195 ? 4.848 -0.056 35.096 1.00 15.86 195 ILE C N 1
ATOM 5255 C CA . ILE C 1 195 ? 5.512 -1.278 34.659 1.00 14.80 195 ILE C CA 1
ATOM 5256 C C . ILE C 1 195 ? 4.508 -2.405 34.808 1.00 17.76 195 ILE C C 1
ATOM 5257 O O . ILE C 1 195 ? 3.855 -2.519 35.853 1.00 18.04 195 ILE C O 1
ATOM 5262 N N . ALA C 1 196 ? 4.381 -3.234 33.773 1.00 15.83 196 ALA C N 1
ATOM 5263 C CA . ALA C 1 196 ? 3.454 -4.362 33.801 1.00 17.18 196 ALA C CA 1
ATOM 5264 C C . ALA C 1 196 ? 4.263 -5.652 33.817 1.00 17.31 196 ALA C C 1
ATOM 5265 O O . ALA C 1 196 ? 4.645 -6.163 32.753 1.00 17.83 196 ALA C O 1
ATOM 5267 N N . PRO C 1 197 ? 4.551 -6.224 34.986 1.00 17.46 197 PRO C N 1
ATOM 5268 C CA . PRO C 1 197 ? 5.389 -7.427 35.015 1.00 19.53 197 PRO C CA 1
ATOM 5269 C C . PRO C 1 197 ? 4.661 -8.636 34.448 1.00 19.94 197 PRO C C 1
ATOM 5270 O O . PRO C 1 197 ? 3.441 -8.796 34.596 1.00 18.78 197 PRO C O 1
ATOM 5274 N N . GLY C 1 198 ? 5.438 -9.494 33.799 1.00 17.93 198 GLY C N 1
ATOM 5275 C CA . GLY C 1 198 ? 5.022 -10.849 33.525 1.00 21.71 198 GLY C CA 1
ATOM 5276 C C . GLY C 1 198 ? 5.609 -11.784 34.564 1.00 26.44 198 GLY C C 1
ATOM 5277 O O . GLY C 1 198 ? 6.023 -11.354 35.646 1.00 23.42 198 GLY C O 1
ATOM 5278 N N . PRO C 1 199 ? 5.675 -13.083 34.258 1.00 29.87 199 PRO C N 1
ATOM 5279 C CA A PRO C 1 199 ? 6.210 -14.034 35.241 0.36 30.13 199 PRO C CA 1
ATOM 5280 C CA B PRO C 1 199 ? 6.210 -14.038 35.238 0.64 30.04 199 PRO C CA 1
ATOM 5281 C C . PRO C 1 199 ? 7.683 -13.774 35.512 1.00 29.15 199 PRO C C 1
ATOM 5282 O O . PRO C 1 199 ? 8.543 -13.973 34.644 1.00 27.30 199 PRO C O 1
ATOM 5289 N N . THR C 1 200 ? 7.982 -13.308 36.712 1.00 23.98 200 THR C N 1
ATOM 5290 C CA . THR C 1 200 ? 9.334 -12.922 37.074 1.00 27.20 200 THR C CA 1
ATOM 5291 C C . THR C 1 200 ? 9.969 -13.888 38.044 1.00 32.40 200 THR C C 1
ATOM 5292 O O . THR C 1 200 ? 11.150 -14.203 37.913 1.00 35.11 200 THR C O 1
ATOM 5296 N N . LEU C 1 201 ? 9.195 -14.374 39.001 1.00 35.72 201 LEU C N 1
ATOM 5297 C CA . LEU C 1 201 ? 9.636 -15.360 39.967 1.00 44.44 201 LEU C CA 1
ATOM 5298 C C . LEU C 1 201 ? 8.530 -16.391 40.114 1.00 46.67 201 LEU C C 1
ATOM 5299 O O . LEU C 1 201 ? 7.348 -16.052 39.990 1.00 42.18 201 LEU C O 1
ATOM 5304 N N . PRO C 1 202 ? 8.880 -17.656 40.341 1.00 49.61 202 PRO C N 1
ATOM 5305 C CA . PRO C 1 202 ? 7.843 -18.679 40.516 1.00 54.18 202 PRO C CA 1
ATOM 5306 C C . PRO C 1 202 ? 6.902 -18.330 41.660 1.00 55.64 202 PRO C C 1
ATOM 5307 O O . PRO C 1 202 ? 7.281 -17.669 42.629 1.00 50.79 202 PRO C O 1
ATOM 5311 N N . SER C 1 203 ? 5.650 -18.765 41.510 1.00 65.68 203 SER C N 1
ATOM 5312 C CA . SER C 1 203 ? 4.567 -18.487 42.440 1.00 71.08 203 SER C CA 1
ATOM 5313 C C . SER C 1 203 ? 4.487 -19.565 43.517 1.00 78.87 203 SER C C 1
ATOM 5314 O O . SER C 1 203 ? 5.317 -20.476 43.590 1.00 82.37 203 SER C O 1
ATOM 5317 N N . GLU C 1 204 ? 3.462 -19.461 44.364 1.00 82.50 204 GLU C N 1
ATOM 5318 C CA . GLU C 1 204 ? 3.151 -20.532 45.301 1.00 81.49 204 GLU C CA 1
ATOM 5319 C C . GLU C 1 204 ? 2.612 -21.735 44.538 1.00 80.38 204 GLU C C 1
ATOM 5320 O O . GLU C 1 204 ? 1.860 -21.590 43.570 1.00 77.36 204 GLU C O 1
ATOM 5322 N N . ARG C 1 205 ? 3.021 -22.927 44.972 1.00 83.38 205 ARG C N 1
ATOM 5323 C CA . ARG C 1 205 ? 2.709 -24.190 44.301 1.00 87.54 205 ARG C CA 1
ATOM 5324 C C . ARG C 1 205 ? 3.343 -24.282 42.914 1.00 87.35 205 ARG C C 1
ATOM 5325 O O . ARG C 1 205 ? 2.922 -25.100 42.088 1.00 92.18 205 ARG C O 1
ATOM 5327 N N . GLN C 1 206 ? 4.360 -23.466 42.636 1.00 78.35 206 GLN C N 1
ATOM 5328 C CA . GLN C 1 206 ? 5.088 -23.526 41.371 1.00 67.72 206 GLN C CA 1
ATOM 5329 C C . GLN C 1 206 ? 6.529 -23.931 41.675 1.00 64.72 206 GLN C C 1
ATOM 5330 O O . GLN C 1 206 ? 7.325 -23.118 42.156 1.00 66.13 206 GLN C O 1
ATOM 5336 N N . ARG C 1 207 ? 6.856 -25.195 41.417 1.00 61.11 207 ARG C N 1
ATOM 5337 C CA . ARG C 1 207 ? 8.240 -25.630 41.436 1.00 60.07 207 ARG C CA 1
ATOM 5338 C C . ARG C 1 207 ? 9.007 -24.952 40.298 1.00 59.87 207 ARG C C 1
ATOM 5339 O O . ARG C 1 207 ? 8.411 -24.530 39.302 1.00 54.26 207 ARG C O 1
ATOM 5341 N N . PRO C 1 208 ? 10.331 -24.817 40.429 1.00 64.46 208 PRO C N 1
ATOM 5342 C CA . PRO C 1 208 ? 11.102 -24.161 39.354 1.00 62.88 208 PRO C CA 1
ATOM 5343 C C . PRO C 1 208 ? 10.882 -24.792 37.991 1.00 60.25 208 PRO C C 1
ATOM 5344 O O . PRO C 1 208 ? 10.920 -24.085 36.973 1.00 53.68 208 PRO C O 1
ATOM 5348 N N . GLU C 1 209 ? 10.636 -26.105 37.947 1.00 62.06 209 GLU C N 1
ATOM 5349 C CA . GLU C 1 209 ? 10.300 -26.759 36.687 1.00 60.09 209 GLU C CA 1
ATOM 5350 C C . GLU C 1 209 ? 9.022 -26.179 36.098 1.00 57.47 209 GLU C C 1
ATOM 5351 O O . GLU C 1 209 ? 8.943 -25.932 34.888 1.00 55.39 209 GLU C O 1
ATOM 5353 N N . ASP C 1 210 ? 8.015 -25.939 36.943 1.00 56.19 210 ASP C N 1
ATOM 5354 C CA . ASP C 1 210 ? 6.737 -25.419 36.464 1.00 51.34 210 ASP C CA 1
ATOM 5355 C C . ASP C 1 210 ? 6.894 -24.004 35.925 1.00 49.99 210 ASP C C 1
ATOM 5356 O O . ASP C 1 210 ? 6.389 -23.676 34.845 1.00 47.29 210 ASP C O 1
ATOM 5361 N N . PHE C 1 211 ? 7.590 -23.151 36.677 1.00 52.51 211 PHE C N 1
ATOM 5362 C CA . PHE C 1 211 ? 7.868 -21.795 36.223 1.00 45.67 211 PHE C CA 1
ATOM 5363 C C . PHE C 1 211 ? 8.595 -21.809 34.888 1.00 43.52 211 PHE C C 1
ATOM 5364 O O . PHE C 1 211 ? 8.317 -20.986 34.010 1.00 37.85 211 PHE C O 1
ATOM 5372 N N . GLU C 1 212 ? 9.530 -22.743 34.715 1.00 49.47 212 GLU C N 1
ATOM 5373 C CA . GLU C 1 212 ? 10.276 -22.799 33.466 1.00 53.76 212 GLU C CA 1
ATOM 5374 C C . GLU C 1 212 ? 9.387 -23.249 32.314 1.00 50.64 212 GLU C C 1
ATOM 5375 O O . GLU C 1 212 ? 9.524 -22.747 31.190 1.00 48.14 212 GLU C O 1
ATOM 5381 N N . ARG C 1 213 ? 8.457 -24.176 32.574 1.00 48.10 213 ARG C N 1
ATOM 5382 C CA . ARG C 1 213 ? 7.550 -24.621 31.518 1.00 46.19 213 ARG C CA 1
ATOM 5383 C C . ARG C 1 213 ? 6.636 -23.488 31.066 1.00 43.83 213 ARG C C 1
ATOM 5384 O O . ARG C 1 213 ? 6.368 -23.346 29.867 1.00 42.85 213 ARG C O 1
ATOM 5386 N N . GLN C 1 214 ? 6.162 -22.665 32.008 1.00 39.36 214 GLN C N 1
ATOM 5387 C CA . GLN C 1 214 ? 5.339 -21.512 31.647 1.00 38.62 214 GLN C CA 1
ATOM 5388 C C . GLN C 1 214 ? 6.145 -20.470 30.882 1.00 36.08 214 GLN C C 1
ATOM 5389 O O . GLN C 1 214 ? 5.670 -19.927 29.878 1.00 30.57 214 GLN C O 1
ATOM 5395 N N . VAL C 1 215 ? 7.366 -20.183 31.344 1.00 34.37 215 VAL C N 1
ATOM 5396 C CA . VAL C 1 215 ? 8.238 -19.233 30.657 1.00 29.05 215 VAL C CA 1
ATOM 5397 C C . VAL C 1 215 ? 8.489 -19.671 29.219 1.00 27.00 215 VAL C C 1
ATOM 5398 O O . VAL C 1 215 ? 8.488 -18.847 28.296 1.00 27.50 215 VAL C O 1
ATOM 5402 N N . SER C 1 216 ? 8.692 -20.974 28.998 1.00 28.60 216 SER C N 1
ATOM 5403 C CA . SER C 1 216 ? 8.980 -21.449 27.650 1.00 30.57 216 SER C CA 1
ATOM 5404 C C . SER C 1 216 ? 7.809 -21.248 26.698 1.00 28.75 216 SER C C 1
ATOM 5405 O O . SER C 1 216 ? 8.002 -21.303 25.481 1.00 34.86 216 SER C O 1
ATOM 5408 N N . LYS C 1 217 ? 6.608 -21.021 27.219 1.00 28.00 217 LYS C N 1
ATOM 5409 C CA . LYS C 1 217 ? 5.431 -20.776 26.394 1.00 27.43 217 LYS C CA 1
ATOM 5410 C C . LYS C 1 217 ? 5.179 -19.294 26.154 1.00 25.64 217 LYS C C 1
ATOM 5411 O O . LYS C 1 217 ? 4.253 -18.950 25.413 1.00 28.22 217 LYS C O 1
ATOM 5417 N N . LEU C 1 218 ? 5.976 -18.418 26.755 1.00 24.01 218 LEU C N 1
ATOM 5418 C CA . LEU C 1 218 ? 5.906 -17.004 26.429 1.00 22.04 218 LEU C CA 1
ATOM 5419 C C . LEU C 1 218 ? 6.476 -16.758 25.034 1.00 23.08 218 LEU C C 1
ATOM 5420 O O . LEU C 1 218 ? 7.377 -17.478 24.590 1.00 23.63 218 LEU C O 1
ATOM 5425 N N . PRO C 1 219 ? 5.970 -15.745 24.324 1.00 21.00 219 PRO C N 1
ATOM 5426 C CA . PRO C 1 219 ? 6.495 -15.468 22.973 1.00 20.16 219 PRO C CA 1
ATOM 5427 C C . PRO C 1 219 ? 8.006 -15.327 22.917 1.00 22.49 219 PRO C C 1
ATOM 5428 O O . PRO C 1 219 ? 8.636 -15.918 22.030 1.00 22.51 219 PRO C O 1
ATOM 5432 N N . LEU C 1 220 ? 8.612 -14.592 23.849 1.00 19.90 220 LEU C N 1
ATOM 5433 C CA . LEU C 1 220 ? 10.067 -14.468 23.877 1.00 22.89 220 LEU C CA 1
ATOM 5434 C C . LEU C 1 220 ? 10.749 -15.623 24.601 1.00 24.25 220 LEU C C 1
ATOM 5435 O O . LEU C 1 220 ? 11.986 -15.672 24.618 1.00 22.28 220 LEU C O 1
ATOM 5440 N N . GLN C 1 221 ? 9.976 -16.541 25.198 1.00 22.88 221 GLN C N 1
ATOM 5441 C CA . GLN C 1 221 ? 10.505 -17.740 25.860 1.00 23.77 221 GLN C CA 1
ATOM 5442 C C . GLN C 1 221 ? 11.537 -17.391 26.931 1.00 23.75 221 GLN C C 1
ATOM 5443 O O . GLN C 1 221 ? 12.475 -18.141 27.179 1.00 25.66 221 GLN C O 1
ATOM 5449 N N . ARG C 1 222 ? 11.377 -16.242 27.574 1.00 23.17 222 ARG C N 1
ATOM 5450 C CA . ARG C 1 222 ? 12.292 -15.831 28.626 1.00 27.06 222 ARG C CA 1
ATOM 5451 C C . ARG C 1 222 ? 11.530 -14.935 29.587 1.00 23.75 222 ARG C C 1
ATOM 5452 O O . ARG C 1 222 ? 10.645 -14.180 29.180 1.00 23.65 222 ARG C O 1
ATOM 5460 N N . ALA C 1 223 ? 11.854 -15.042 30.838 1.00 24.84 223 ALA C N 1
ATOM 5461 C CA . ALA C 1 223 ? 11.222 -14.203 31.845 1.00 24.37 223 ALA C CA 1
ATOM 5462 C C . ALA C 1 223 ? 11.956 -12.871 31.949 1.00 23.52 223 ALA C C 1
ATOM 5463 O O . ALA C 1 223 ? 13.158 -12.797 31.655 1.00 20.93 223 ALA C O 1
ATOM 5465 N N . PRO C 1 224 ? 11.273 -11.798 32.358 1.00 24.96 224 PRO C N 1
ATOM 5466 C CA . PRO C 1 224 ? 11.999 -10.581 32.733 1.00 23.62 224 PRO C CA 1
ATOM 5467 C C . PRO C 1 224 ? 12.966 -10.914 33.848 1.00 19.64 224 PRO C C 1
ATOM 5468 O O . PRO C 1 224 ? 12.659 -11.710 34.736 1.00 23.12 224 PRO C O 1
ATOM 5472 N N . GLU C 1 225 ? 14.153 -10.337 33.771 1.00 19.08 225 GLU C N 1
ATOM 5473 C CA . GLU C 1 225 ? 15.123 -10.477 34.838 1.00 21.92 225 GLU C CA 1
ATOM 5474 C C . GLU C 1 225 ? 15.012 -9.290 35.786 1.00 21.66 225 GLU C C 1
ATOM 5475 O O . GLU C 1 225 ? 14.654 -8.184 35.377 1.00 20.38 225 GLU C O 1
ATOM 5481 N N . LEU C 1 226 ? 15.296 -9.532 37.065 1.00 20.55 226 LEU C N 1
ATOM 5482 C CA . LEU C 1 226 ? 15.140 -8.472 38.060 1.00 20.94 226 LEU C CA 1
ATOM 5483 C C . LEU C 1 226 ? 15.840 -7.161 37.695 1.00 21.24 226 LEU C C 1
ATOM 5484 O O . LEU C 1 226 ? 15.234 -6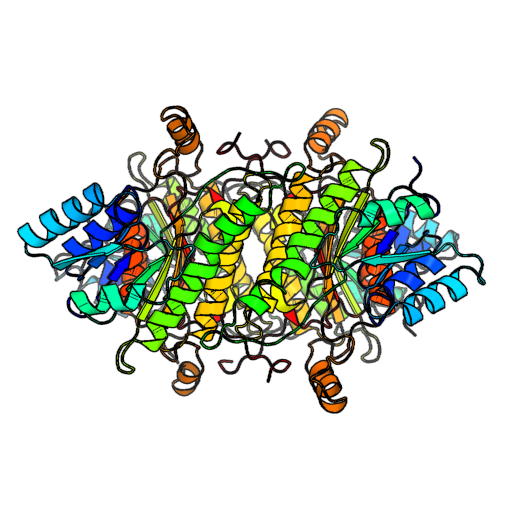.100 37.914 1.00 20.43 226 LEU C O 1
ATOM 5489 N N . PRO C 1 227 ? 17.051 -7.140 37.118 1.00 19.67 227 PRO C N 1
ATOM 5490 C CA . PRO C 1 227 ? 17.669 -5.839 36.797 1.00 21.12 227 PRO C CA 1
ATOM 5491 C C . PRO C 1 227 ? 16.851 -4.976 35.864 1.00 18.04 227 PRO C C 1
ATOM 5492 O O . PRO C 1 227 ? 17.030 -3.749 35.875 1.00 18.44 227 PRO C O 1
ATOM 5496 N N . GLU C 1 228 ? 15.951 -5.570 35.074 1.00 17.90 228 GLU C N 1
ATOM 5497 C CA . GLU C 1 228 ? 15.161 -4.798 34.121 1.00 17.76 228 GLU C CA 1
ATOM 5498 C C . GLU C 1 228 ? 14.215 -3.834 34.819 1.00 14.26 228 GLU C C 1
ATOM 5499 O O . GLU C 1 228 ? 13.844 -2.801 34.248 1.00 15.75 228 GLU C O 1
ATOM 5505 N N . PHE C 1 229 ? 13.814 -4.145 36.045 1.00 17.27 229 PHE C N 1
ATOM 5506 C CA . PHE C 1 229 ? 12.849 -3.298 36.738 1.00 17.45 229 PHE C CA 1
ATOM 5507 C C . PHE C 1 229 ? 13.471 -1.970 37.156 1.00 16.21 229 PHE C C 1
ATOM 5508 O O . PHE C 1 229 ? 12.920 -0.900 36.871 1.00 16.24 229 PHE C O 1
ATOM 5516 N N . GLY C 1 230 ? 14.611 -2.015 37.845 1.00 14.74 230 GLY C N 1
ATOM 5517 C CA . GLY C 1 230 ? 15.324 -0.783 38.146 1.00 18.65 230 GLY C CA 1
ATOM 5518 C C . GLY C 1 230 ? 15.719 -0.004 36.900 1.00 17.89 230 GLY C C 1
ATOM 5519 O O . GLY C 1 230 ? 15.589 1.225 36.855 1.00 18.90 230 GLY C O 1
ATOM 5520 N N . ARG C 1 231 ? 16.212 -0.700 35.872 1.00 15.96 231 ARG C N 1
ATOM 5521 C CA . ARG C 1 231 ? 16.556 0.001 34.638 1.00 17.28 231 ARG C CA 1
ATOM 5522 C C . ARG C 1 231 ? 15.348 0.733 34.075 1.00 17.81 231 ARG C C 1
ATOM 5523 O O . ARG C 1 231 ? 15.479 1.841 33.541 1.00 17.17 231 ARG C O 1
ATOM 5531 N N . THR C 1 232 ? 14.157 0.136 34.200 1.00 15.01 232 THR C N 1
ATOM 5532 C CA . THR C 1 232 ? 12.960 0.764 33.659 1.00 12.22 232 THR C CA 1
ATOM 5533 C C . THR C 1 232 ? 12.556 1.974 34.492 1.00 15.49 232 THR C C 1
ATOM 5534 O O . THR C 1 232 ? 12.187 3.021 33.940 1.00 15.82 232 THR C O 1
ATOM 5538 N N . VAL C 1 233 ? 12.635 1.861 35.820 1.00 15.12 233 VAL C N 1
ATOM 5539 C CA . VAL C 1 233 ? 12.341 3.016 36.669 1.00 15.14 233 VAL C CA 1
ATOM 5540 C C . VAL C 1 233 ? 13.286 4.164 36.330 1.00 16.14 233 VAL C C 1
ATOM 5541 O O . VAL C 1 233 ? 12.858 5.310 36.143 1.00 15.59 233 VAL C O 1
ATOM 5545 N N . ARG C 1 234 ? 14.580 3.869 36.202 1.00 13.56 234 ARG C N 1
ATOM 5546 C CA . ARG C 1 234 ? 15.517 4.940 35.888 1.00 14.33 234 ARG C CA 1
ATOM 5547 C C . ARG C 1 234 ? 15.311 5.464 34.478 1.00 18.29 234 ARG C C 1
ATOM 5548 O O . ARG C 1 234 ? 15.512 6.662 34.233 1.00 16.11 234 ARG C O 1
ATOM 5556 N N . TYR C 1 235 ? 14.910 4.592 33.547 1.00 15.85 235 TYR C N 1
ATOM 5557 C CA . TYR C 1 235 ? 14.581 5.051 32.200 1.00 17.46 235 TYR C CA 1
ATOM 5558 C C . TYR C 1 235 ? 13.468 6.093 32.246 1.00 16.65 235 TYR C C 1
ATOM 5559 O O . TYR C 1 235 ? 13.569 7.158 31.624 1.00 16.72 235 TYR C O 1
ATOM 5568 N N . PHE C 1 236 ? 12.396 5.803 32.984 1.00 16.25 236 PHE C N 1
ATOM 5569 C CA . PHE C 1 236 ? 11.320 6.783 33.124 1.00 16.09 236 PHE C CA 1
ATOM 5570 C C . PHE C 1 236 ? 11.834 8.063 33.778 1.00 16.39 236 PHE C C 1
ATOM 5571 O O . PHE C 1 236 ? 11.417 9.170 33.418 1.00 15.45 236 PHE C O 1
ATOM 5579 N N . TRP C 1 237 ? 12.750 7.935 34.734 1.00 15.70 237 TRP C N 1
ATOM 5580 C CA . TRP C 1 237 ? 13.220 9.130 35.421 1.00 14.59 237 TRP C CA 1
ATOM 5581 C C . TRP C 1 237 ? 14.020 10.023 34.489 1.00 15.72 237 TRP C C 1
ATOM 5582 O O . TRP C 1 237 ? 13.882 11.250 34.530 1.00 16.11 237 TRP C O 1
ATOM 5593 N N . GLU C 1 238 ? 14.855 9.428 33.633 1.00 19.38 238 GLU C N 1
ATOM 5594 C CA A GLU C 1 238 ? 15.801 10.214 32.852 0.61 18.42 238 GLU C CA 1
ATOM 5595 C CA B GLU C 1 238 ? 15.811 10.190 32.836 0.39 18.55 238 GLU C CA 1
ATOM 5596 C C . GLU C 1 238 ? 15.199 10.797 31.581 1.00 17.03 238 GLU C C 1
ATOM 5597 O O . GLU C 1 238 ? 15.797 11.704 30.992 1.00 21.58 238 GLU C O 1
ATOM 5608 N N . ASN C 1 239 ? 14.037 10.331 31.153 1.00 16.30 239 ASN C N 1
ATOM 5609 C CA . ASN C 1 239 ? 13.484 10.781 29.879 1.00 16.49 239 ASN C CA 1
ATOM 5610 C C . ASN C 1 239 ? 12.168 11.496 30.131 1.00 19.43 239 ASN C C 1
ATOM 5611 O O . ASN C 1 239 ? 11.111 10.872 30.262 1.00 18.71 239 ASN C O 1
ATOM 5616 N N . ARG C 1 240 ? 12.257 12.819 30.165 1.00 20.42 240 ARG C N 1
ATOM 5617 C CA . ARG C 1 240 ? 11.240 13.652 30.783 1.00 20.78 240 ARG C CA 1
ATOM 5618 C C . ARG C 1 240 ? 10.013 13.869 29.908 1.00 20.24 240 ARG C C 1
ATOM 5619 O O . ARG C 1 240 ? 9.054 14.497 30.371 1.00 22.91 240 ARG C O 1
ATOM 5627 N N . SER C 1 241 ? 10.002 13.368 28.677 1.00 15.77 241 SER C N 1
ATOM 5628 C CA . SER C 1 241 ? 8.849 13.547 27.804 1.00 16.49 241 SER C CA 1
ATOM 5629 C C . SER C 1 241 ? 7.818 12.431 27.939 1.00 17.71 241 SER C C 1
ATOM 5630 O O . SER C 1 241 ? 6.797 12.462 27.235 1.00 20.10 241 SER C O 1
ATOM 5633 N N . ILE C 1 242 ? 8.040 11.466 28.832 1.00 15.54 242 ILE C N 1
ATOM 5634 C CA . ILE C 1 242 ? 7.179 10.295 28.965 1.00 15.61 242 ILE C CA 1
ATOM 5635 C C . ILE C 1 242 ? 6.252 10.475 30.161 1.00 16.72 242 ILE C C 1
ATOM 5636 O O . ILE C 1 242 ? 6.710 10.575 31.310 1.00 15.88 242 ILE C O 1
ATOM 5641 N N . THR C 1 243 ? 4.949 10.444 29.906 1.00 15.87 243 THR C N 1
ATOM 5642 C CA . THR C 1 243 ? 3.990 10.342 30.994 1.00 13.52 243 THR C CA 1
ATOM 5643 C C . THR C 1 243 ? 2.796 9.521 30.519 1.00 17.59 243 THR C C 1
ATOM 5644 O O . THR C 1 243 ? 2.524 9.430 29.315 1.00 17.07 243 THR C O 1
ATOM 5648 N N . GLY C 1 244 ? 2.106 8.895 31.476 1.00 16.16 244 GLY C N 1
ATOM 5649 C CA . GLY C 1 244 ? 0.883 8.162 31.187 1.00 14.86 244 GLY C CA 1
ATOM 5650 C C . GLY C 1 244 ? 1.067 6.821 30.514 1.00 16.04 244 GLY C C 1
ATOM 5651 O O . GLY C 1 244 ? 0.110 6.297 29.933 1.00 18.03 244 GLY C O 1
ATOM 5652 N N . GLN C 1 245 ? 2.262 6.240 30.576 1.00 15.03 245 GLN C N 1
ATOM 5653 C CA . GLN C 1 245 ? 2.598 5.095 29.749 1.00 15.05 245 GLN C CA 1
ATOM 5654 C C . GLN C 1 245 ? 3.150 3.946 30.584 1.00 16.90 245 GLN C C 1
ATOM 5655 O O . GLN C 1 245 ? 3.545 4.107 31.741 1.00 16.90 245 GLN C O 1
ATOM 5661 N N . MET C 1 246 ? 3.188 2.771 29.960 1.00 16.05 246 MET C N 1
ATOM 5662 C CA . MET C 1 246 ? 3.519 1.532 30.645 1.00 15.96 246 MET C CA 1
ATOM 5663 C C . MET C 1 246 ? 4.425 0.702 29.754 1.00 16.58 246 MET C C 1
ATOM 5664 O O . MET C 1 246 ? 4.290 0.715 28.524 1.00 12.42 246 MET C O 1
ATOM 5669 N N . ILE C 1 247 ? 5.359 -0.000 30.386 1.00 14.57 247 ILE C N 1
ATOM 5670 C CA . ILE C 1 247 ? 6.185 -1.002 29.733 1.00 12.67 247 ILE C CA 1
ATOM 5671 C C . ILE C 1 247 ? 5.852 -2.337 30.370 1.00 13.45 247 ILE C C 1
ATOM 5672 O O . ILE C 1 247 ? 5.825 -2.450 31.604 1.00 16.34 247 ILE C O 1
ATOM 5677 N N . ALA C 1 248 ? 5.592 -3.339 29.541 1.00 12.48 248 ALA C N 1
ATOM 5678 C CA . ALA C 1 248 ? 5.309 -4.677 30.038 1.00 16.94 248 ALA C CA 1
ATOM 5679 C C . ALA C 1 248 ? 6.619 -5.440 29.998 1.00 17.16 248 ALA C C 1
ATOM 5680 O O . ALA C 1 248 ? 7.124 -5.759 28.921 1.00 15.63 248 ALA C O 1
ATOM 5682 N N . LEU C 1 249 ? 7.193 -5.694 31.169 1.00 16.76 249 LEU C N 1
ATOM 5683 C CA . LEU C 1 249 ? 8.392 -6.522 31.251 1.00 17.62 249 LEU C CA 1
ATOM 5684 C C . LEU C 1 249 ? 7.898 -7.948 31.429 1.00 16.36 249 LEU C C 1
ATOM 5685 O O . LEU C 1 249 ? 7.826 -8.479 32.541 1.00 16.52 249 LEU C O 1
ATOM 5690 N N . ASP C 1 250 ? 7.497 -8.570 30.302 1.00 16.86 250 ASP C N 1
ATOM 5691 C CA . ASP C 1 250 ? 6.694 -9.783 30.421 1.00 18.42 250 ASP C CA 1
ATOM 5692 C C . ASP C 1 250 ? 7.043 -10.883 29.424 1.00 18.39 250 ASP C C 1
ATOM 5693 O O . ASP C 1 250 ? 6.290 -11.860 29.321 1.00 16.37 250 ASP C O 1
ATOM 5698 N N . GLY C 1 251 ? 8.163 -10.784 28.715 1.00 16.66 251 GLY C N 1
ATOM 5699 C CA . GLY C 1 251 ? 8.481 -11.798 27.731 1.00 14.98 251 GLY C CA 1
ATOM 5700 C C . GLY C 1 251 ? 7.469 -11.918 26.617 1.00 16.34 251 GLY C C 1
ATOM 5701 O O . GLY C 1 251 ? 7.401 -12.959 25.962 1.00 16.67 251 GLY C O 1
ATOM 5702 N N . GLY C 1 252 ? 6.683 -10.870 26.382 1.00 17.63 252 GLY C N 1
ATOM 5703 C CA . GLY C 1 252 ? 5.636 -10.888 25.385 1.00 17.18 252 GLY C CA 1
ATOM 5704 C C . GLY C 1 252 ? 4.325 -11.492 25.838 1.00 14.19 252 GLY C C 1
ATOM 5705 O O . GLY C 1 252 ? 3.442 -11.704 24.998 1.00 17.99 252 GLY C O 1
ATOM 5706 N N . GLN C 1 253 ? 4.160 -11.770 27.134 1.00 15.99 253 GLN C N 1
ATOM 5707 C CA . GLN C 1 253 ? 2.976 -12.508 27.580 1.00 18.82 253 GLN C CA 1
ATOM 5708 C C . GLN C 1 253 ? 1.671 -11.838 27.145 1.00 19.78 253 GLN C C 1
ATOM 5709 O O . GLN C 1 253 ? 0.710 -12.525 26.770 1.00 19.62 253 GLN C O 1
ATOM 5715 N N . HIS C 1 254 ? 1.605 -10.501 27.189 1.00 15.36 254 HIS C N 1
ATOM 5716 C CA . HIS C 1 254 ? 0.346 -9.849 26.835 1.00 14.59 254 HIS C CA 1
ATOM 5717 C C . HIS C 1 254 ? 0.043 -9.958 25.348 1.00 17.60 254 HIS C C 1
ATOM 5718 O O . HIS C 1 254 ? -1.082 -9.659 24.941 1.00 19.20 254 HIS C O 1
ATOM 5725 N N . LEU C 1 255 ? 1.010 -10.393 24.545 1.00 14.40 255 LEU C N 1
ATOM 5726 C CA . LEU C 1 255 ? 0.861 -10.571 23.111 1.00 19.02 255 LEU C CA 1
ATOM 5727 C C . LEU C 1 255 ? 0.597 -12.014 22.725 1.00 20.92 255 LEU C C 1
ATOM 5728 O O . LEU C 1 255 ? 0.498 -12.311 21.529 1.00 21.65 255 LEU C O 1
ATOM 5733 N N . ALA C 1 256 ? 0.513 -12.921 23.697 1.00 20.19 256 ALA C N 1
ATOM 5734 C CA . ALA C 1 256 ? 0.157 -14.297 23.380 1.00 22.01 256 ALA C CA 1
ATOM 5735 C C . ALA C 1 256 ? -1.166 -14.327 22.621 1.00 22.75 256 ALA C C 1
ATOM 5736 O O . ALA C 1 256 ? -2.104 -13.588 22.937 1.00 21.70 256 ALA C O 1
ATOM 5738 N N . TRP C 1 257 ? -1.231 -15.185 21.606 1.00 22.18 257 TRP C N 1
ATOM 5739 C CA . TRP C 1 257 ? -2.360 -15.170 20.689 1.00 24.14 257 TRP C CA 1
ATOM 5740 C C . TRP C 1 257 ? -2.887 -16.548 20.318 1.00 27.33 257 TRP C C 1
ATOM 5741 O O . TRP C 1 257 ? -3.974 -16.623 19.737 1.00 31.98 257 TRP C O 1
ATOM 5752 N N . GLU C 1 258 ? -2.181 -17.635 20.637 1.00 24.81 258 GLU C N 1
ATOM 5753 C CA . GLU C 1 258 ? -2.581 -18.976 20.211 1.00 27.10 258 GLU C CA 1
ATOM 5754 C C . GLU C 1 258 ? -3.679 -19.502 21.144 1.00 30.12 258 GLU C C 1
ATOM 5755 O O . GLU C 1 258 ? -3.472 -20.363 21.999 1.00 27.90 258 GLU C O 1
ATOM 5757 N N . THR C 1 259 ? -4.885 -18.951 20.961 1.00 32.51 259 THR C N 1
ATOM 5758 C CA . THR C 1 259 ? -6.059 -19.332 21.730 1.00 33.98 259 THR C CA 1
ATOM 5759 C C . THR C 1 259 ? -6.733 -20.540 21.092 1.00 36.00 259 THR C C 1
ATOM 5760 O O . THR C 1 259 ? -6.476 -20.859 19.928 1.00 34.85 259 THR C O 1
ATOM 5764 N N . PRO C 1 260 ? -7.595 -21.252 21.830 1.00 36.78 260 PRO C N 1
ATOM 5765 C CA . PRO C 1 260 ? -8.110 -22.527 21.305 1.00 35.94 260 PRO C CA 1
ATOM 5766 C C . PRO C 1 260 ? -8.862 -22.389 19.999 1.00 38.34 260 PRO C C 1
ATOM 5767 O O . PRO C 1 260 ? -8.913 -23.350 19.220 1.00 41.47 260 PRO C O 1
ATOM 5771 N N . ASP C 1 261 ? -9.435 -21.216 19.725 1.00 38.30 261 ASP C N 1
ATOM 5772 C CA . ASP C 1 261 ? -10.230 -21.046 18.514 1.00 39.15 261 ASP C CA 1
ATOM 5773 C C . ASP C 1 261 ? -9.380 -21.070 17.254 1.00 36.98 261 ASP C C 1
ATOM 5774 O O . ASP C 1 261 ? -9.927 -21.208 16.157 1.00 37.30 261 ASP C O 1
ATOM 5779 N N . ILE C 1 262 ? -8.060 -20.932 17.377 1.00 35.48 262 ILE C N 1
ATOM 5780 C CA . ILE C 1 262 ? -7.190 -20.891 16.211 1.00 42.55 262 ILE C CA 1
ATOM 5781 C C . ILE C 1 262 ? -6.068 -21.914 16.265 1.00 52.18 262 ILE C C 1
ATOM 5782 O O . ILE C 1 262 ? -5.243 -21.957 15.352 1.00 60.75 262 ILE C O 1
ATOM 5787 N N . ALA C 1 263 ? -6.020 -22.763 17.283 1.00 54.35 263 ALA C N 1
ATOM 5788 C CA . ALA C 1 263 ? -5.005 -23.805 17.335 1.00 56.11 263 ALA C CA 1
ATOM 5789 C C . ALA C 1 263 ? -5.421 -24.996 16.481 1.00 56.54 263 ALA C C 1
ATOM 5790 O O . ALA C 1 263 ? -5.160 -25.028 15.279 1.00 59.20 263 ALA C O 1
ATOM 5792 N N . VAL D 1 18 ? -40.199 -12.637 23.987 1.00 80.85 18 VAL D N 1
ATOM 5793 C CA . VAL D 1 18 ? -40.061 -11.412 24.765 1.00 72.64 18 VAL D CA 1
ATOM 5794 C C . VAL D 1 18 ? -40.709 -11.582 26.135 1.00 65.45 18 VAL D C 1
ATOM 5795 O O . VAL D 1 18 ? -40.111 -11.220 27.139 1.00 54.08 18 VAL D O 1
ATOM 5799 N N . ALA D 1 19 ? -41.931 -12.136 26.179 1.00 74.44 19 ALA D N 1
ATOM 5800 C CA . ALA D 1 19 ? -42.564 -12.479 27.455 1.00 71.39 19 ALA D CA 1
ATOM 5801 C C . ALA D 1 19 ? -41.829 -13.611 28.161 1.00 57.23 19 ALA D C 1
ATOM 5802 O O . ALA D 1 19 ? -42.061 -13.852 29.356 1.00 42.56 19 ALA D O 1
ATOM 5804 N N . ASN D 1 20 ? -40.955 -14.301 27.435 1.00 47.83 20 ASN D N 1
ATOM 5805 C CA . ASN D 1 20 ? -40.043 -15.278 27.985 1.00 44.91 20 ASN D CA 1
ATOM 5806 C C . ASN D 1 20 ? -38.777 -14.640 28.537 1.00 27.66 20 ASN D C 1
ATOM 5807 O O . ASN D 1 20 ? -37.903 -15.377 28.990 1.00 34.88 20 ASN D O 1
ATOM 5812 N N . CYS D 1 21 ? -38.656 -13.304 28.528 1.00 25.00 21 CYS D N 1
ATOM 5813 C CA . CYS D 1 21 ? -37.418 -12.616 28.923 1.00 22.11 21 CYS D CA 1
ATOM 5814 C C . CYS D 1 21 ? -37.681 -11.541 29.972 1.00 20.42 21 CYS D C 1
ATOM 5815 O O . CYS D 1 21 ? -37.798 -10.351 29.649 1.00 19.36 21 CYS D O 1
ATOM 5818 N N . PRO D 1 22 ? -37.748 -11.917 31.248 1.00 19.91 22 PRO D N 1
ATOM 5819 C CA . PRO D 1 22 ? -37.964 -10.907 32.295 1.00 18.03 22 PRO D CA 1
ATOM 5820 C C . PRO D 1 22 ? -36.757 -9.986 32.455 1.00 17.81 22 PRO D C 1
ATOM 5821 O O . PRO D 1 22 ? -35.603 -10.425 32.415 1.00 18.25 22 PRO D O 1
ATOM 5825 N N . VAL D 1 23 ? -37.036 -8.694 32.652 1.00 18.14 23 VAL D N 1
ATOM 5826 C CA . VAL D 1 23 ? -36.015 -7.648 32.704 1.00 19.28 23 VAL D CA 1
ATOM 5827 C C . VAL D 1 23 ? -35.963 -7.023 34.095 1.00 18.32 23 VAL D C 1
ATOM 5828 O O . VAL D 1 23 ? -37.001 -6.750 34.702 1.00 19.84 23 VAL D O 1
ATOM 5832 N N . LEU D 1 24 ? -34.752 -6.768 34.589 1.00 15.99 24 LEU D N 1
ATOM 5833 C CA . LEU D 1 24 ? -34.539 -5.883 35.733 1.00 15.42 24 LEU D CA 1
ATOM 5834 C C . LEU D 1 24 ? -33.747 -4.669 35.259 1.00 17.34 24 LEU D C 1
ATOM 5835 O O . LEU D 1 24 ? -32.642 -4.821 34.715 1.00 17.03 24 LEU D O 1
ATOM 5840 N N . VAL D 1 25 ? -34.309 -3.472 35.452 1.00 15.34 25 VAL D N 1
ATOM 5841 C CA . VAL D 1 25 ? -33.616 -2.217 35.150 1.00 15.22 25 VAL D CA 1
ATOM 5842 C C . VAL D 1 25 ? -33.392 -1.458 36.457 1.00 18.56 25 VAL D C 1
ATOM 5843 O O . VAL D 1 25 ? -34.356 -1.072 37.135 1.00 16.48 25 VAL D O 1
ATOM 5847 N N . THR D 1 26 ? -32.128 -1.235 36.814 1.00 17.03 26 THR D N 1
ATOM 5848 C CA . THR D 1 26 ? -31.848 -0.462 38.015 1.00 17.09 26 THR D CA 1
ATOM 5849 C C . THR D 1 26 ? -31.985 1.022 37.705 1.00 18.18 26 THR D C 1
ATOM 5850 O O . THR D 1 26 ? -31.697 1.474 36.588 1.00 17.00 26 THR D O 1
ATOM 5854 N N . GLY D 1 27 ? -32.446 1.776 38.699 1.00 18.98 27 GLY D N 1
ATOM 5855 C CA . GLY D 1 27 ? -32.757 3.179 38.466 1.00 20.61 27 GLY D CA 1
ATOM 5856 C C . GLY D 1 27 ? -33.678 3.380 37.284 1.00 21.88 27 GLY D C 1
ATOM 5857 O O . GLY D 1 27 ? -33.432 4.260 36.450 1.00 19.38 27 GLY D O 1
ATOM 5858 N N . GLY D 1 28 ? -34.724 2.556 37.173 1.00 18.71 28 GLY D N 1
ATOM 5859 C CA . GLY D 1 28 ? -35.584 2.520 36.005 1.00 14.97 28 GLY D CA 1
ATOM 5860 C C . GLY D 1 28 ? -36.754 3.474 36.026 1.00 19.26 28 GLY D C 1
ATOM 5861 O O . GLY D 1 28 ? -37.588 3.430 35.114 1.00 20.25 28 GLY D O 1
ATOM 5862 N N . ALA D 1 29 ? -36.841 4.366 37.015 1.00 21.40 29 ALA D N 1
ATOM 5863 C CA . ALA D 1 29 ? -38.042 5.176 37.180 1.00 24.36 29 ALA D CA 1
ATOM 5864 C C . ALA D 1 29 ? -37.952 6.560 36.547 1.00 27.69 29 ALA D C 1
ATOM 5865 O O . ALA D 1 29 ? -38.973 7.258 36.492 1.00 26.09 29 ALA D O 1
ATOM 5867 N N . ARG D 1 30 ? -36.782 6.979 36.065 1.00 23.96 30 ARG D N 1
ATOM 5868 C CA . ARG D 1 30 ? -36.647 8.299 35.471 1.00 27.72 30 ARG D CA 1
ATOM 5869 C C . ARG D 1 30 ? -35.717 8.228 34.263 1.00 28.12 30 ARG D C 1
ATOM 5870 O O . ARG D 1 30 ? -34.944 7.283 34.109 1.00 25.39 30 ARG D O 1
ATOM 5872 N N . ARG D 1 31 ? -35.842 9.220 33.383 1.00 20.62 31 ARG D N 1
ATOM 5873 C CA . ARG D 1 31 ? -34.823 9.572 32.379 1.00 21.36 31 ARG D CA 1
ATOM 5874 C C . ARG D 1 31 ? -34.486 8.342 31.537 1.00 25.90 31 ARG D C 1
ATOM 5875 O O . ARG D 1 31 ? -35.403 7.734 30.960 1.00 23.96 31 ARG D O 1
ATOM 5883 N N . ILE D 1 32 ? -33.208 7.955 31.426 1.00 24.73 32 ILE D N 1
ATOM 5884 C CA . ILE D 1 32 ? -32.802 6.913 30.488 1.00 22.03 32 ILE D CA 1
ATOM 5885 C C . ILE D 1 32 ? -33.351 5.553 30.907 1.00 19.82 32 ILE D C 1
ATOM 5886 O O . ILE D 1 32 ? -33.844 4.786 30.067 1.00 18.69 32 ILE D O 1
ATOM 5891 N N . GLY D 1 33 ? -33.255 5.217 32.198 1.00 19.69 33 GLY D N 1
ATOM 5892 C CA . GLY D 1 33 ? -33.812 3.954 32.662 1.00 14.96 33 GLY D CA 1
ATOM 5893 C C . GLY D 1 33 ? -35.297 3.833 32.370 1.00 18.43 33 GLY D C 1
ATOM 5894 O O . GLY D 1 33 ? -35.775 2.787 31.911 1.00 18.06 33 GLY D O 1
ATOM 5895 N N . LYS D 1 34 ? -36.046 4.906 32.619 1.00 17.57 34 LYS D N 1
ATOM 5896 C CA . LYS D 1 34 ? -37.468 4.899 32.302 1.00 17.91 34 LYS D CA 1
ATOM 5897 C C . LYS D 1 34 ? -37.702 4.672 30.817 1.00 19.83 34 LYS D C 1
ATOM 5898 O O . LYS D 1 34 ? -38.602 3.919 30.433 1.00 22.43 34 LYS D O 1
ATOM 5904 N N . ALA D 1 35 ? -36.904 5.319 29.968 1.00 19.42 35 ALA D N 1
ATOM 5905 C CA . ALA D 1 35 ? -37.072 5.155 28.530 1.00 20.67 35 ALA D CA 1
ATOM 5906 C C . ALA D 1 35 ? -36.795 3.716 28.109 1.00 23.53 35 ALA D C 1
ATOM 5907 O O . ALA D 1 35 ? -37.482 3.171 27.233 1.00 22.56 35 ALA D O 1
ATOM 5909 N N . ILE D 1 36 ? -35.794 3.082 28.726 1.00 20.70 36 ILE D N 1
ATOM 5910 C CA . ILE D 1 36 ? -35.533 1.669 28.467 1.00 17.97 36 ILE D CA 1
ATOM 5911 C C . ILE D 1 36 ? -36.697 0.812 28.957 1.00 19.42 36 ILE D C 1
ATOM 5912 O O . ILE D 1 36 ? -37.203 -0.053 28.229 1.00 19.18 36 ILE D O 1
ATOM 5917 N N . VAL D 1 37 ? -37.159 1.056 30.187 1.00 18.91 37 VAL D N 1
ATOM 5918 C CA . VAL D 1 37 ? -38.276 0.278 30.735 1.00 20.13 37 VAL D CA 1
ATOM 5919 C C . VAL D 1 37 ? -39.489 0.333 29.808 1.00 22.70 37 VAL D C 1
ATOM 5920 O O . VAL D 1 37 ? -40.081 -0.698 29.457 1.00 19.62 37 VAL D O 1
ATOM 5924 N N . GLU D 1 38 ? -39.885 1.539 29.404 1.00 18.84 38 GLU D N 1
ATOM 5925 C CA . GLU D 1 38 ? -41.121 1.673 28.646 1.00 19.61 38 GLU D CA 1
ATOM 5926 C C . GLU D 1 38 ? -40.985 1.098 27.241 1.00 20.44 38 GLU D C 1
ATOM 5927 O O . GLU D 1 38 ? -41.939 0.515 26.711 1.00 20.96 38 GLU D O 1
ATOM 5933 N N . ASP D 1 39 ? -39.813 1.238 26.623 1.00 19.39 39 ASP D N 1
ATOM 5934 C CA . ASP D 1 39 ? -39.566 0.556 25.355 1.00 19.44 39 ASP D CA 1
ATOM 5935 C C . ASP D 1 39 ? -39.746 -0.953 25.510 1.00 22.55 39 ASP D C 1
ATOM 5936 O O . ASP D 1 39 ? -40.542 -1.576 24.795 1.00 24.76 39 ASP D O 1
ATOM 5941 N N . LEU D 1 40 ? -39.007 -1.562 26.448 1.00 19.16 40 LEU D N 1
ATOM 5942 C CA . LEU D 1 40 ? -39.049 -3.016 26.577 1.00 15.00 40 LEU D CA 1
ATOM 5943 C C . LEU D 1 40 ? -40.451 -3.495 26.919 1.00 15.38 40 LEU D C 1
ATOM 5944 O O . LEU D 1 40 ? -40.906 -4.518 26.395 1.00 18.92 40 LEU D O 1
ATOM 5949 N N . ALA D 1 41 ? -41.157 -2.761 27.789 1.00 16.20 41 ALA D N 1
ATOM 5950 C CA . ALA D 1 41 ? -42.523 -3.147 28.150 1.00 19.73 41 ALA D CA 1
ATOM 5951 C C . ALA D 1 41 ? -43.453 -3.142 26.941 1.00 22.57 41 ALA D C 1
ATOM 5952 O O . ALA D 1 41 ? -44.290 -4.043 26.790 1.00 22.45 41 ALA D O 1
ATOM 5954 N N . SER D 1 42 ? -43.343 -2.129 26.076 1.00 21.11 42 SER D N 1
ATOM 5955 C CA A SER D 1 42 ? -44.202 -2.095 24.899 0.68 23.56 42 SER D CA 1
ATOM 5956 C CA B SER D 1 42 ? -44.185 -2.082 24.886 0.32 23.67 42 SER D CA 1
ATOM 5957 C C . SER D 1 42 ? -43.902 -3.241 23.946 1.00 24.34 42 SER D C 1
ATOM 5958 O O . SER D 1 42 ? -44.750 -3.565 23.104 1.00 23.79 42 SER D O 1
ATOM 5963 N N . HIS D 1 43 ? -42.726 -3.862 24.061 1.00 19.41 43 HIS D N 1
ATOM 5964 C CA . HIS D 1 43 ? -42.353 -4.969 23.196 1.00 20.48 43 HIS D CA 1
ATOM 5965 C C . HIS D 1 43 ? -42.602 -6.320 23.849 1.00 22.65 43 HIS D C 1
ATOM 5966 O O . HIS D 1 43 ? -42.238 -7.350 23.283 1.00 31.47 43 HIS D O 1
ATOM 5973 N N . GLY D 1 44 ? -43.249 -6.345 25.003 1.00 19.36 44 GLY D N 1
ATOM 5974 C CA . GLY D 1 44 ? -43.649 -7.594 25.610 1.00 20.85 44 GLY D CA 1
ATOM 5975 C C . GLY D 1 44 ? -42.722 -8.145 26.674 1.00 24.77 44 GLY D C 1
ATOM 5976 O O . GLY D 1 44 ? -43.013 -9.219 27.213 1.00 25.84 44 GLY D O 1
ATOM 5977 N N . PHE D 1 45 ? -41.618 -7.462 26.991 1.00 19.45 45 PHE D N 1
ATOM 5978 C CA . PHE D 1 45 ? -40.752 -7.914 28.077 1.00 18.06 45 PHE D CA 1
ATOM 5979 C C . PHE D 1 45 ? -41.423 -7.642 29.421 1.00 20.70 45 PHE D C 1
ATOM 5980 O O . PHE D 1 45 ? -41.796 -6.498 29.695 1.00 19.47 45 PHE D O 1
ATOM 5988 N N . PRO D 1 46 ? -41.561 -8.638 30.294 1.00 18.18 46 PRO D N 1
ATOM 5989 C CA . PRO D 1 46 ? -41.862 -8.325 31.699 1.00 21.15 46 PRO D CA 1
ATOM 5990 C C . PRO D 1 46 ? -40.724 -7.485 32.268 1.00 22.08 46 PRO D C 1
ATOM 5991 O O . PRO D 1 46 ? -39.555 -7.744 31.978 1.00 18.34 46 PRO D O 1
ATOM 5995 N N . VAL D 1 47 ? -41.049 -6.458 33.063 1.00 17.13 47 VAL D N 1
ATOM 5996 C CA A VAL D 1 47 ? -40.045 -5.518 33.561 0.45 17.95 47 VAL D CA 1
ATOM 5997 C CA B VAL D 1 47 ? -40.034 -5.535 33.563 0.55 17.80 47 VAL D CA 1
ATOM 5998 C C . VAL D 1 47 ? -40.180 -5.369 35.072 1.00 21.20 47 VAL D C 1
ATOM 5999 O O . VAL D 1 47 ? -41.286 -5.182 35.586 1.00 21.26 47 VAL D O 1
ATOM 6006 N N . ALA D 1 48 ? -39.061 -5.437 35.777 1.00 17.54 48 ALA D N 1
ATOM 6007 C CA . ALA D 1 48 ? -38.990 -5.031 37.174 1.00 17.71 48 ALA D CA 1
ATOM 6008 C C . ALA D 1 48 ? -38.283 -3.682 37.206 1.00 18.27 48 ALA D C 1
ATOM 6009 O O . ALA D 1 48 ? -37.147 -3.557 36.721 1.00 17.86 48 ALA D O 1
ATOM 6011 N N . ILE D 1 49 ? -38.971 -2.673 37.726 1.00 19.17 49 ILE D N 1
ATOM 6012 C CA . ILE D 1 49 ? -38.447 -1.313 37.795 1.00 17.27 49 ILE D CA 1
ATOM 6013 C C . ILE D 1 49 ? -37.802 -1.143 39.161 1.00 15.77 49 ILE D C 1
ATOM 6014 O O . ILE D 1 49 ? -38.499 -1.042 40.176 1.00 16.68 49 ILE D O 1
ATOM 6019 N N . HIS D 1 50 ? -36.468 -1.139 39.200 1.00 14.45 50 HIS D N 1
ATOM 6020 C CA . HIS D 1 50 ? -35.825 -0.840 40.463 1.00 18.17 50 HIS D CA 1
ATOM 6021 C C . HIS D 1 50 ? -35.738 0.668 40.660 1.00 22.01 50 HIS D C 1
ATOM 6022 O O . HIS D 1 50 ? -35.566 1.435 39.705 1.00 17.71 50 HIS D O 1
ATOM 6029 N N . CYS D 1 51 ? -35.850 1.091 41.914 1.00 20.16 51 CYS D N 1
ATOM 6030 C CA . CYS D 1 51 ? -35.655 2.492 42.240 1.00 25.33 51 CYS D CA 1
ATOM 6031 C C . CYS D 1 51 ? -35.305 2.608 43.719 1.00 27.55 51 CYS D C 1
ATOM 6032 O O . CYS D 1 51 ? -35.276 1.622 44.463 1.00 23.54 51 CYS D O 1
ATOM 6035 N N . ASN D 1 52 ? -35.018 3.836 44.130 1.00 28.85 52 ASN D N 1
ATOM 6036 C CA . ASN D 1 52 ? -34.656 4.133 45.503 1.00 33.22 52 ASN D CA 1
ATOM 6037 C C . ASN D 1 52 ? -35.517 5.288 45.996 1.00 36.83 52 ASN D C 1
ATOM 6038 O O . ASN D 1 52 ? -36.455 5.088 46.774 1.00 38.51 52 ASN D O 1
ATOM 6043 N N . ARG D 1 53 ? -35.227 6.495 45.515 1.00 35.82 53 ARG D N 1
ATOM 6044 C CA . ARG D 1 53 ? -35.993 7.670 45.903 1.00 33.92 53 ARG D CA 1
ATOM 6045 C C . ARG D 1 53 ? -37.219 7.897 45.022 1.00 34.54 53 ARG D C 1
ATOM 6046 O O . ARG D 1 53 ? -38.197 8.494 45.483 1.00 39.59 53 ARG D O 1
ATOM 6048 N N . SER D 1 54 ? -37.205 7.421 43.779 1.00 26.13 54 SER D N 1
ATOM 6049 C CA . SER D 1 54 ? -38.286 7.684 42.825 1.00 28.79 54 SER D CA 1
ATOM 6050 C C . SER D 1 54 ? -39.370 6.606 42.865 1.00 28.47 54 SER D C 1
ATOM 6051 O O . SER D 1 54 ? -39.805 6.086 41.829 1.00 25.57 54 SER D O 1
ATOM 6054 N N . LEU D 1 55 ? -39.832 6.275 44.073 1.00 30.46 55 LEU D N 1
ATOM 6055 C CA . LEU D 1 55 ? -40.769 5.165 44.223 1.00 28.29 55 LEU D CA 1
ATOM 6056 C C . LEU D 1 55 ? -42.118 5.474 43.579 1.00 28.79 55 LEU D C 1
ATOM 6057 O O . LEU D 1 55 ? -42.687 4.624 42.880 1.00 25.96 55 LEU D O 1
ATOM 6062 N N . ASP D 1 56 ? -42.648 6.680 43.800 1.00 28.71 56 ASP D N 1
ATOM 6063 C CA . ASP D 1 56 ? -43.952 7.018 43.229 1.00 31.95 56 ASP D CA 1
ATOM 6064 C C . ASP D 1 56 ? -43.907 7.013 41.706 1.00 29.66 56 ASP D C 1
ATOM 6065 O O . ASP D 1 56 ? -44.870 6.596 41.052 1.00 28.54 56 ASP D O 1
ATOM 6070 N N . GLU D 1 57 ? -42.805 7.493 41.124 1.00 24.94 57 GLU D N 1
ATOM 6071 C CA . GLU D 1 57 ? -42.664 7.468 39.671 1.00 25.35 57 GLU D CA 1
ATOM 6072 C C . GLU D 1 57 ? -42.605 6.041 39.155 1.00 22.80 57 GLU D C 1
ATOM 6073 O O . GLU D 1 57 ? -43.202 5.726 38.119 1.00 24.30 57 GLU D O 1
ATOM 6079 N N . GLY D 1 58 ? -41.880 5.170 39.861 1.00 21.27 58 GLY D N 1
ATOM 6080 C CA . GLY D 1 58 ? -41.811 3.777 39.454 1.00 18.54 58 GLY D CA 1
ATOM 6081 C C . GLY D 1 58 ? -43.163 3.093 39.499 1.00 19.13 58 GLY D C 1
ATOM 6082 O O . GLY D 1 58 ? -43.526 2.351 38.583 1.00 22.34 58 GLY D O 1
ATOM 6083 N N . GLU D 1 59 ? -43.929 3.334 40.561 1.00 20.93 59 GLU D N 1
ATOM 6084 C CA . GLU D 1 59 ? -45.252 2.726 40.646 1.00 25.04 59 GLU D CA 1
ATOM 6085 C C . GLU D 1 59 ? -46.173 3.252 39.555 1.00 23.91 59 GLU D C 1
ATOM 6086 O O . GLU D 1 59 ? -47.004 2.507 39.029 1.00 24.44 59 GLU D O 1
ATOM 6092 N N . ALA D 1 60 ? -46.034 4.527 39.191 1.00 22.47 60 ALA D N 1
ATOM 6093 C CA . ALA D 1 60 ? -46.868 5.079 38.129 1.00 25.66 60 ALA D CA 1
ATOM 6094 C C . ALA D 1 60 ? -46.553 4.429 36.788 1.00 24.11 60 ALA D C 1
ATOM 6095 O O . ALA D 1 60 ? -47.469 4.127 36.011 1.00 25.66 60 ALA D O 1
ATOM 6097 N N . ILE D 1 61 ? -45.265 4.204 36.503 1.00 18.78 61 ILE D N 1
ATOM 6098 C CA . ILE D 1 61 ? -44.868 3.518 35.272 1.00 17.34 61 ILE D CA 1
ATOM 6099 C C . ILE D 1 61 ? -45.379 2.084 35.274 1.00 19.61 61 ILE D C 1
ATOM 6100 O O . ILE D 1 61 ? -45.958 1.609 34.293 1.00 22.04 61 ILE D O 1
ATOM 6105 N N . ALA D 1 62 ? -45.180 1.373 36.388 1.00 20.28 62 ALA D N 1
ATOM 6106 C CA . ALA D 1 62 ? -45.647 -0.008 36.488 1.00 17.80 62 ALA D CA 1
ATOM 6107 C C . ALA D 1 62 ? -47.163 -0.106 36.301 1.00 20.41 62 ALA D C 1
ATOM 6108 O O . ALA D 1 62 ? -47.654 -1.017 35.624 1.00 19.61 62 ALA D O 1
ATOM 6110 N N . ASN D 1 63 ? -47.921 0.820 36.898 1.00 21.48 63 ASN D N 1
ATOM 6111 C CA . ASN D 1 63 ? -49.374 0.818 36.740 1.00 20.03 63 ASN D CA 1
ATOM 6112 C C . ASN D 1 63 ? -49.781 0.944 35.271 1.00 23.72 63 ASN D C 1
ATOM 6113 O O . ASN D 1 63 ? -50.654 0.210 34.795 1.00 25.77 63 ASN D O 1
ATOM 6118 N N . ARG D 1 64 ? -49.181 1.892 34.544 1.00 25.04 64 ARG D N 1
ATOM 6119 C CA A ARG D 1 64 ? -49.523 2.039 33.132 0.68 25.21 64 ARG D CA 1
ATOM 6120 C CA B ARG D 1 64 ? -49.479 2.054 33.120 0.32 25.04 64 ARG D CA 1
ATOM 6121 C C . ARG D 1 64 ? -49.189 0.775 32.348 1.00 23.26 64 ARG D C 1
ATOM 6122 O O . ARG D 1 64 ? -49.955 0.377 31.467 1.00 22.52 64 ARG D O 1
ATOM 6137 N N . ILE D 1 65 ? -48.057 0.132 32.650 1.00 23.27 65 ILE D N 1
ATOM 6138 C CA . ILE D 1 65 ? -47.679 -1.082 31.931 1.00 21.62 65 ILE D CA 1
ATOM 6139 C C . ILE D 1 65 ? -48.677 -2.198 32.219 1.00 24.29 65 ILE D C 1
ATOM 6140 O O . ILE D 1 65 ? -49.178 -2.861 31.301 1.00 22.89 65 ILE D O 1
ATOM 6145 N N . ASN D 1 66 ? -49.004 -2.403 33.496 1.00 19.29 66 ASN D N 1
ATOM 6146 C CA . ASN D 1 66 ? -49.953 -3.453 33.843 1.00 18.65 66 ASN D CA 1
ATOM 6147 C C . ASN D 1 66 ? -51.342 -3.162 33.277 1.00 26.89 66 ASN D C 1
ATOM 6148 O O . ASN D 1 66 ? -52.018 -4.079 32.793 1.00 26.17 66 ASN D O 1
ATOM 6153 N N . ASP D 1 67 ? -51.780 -1.894 33.308 1.00 27.60 67 ASP D N 1
ATOM 6154 C CA . ASP D 1 67 ? -53.080 -1.554 32.729 1.00 27.99 67 ASP D CA 1
ATOM 6155 C C . ASP D 1 67 ? -53.116 -1.856 31.241 1.00 30.35 67 ASP D C 1
ATOM 6156 O O . ASP D 1 67 ? -54.165 -2.242 30.709 1.00 30.35 67 ASP D O 1
ATOM 6161 N N . SER D 1 68 ? -51.990 -1.674 30.554 1.00 29.07 68 SER D N 1
ATOM 6162 C CA . SER D 1 68 ? -51.914 -1.903 29.122 1.00 29.78 68 SER D CA 1
ATOM 6163 C C . SER D 1 68 ? -51.594 -3.348 28.780 1.00 30.16 68 SER D C 1
ATOM 6164 O O . SER D 1 68 ? -51.258 -3.633 27.628 1.00 41.24 68 SER D O 1
ATOM 6167 N N . GLY D 1 69 ? -51.690 -4.265 29.746 1.00 26.72 69 GLY D N 1
ATOM 6168 C CA . GLY D 1 69 ? -51.582 -5.688 29.477 1.00 26.51 69 GLY D CA 1
ATOM 6169 C C . GLY D 1 69 ? -50.201 -6.285 29.667 1.00 31.10 69 GLY D C 1
ATOM 6170 O O . GLY D 1 69 ? -50.024 -7.488 29.431 1.00 29.12 69 GLY D O 1
ATOM 6171 N N . GLY D 1 70 ? -49.226 -5.493 30.095 1.00 29.41 70 GLY D N 1
ATOM 6172 C CA . GLY D 1 70 ? -47.896 -5.992 30.362 1.00 27.12 70 GLY D CA 1
ATOM 6173 C C . GLY D 1 70 ? -47.777 -6.632 31.728 1.00 25.97 70 GLY D C 1
ATOM 6174 O O . GLY D 1 70 ? -48.761 -6.999 32.377 1.00 28.48 70 GLY D O 1
ATOM 6175 N N . ASN D 1 71 ? -46.532 -6.770 32.166 1.00 20.37 71 ASN D N 1
ATOM 6176 C CA . ASN D 1 71 ? -46.235 -7.372 33.460 1.00 24.97 71 ASN D CA 1
ATOM 6177 C C . ASN D 1 71 ? -45.077 -6.575 34.053 1.00 26.21 71 ASN D C 1
ATOM 6178 O O . ASN D 1 71 ? -43.923 -6.757 33.658 1.00 25.34 71 ASN D O 1
ATOM 6183 N N . ALA D 1 72 ? -45.388 -5.676 34.983 1.00 22.04 72 ALA D N 1
ATOM 6184 C CA . ALA D 1 72 ? -44.379 -4.823 35.585 1.00 19.51 72 ALA D CA 1
ATOM 6185 C C . ALA D 1 72 ? -44.508 -4.845 37.101 1.00 21.61 72 ALA D C 1
ATOM 6186 O O . ALA D 1 72 ? -45.595 -5.026 37.652 1.00 21.95 72 ALA D O 1
ATOM 6188 N N . CYS D 1 73 ? -43.384 -4.649 37.774 1.00 21.19 73 CYS D N 1
ATOM 6189 C CA . CYS D 1 73 ? -43.382 -4.496 39.218 1.00 23.64 73 CYS D CA 1
ATOM 6190 C C . CYS D 1 73 ? -42.324 -3.466 39.580 1.00 22.98 73 CYS D C 1
ATOM 6191 O O . CYS D 1 73 ? -41.474 -3.105 38.762 1.00 20.82 73 CYS D O 1
ATOM 6194 N N . VAL D 1 74 ? -42.375 -2.987 40.818 1.00 22.52 74 VAL D N 1
ATOM 6195 C CA . VAL D 1 74 ? -41.382 -2.055 41.335 1.00 19.71 74 VAL D CA 1
ATOM 6196 C C . VAL D 1 74 ? -40.632 -2.763 42.450 1.00 20.39 74 VAL D C 1
ATOM 6197 O O . VAL D 1 74 ? -41.252 -3.401 43.306 1.00 22.68 74 VAL D O 1
ATOM 6201 N N . VAL D 1 75 ? -39.310 -2.657 42.442 1.00 18.91 75 VAL D N 1
ATOM 6202 C CA . VAL D 1 75 ? -38.499 -3.176 43.531 1.00 25.54 75 VAL D CA 1
ATOM 6203 C C . VAL D 1 75 ? -37.614 -2.043 44.036 1.00 24.86 75 VAL D C 1
ATOM 6204 O O . VAL D 1 75 ? -37.220 -1.151 43.280 1.00 23.45 75 VAL D O 1
ATOM 6208 N N . GLN D 1 76 ? -37.331 -2.057 45.335 1.00 27.11 76 GLN D N 1
ATOM 6209 C CA . GLN D 1 76 ? -36.591 -0.976 45.966 1.00 31.91 76 GLN D CA 1
ATOM 6210 C C . GLN D 1 76 ? -35.319 -1.512 46.605 1.00 32.34 76 GLN D C 1
ATOM 6211 O O . GLN D 1 76 ? -35.322 -2.582 47.226 1.00 34.69 76 GLN D O 1
ATOM 6217 N N . ALA D 1 77 ? -34.233 -0.761 46.452 1.00 25.20 77 ALA D N 1
ATOM 6218 C CA . ALA D 1 77 ? -33.003 -1.103 47.149 1.00 25.80 77 ALA D CA 1
ATOM 6219 C C . ALA D 1 77 ? -32.059 0.077 47.048 1.00 26.74 77 ALA D C 1
ATOM 6220 O O . ALA D 1 77 ? -32.039 0.786 46.034 1.00 25.34 77 ALA D O 1
ATOM 6222 N N . ASP D 1 78 ? -31.282 0.282 48.105 1.00 24.91 78 ASP D N 1
ATOM 6223 C CA . ASP D 1 78 ? -30.166 1.219 48.050 1.00 26.44 78 ASP D CA 1
ATOM 6224 C C . ASP D 1 78 ? -28.956 0.483 47.484 1.00 25.47 78 ASP D C 1
ATOM 6225 O O . ASP D 1 78 ? -28.372 -0.378 48.152 1.00 27.31 78 ASP D O 1
ATOM 6230 N N . LEU D 1 79 ? -28.565 0.832 46.262 1.00 22.08 79 LEU D N 1
ATOM 6231 C CA . LEU D 1 79 ? -27.466 0.128 45.616 1.00 24.07 79 LEU D CA 1
ATOM 6232 C C . LEU D 1 79 ? -26.094 0.501 46.179 1.00 29.26 79 LEU D C 1
ATOM 6233 O O . LEU D 1 79 ? -25.089 -0.064 45.734 1.00 28.31 79 LEU D O 1
ATOM 6238 N N . GLU D 1 80 ? -26.010 1.425 47.134 1.00 24.49 80 GLU D N 1
ATOM 6239 C CA . GLU D 1 80 ? -24.747 1.598 47.832 1.00 27.58 80 GLU D CA 1
ATOM 6240 C C . GLU D 1 80 ? -24.574 0.600 48.964 1.00 35.13 80 GLU D C 1
ATOM 6241 O O . GLU D 1 80 ? -23.458 0.461 49.474 1.00 41.60 80 GLU D O 1
ATOM 6247 N N . GLY D 1 81 ? -25.639 -0.106 49.351 1.00 32.76 81 GLY D N 1
ATOM 6248 C CA . GLY D 1 81 ? -25.577 -1.085 50.423 1.00 31.44 81 GLY D CA 1
ATOM 6249 C C . GLY D 1 81 ? -25.681 -2.518 49.940 1.00 34.13 81 GLY D C 1
ATOM 6250 O O . GLY D 1 81 ? -25.284 -2.825 48.812 1.00 33.86 81 GLY D O 1
ATOM 6251 N N . ASP D 1 82 ? -26.215 -3.405 50.779 1.00 40.61 82 ASP D N 1
ATOM 6252 C CA . ASP D 1 82 ? -26.363 -4.814 50.417 1.00 49.96 82 ASP D CA 1
ATOM 6253 C C . ASP D 1 82 ? -27.458 -4.971 49.368 1.00 42.86 82 ASP D C 1
ATOM 6254 O O . ASP D 1 82 ? -28.605 -4.575 49.597 1.00 45.02 82 ASP D O 1
ATOM 6259 N N . VAL D 1 83 ? -27.114 -5.553 48.219 1.00 40.30 83 VAL D N 1
ATOM 6260 C CA . VAL D 1 83 ? -28.062 -5.715 47.125 1.00 33.73 83 VAL D CA 1
ATOM 6261 C C . VAL D 1 83 ? -28.370 -7.180 46.839 1.00 32.07 83 VAL D C 1
ATOM 6262 O O . VAL D 1 83 ? -28.982 -7.493 45.815 1.00 30.65 83 VAL D O 1
ATOM 6266 N N . ARG D 1 84 ? -27.995 -8.087 47.739 1.00 36.41 84 ARG D N 1
ATOM 6267 C CA . ARG D 1 84 ? -28.029 -9.501 47.396 1.00 40.84 84 ARG D CA 1
ATOM 6268 C C . ARG D 1 84 ? -29.438 -10.087 47.354 1.00 46.15 84 ARG D C 1
ATOM 6269 O O . ARG D 1 84 ? -29.601 -11.219 46.882 1.00 54.08 84 ARG D O 1
ATOM 6277 N N . GLY D 1 85 ? -30.459 -9.367 47.800 1.00 40.75 85 GLY D N 1
ATOM 6278 C CA . GLY D 1 85 ? -31.809 -9.853 47.611 1.00 32.44 85 GLY D CA 1
ATOM 6279 C C . GLY D 1 85 ? -32.549 -9.279 46.419 1.00 29.27 85 GLY D C 1
ATOM 6280 O O . GLY D 1 85 ? -33.680 -9.693 46.143 1.00 29.54 85 GLY D O 1
ATOM 6281 N N . LEU D 1 86 ? -31.935 -8.351 45.687 1.00 22.26 86 LEU D N 1
ATOM 6282 C CA . LEU D 1 86 ? -32.680 -7.541 44.733 1.00 19.11 86 LEU D CA 1
ATOM 6283 C C . LEU D 1 86 ? -33.137 -8.362 43.535 1.00 20.31 86 LEU D C 1
ATOM 6284 O O . LEU D 1 86 ? -34.292 -8.256 43.107 1.00 20.87 86 LEU D O 1
ATOM 6289 N N . VAL D 1 87 ? -32.252 -9.179 42.967 1.00 17.59 87 VAL D N 1
ATOM 6290 C CA . VAL D 1 87 ? -32.661 -9.957 41.798 1.00 20.61 87 VAL D CA 1
ATOM 6291 C C . VAL D 1 87 ? -33.834 -10.866 42.152 1.00 19.48 87 VAL D C 1
ATOM 6292 O O . VAL D 1 87 ? -34.767 -11.044 41.355 1.00 19.09 87 VAL D O 1
ATOM 6296 N N . LYS D 1 88 ? -33.815 -11.441 43.355 1.00 18.97 88 LYS D N 1
ATOM 6297 C CA . LYS D 1 88 ? -34.911 -12.318 43.737 1.00 17.71 88 LYS D CA 1
ATOM 6298 C C . LYS D 1 88 ? -36.184 -11.536 44.017 1.00 20.33 88 LYS D C 1
ATOM 6299 O O . LYS D 1 88 ? -37.277 -12.064 43.796 1.00 23.34 88 LYS D O 1
ATOM 6305 N N . GLN D 1 89 ? -36.077 -10.291 44.501 1.00 20.25 89 GLN D N 1
ATOM 6306 C CA . GLN D 1 89 ? -37.278 -9.467 44.642 1.00 25.44 89 GLN D CA 1
ATOM 6307 C C . GLN D 1 89 ? -37.978 -9.320 43.300 1.00 19.83 89 GLN D C 1
ATOM 6308 O O . GLN D 1 89 ? -39.213 -9.353 43.223 1.00 21.69 89 GLN D O 1
ATOM 6314 N N . ALA D 1 90 ? -37.189 -9.169 42.232 1.00 18.48 90 ALA D N 1
ATOM 6315 C CA . ALA D 1 90 ? -37.737 -9.022 40.889 1.00 19.59 90 ALA D CA 1
ATOM 6316 C C . ALA D 1 90 ? -38.269 -10.347 40.367 1.00 21.51 90 ALA D C 1
ATOM 6317 O O . ALA D 1 90 ? -39.405 -10.423 39.873 1.00 21.45 90 ALA D O 1
ATOM 6319 N N . SER D 1 91 ? -37.455 -11.407 40.467 1.00 16.70 91 SER D N 1
ATOM 6320 C CA . SER D 1 91 ? -37.848 -12.692 39.895 1.00 19.02 91 SER D CA 1
ATOM 6321 C C . SER D 1 91 ? -39.056 -13.275 40.613 1.00 21.39 91 SER D C 1
ATOM 6322 O O . SER D 1 91 ? -39.820 -14.040 40.013 1.00 19.51 91 SER D O 1
ATOM 6325 N N . ASP D 1 92 ? -39.257 -12.918 41.885 1.00 20.83 92 ASP D N 1
ATOM 6326 C CA . ASP D 1 92 ? -40.442 -13.381 42.594 1.00 21.46 92 ASP D CA 1
ATOM 6327 C C . ASP D 1 92 ? -41.716 -12.858 41.944 1.00 21.41 92 ASP D C 1
ATOM 6328 O O . ASP D 1 92 ? -42.780 -13.468 42.083 1.00 25.18 92 ASP D O 1
ATOM 6333 N N . ARG D 1 93 ? -41.635 -11.729 41.249 1.00 20.51 93 ARG D N 1
ATOM 6334 C CA . ARG D 1 93 ? -42.823 -11.113 40.677 1.00 25.27 93 ARG D CA 1
ATOM 6335 C C . ARG D 1 93 ? -42.990 -11.396 39.186 1.00 27.76 93 ARG D C 1
ATOM 6336 O O . ARG D 1 93 ? -44.127 -11.569 38.728 1.00 24.62 93 ARG D O 1
ATOM 6344 N N . ILE D 1 94 ? -41.899 -11.457 38.412 1.00 21.96 94 ILE D N 1
ATOM 6345 C CA . ILE D 1 94 ? -41.988 -11.571 36.958 1.00 21.21 94 ILE D CA 1
ATOM 6346 C C . ILE D 1 94 ? -41.223 -12.756 36.388 1.00 20.58 94 ILE D C 1
ATOM 6347 O O . ILE D 1 94 ? -41.187 -12.915 35.169 1.00 22.71 94 ILE D O 1
ATOM 6352 N N . GLY D 1 95 ? -40.601 -13.594 37.217 1.00 20.35 95 GLY D N 1
ATOM 6353 C CA . GLY D 1 95 ? -39.891 -14.754 36.722 1.00 20.40 95 GLY D CA 1
ATOM 6354 C C . GLY D 1 95 ? -38.391 -14.525 36.654 1.00 20.55 95 GLY D C 1
ATOM 6355 O O . GLY D 1 95 ? -37.916 -13.389 36.747 1.00 19.07 95 GLY D O 1
ATOM 6356 N N . PRO D 1 96 ? -37.615 -15.602 36.499 1.00 22.67 96 PRO D N 1
ATOM 6357 C CA . PRO D 1 96 ? -36.151 -15.473 36.547 1.00 20.78 96 PRO D CA 1
ATOM 6358 C C . PRO D 1 96 ? -35.654 -14.430 35.559 1.00 18.77 96 PRO D C 1
ATOM 6359 O O . PRO D 1 96 ? -36.067 -14.394 34.401 1.00 19.72 96 PRO D O 1
ATOM 6363 N N . ILE D 1 97 ? -34.781 -13.554 36.038 1.00 19.20 97 ILE D N 1
ATOM 6364 C CA . ILE D 1 97 ? -34.314 -12.435 35.228 1.00 19.05 97 ILE D CA 1
ATOM 6365 C C . ILE D 1 97 ? -33.380 -12.950 34.136 1.00 19.62 97 ILE D C 1
ATOM 6366 O O . ILE D 1 97 ? -32.380 -13.622 34.417 1.00 20.73 97 ILE D O 1
ATOM 6371 N N . ARG D 1 98 ? -33.700 -12.633 32.877 1.00 17.03 98 ARG D N 1
ATOM 6372 C CA . ARG D 1 98 ? -32.827 -12.960 31.753 1.00 12.73 98 ARG D CA 1
ATOM 6373 C C . ARG D 1 98 ? -32.158 -11.743 31.137 1.00 17.97 98 ARG D C 1
ATOM 6374 O O . ARG D 1 98 ? -31.246 -11.904 30.315 1.00 17.09 98 ARG D O 1
ATOM 6382 N N . LEU D 1 99 ? -32.595 -10.541 31.487 1.00 13.91 99 LEU D N 1
ATOM 6383 C CA . LEU D 1 99 ? -32.002 -9.325 30.947 1.00 15.82 99 LEU D CA 1
ATOM 6384 C C . LEU D 1 99 ? -31.839 -8.347 32.103 1.00 17.58 99 LEU D C 1
ATOM 6385 O O . LEU D 1 99 ? -32.827 -7.909 32.704 1.00 15.17 99 LEU D O 1
ATOM 6390 N N . LEU D 1 100 ? -30.593 -8.030 32.429 1.00 15.73 100 LEU D N 1
ATOM 6391 C CA . LEU D 1 100 ? -30.254 -7.100 33.493 1.00 15.63 100 LEU D CA 1
ATOM 6392 C C . LEU D 1 100 ? -29.696 -5.838 32.860 1.00 17.50 100 LEU D C 1
ATOM 6393 O O . LEU D 1 100 ? -28.741 -5.914 32.078 1.00 18.77 100 LEU D O 1
ATOM 6398 N N . VAL D 1 101 ? -30.277 -4.687 33.193 1.00 13.83 101 VAL D N 1
ATOM 6399 C CA . VAL D 1 101 ? -29.769 -3.396 32.733 1.00 14.16 101 VAL D CA 1
ATOM 6400 C C . VAL D 1 101 ? -29.232 -2.647 33.944 1.00 15.17 101 VAL D C 1
ATOM 6401 O O . VAL D 1 101 ? -30.003 -2.204 34.804 1.00 16.33 101 VAL D O 1
ATOM 6405 N N . ASN D 1 102 ? -27.909 -2.503 34.021 1.00 11.17 102 ASN D N 1
ATOM 6406 C CA . ASN D 1 102 ? -27.280 -1.794 35.133 1.00 14.77 102 ASN D CA 1
ATOM 6407 C C . ASN D 1 102 ? -27.210 -0.318 34.755 1.00 17.27 102 ASN D C 1
ATOM 6408 O O . ASN D 1 102 ? -26.207 0.186 34.241 1.00 15.75 102 ASN D O 1
ATOM 6413 N N . ASN D 1 103 ? -28.311 0.382 35.013 1.00 15.67 103 ASN D N 1
ATOM 6414 C CA . ASN D 1 103 ? -28.456 1.780 34.628 1.00 14.55 103 ASN D CA 1
ATOM 6415 C C . ASN D 1 103 ? -28.200 2.767 35.768 1.00 16.16 103 ASN D C 1
ATOM 6416 O O . ASN D 1 103 ? -27.753 3.889 35.511 1.00 18.66 103 ASN D O 1
ATOM 6421 N N . ALA D 1 104 ? -28.472 2.388 37.015 1.00 15.62 104 ALA D N 1
ATOM 6422 C CA . ALA D 1 104 ? -28.390 3.329 38.128 1.00 17.27 104 ALA D CA 1
ATOM 6423 C C . ALA D 1 104 ? -27.003 3.940 38.231 1.00 20.77 104 ALA D C 1
ATOM 6424 O O . ALA D 1 104 ? -25.989 3.301 37.935 1.00 20.33 104 ALA D O 1
ATOM 6426 N N . SER D 1 105 ? -26.961 5.189 38.680 1.00 21.24 105 SER D N 1
ATOM 6427 C CA . SER D 1 105 ? -25.690 5.888 38.672 1.00 20.92 105 SER D CA 1
ATOM 6428 C C . SER D 1 105 ? -25.699 7.024 39.676 1.00 20.76 105 SER D C 1
ATOM 6429 O O . SER D 1 105 ? -26.741 7.616 39.967 1.00 22.09 105 SER D O 1
ATOM 6432 N N . LEU D 1 106 ? -24.504 7.315 40.180 1.00 22.10 106 LEU D N 1
ATOM 6433 C CA . LEU D 1 106 ? -24.210 8.486 40.986 1.00 22.58 106 LEU D CA 1
ATOM 6434 C C . LEU D 1 106 ? -23.174 9.292 40.225 1.00 23.15 106 LEU D C 1
ATOM 6435 O O . LEU D 1 106 ? -22.184 8.726 39.750 1.00 25.00 106 LEU D O 1
ATOM 6440 N N . PHE D 1 107 ? -23.385 10.601 40.095 1.00 24.50 107 PHE D N 1
ATOM 6441 C CA . PHE D 1 107 ? -22.461 11.440 39.319 1.00 27.34 107 PHE D CA 1
ATOM 6442 C C . PHE D 1 107 ? -22.101 12.704 40.097 1.00 34.93 107 PHE D C 1
ATOM 6443 O O . PHE D 1 107 ? -22.761 13.736 39.964 1.00 35.06 107 PHE D O 1
ATOM 6451 N N . GLN D 1 108 ? -21.034 12.630 40.890 1.00 23.73 108 GLN D N 1
ATOM 6452 C CA A GLN D 1 108 ? -20.570 13.746 41.702 0.59 25.39 108 GLN D CA 1
ATOM 6453 C CA B GLN D 1 108 ? -20.574 13.753 41.691 0.41 26.89 108 GLN D CA 1
ATOM 6454 C C . GLN D 1 108 ? -19.132 14.072 41.335 1.00 24.62 108 GLN D C 1
ATOM 6455 O O . GLN D 1 108 ? -18.320 13.167 41.102 1.00 25.73 108 GLN D O 1
ATOM 6466 N N . GLU D 1 109 ? -18.824 15.365 41.293 1.00 26.22 109 GLU D N 1
ATOM 6467 C CA . GLU D 1 109 ? -17.497 15.830 40.928 1.00 25.99 109 GLU D CA 1
ATOM 6468 C C . GLU D 1 109 ? -16.512 15.614 42.071 1.00 25.60 109 GLU D C 1
ATOM 6469 O O . GLU D 1 109 ? -16.833 15.837 43.238 1.00 26.64 109 GLU D O 1
ATOM 6475 N N . ASP D 1 110 ? -15.311 15.157 41.724 1.00 24.90 110 ASP D N 1
ATOM 6476 C CA . ASP D 1 110 ? -14.146 15.288 42.592 1.00 27.60 110 ASP D CA 1
ATOM 6477 C C . ASP D 1 110 ? -12.915 15.299 41.693 1.00 27.87 110 ASP D C 1
ATOM 6478 O O . ASP D 1 110 ? -13.013 15.125 40.476 1.00 24.58 110 ASP D O 1
ATOM 6483 N N . LYS D 1 111 ? -11.751 15.537 42.293 1.00 29.10 111 LYS D N 1
ATOM 6484 C CA . LYS D 1 111 ? -10.518 15.603 41.522 1.00 29.75 111 LYS D CA 1
ATOM 6485 C C . LYS D 1 111 ? -9.359 15.164 42.401 1.00 31.82 111 LYS D C 1
ATOM 6486 O O . LYS D 1 111 ? -9.453 15.178 43.633 1.00 29.71 111 LYS D O 1
ATOM 6492 N N . VAL D 1 112 ? -8.266 14.753 41.752 1.00 27.61 112 VAL D N 1
ATOM 6493 C CA . VAL D 1 112 ? -7.025 14.516 42.476 1.00 29.04 112 VAL D CA 1
ATOM 6494 C C . VAL D 1 112 ? -6.666 15.781 43.238 1.00 43.82 112 VAL D C 1
ATOM 6495 O O . VAL D 1 112 ? -6.721 16.892 42.693 1.00 47.62 112 VAL D O 1
ATOM 6499 N N . GLY D 1 113 ? -6.307 15.631 44.506 1.00 43.06 113 GLY D N 1
ATOM 6500 C CA . GLY D 1 113 ? -6.017 16.804 45.303 1.00 46.75 113 GLY D CA 1
ATOM 6501 C C . GLY D 1 113 ? -7.221 17.422 45.974 1.00 50.15 113 GLY D C 1
ATOM 6502 O O . GLY D 1 113 ? -7.070 18.419 46.690 1.00 53.37 113 GLY D O 1
ATOM 6503 N N . ALA D 1 114 ? -8.410 16.885 45.741 1.00 46.99 114 ALA D N 1
ATOM 6504 C CA . ALA D 1 114 ? -9.583 17.136 46.564 1.00 44.98 114 ALA D CA 1
ATOM 6505 C C . ALA D 1 114 ? -10.376 15.832 46.570 1.00 44.98 114 ALA D C 1
ATOM 6506 O O . ALA D 1 114 ? -11.522 15.753 46.121 1.00 47.26 114 ALA D O 1
ATOM 6508 N N . LEU D 1 115 ? -9.732 14.768 47.046 1.00 37.83 115 LEU D N 1
ATOM 6509 C CA . LEU D 1 115 ? -10.318 13.438 47.013 1.00 37.10 115 LEU D CA 1
ATOM 6510 C C . LEU D 1 115 ? -11.014 13.153 48.336 1.00 42.98 115 LEU D C 1
ATOM 6511 O O . LEU D 1 115 ? -10.407 13.262 49.405 1.00 49.44 115 LEU D O 1
ATOM 6516 N N . ASP D 1 116 ? -12.289 12.811 48.259 1.00 39.69 116 ASP D N 1
ATOM 6517 C CA . ASP D 1 116 ? -13.063 12.355 49.400 1.00 41.79 116 ASP D CA 1
ATOM 6518 C C . ASP D 1 116 ? -13.349 10.878 49.183 1.00 34.24 116 ASP D C 1
ATOM 6519 O O . ASP D 1 116 ? -14.029 10.509 48.218 1.00 28.58 116 ASP D O 1
ATOM 6524 N N . MET D 1 117 ? -12.813 10.034 50.067 1.00 27.59 117 MET D N 1
ATOM 6525 C CA . MET D 1 117 ? -12.912 8.600 49.844 1.00 25.57 117 MET D CA 1
ATOM 6526 C C . MET D 1 117 ? -14.308 8.060 50.121 1.00 25.98 117 MET D C 1
ATOM 6527 O O . MET D 1 117 ? -14.662 7.009 49.583 1.00 27.70 117 MET D O 1
ATOM 6532 N N . ALA D 1 118 ? -15.121 8.752 50.924 1.00 26.51 118 ALA D N 1
ATOM 6533 C CA . ALA D 1 118 ? -16.509 8.322 51.079 1.00 23.80 118 ALA D CA 1
ATOM 6534 C C . ALA D 1 118 ? -17.254 8.403 49.752 1.00 27.05 118 ALA D C 1
ATOM 6535 O O . ALA D 1 118 ? -18.017 7.496 49.396 1.00 26.29 118 ALA D O 1
ATOM 6537 N N . LEU D 1 119 ? -17.041 9.484 49.000 1.00 25.45 119 LEU D N 1
ATOM 6538 C CA . LEU D 1 119 ? -17.684 9.604 47.699 1.00 23.06 119 LEU D CA 1
ATOM 6539 C C . LEU D 1 119 ? -17.124 8.577 46.728 1.00 22.73 119 LEU D C 1
ATOM 6540 O O . LEU D 1 119 ? -17.873 7.951 45.970 1.00 20.85 119 LEU D O 1
ATOM 6545 N N . TRP D 1 120 ? -15.802 8.398 46.744 1.00 21.36 120 TRP D N 1
ATOM 6546 C CA . TRP D 1 120 ? -15.162 7.358 45.951 1.00 19.34 120 TRP D CA 1
ATOM 6547 C C . TRP D 1 120 ? -15.836 6.010 46.184 1.00 21.81 120 TRP D C 1
ATOM 6548 O O . TRP D 1 120 ? -16.203 5.311 45.232 1.00 19.29 120 TRP D O 1
ATOM 6559 N N . ASP D 1 121 ? -16.050 5.648 47.452 1.00 23.07 121 ASP D N 1
ATOM 6560 C CA . ASP D 1 121 ? -16.679 4.365 47.751 1.00 19.22 121 ASP D CA 1
ATOM 6561 C C . ASP D 1 121 ? -18.077 4.280 47.162 1.00 19.94 121 ASP D C 1
ATOM 6562 O O . ASP D 1 121 ? -18.480 3.225 46.652 1.00 18.35 121 ASP D O 1
ATOM 6567 N N . ARG D 1 122 ? -18.831 5.383 47.205 1.00 19.26 122 ARG D N 1
ATOM 6568 C CA . ARG D 1 122 ? -20.185 5.362 46.657 1.00 18.58 122 ARG D CA 1
ATOM 6569 C C . ARG D 1 122 ? -20.175 5.158 45.146 1.00 19.88 122 ARG D C 1
ATOM 6570 O O . ARG D 1 122 ? -20.958 4.358 44.623 1.00 19.46 122 ARG D O 1
ATOM 6578 N N . HIS D 1 123 ? -19.286 5.859 44.429 1.00 18.08 123 HIS D N 1
ATOM 6579 C CA . HIS D 1 123 ? -19.180 5.668 42.981 1.00 19.26 123 HIS D CA 1
ATOM 6580 C C . HIS D 1 123 ? -18.879 4.214 42.639 1.00 20.22 123 HIS D C 1
ATOM 6581 O O . HIS D 1 123 ? -19.501 3.634 41.739 1.00 18.42 123 HIS D O 1
ATOM 6588 N N . PHE D 1 124 ? -17.917 3.610 43.345 1.00 17.88 124 PHE D N 1
ATOM 6589 C CA . PHE D 1 124 ? -17.555 2.226 43.057 1.00 15.18 124 PHE D CA 1
ATOM 6590 C C . PHE D 1 124 ? -18.640 1.250 43.492 1.00 19.57 124 PHE D C 1
ATOM 6591 O O . PHE D 1 124 ? -18.794 0.184 42.880 1.00 19.87 124 PHE D O 1
ATOM 6599 N N . ALA D 1 125 ? -19.403 1.587 44.532 1.00 17.31 125 ALA D N 1
ATOM 6600 C CA . ALA D 1 125 ? -20.508 0.723 44.925 1.00 16.66 125 ALA D CA 1
ATOM 6601 C C . ALA D 1 125 ? -21.571 0.678 43.835 1.00 19.13 125 ALA D C 1
ATOM 6602 O O . ALA D 1 125 ? -21.998 -0.402 43.407 1.00 22.87 125 ALA D O 1
ATOM 6604 N N . VAL D 1 126 ? -21.993 1.845 43.349 1.00 16.80 126 VAL D N 1
ATOM 6605 C CA . VAL D 1 126 ? -23.122 1.871 42.426 1.00 15.94 126 VAL D CA 1
ATOM 6606 C C . VAL D 1 126 ? -22.699 1.403 41.044 1.00 15.84 126 VAL D C 1
ATOM 6607 O O . VAL D 1 126 ? -23.468 0.733 40.349 1.00 20.23 126 VAL D O 1
ATOM 6611 N N . HIS D 1 127 ? -21.477 1.728 40.615 1.00 14.93 127 HIS D N 1
ATOM 6612 C CA . HIS D 1 127 ? -21.089 1.465 39.234 1.00 15.79 127 HIS D CA 1
ATOM 6613 C C . HIS D 1 127 ? -20.330 0.164 39.053 1.00 18.26 127 HIS D C 1
ATOM 6614 O O . HIS D 1 127 ? -20.243 -0.328 37.926 1.00 18.34 127 HIS D O 1
ATOM 6621 N N . LEU D 1 128 ? -19.767 -0.404 40.114 1.00 16.24 1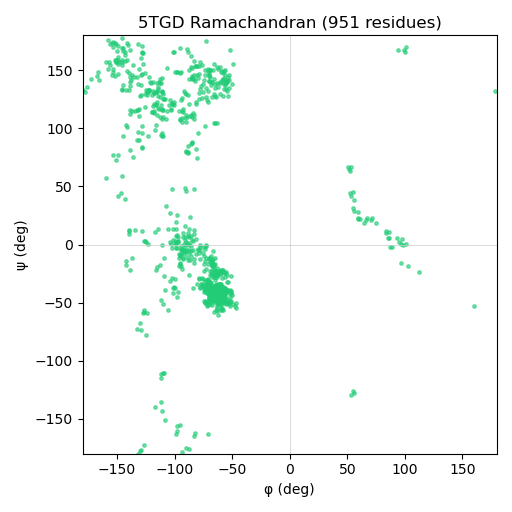28 LEU D N 1
ATOM 6622 C CA . LEU D 1 128 ? -18.953 -1.590 39.903 1.00 16.72 128 LEU D CA 1
ATOM 6623 C C . LEU D 1 128 ? -19.411 -2.746 40.783 1.00 17.32 128 LEU D C 1
ATOM 6624 O O . LEU D 1 128 ? -19.728 -3.827 40.278 1.00 17.07 128 LEU D O 1
ATOM 6629 N N . LYS D 1 129 ? -19.446 -2.540 42.098 1.00 15.88 129 LYS D N 1
ATOM 6630 C CA . LYS D 1 129 ? -19.791 -3.642 42.986 1.00 17.72 129 LYS D CA 1
ATOM 6631 C C . LYS D 1 129 ? -21.210 -4.131 42.719 1.00 19.99 129 LYS D C 1
ATOM 6632 O O . LYS D 1 129 ? -21.445 -5.327 42.511 1.00 17.61 129 LYS D O 1
ATOM 6638 N N . THR D 1 130 ? -22.167 -3.212 42.701 1.00 19.75 130 THR D N 1
ATOM 6639 C CA . THR D 1 130 ? -23.554 -3.618 42.489 1.00 19.87 130 THR D CA 1
ATOM 6640 C C . THR D 1 130 ? -23.770 -4.255 41.124 1.00 18.54 130 THR D C 1
ATOM 6641 O O . THR D 1 130 ? -24.350 -5.354 41.072 1.00 21.62 130 THR D O 1
ATOM 6645 N N . PRO D 1 131 ? -23.335 -3.665 40.004 1.00 14.86 131 PRO D N 1
ATOM 6646 C CA . PRO D 1 131 ? -23.520 -4.361 38.718 1.00 15.41 131 PRO D CA 1
ATOM 6647 C C . PRO D 1 131 ? -22.936 -5.762 38.699 1.00 19.59 131 PRO D C 1
ATOM 6648 O O . PRO D 1 131 ? -23.556 -6.676 38.140 1.00 16.60 131 PRO D O 1
ATOM 6652 N N . VAL D 1 132 ? -21.771 -5.970 39.319 1.00 16.00 132 VAL D N 1
ATOM 6653 C CA . VAL D 1 132 ? -21.171 -7.300 39.310 1.00 17.70 132 VAL D CA 1
ATOM 6654 C C . VAL D 1 132 ? -21.994 -8.269 40.156 1.00 18.15 132 VAL D C 1
ATOM 6655 O O . VAL D 1 132 ? -22.278 -9.397 39.733 1.00 17.26 132 VAL D O 1
ATOM 6659 N N . ILE D 1 133 ? -22.397 -7.849 41.356 1.00 15.68 133 ILE D N 1
ATOM 6660 C CA . ILE D 1 133 ? -23.142 -8.755 42.230 1.00 16.78 133 ILE D CA 1
ATOM 6661 C C . ILE D 1 133 ? -24.484 -9.122 41.603 1.00 18.31 133 ILE D C 1
ATOM 6662 O O . ILE D 1 133 ? -24.910 -10.285 41.642 1.00 17.83 133 ILE D O 1
ATOM 6667 N N . LEU D 1 134 ? -25.175 -8.137 41.022 1.00 16.83 134 LEU D N 1
ATOM 6668 C CA . LEU D 1 134 ? -26.453 -8.421 40.374 1.00 14.58 134 LEU D CA 1
ATOM 6669 C C . LEU D 1 134 ? -26.267 -9.388 39.213 1.00 15.57 134 LEU D C 1
ATOM 6670 O O . LEU D 1 134 ? -27.073 -10.305 39.019 1.00 17.92 134 LEU D O 1
ATOM 6675 N N . ALA D 1 135 ? -25.186 -9.222 38.450 1.00 17.98 135 ALA D N 1
ATOM 6676 C CA . ALA D 1 135 ? -24.883 -10.182 37.394 1.00 15.59 135 ALA D CA 1
ATOM 6677 C C . ALA D 1 135 ? -24.616 -11.567 37.979 1.00 17.77 135 ALA D C 1
ATOM 6678 O O . ALA D 1 135 ? -25.083 -12.581 37.447 1.00 19.02 135 ALA D O 1
ATOM 6680 N N . GLU D 1 136 ? -23.885 -11.625 39.089 1.00 16.46 136 GLU D N 1
ATOM 6681 C CA . GLU D 1 136 ? -23.622 -12.900 39.745 1.00 17.07 136 GLU D CA 1
ATOM 6682 C C . GLU D 1 136 ? -24.921 -13.569 40.189 1.00 20.82 136 GLU D C 1
ATOM 6683 O O . GLU D 1 136 ? -25.106 -14.779 39.991 1.00 19.89 136 GLU D O 1
ATOM 6689 N N . ASP D 1 137 ? -25.831 -12.797 40.795 1.00 16.94 137 ASP D N 1
ATOM 6690 C CA . ASP D 1 137 ? -27.117 -13.343 41.235 1.00 21.84 137 ASP D CA 1
ATOM 6691 C C . ASP D 1 137 ? -27.982 -13.780 40.055 1.00 21.29 137 ASP D C 1
ATOM 6692 O O . ASP D 1 137 ? -28.635 -14.834 40.102 1.00 21.89 137 ASP D O 1
ATOM 6697 N N . MET D 1 138 ? -28.027 -12.966 39.003 1.00 16.78 138 MET D N 1
ATOM 6698 C CA . MET D 1 138 ? -28.705 -13.367 37.779 1.00 18.80 138 MET D CA 1
ATOM 6699 C C . MET D 1 138 ? -28.202 -14.712 37.276 1.00 21.00 138 MET D C 1
ATOM 6700 O O . MET D 1 138 ? -28.995 -15.597 36.935 1.00 20.03 138 MET D O 1
ATOM 6705 N N . ARG D 1 139 ? -26.873 -14.875 37.215 1.00 17.25 139 ARG D N 1
ATOM 6706 C CA . ARG D 1 139 ? -26.295 -16.128 36.736 1.00 16.78 139 ARG D CA 1
ATOM 6707 C C . ARG D 1 139 ? -26.730 -17.308 37.594 1.00 18.32 139 ARG D C 1
ATOM 6708 O O . ARG D 1 139 ? -27.095 -18.364 37.064 1.00 19.84 139 ARG D O 1
ATOM 6716 N N . LYS D 1 140 ? -26.674 -17.155 38.929 1.00 18.40 140 LYS D N 1
ATOM 6717 C CA . LYS D 1 140 ? -27.038 -18.252 39.823 1.00 20.09 140 LYS D CA 1
ATOM 6718 C C . LYS D 1 140 ? -28.512 -18.625 39.697 1.00 21.20 140 LYS D C 1
ATOM 6719 O O . LYS D 1 140 ? -28.873 -19.794 39.879 1.00 23.42 140 LYS D O 1
ATOM 6721 N N . ALA D 1 141 ? -29.374 -17.661 39.370 1.00 20.52 141 ALA D N 1
ATOM 6722 C CA . ALA D 1 141 ? -30.810 -17.913 39.293 1.00 23.05 141 ALA D CA 1
ATOM 6723 C C . ALA D 1 141 ? -31.287 -18.296 37.898 1.00 21.69 141 ALA D C 1
ATOM 6724 O O . ALA D 1 141 ? -32.422 -18.757 37.755 1.00 25.56 141 ALA D O 1
ATOM 6726 N N . LEU D 1 142 ? -30.457 -18.119 36.882 1.00 22.88 142 LEU D N 1
ATOM 6727 C CA . LEU D 1 142 ? -30.882 -18.305 35.501 1.00 19.86 142 LEU D CA 1
ATOM 6728 C C . LEU D 1 142 ? -31.192 -19.775 35.228 1.00 24.38 142 LEU D C 1
ATOM 6729 O O . LEU D 1 142 ? -30.350 -20.640 35.499 1.00 29.34 142 LEU D O 1
ATOM 6734 N N . PRO D 1 143 ? -32.377 -20.104 34.711 1.00 26.30 143 PRO D N 1
ATOM 6735 C CA . PRO D 1 143 ? -32.679 -21.510 34.420 1.00 24.82 143 PRO D CA 1
ATOM 6736 C C . PRO D 1 143 ? -31.707 -22.079 33.399 1.00 26.91 143 PRO D C 1
ATOM 6737 O O . PRO D 1 143 ? -31.140 -21.358 32.579 1.00 25.16 143 PRO D O 1
ATOM 6741 N N . GLU D 1 144 ? -31.514 -23.395 33.469 1.00 35.06 144 GLU D N 1
ATOM 6742 C CA . GLU D 1 144 ? -30.502 -24.045 32.645 1.00 43.22 144 GLU D CA 1
ATOM 6743 C C . GLU D 1 144 ? -30.811 -23.918 31.156 1.00 37.58 144 GLU D C 1
ATOM 6744 O O . GLU D 1 144 ? -29.894 -23.811 30.335 1.00 36.59 144 GLU D O 1
ATOM 6750 N N . ASP D 1 145 ? -32.089 -23.918 30.793 1.00 35.46 145 ASP D N 1
ATOM 6751 C CA . ASP D 1 145 ? -32.517 -23.902 29.406 1.00 38.65 145 ASP D CA 1
ATOM 6752 C C . ASP D 1 145 ? -32.722 -22.492 28.867 1.00 39.82 145 ASP D C 1
ATOM 6753 O O . ASP D 1 145 ? -33.372 -22.328 27.828 1.00 42.77 145 ASP D O 1
ATOM 6758 N N . GLN D 1 146 ? -32.195 -21.470 29.546 1.00 33.13 146 GLN D N 1
ATOM 6759 C CA . GLN D 1 146 ? -32.385 -20.090 29.120 1.00 29.25 146 GLN D CA 1
ATOM 6760 C C . GLN D 1 146 ? -31.056 -19.355 29.119 1.00 28.32 146 GLN D C 1
ATOM 6761 O O . GLN D 1 146 ? -30.253 -19.513 30.040 1.00 31.43 146 GLN D O 1
ATOM 6767 N N . ASP D 1 147 ? -30.829 -18.551 28.085 1.00 24.82 147 ASP D N 1
ATOM 6768 C CA . ASP D 1 147 ? -29.657 -17.693 28.063 1.00 23.32 147 ASP D CA 1
ATOM 6769 C C . ASP D 1 147 ? -30.037 -16.312 28.581 1.00 24.53 147 ASP D C 1
ATOM 6770 O O . ASP D 1 147 ? -31.213 -15.998 28.777 1.00 27.33 147 ASP D O 1
ATOM 6775 N N . GLY D 1 148 ? -29.019 -15.484 28.832 1.00 20.23 148 GLY D N 1
ATOM 6776 C CA . GLY D 1 148 ? -29.240 -14.189 29.438 1.00 17.27 148 GLY D CA 1
ATOM 6777 C C . GLY D 1 148 ? -28.365 -13.111 28.828 1.00 19.47 148 GLY D C 1
ATOM 6778 O O . GLY D 1 148 ? -27.454 -13.379 28.039 1.00 17.93 148 GLY D O 1
ATOM 6779 N N . LEU D 1 149 ? -28.653 -11.874 29.229 1.00 21.06 149 LEU D N 1
ATOM 6780 C CA . LEU D 1 149 ? -27.939 -10.704 28.735 1.00 14.24 149 LEU D CA 1
ATOM 6781 C C . LEU D 1 149 ? -27.851 -9.683 29.854 1.00 15.52 149 LEU D C 1
ATOM 6782 O O . LEU D 1 149 ? -28.846 -9.427 30.532 1.00 15.85 149 LEU D O 1
ATOM 6787 N N . VAL D 1 150 ? -26.658 -9.132 30.061 1.00 16.65 150 VAL D N 1
ATOM 6788 C CA . VAL D 1 150 ? -26.436 -7.981 30.930 1.00 15.89 150 VAL D CA 1
ATOM 6789 C C . VAL D 1 150 ? -26.066 -6.809 30.034 1.00 19.04 150 VAL D C 1
ATOM 6790 O O . VAL D 1 150 ? -25.222 -6.952 29.148 1.00 16.29 150 VAL D O 1
ATOM 6794 N N . VAL D 1 151 ? -26.706 -5.664 30.237 1.00 14.34 151 VAL D N 1
ATOM 6795 C CA . VAL D 1 151 ? -26.309 -4.435 29.557 1.00 15.13 151 VAL D CA 1
ATOM 6796 C C . VAL D 1 151 ? -25.937 -3.432 30.640 1.00 18.04 151 VAL D C 1
ATOM 6797 O O . VAL D 1 151 ? -26.793 -3.018 31.436 1.00 18.13 151 VAL D O 1
ATOM 6801 N N . ASN D 1 152 ? -24.660 -3.063 30.688 1.00 16.20 152 ASN D N 1
ATOM 6802 C CA . ASN D 1 152 ? -24.168 -2.052 31.615 1.00 15.04 152 ASN D CA 1
ATOM 6803 C C . ASN D 1 152 ? -24.254 -0.678 30.966 1.00 18.19 152 ASN D C 1
ATOM 6804 O O . ASN D 1 152 ? -23.788 -0.490 29.837 1.00 20.55 152 ASN D O 1
ATOM 6809 N N . ILE D 1 153 ? -24.840 0.283 31.671 1.00 16.53 153 ILE D N 1
ATOM 6810 C CA . ILE D 1 153 ? -24.884 1.651 31.169 1.00 16.39 153 ILE D CA 1
ATOM 6811 C C . ILE D 1 153 ? -23.678 2.370 31.756 1.00 17.22 153 ILE D C 1
ATOM 6812 O O . ILE D 1 153 ? -23.559 2.519 32.976 1.00 15.30 153 ILE D O 1
ATOM 6817 N N . ILE D 1 154 ? -22.758 2.776 30.889 1.00 16.28 154 ILE D N 1
ATOM 6818 C CA . ILE D 1 154 ? -21.490 3.311 31.366 1.00 16.68 154 ILE D CA 1
ATOM 6819 C C . ILE D 1 154 ? -21.473 4.810 31.069 1.00 17.87 154 ILE D C 1
ATOM 6820 O O . ILE D 1 154 ? -22.247 5.566 31.664 1.00 16.62 154 ILE D O 1
ATOM 6825 N N . ASP D 1 155 ? -20.627 5.250 30.134 1.00 18.77 155 ASP D N 1
ATOM 6826 C CA . ASP D 1 155 ? -20.392 6.676 29.901 1.00 16.69 155 ASP D CA 1
ATOM 6827 C C . ASP D 1 155 ? -19.382 6.804 28.773 1.00 13.12 155 ASP D C 1
ATOM 6828 O O . ASP D 1 155 ? -18.349 6.126 28.800 1.00 15.84 155 ASP D O 1
ATOM 6833 N N . GLN D 1 156 ? -19.657 7.680 27.802 1.00 14.82 156 GLN D N 1
ATOM 6834 C CA . GLN D 1 156 ? -18.753 7.847 26.668 1.00 17.13 156 GLN D CA 1
ATOM 6835 C C . GLN D 1 156 ? -17.330 8.163 27.112 1.00 16.83 156 GLN D C 1
ATOM 6836 O O . GLN D 1 156 ? -16.372 7.858 26.393 1.00 17.46 156 GLN D O 1
ATOM 6842 N N . ARG D 1 157 ? -17.163 8.756 28.294 1.00 17.26 157 ARG D N 1
ATOM 6843 C CA . ARG D 1 157 ? -15.843 9.235 28.677 1.00 18.25 157 ARG D CA 1
ATOM 6844 C C . ARG D 1 157 ? -14.843 8.106 28.896 1.00 20.43 157 ARG D C 1
ATOM 6845 O O . ARG D 1 157 ? -13.633 8.368 28.880 1.00 20.13 157 ARG D O 1
ATOM 6853 N N . VAL D 1 158 ? -15.298 6.863 29.098 1.00 18.38 158 VAL D N 1
ATOM 6854 C CA . VAL D 1 158 ? -14.339 5.777 29.299 1.00 17.50 158 VAL D CA 1
ATOM 6855 C C . VAL D 1 158 ? -13.581 5.448 28.027 1.00 18.95 158 VAL D C 1
ATOM 6856 O O . VAL D 1 158 ? -12.563 4.740 28.090 1.00 17.71 158 VAL D O 1
ATOM 6860 N N . TRP D 1 159 ? -14.035 5.969 26.882 1.00 16.86 159 TRP D N 1
ATOM 6861 C CA . TRP D 1 159 ? -13.344 5.820 25.613 1.00 17.06 159 TRP D CA 1
ATOM 6862 C C . TRP D 1 159 ? -12.533 7.051 25.242 1.00 20.55 159 TRP D C 1
ATOM 6863 O O . TRP D 1 159 ? -11.899 7.070 24.181 1.00 21.83 159 TRP D O 1
ATOM 6874 N N . LYS D 1 160 ? -12.540 8.083 26.088 1.00 17.89 160 LYS D N 1
ATOM 6875 C CA . LYS D 1 160 ? -11.740 9.281 25.859 1.00 17.40 160 LYS D CA 1
ATOM 6876 C C . LYS D 1 160 ? -11.389 9.824 27.247 1.00 21.24 160 LYS D C 1
ATOM 6877 O O . LYS D 1 160 ? -11.969 10.793 27.741 1.00 17.88 160 LYS D O 1
ATOM 6883 N N . LEU D 1 161 ? -10.420 9.168 27.885 1.00 22.89 161 LEU D N 1
ATOM 6884 C CA . LEU D 1 161 ? -10.120 9.441 29.283 1.00 19.86 161 LEU D CA 1
ATOM 6885 C C . LEU D 1 161 ? -9.632 10.870 29.466 1.00 22.05 161 LEU D C 1
ATOM 6886 O O . LEU D 1 161 ? -8.857 11.394 28.654 1.00 23.75 161 LEU D O 1
ATOM 6891 N N . ASN D 1 162 ? -10.097 11.502 30.538 1.00 19.13 162 ASN D N 1
ATOM 6892 C CA . ASN D 1 162 ? -9.622 12.819 30.937 1.00 20.12 162 ASN D CA 1
ATOM 6893 C C . ASN D 1 162 ? -9.632 12.844 32.457 1.00 19.00 162 ASN D C 1
ATOM 6894 O O . ASN D 1 162 ? -10.184 11.936 33.087 1.00 20.84 162 ASN D O 1
ATOM 6899 N N . PRO D 1 163 ? -8.991 13.833 33.081 1.00 18.45 163 PRO D N 1
ATOM 6900 C CA . PRO D 1 163 ? -8.847 13.816 34.549 1.00 18.14 163 PRO D CA 1
ATOM 6901 C C . PRO D 1 163 ? -10.000 14.438 35.331 1.00 23.41 163 PRO D C 1
ATOM 6902 O O . PRO D 1 163 ? -9.884 14.580 36.557 1.00 21.38 163 PRO D O 1
ATOM 6906 N N . GLN D 1 164 ? -11.089 14.826 34.672 1.00 21.71 164 GLN D N 1
ATOM 6907 C CA . GLN D 1 164 ? -12.231 15.386 35.376 1.00 21.13 164 GLN D CA 1
ATOM 6908 C C . GLN D 1 164 ? -13.052 14.273 36.003 1.00 18.22 164 GLN D C 1
ATOM 6909 O O . GLN D 1 164 ? -13.051 13.137 35.527 1.00 19.86 164 GLN D O 1
ATOM 6915 N N . PHE D 1 165 ? -13.757 14.606 37.082 1.00 18.87 165 PHE D N 1
ATOM 6916 C CA . PHE D 1 165 ? -14.623 13.644 37.764 1.00 19.62 165 PHE D CA 1
ATOM 6917 C C . PHE D 1 165 ? -13.858 12.362 38.074 1.00 19.33 165 PHE D C 1
ATOM 6918 O O . PHE D 1 165 ? -14.168 11.285 37.561 1.00 20.44 165 PHE D O 1
ATOM 6926 N N . PHE D 1 166 ? -12.853 12.505 38.945 1.00 23.32 166 PHE D N 1
ATOM 6927 C CA . PHE D 1 166 ? -11.806 11.494 39.063 1.00 19.79 166 PHE D CA 1
ATOM 6928 C C . PHE D 1 166 ? -12.355 10.144 39.507 1.00 17.32 166 PHE D C 1
ATOM 6929 O O . PHE D 1 166 ? -12.222 9.147 38.787 1.00 20.17 166 PHE D O 1
ATOM 6937 N N . SER D 1 167 ? -12.977 10.077 40.694 1.00 17.03 167 SER D N 1
ATOM 6938 C CA . SER D 1 167 ? -13.432 8.767 41.153 1.00 16.58 167 SER D CA 1
ATOM 6939 C C . SER D 1 167 ? -14.628 8.272 40.343 1.00 19.79 167 SER D C 1
ATOM 6940 O O . SER D 1 167 ? -14.753 7.063 40.097 1.00 16.73 167 SER D O 1
ATOM 6943 N N . TYR D 1 168 ? -15.499 9.178 39.896 1.00 18.36 168 TYR D N 1
ATOM 6944 C CA . TYR D 1 168 ? -16.583 8.757 39.013 1.00 17.42 168 TYR D CA 1
ATOM 6945 C C . TYR D 1 168 ? -16.028 8.089 37.766 1.00 16.60 168 TYR D C 1
ATOM 6946 O O . TYR D 1 168 ? -16.489 7.013 37.365 1.00 16.46 168 TYR D O 1
ATOM 6955 N N . THR D 1 169 ? -15.016 8.710 37.150 1.00 17.41 169 THR D N 1
ATOM 6956 C CA . THR D 1 169 ? -14.439 8.175 35.918 1.00 16.90 169 THR D CA 1
ATOM 6957 C C . THR D 1 169 ? -13.769 6.836 36.166 1.00 17.92 169 THR D C 1
ATOM 6958 O O . THR D 1 169 ? -13.954 5.887 35.391 1.00 16.50 169 THR D O 1
ATOM 6962 N N . LEU D 1 170 ? -12.997 6.737 37.252 1.00 14.78 170 LEU D N 1
ATOM 6963 C CA . LEU D 1 170 ? -12.375 5.463 37.584 1.00 16.64 170 LEU D CA 1
ATOM 6964 C C . LEU D 1 170 ? -13.425 4.377 37.741 1.00 15.79 170 LEU D C 1
ATOM 6965 O O . LEU D 1 170 ? -13.238 3.257 37.257 1.00 17.02 170 LEU D O 1
ATOM 6970 N N . SER D 1 171 ? -14.550 4.694 38.395 1.00 13.52 171 SER D N 1
ATOM 6971 C CA . SER D 1 171 ? -15.562 3.674 38.650 1.00 13.51 171 SER D CA 1
ATOM 6972 C C . SER D 1 171 ? -16.279 3.269 37.365 1.00 16.10 171 SER D C 1
ATOM 6973 O O . SER D 1 171 ? -16.607 2.092 37.184 1.00 13.97 171 SER D O 1
ATOM 6976 N N . LYS D 1 172 ? -16.526 4.221 36.457 1.00 14.66 172 LYS D N 1
ATOM 6977 C CA . LYS D 1 172 ? -17.153 3.872 35.183 1.00 16.49 172 LYS D CA 1
ATOM 6978 C C . LYS D 1 172 ? -16.180 3.118 34.282 1.00 15.51 172 LYS D C 1
ATOM 6979 O O . LYS D 1 172 ? -16.584 2.194 33.569 1.00 14.45 172 LYS D O 1
ATOM 6985 N N . SER D 1 173 ? -14.893 3.487 34.308 1.00 13.94 173 SER D N 1
ATOM 6986 C CA . SER D 1 173 ? -13.901 2.728 33.560 1.00 13.31 173 SER D CA 1
ATOM 6987 C C . SER D 1 173 ? -13.825 1.292 34.052 1.00 16.13 173 SER D C 1
ATOM 6988 O O . SER D 1 173 ? -13.628 0.364 33.260 1.00 15.72 173 SER D O 1
ATOM 6991 N N . ALA D 1 174 ? -13.956 1.093 35.363 1.00 14.08 174 ALA D N 1
ATOM 6992 C CA . ALA D 1 174 ? -13.925 -0.258 35.903 1.00 15.54 174 ALA D CA 1
ATOM 6993 C C . ALA D 1 174 ? -15.128 -1.055 35.427 1.00 13.01 174 ALA D C 1
ATOM 6994 O O . ALA D 1 174 ? -15.012 -2.253 35.146 1.00 15.28 174 ALA D O 1
ATOM 6996 N N . LEU D 1 175 ? -16.295 -0.408 35.338 1.00 12.72 175 LEU D N 1
ATOM 6997 C CA . LEU D 1 175 ? -17.472 -1.082 34.805 1.00 11.66 175 LEU D CA 1
ATOM 6998 C C . LEU D 1 175 ? -17.235 -1.527 33.366 1.00 16.14 175 LEU D C 1
ATOM 6999 O O . LEU D 1 175 ? -17.668 -2.613 32.958 1.00 15.96 175 LEU D O 1
ATOM 7004 N N . TRP D 1 176 ? -16.539 -0.701 32.586 1.00 13.71 176 TRP D N 1
ATOM 7005 C CA . TRP D 1 176 ? -16.204 -1.083 31.221 1.00 14.83 176 TRP D CA 1
ATOM 7006 C C . TRP D 1 176 ? -15.220 -2.248 31.207 1.00 15.70 176 TRP D C 1
ATOM 7007 O O . TRP D 1 176 ? -15.384 -3.193 30.429 1.00 14.71 176 TRP D O 1
ATOM 7018 N N . ASN D 1 177 ? -14.199 -2.210 32.069 1.00 13.31 177 ASN D N 1
ATOM 7019 C CA . ASN D 1 177 ? -13.310 -3.361 32.204 1.00 14.40 177 ASN D CA 1
ATOM 7020 C C . ASN D 1 177 ? -14.095 -4.618 32.566 1.00 16.42 177 ASN D C 1
ATOM 7021 O O . ASN D 1 177 ? -13.885 -5.692 31.981 1.00 14.25 177 ASN D O 1
ATOM 7026 N N . ALA D 1 178 ? -15.004 -4.501 33.540 1.00 14.89 178 ALA D N 1
ATOM 7027 C CA . ALA D 1 178 ? -15.793 -5.647 33.982 1.00 13.01 178 ALA D CA 1
ATOM 7028 C C . ALA D 1 178 ? -16.718 -6.155 32.891 1.00 17.47 178 ALA D C 1
ATOM 7029 O O . ALA D 1 178 ? -17.099 -7.329 32.904 1.00 18.59 178 ALA D O 1
ATOM 7031 N N . THR D 1 179 ? -17.125 -5.290 31.966 1.00 14.54 179 THR D N 1
ATOM 7032 C CA . THR D 1 179 ? -17.963 -5.758 30.869 1.00 15.27 179 THR D CA 1
ATOM 7033 C C . THR D 1 179 ? -17.233 -6.823 30.062 1.00 14.86 179 THR D C 1
ATOM 7034 O O . THR D 1 179 ? -17.823 -7.839 29.684 1.00 16.84 179 THR D O 1
ATOM 7038 N N . ARG D 1 180 ? -15.931 -6.628 29.832 1.00 15.24 180 ARG D N 1
ATOM 7039 C CA . ARG D 1 180 ? -15.136 -7.636 29.137 1.00 16.99 180 ARG D CA 1
ATOM 7040 C C . ARG D 1 180 ? -14.945 -8.885 29.997 1.00 19.64 180 ARG D C 1
ATOM 7041 O O . ARG D 1 180 ? -15.186 -10.010 29.537 1.00 16.81 180 ARG D O 1
ATOM 7049 N N . THR D 1 181 ? -14.499 -8.717 31.251 1.00 16.30 181 THR D N 1
ATOM 7050 C CA . THR D 1 181 ? -14.162 -9.907 32.025 1.00 14.28 181 THR D CA 1
ATOM 7051 C C . THR D 1 181 ? -15.417 -10.656 32.478 1.00 15.30 181 THR D C 1
ATOM 7052 O O . THR D 1 181 ? -15.390 -11.891 32.561 1.00 16.25 181 THR D O 1
ATOM 7056 N N . LEU D 1 182 ? -16.529 -9.950 32.735 1.00 13.77 182 LEU D N 1
ATOM 7057 C CA . LEU D 1 182 ? -17.791 -10.651 32.968 1.00 14.40 182 LEU D CA 1
ATOM 7058 C C . LEU D 1 182 ? -18.218 -11.429 31.730 1.00 20.21 182 LEU D C 1
ATOM 7059 O O . LEU D 1 182 ? -18.698 -12.568 31.834 1.00 18.40 182 LEU D O 1
ATOM 7064 N N . ALA D 1 183 ? -18.057 -10.827 30.547 1.00 16.44 183 ALA D N 1
ATOM 7065 C CA . ALA D 1 183 ? -18.418 -11.525 29.319 1.00 15.61 183 ALA D CA 1
ATOM 7066 C C . ALA D 1 183 ? -17.610 -12.798 29.178 1.00 16.77 183 ALA D C 1
ATOM 7067 O O . ALA D 1 183 ? -18.141 -13.847 28.792 1.00 18.44 183 ALA D O 1
ATOM 7069 N N . GLN D 1 184 ? -16.321 -12.729 29.498 1.00 15.01 184 GLN D N 1
ATOM 7070 C CA . GLN D 1 184 ? -15.502 -13.929 29.455 1.00 14.97 184 GLN D CA 1
ATOM 7071 C C . GLN D 1 184 ? -15.936 -14.928 30.517 1.00 16.82 184 GLN D C 1
ATOM 7072 O O . GLN D 1 184 ? -16.014 -16.131 30.248 1.00 19.10 184 GLN D O 1
ATOM 7078 N N . ALA D 1 185 ? -16.235 -14.448 31.722 1.00 15.25 185 ALA D N 1
ATOM 7079 C CA . ALA D 1 185 ? -16.582 -15.359 32.806 1.00 18.89 185 ALA D CA 1
ATOM 7080 C C . ALA D 1 185 ? -17.958 -15.985 32.604 1.00 20.86 185 ALA D C 1
ATOM 7081 O O . ALA D 1 185 ? -18.166 -17.149 32.961 1.00 21.49 185 ALA D O 1
ATOM 7083 N N . LEU D 1 186 ? -18.912 -15.243 32.042 1.00 15.81 186 LEU D N 1
ATOM 7084 C CA . LEU D 1 186 ? -20.290 -15.739 32.005 1.00 17.09 186 LEU D CA 1
ATOM 7085 C C . LEU D 1 186 ? -20.651 -16.451 30.705 1.00 23.67 186 LEU D C 1
ATOM 7086 O O . LEU D 1 186 ? -21.731 -17.050 30.628 1.00 23.44 186 LEU D O 1
ATOM 7091 N N . ALA D 1 187 ? -19.790 -16.393 29.690 1.00 20.66 187 ALA D N 1
ATOM 7092 C CA . ALA D 1 187 ? -20.002 -17.153 28.467 1.00 19.49 187 ALA D CA 1
ATOM 7093 C C . ALA D 1 187 ? -20.069 -18.651 28.781 1.00 23.00 187 ALA D C 1
ATOM 7094 O O . ALA D 1 187 ? -19.414 -19.130 29.715 1.00 26.24 187 ALA D O 1
ATOM 7096 N N . PRO D 1 188 ? -20.848 -19.429 28.009 1.00 21.98 188 PRO D N 1
ATOM 7097 C CA . PRO D 1 188 ? -21.635 -19.018 26.840 1.00 25.20 188 PRO D CA 1
ATOM 7098 C C . PRO D 1 188 ? -23.065 -18.599 27.186 1.00 28.54 188 PRO D C 1
ATOM 7099 O O . PRO D 1 188 ? -23.786 -18.124 26.313 1.00 30.74 188 PRO D O 1
ATOM 7103 N N . ARG D 1 189 ? -23.446 -18.769 28.453 1.00 23.55 189 ARG D N 1
ATOM 7104 C CA . ARG D 1 189 ? -24.844 -18.693 28.869 1.00 28.84 189 ARG D CA 1
ATOM 7105 C C . ARG D 1 189 ? -25.373 -17.267 28.956 1.00 28.01 189 ARG D C 1
ATOM 7106 O O . ARG D 1 189 ? -26.562 -17.031 28.708 1.00 28.18 189 ARG D O 1
ATOM 7114 N N . ILE D 1 190 ? -24.527 -16.320 29.348 1.00 23.97 190 ILE D N 1
ATOM 7115 C CA . ILE D 1 190 ? -24.921 -14.933 29.547 1.00 18.63 190 ILE D CA 1
ATOM 7116 C C . ILE D 1 190 ? -23.936 -14.053 28.798 1.00 18.30 190 ILE D C 1
ATOM 7117 O O . ILE D 1 190 ? -22.718 -14.205 28.945 1.00 18.21 190 ILE D O 1
ATOM 7122 N N . ARG D 1 191 ? -24.465 -13.162 27.972 1.00 17.93 191 ARG D N 1
ATOM 7123 C CA . ARG D 1 191 ? -23.681 -12.167 27.268 1.00 18.01 191 ARG D CA 1
ATOM 7124 C C . ARG D 1 191 ? -23.712 -10.872 28.064 1.00 15.44 191 ARG D C 1
ATOM 7125 O O . ARG D 1 191 ? -24.693 -10.571 28.743 1.00 17.16 191 ARG D O 1
ATOM 7133 N N . VAL D 1 192 ? -22.617 -10.121 27.999 1.00 13.07 192 VAL D N 1
ATOM 7134 C CA . VAL D 1 192 ? -22.451 -8.915 28.797 1.00 15.93 192 VAL D CA 1
ATOM 7135 C C . VAL D 1 192 ? -21.993 -7.808 27.853 1.00 16.42 192 VAL D C 1
ATOM 7136 O O . VAL D 1 192 ? -20.861 -7.836 27.351 1.00 13.97 192 VAL D O 1
ATOM 7140 N N . ASN D 1 193 ? -22.871 -6.835 27.609 1.00 17.82 193 ASN D N 1
ATOM 7141 C CA . ASN D 1 193 ? -22.548 -5.719 26.725 1.00 18.21 193 ASN D CA 1
ATOM 7142 C C . ASN D 1 193 ? -22.804 -4.386 27.422 1.00 19.41 193 ASN D C 1
ATOM 7143 O O . ASN D 1 193 ? -23.109 -4.350 28.622 1.00 18.40 193 ASN D O 1
ATOM 7148 N N . ALA D 1 194 ? -22.703 -3.279 26.692 1.00 16.52 194 ALA D N 1
ATOM 7149 C CA . ALA D 1 194 ? -22.754 -1.995 27.377 1.00 15.25 194 ALA D CA 1
ATOM 7150 C C . ALA D 1 194 ? -23.197 -0.901 26.419 1.00 17.30 194 ALA D C 1
ATOM 7151 O O . ALA D 1 194 ? -23.084 -1.026 25.193 1.00 16.84 194 ALA D O 1
ATOM 7153 N N . ILE D 1 195 ? -23.724 0.169 27.010 1.00 15.04 195 ILE D N 1
ATOM 7154 C CA . ILE D 1 195 ? -24.042 1.409 26.311 1.00 15.61 195 ILE D CA 1
ATOM 7155 C C . ILE D 1 195 ? -23.264 2.519 26.998 1.00 21.22 195 ILE D C 1
ATOM 7156 O O . ILE D 1 195 ? -23.254 2.600 28.232 1.00 22.42 195 ILE D O 1
ATOM 7161 N N . ALA D 1 196 ? -22.597 3.358 26.206 1.00 15.68 196 ALA D N 1
ATOM 7162 C CA . ALA D 1 196 ? -21.850 4.498 26.729 1.00 16.18 196 ALA D CA 1
ATOM 7163 C C . ALA D 1 196 ? -22.579 5.769 26.317 1.00 18.91 196 ALA D C 1
ATOM 7164 O O . ALA D 1 196 ? -22.369 6.284 25.208 1.00 20.68 196 ALA D O 1
ATOM 7166 N N . PRO D 1 197 ? -23.462 6.306 27.152 1.00 20.12 197 PRO D N 1
ATOM 7167 C CA . PRO D 1 197 ? -24.203 7.503 26.742 1.00 22.10 197 PRO D CA 1
ATOM 7168 C C . PRO D 1 197 ? -23.307 8.733 26.680 1.00 20.11 197 PRO D C 1
ATOM 7169 O O . PRO D 1 197 ? -22.333 8.870 27.431 1.00 21.13 197 PRO D O 1
ATOM 7173 N N . GLY D 1 198 ? -23.649 9.622 25.751 1.00 20.27 198 GLY D N 1
ATOM 7174 C CA . GLY D 1 198 ? -23.184 10.985 25.770 1.00 26.09 198 GLY D CA 1
ATOM 7175 C C . GLY D 1 198 ? -24.254 11.877 26.367 1.00 34.85 198 GLY D C 1
ATOM 7176 O O . GLY D 1 198 ? -25.193 11.399 27.010 1.00 29.48 198 GLY D O 1
ATOM 7177 N N . PRO D 1 199 ? -24.151 13.197 26.143 1.00 47.58 199 PRO D N 1
ATOM 7178 C CA . PRO D 1 199 ? -25.129 14.119 26.742 1.00 45.18 199 PRO D CA 1
ATOM 7179 C C . PRO D 1 199 ? -26.528 13.903 26.186 1.00 39.85 199 PRO D C 1
ATOM 7180 O O . PRO D 1 199 ? -26.832 14.278 25.050 1.00 34.53 199 PRO D O 1
ATOM 7184 N N . THR D 1 200 ? -27.389 13.276 26.979 1.00 40.97 200 THR D N 1
ATOM 7185 C CA . THR D 1 200 ? -28.760 13.017 26.566 1.00 45.42 200 THR D CA 1
ATOM 7186 C C . THR D 1 200 ? -29.710 14.058 27.125 1.00 48.70 200 THR D C 1
ATOM 7187 O O . THR D 1 200 ? -30.557 14.585 26.401 1.00 48.46 200 THR D O 1
ATOM 7191 N N . LEU D 1 201 ? -29.558 14.374 28.409 1.00 60.16 201 LEU D N 1
ATOM 7192 C CA . LEU D 1 201 ? -30.373 15.337 29.128 1.00 69.24 201 LEU D CA 1
ATOM 7193 C C . LEU D 1 201 ? -29.457 16.176 30.007 1.00 69.35 201 LEU D C 1
ATOM 7194 O O . LEU D 1 201 ? -28.498 15.642 30.588 1.00 68.06 201 LEU D O 1
ATOM 7199 N N . PRO D 1 202 ? -29.722 17.486 30.124 1.00 67.18 202 PRO D N 1
ATOM 7200 C CA . PRO D 1 202 ? -28.946 18.436 30.932 1.00 67.96 202 PRO D CA 1
ATOM 7201 C C . PRO D 1 202 ? -28.743 17.998 32.382 1.00 71.78 202 PRO D C 1
ATOM 7202 O O . PRO D 1 202 ? -29.625 17.349 32.942 1.00 75.29 202 PRO D O 1
ATOM 7206 N N . PHE D 1 211 ? -26.156 22.920 27.815 1.00 83.43 211 PHE D N 1
ATOM 7207 C CA . PHE D 1 211 ? -26.424 21.686 27.086 1.00 80.03 211 PHE D CA 1
ATOM 7208 C C . PHE D 1 211 ? -26.549 21.950 25.585 1.00 76.53 211 PHE D C 1
ATOM 7209 O O . PHE D 1 211 ? -25.870 21.313 24.777 1.00 74.17 211 PHE D O 1
ATOM 7217 N N . GLU D 1 212 ? -27.419 22.894 25.221 1.00 76.50 212 GLU D N 1
ATOM 7218 C CA . GLU D 1 212 ? -27.715 23.120 23.809 1.00 75.82 212 GLU D CA 1
ATOM 7219 C C . GLU D 1 212 ? -26.462 23.500 23.026 1.00 73.93 212 GLU D C 1
ATOM 7220 O O . GLU D 1 212 ? -26.281 23.065 21.881 1.00 69.50 212 GLU D O 1
ATOM 7222 N N . ARG D 1 213 ? -25.585 24.310 23.623 1.00 75.61 213 ARG D N 1
ATOM 7223 C CA . ARG D 1 213 ? -24.377 24.730 22.918 1.00 70.97 213 ARG D CA 1
ATOM 7224 C C . ARG D 1 213 ? -23.359 23.599 22.858 1.00 64.69 213 ARG D C 1
ATOM 7225 O O . ARG D 1 213 ? -22.647 23.450 21.857 1.00 60.96 213 ARG D O 1
ATOM 7227 N N . GLN D 1 214 ? -23.287 22.793 23.921 1.00 61.15 214 GLN D N 1
ATOM 7228 C CA . GLN D 1 214 ? -22.379 21.652 23.951 1.00 56.61 214 GLN D CA 1
ATOM 7229 C C . GLN D 1 214 ? -22.649 20.698 22.795 1.00 55.55 214 GLN D C 1
ATOM 7230 O O . GLN D 1 214 ? -21.715 20.202 22.152 1.00 55.42 214 GLN D O 1
ATOM 7236 N N . VAL D 1 215 ? -23.926 20.442 22.509 1.00 51.14 215 VAL D N 1
ATOM 7237 C CA . VAL D 1 215 ? -24.289 19.470 21.483 1.00 43.53 215 VAL D CA 1
ATOM 7238 C C . VAL D 1 215 ? -23.785 19.913 20.114 1.00 42.94 215 VAL D C 1
ATOM 7239 O O . VAL D 1 215 ? -23.285 19.098 19.328 1.00 38.47 215 VAL D O 1
ATOM 7243 N N . SER D 1 216 ? -23.885 21.214 19.814 1.00 48.56 216 SER D N 1
ATOM 7244 C CA . SER D 1 216 ? -23.383 21.721 18.539 1.00 48.66 216 SER D CA 1
ATOM 7245 C C . SER D 1 216 ? -21.894 21.451 18.361 1.00 48.78 216 SER D C 1
ATOM 7246 O O . SER D 1 216 ? -21.404 21.426 17.225 1.00 49.08 216 SER D O 1
ATOM 7249 N N . LYS D 1 217 ? -21.167 21.242 19.454 1.00 46.35 217 LYS D N 1
ATOM 7250 C CA . LYS D 1 217 ? -19.744 20.971 19.384 1.00 43.13 217 LYS D CA 1
ATOM 7251 C C . LYS D 1 217 ? -19.421 19.482 19.297 1.00 42.35 217 LYS D C 1
ATOM 7252 O O . LYS D 1 217 ? -18.250 19.127 19.112 1.00 43.00 217 LYS D O 1
ATOM 7258 N N . LEU D 1 218 ? -20.421 18.608 19.398 1.00 39.59 218 LEU D N 1
ATOM 7259 C CA . LEU D 1 218 ? -20.191 17.196 19.138 1.00 36.34 218 LEU D CA 1
ATOM 7260 C C . LEU D 1 218 ? -19.925 16.978 17.650 1.00 37.57 218 LEU D C 1
ATOM 7261 O O . LEU D 1 218 ? -20.418 17.733 16.808 1.00 38.55 218 LEU D O 1
ATOM 7266 N N . PRO D 1 219 ? -19.139 15.958 17.300 1.00 34.82 219 PRO D N 1
ATOM 7267 C CA . PRO D 1 219 ? -18.881 15.703 15.872 1.00 36.89 219 PRO D CA 1
ATOM 7268 C C . PRO D 1 219 ? -20.145 15.534 15.034 1.00 35.08 219 PRO D C 1
ATOM 7269 O O . PRO D 1 219 ? -20.207 16.037 13.906 1.00 33.86 219 PRO D O 1
ATOM 7273 N N . LEU D 1 220 ? -21.162 14.857 15.558 1.00 31.01 220 LEU D N 1
ATOM 7274 C CA . LEU D 1 220 ? -22.423 14.734 14.845 1.00 30.62 220 LEU D CA 1
ATOM 7275 C C . LEU D 1 220 ? -23.361 15.908 15.096 1.00 32.54 220 LEU D C 1
ATOM 7276 O O . LEU D 1 220 ? -24.425 15.969 14.473 1.00 35.06 220 LEU D O 1
ATOM 7281 N N . GLN D 1 221 ? -22.994 16.824 15.998 1.00 30.82 221 GLN D N 1
ATOM 7282 C CA A GLN D 1 221 ? -23.790 18.018 16.289 0.52 32.88 221 GLN D CA 1
ATOM 7283 C CA B GLN D 1 221 ? -23.790 18.018 16.287 0.48 32.88 221 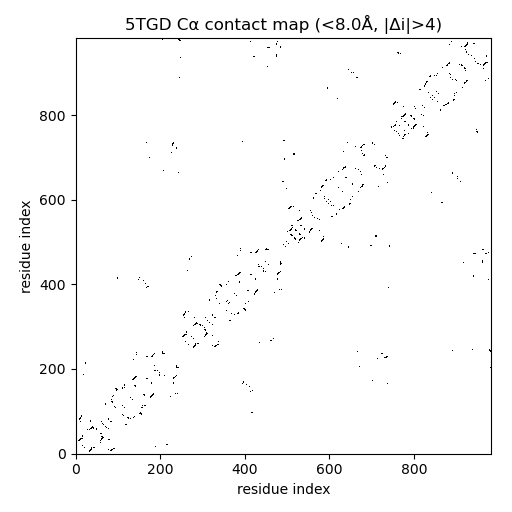GLN D CA 1
ATOM 7284 C C . GLN D 1 221 ? -25.236 17.664 16.631 1.00 36.16 221 GLN D C 1
ATOM 7285 O O . GLN D 1 221 ? -26.167 18.401 16.309 1.00 34.83 221 GLN D O 1
ATOM 7296 N N . ARG D 1 222 ? -25.433 16.528 17.294 1.00 34.87 222 ARG D N 1
ATOM 7297 C CA . ARG D 1 222 ? -26.761 16.118 17.724 1.00 32.61 222 ARG D CA 1
ATOM 7298 C C . ARG D 1 222 ? -26.610 15.205 18.926 1.00 30.77 222 ARG D C 1
ATOM 7299 O O . ARG D 1 222 ? -25.641 14.447 19.033 1.00 28.86 222 ARG D O 1
ATOM 7307 N N . ALA 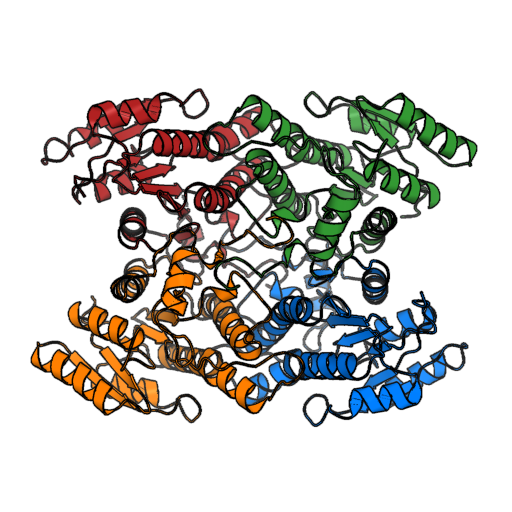D 1 223 ? -27.562 15.299 19.830 1.00 33.99 223 ALA D N 1
ATOM 7308 C CA . ALA D 1 223 ? -27.512 14.459 21.011 1.00 32.80 223 ALA D CA 1
ATOM 7309 C C . ALA D 1 223 ? -28.183 13.121 20.740 1.00 28.88 223 ALA D C 1
ATOM 7310 O O . ALA D 1 223 ? -29.104 13.032 19.918 1.00 28.77 223 ALA D O 1
ATOM 7312 N N . PRO D 1 224 ? -27.737 12.068 21.413 1.00 28.97 224 PRO D N 1
ATOM 7313 C CA . PRO D 1 224 ? -28.516 10.829 21.419 1.00 27.23 224 PRO D CA 1
ATOM 7314 C C . PRO D 1 224 ? -29.933 11.125 21.871 1.00 25.93 224 PRO D C 1
ATOM 7315 O O . PRO D 1 224 ? -30.161 11.975 22.730 1.00 28.00 224 PRO D O 1
ATOM 7319 N N . GLU D 1 225 ? -30.890 10.425 21.283 1.00 25.70 225 GLU D N 1
ATOM 7320 C CA . GLU D 1 225 ? -32.283 10.570 21.668 1.00 28.70 225 GLU D CA 1
ATOM 7321 C C . GLU D 1 225 ? -32.737 9.348 22.456 1.00 28.41 225 GLU D C 1
ATOM 7322 O O . GLU D 1 225 ? -32.207 8.247 22.290 1.00 24.07 225 GLU D O 1
ATOM 7328 N N . LEU D 1 226 ? -33.717 9.560 23.332 1.00 26.65 226 LEU D N 1
ATOM 7329 C CA . LEU D 1 226 ? -34.117 8.496 24.248 1.00 26.90 226 LEU D CA 1
ATOM 7330 C C . LEU D 1 226 ? -34.528 7.204 23.543 1.00 23.84 226 LEU D C 1
ATOM 7331 O O . LEU D 1 226 ? -34.140 6.129 24.032 1.00 22.47 226 LEU D O 1
ATOM 7336 N N . PRO D 1 227 ? -35.266 7.217 22.425 1.00 23.03 227 PRO D N 1
ATOM 7337 C CA . PRO D 1 227 ? -35.592 5.943 21.760 1.00 23.80 227 PRO D CA 1
ATOM 7338 C C . PRO D 1 227 ? -34.387 5.094 21.401 1.00 22.71 227 PRO D C 1
ATOM 7339 O O . PRO D 1 227 ? -34.534 3.871 21.288 1.00 22.46 227 PRO D O 1
ATOM 7343 N N . GLU D 1 228 ? -33.196 5.684 21.247 1.00 18.70 228 GLU D N 1
ATOM 7344 C CA . GLU D 1 228 ? -32.037 4.895 20.837 1.00 17.71 228 GLU D CA 1
ATOM 7345 C C . GLU D 1 228 ? -31.598 3.920 21.919 1.00 20.16 228 GLU D C 1
ATOM 7346 O O . GLU D 1 228 ? -30.996 2.888 21.607 1.00 18.97 228 GLU D O 1
ATOM 7352 N N . PHE D 1 229 ? -31.895 4.213 23.186 1.00 21.42 229 PHE D N 1
ATOM 7353 C CA . PHE D 1 229 ? -31.414 3.357 24.272 1.00 20.60 229 PHE D CA 1
ATOM 7354 C C . PHE D 1 229 ? -32.149 2.019 24.295 1.00 20.04 229 PHE D C 1
ATOM 7355 O O . PHE D 1 229 ? -31.519 0.955 24.318 1.00 18.77 229 PHE D O 1
ATOM 7363 N N . GLY D 1 230 ? -33.481 2.053 24.273 1.00 20.35 230 GLY D N 1
ATOM 7364 C CA . GLY D 1 230 ? -34.240 0.815 24.193 1.00 18.16 230 GLY D CA 1
ATOM 7365 C C . GLY D 1 230 ? -33.976 0.049 22.909 1.00 21.82 230 GLY D C 1
ATOM 7366 O O . GLY D 1 230 ? -33.906 -1.184 22.912 1.00 18.47 230 GLY D O 1
ATOM 7367 N N . ARG D 1 231 ? -33.828 0.764 21.791 1.00 19.67 231 ARG D N 1
ATOM 7368 C CA . ARG D 1 231 ? -33.495 0.080 20.551 1.00 20.75 231 ARG D CA 1
ATOM 7369 C C . ARG D 1 231 ? -32.164 -0.644 20.681 1.00 22.52 231 ARG D C 1
ATOM 7370 O O . ARG D 1 231 ? -31.986 -1.738 20.135 1.00 20.65 231 ARG D O 1
ATOM 7378 N N . THR D 1 232 ? -31.223 -0.061 21.428 1.00 19.71 232 THR D N 1
ATOM 7379 C CA . THR D 1 232 ? -29.911 -0.685 21.577 1.00 18.71 232 THR D CA 1
ATOM 7380 C C . THR D 1 232 ? -29.980 -1.901 22.491 1.00 18.65 232 THR D C 1
ATOM 7381 O O . THR D 1 232 ? -29.332 -2.921 22.225 1.00 17.05 232 THR D O 1
ATOM 7385 N N . VAL D 1 233 ? -30.772 -1.826 23.559 1.00 16.34 233 VAL D N 1
ATOM 7386 C CA . VAL D 1 233 ? -30.911 -2.995 24.419 1.00 15.11 233 VAL D CA 1
ATOM 7387 C C . VAL D 1 233 ? -31.532 -4.147 23.639 1.00 17.18 233 VAL D C 1
ATOM 7388 O O . VAL D 1 233 ? -31.070 -5.292 23.721 1.00 19.61 233 VAL D O 1
ATOM 7392 N N . ARG D 1 234 ? -32.566 -3.864 22.842 1.00 17.54 234 ARG D N 1
ATOM 7393 C CA . ARG D 1 234 ? -33.186 -4.932 22.069 1.00 16.41 234 ARG D CA 1
ATOM 7394 C C . ARG D 1 234 ? -32.261 -5.426 20.971 1.00 17.92 234 ARG D C 1
ATOM 7395 O O . ARG D 1 234 ? -32.282 -6.613 20.637 1.00 19.37 234 ARG D O 1
ATOM 7403 N N . TYR D 1 235 ? -31.431 -4.542 20.417 1.00 17.55 235 TYR D N 1
ATOM 7404 C CA . TYR D 1 235 ? -30.444 -4.968 19.433 1.00 17.63 235 TYR D CA 1
ATOM 7405 C C . TYR D 1 235 ? -29.477 -5.988 20.036 1.00 19.31 235 TYR D C 1
ATOM 7406 O O . TYR D 1 235 ? -29.194 -7.031 19.433 1.00 18.74 235 TYR D O 1
ATOM 7415 N N . PHE D 1 236 ? -28.970 -5.707 21.239 1.00 19.02 236 PHE D N 1
ATOM 7416 C CA . PHE D 1 236 ? -28.107 -6.667 21.923 1.00 20.47 236 PHE D CA 1
ATOM 7417 C C . PHE D 1 236 ? -28.846 -7.973 22.203 1.00 17.78 236 PHE D C 1
ATOM 7418 O O . PHE D 1 236 ? -28.278 -9.060 22.059 1.00 18.01 236 PHE D O 1
ATOM 7426 N N . TRP D 1 237 ? -30.112 -7.888 22.611 1.00 15.51 237 TRP D N 1
ATOM 7427 C CA . TRP D 1 237 ? -30.879 -9.101 22.884 1.00 17.44 237 TRP D CA 1
ATOM 7428 C C . TRP D 1 237 ? -31.066 -9.957 21.632 1.00 20.46 237 TRP D C 1
ATOM 7429 O O . TRP D 1 237 ? -31.026 -11.190 21.703 1.00 18.99 237 TRP D O 1
ATOM 7440 N N . GLU D 1 238 ? -31.304 -9.323 20.485 1.00 18.49 238 GLU D N 1
ATOM 7441 C CA . GLU D 1 238 ? -31.741 -10.042 19.301 1.00 19.39 238 GLU D CA 1
ATOM 7442 C C . GLU D 1 238 ? -30.595 -10.620 18.493 1.00 20.92 238 GLU D C 1
ATOM 7443 O O . GLU D 1 238 ? -30.841 -11.402 17.569 1.00 26.23 238 GLU D O 1
ATOM 7449 N N . ASN D 1 239 ? -29.358 -10.259 18.804 1.00 19.68 239 ASN D N 1
ATOM 7450 C CA . ASN D 1 239 ? -28.215 -10.666 17.998 1.00 20.01 239 ASN D CA 1
ATOM 7451 C C . ASN D 1 239 ? -27.253 -11.391 18.922 1.00 18.21 239 ASN D C 1
ATOM 7452 O O . ASN D 1 239 ? -26.419 -10.782 19.592 1.00 20.24 239 ASN D O 1
ATOM 7457 N N . ARG D 1 240 ? -27.396 -12.710 18.963 1.00 22.39 240 ARG D N 1
ATOM 7458 C CA . ARG D 1 240 ? -26.810 -13.504 20.029 1.00 23.94 240 ARG D CA 1
ATOM 7459 C C . ARG D 1 240 ? -25.314 -13.742 19.859 1.00 21.21 240 ARG D C 1
ATOM 7460 O O . ARG D 1 240 ? -24.713 -14.386 20.726 1.00 24.51 240 ARG D O 1
ATOM 7468 N N . SER D 1 241 ? -24.689 -13.244 18.791 1.00 16.92 241 SER D N 1
ATOM 7469 C CA . SER D 1 241 ? -23.246 -13.414 18.662 1.00 17.25 241 SER D CA 1
ATOM 7470 C C . SER D 1 241 ? -22.442 -12.311 19.347 1.00 20.02 241 SER D C 1
ATOM 7471 O O . SER D 1 241 ? -21.202 -12.352 19.306 1.00 18.95 241 SER D O 1
ATOM 7474 N N . ILE D 1 242 ? -23.097 -11.350 19.994 1.00 17.94 242 ILE D N 1
ATOM 7475 C CA . ILE D 1 242 ? -22.429 -10.170 20.534 1.00 18.24 242 ILE D CA 1
ATOM 7476 C C . ILE D 1 242 ? -22.255 -10.329 22.040 1.00 18.41 242 ILE D C 1
ATOM 7477 O O . ILE D 1 242 ? -23.241 -10.464 22.781 1.00 19.46 242 ILE D O 1
ATOM 7482 N N . THR D 1 243 ? -21.006 -10.265 22.504 1.00 15.21 243 THR D N 1
ATOM 7483 C CA . THR D 1 243 ? -20.747 -10.159 23.933 1.00 12.90 243 THR D CA 1
ATOM 7484 C C . THR D 1 243 ? -19.464 -9.352 24.136 1.00 20.90 243 THR D C 1
ATOM 7485 O O . THR D 1 243 ? -18.628 -9.239 23.231 1.00 18.08 243 THR D O 1
ATOM 7489 N N . GLY D 1 244 ? -19.341 -8.763 25.332 1.00 16.61 244 GLY D N 1
ATOM 7490 C CA . GLY D 1 244 ? -18.179 -7.987 25.733 1.00 16.66 244 GLY D CA 1
ATOM 7491 C C . GLY D 1 244 ? -18.010 -6.650 25.048 1.00 17.04 244 GLY D C 1
ATOM 7492 O O . GLY D 1 244 ? -16.895 -6.115 25.019 1.00 17.50 244 GLY D O 1
ATOM 7493 N N . GLN D 1 245 ? -19.071 -6.082 24.491 1.00 14.60 245 GLN D N 1
ATOM 7494 C CA . GLN D 1 245 ? -18.914 -4.923 23.628 1.00 14.48 245 GLN D CA 1
ATOM 7495 C C . GLN D 1 245 ? -19.817 -3.785 24.069 1.00 18.44 245 GLN D C 1
ATOM 7496 O O . GLN D 1 245 ? -20.766 -3.965 24.844 1.00 17.39 245 GLN D O 1
ATOM 7502 N N . MET D 1 246 ? -19.507 -2.601 23.539 1.00 15.97 246 MET D N 1
ATOM 7503 C CA . MET D 1 246 ? -20.176 -1.370 23.936 1.00 17.19 246 MET D CA 1
ATOM 7504 C C . MET D 1 246 ? -20.530 -0.553 22.706 1.00 19.12 246 MET D C 1
ATOM 7505 O O . MET D 1 246 ? -19.786 -0.549 21.721 1.00 18.41 246 MET D O 1
ATOM 7510 N N . ILE D 1 247 ? -21.676 0.117 22.766 1.00 16.71 247 ILE D N 1
ATOM 7511 C CA . ILE D 1 247 ? -22.062 1.145 21.805 1.00 18.31 247 ILE D CA 1
ATOM 7512 C C . ILE D 1 247 ? -22.119 2.474 22.545 1.00 17.14 247 ILE D C 1
ATOM 7513 O O . ILE D 1 247 ? -22.787 2.587 23.584 1.00 17.68 247 ILE D O 1
ATOM 7518 N N . ALA D 1 248 ? -21.433 3.481 22.009 1.00 18.70 248 ALA D N 1
ATOM 7519 C CA . ALA D 1 248 ? -21.522 4.839 22.542 1.00 19.53 248 ALA D CA 1
ATOM 7520 C C . ALA D 1 248 ? -22.635 5.574 21.800 1.00 20.85 248 ALA D C 1
ATOM 7521 O O . ALA D 1 248 ? -22.502 5.888 20.614 1.00 20.14 248 ALA D O 1
ATOM 7523 N N . LEU D 1 249 ? -23.751 5.821 22.488 1.00 20.17 249 LEU D N 1
ATOM 7524 C CA . LEU D 1 249 ? -24.808 6.681 21.956 1.00 19.34 249 LEU D CA 1
ATOM 7525 C C . LEU D 1 249 ? -24.460 8.100 22.386 1.00 22.29 249 LEU D C 1
ATOM 7526 O O . LEU D 1 249 ? -24.971 8.630 23.373 1.00 22.43 249 LEU D O 1
ATOM 7531 N N . ASP D 1 250 ? -23.531 8.716 21.645 1.00 20.48 250 ASP D N 1
ATOM 7532 C CA . ASP D 1 250 ? -22.900 9.918 22.169 1.00 18.78 250 ASP D CA 1
ATOM 7533 C C . ASP D 1 250 ? -22.696 11.009 21.126 1.00 20.38 250 ASP D C 1
ATOM 7534 O O . ASP D 1 250 ? -21.984 11.979 21.405 1.00 22.93 250 ASP D O 1
ATOM 7539 N N . GLY D 1 251 ? -23.289 10.894 19.943 1.00 18.03 251 GLY D N 1
ATOM 7540 C CA . GLY D 1 251 ? -23.051 11.899 18.926 1.00 19.43 251 GLY D CA 1
ATOM 7541 C C . GLY D 1 251 ? -21.602 12.042 18.526 1.00 20.85 251 GLY D C 1
ATOM 7542 O O . GLY D 1 251 ? -21.213 13.089 18.002 1.00 23.10 251 GLY D O 1
ATOM 7543 N N . GLY D 1 252 ? -20.793 11.014 18.757 1.00 22.87 252 GLY D N 1
ATOM 7544 C CA . GLY D 1 252 ? -19.382 11.066 18.419 1.00 26.97 252 GLY D CA 1
ATOM 7545 C C . GLY D 1 252 ? -18.490 11.690 19.468 1.00 26.30 252 GLY D C 1
ATOM 7546 O O . GLY D 1 252 ? -17.285 11.848 19.216 1.00 23.53 252 GLY D O 1
ATOM 7547 N N . GLN D 1 253 ? -19.035 12.025 20.645 1.00 21.27 253 GLN D N 1
ATOM 7548 C CA . GLN D 1 253 ? -18.267 12.746 21.659 1.00 19.54 253 GLN D CA 1
ATOM 7549 C C . GLN D 1 253 ? -16.930 12.081 21.954 1.00 19.03 253 GLN D C 1
ATOM 7550 O O . GLN D 1 253 ? -15.910 12.766 22.090 1.00 24.36 253 GLN D O 1
ATOM 7556 N N . HIS D 1 254 ? -16.901 10.751 22.058 1.00 18.44 254 HIS D N 1
ATOM 7557 C CA . HIS D 1 254 ? -15.637 10.108 22.417 1.00 17.90 254 HIS D CA 1
ATOM 7558 C C . HIS D 1 254 ? -14.604 10.197 21.307 1.00 20.86 254 HIS D C 1
ATOM 7559 O O . HIS D 1 254 ? -13.435 9.882 21.551 1.00 23.07 254 HIS D O 1
ATOM 7566 N N . LEU D 1 255 ? -15.009 10.608 20.103 1.00 19.66 255 LEU D N 1
ATOM 7567 C CA . LEU D 1 255 ? -14.119 10.796 18.969 1.00 19.89 255 LEU D CA 1
ATOM 7568 C C . LEU D 1 255 ? -13.678 12.241 18.800 1.00 22.00 255 LEU D C 1
ATOM 7569 O O . LEU D 1 255 ? -12.980 12.548 17.826 1.00 25.20 255 LEU D O 1
ATOM 7574 N N . ALA D 1 256 ? -14.100 13.138 19.693 1.00 23.30 256 ALA D N 1
ATOM 7575 C CA . ALA D 1 256 ? -13.646 14.521 19.624 1.00 24.69 256 ALA D CA 1
ATOM 7576 C C . ALA D 1 256 ? -12.129 14.558 19.715 1.00 24.54 256 ALA D C 1
ATOM 7577 O O . ALA D 1 256 ? -11.517 13.793 20.464 1.00 23.65 256 ALA D O 1
ATOM 7579 N N . TRP D 1 257 ? -11.525 15.460 18.953 1.00 25.30 257 TRP D N 1
ATOM 7580 C CA . TRP D 1 257 ? -10.087 15.394 18.756 1.00 29.30 257 TRP D CA 1
ATOM 7581 C C . TRP D 1 257 ? -9.377 16.736 18.708 1.00 32.85 257 TRP D C 1
ATOM 7582 O O . TRP D 1 257 ? -8.149 16.744 18.815 1.00 38.43 257 TRP D O 1
ATOM 7593 N N . GLU D 1 258 ? -10.080 17.860 18.550 1.00 27.72 258 GLU D N 1
ATOM 7594 C CA . GLU D 1 258 ? -9.428 19.165 18.389 1.00 33.68 258 GLU D CA 1
ATOM 7595 C C . GLU D 1 258 ? -9.035 19.693 19.766 1.00 38.01 258 GLU D C 1
ATOM 7596 O O . GLU D 1 258 ? -9.724 20.510 20.385 1.00 37.03 258 GLU D O 1
ATOM 7602 N N . THR D 1 259 ? -7.893 19.216 20.244 1.00 39.75 259 THR D N 1
ATOM 7603 C CA . THR D 1 259 ? -7.363 19.586 21.547 1.00 35.42 259 THR D CA 1
ATOM 7604 C C . THR D 1 259 ? -6.477 20.816 21.409 1.00 34.81 259 THR D C 1
ATOM 7605 O O . THR D 1 259 ? -6.145 21.230 20.292 1.00 32.72 259 THR D O 1
ATOM 7609 N N . PRO D 1 260 ? -6.088 21.447 22.532 1.00 37.81 260 PRO D N 1
ATOM 7610 C CA . PRO D 1 260 ? -5.357 22.729 22.443 1.00 37.25 260 PRO D CA 1
ATOM 7611 C C . PRO D 1 260 ? -4.087 22.682 21.618 1.00 37.18 260 PRO D C 1
ATOM 7612 O O . PRO D 1 260 ? -3.686 23.711 21.061 1.00 39.31 260 PRO D O 1
ATOM 7616 N N . ASP D 1 261 ? -3.430 21.527 21.539 1.00 39.35 261 ASP D N 1
ATOM 7617 C CA . ASP D 1 261 ? -2.211 21.369 20.750 1.00 42.19 261 ASP D CA 1
ATOM 7618 C C . ASP D 1 261 ? -2.479 21.202 19.256 1.00 40.34 261 ASP D C 1
ATOM 7619 O O . ASP D 1 261 ? -1.523 21.173 18.475 1.00 40.33 261 ASP D O 1
ATOM 7624 N N . ILE D 1 262 ? -3.743 21.065 18.865 1.00 43.06 262 ILE D N 1
ATOM 7625 C CA . ILE D 1 262 ? -4.151 20.882 17.479 1.00 48.45 262 ILE D CA 1
ATOM 7626 C C . ILE D 1 262 ? -4.678 22.179 16.873 1.00 54.17 262 ILE D C 1
ATOM 7627 O O . ILE D 1 262 ? -4.376 22.495 15.721 1.00 61.54 262 ILE D O 1
ATOM 7632 N N . ALA D 1 263 ? -5.477 22.928 17.635 1.00 54.48 263 ALA D N 1
ATOM 7633 C CA . ALA D 1 263 ? -6.056 24.198 17.191 1.00 54.12 263 ALA D CA 1
ATOM 7634 C C . ALA D 1 263 ? -4.999 25.200 16.717 1.00 58.46 263 ALA D C 1
ATOM 7635 O O . ALA D 1 263 ? -4.971 25.592 15.546 1.00 61.33 263 ALA D O 1
#

Foldseek 3Di:
DDLQQLPAEEEQAQLQDDLSVLQQLLSQVRAHAYEYEDEVRQVSQVVSQVVSVVVPTHYYYFYDDLLDDCPCVQVVRCVRRHQHAEYELDDADQDWDAVVGDDVVVLSVLLSSQPVSLVVVLVNSLVRPDPVAAGEYEYEAALCLLPPDGIRPSNNVNSVVSLVCQQVVQVVSPPRYAGEYEHAALADDDPPDDPVRSQVVLCLAQQSHHQYSNVSNVVSVVPSVPNVDHSYYDYRHSNRSVDDDDPVD/DQLPAAEEQAQLLDDLSVLQQLLSQVVNHAYEYEDEPNVVSQVVSQVVSVVVVTHYHYFYDDLQPPCLCRQVSRCVRRHQHFEYELDDADQDWDFPPGDDVVVLVVLLSSLPVSLVSVVVNSLVRPPPVAAHEYEYEAALCLLVPDGIRPSNNVNSVNSLVCQQVVQVVSPPRYAGEYEHAALADADPPGDPVRSQVVLCPACQSHGQYSNVSNVVSVVPVVDNVDHSYYHYRHSNRSVDDDDPVHD/DLPQLPAAEEQAQLLDDLNVLQQVLSQVRAHAYEYEDEVPQVSQVVSQVVSVVVVTHYYYFYDDLLDDCLCVQVVRCVRRHQHFEYELDDADQDWDAPPDDDVVVLSSLLSSQPVSLVSVVVSSVVRPDPVAAGEYEYEAALCLLVPDGIRPSNNVSSVNSLVCQQVVQVVSPPRYAGEYEHAALEDADPVADPVNSLVVLCLQQQSHHQYSNVSNVVSVVPSVPNVDHSYYHYRHSNRSVDDPDPVND/DLVAEEEQAQLQDDQNVLLQVLVLVVAHEYEYEDEPNQVSQVVSQVVSVVVPHFYYYFYDDLLDDCLCPQVVRCVRRHQHQEYELDDADQDWDFVVGDDVVVLSSLLSSQPVSLVSSLVNSLVRPDPPAAHEYEYEAALCLLVPDGIRPSNNVNSVVSLVCQQVVQVVRPPRYAGEYEHAACADDHQVVLCLQPQSHHQYSNVSNVVSVVPVVPNVDHSYYHYRHSNRSVDDCDPVND

Sequence (983 aa):
EARMVANCCPVLVTGGARRIGKKAIVEDLASHGFPVVAIHCNRSLDEGEAIANRINDDSSGGNACVVQADLEGDVRGLVKQASDRIGPIRLLVNNASLFQEDKVGALDMALWDRRHFAVHLKTPVILAEDMRKALPEDQDGLVVNIIDQRVWKLNPQFFSYTLSKSALWNATRTLAQALAPRIRVNAIAPGPTLPSERQRRPEDFERQVSKLPLQRAPELPEFGRTVRYFWENRSITGQMIALDGGQHLAWEETPDIMVANCPVLVTGGARRIGKAIVEDLASHGFPVAIHCNRSLDEGEAIANRINDSGGNACVVQADLEGDVRGLVKQASDRIGPIRLLVNNASLFQEDKVGALDMALWDRHFAVHLKTPVILAEDMRKALPEDQDGLVVNIIDQRVWKKLNPQFFSYTLSKSALWNATRTLAQALAPRIRVNAIAPGPTLPSERRQRPPEDFERQVSKLPLQRRAPELPEFGRTVRYFWENRSITGQMIALDGGQHLAWETPDIAARMVANCCPVLVTGGARRRIGKAIVEDLASHGFPVVAIHCNRSLDEGEAIANRINDSGGNACVVQADLEGDVRGLVKQASDRIGPIRLLVNNASLFQQEDKVGALDMALWDRHFAVHLKTPVILAEDMRKKALPEDQDGLVVNIIDQRVWKLNPQFFSYTLSKSALWNATRTLAQALAPRIRVNAIAPGPPTLPSERQRPEDFERQVSKLPLQRAPELPEFGRTVRYFWEENRSITGQMIALDGGQHLAWETPDIAVANCPVLVTGGARRIGKAIVEDLASSHGFPVVAIHCNRSLDEGEAIANRRINDSGGNACVVQADLEGDVRGLVKQASDRIGPIRLLVNNASLFQQEDKVGALDMALWDRHFAVHLKTPVILAEDMRKALPEDQDGLVVNIIDQRVWKLNPQFFSYTLSKSALWNATRTLAQALAPRIRVNAIAPGPTLPFERQVSKLPLQQRAPELPEFGRTVRYFWENRSITGQMIALDGGQHLAWETPDIA

B-factor: mean 32.13, std 14.45, range [10.68, 92.18]